Protein AF-0000000076759547 (afdb_homodimer)

Structure (mmCIF, N/CA/C/O backbone):
data_AF-0000000076759547-model_v1
#
loop_
_entity.id
_entity.type
_entity.pdbx_description
1 polymer 'Sialate O-acetylesterase domain-containing protein'
#
loop_
_atom_site.group_PDB
_atom_site.id
_atom_site.type_symbol
_atom_site.label_atom_id
_atom_site.label_alt_id
_atom_site.label_comp_id
_atom_site.label_asym_id
_atom_site.label_entity_id
_atom_site.label_seq_id
_atom_site.pdbx_PDB_ins_code
_atom_site.Cartn_x
_atom_site.Cartn_y
_atom_site.Cartn_z
_atom_site.occupancy
_atom_site.B_iso_or_equiv
_atom_site.auth_seq_id
_atom_site.auth_comp_id
_atom_site.auth_asym_id
_atom_site.auth_atom_id
_atom_site.pdbx_PDB_model_num
ATOM 1 N N . MET A 1 1 ? 24.609 -32.625 -10.891 1 92.12 1 MET A N 1
ATOM 2 C CA . MET A 1 1 ? 23.766 -32.812 -12.062 1 92.12 1 MET A CA 1
ATOM 3 C C . MET A 1 1 ? 22.875 -31.578 -12.289 1 92.12 1 MET A C 1
ATOM 5 O O . MET A 1 1 ? 22.375 -30.984 -11.328 1 92.12 1 MET A O 1
ATOM 9 N N . LEU A 1 2 ? 22.812 -31.172 -13.602 1 97.31 2 LEU A N 1
ATOM 10 C CA . LEU A 1 2 ? 22.016 -30.016 -13.984 1 97.31 2 LEU A CA 1
ATOM 11 C C . LEU A 1 2 ? 20.531 -30.312 -13.852 1 97.31 2 LEU A C 1
ATOM 13 O O . LEU A 1 2 ? 20.047 -31.344 -14.32 1 97.31 2 LEU A O 1
ATOM 17 N N . LYS A 1 3 ? 19.828 -29.469 -13.172 1 97 3 LYS A N 1
ATOM 18 C CA . LYS A 1 3 ? 18.375 -29.594 -13 1 97 3 LYS A CA 1
ATOM 19 C C . LYS A 1 3 ? 17.688 -28.234 -13.141 1 97 3 LYS A C 1
ATOM 21 O O . LYS A 1 3 ? 18.266 -27.203 -12.781 1 97 3 LYS A O 1
ATOM 26 N N . LEU A 1 4 ? 16.5 -28.266 -13.75 1 97.56 4 LEU A N 1
ATOM 27 C CA . LEU A 1 4 ? 15.602 -27.125 -13.742 1 97.56 4 LEU A CA 1
ATOM 28 C C . LEU A 1 4 ? 14.562 -27.266 -12.633 1 97.56 4 LEU A C 1
ATOM 30 O O . LEU A 1 4 ? 14.234 -28.375 -12.211 1 97.56 4 LEU A O 1
ATOM 34 N N . ALA A 1 5 ? 14.109 -26.125 -12.125 1 97.19 5 ALA A N 1
ATOM 35 C CA . ALA A 1 5 ? 13 -26.172 -11.172 1 97.19 5 ALA A CA 1
ATOM 36 C C . ALA A 1 5 ? 11.805 -26.906 -11.773 1 97.19 5 ALA A C 1
ATOM 38 O O . ALA A 1 5 ? 11.641 -26.938 -13 1 97.19 5 ALA A O 1
ATOM 39 N N . GLY A 1 6 ? 10.961 -27.469 -10.914 1 96.25 6 GLY A N 1
ATOM 40 C CA . GLY A 1 6 ? 9.898 -28.375 -11.305 1 96.25 6 GLY A CA 1
ATOM 41 C C . GLY A 1 6 ? 8.898 -27.75 -12.258 1 96.25 6 GLY A C 1
ATOM 42 O O . GLY A 1 6 ? 8.281 -28.453 -13.07 1 96.25 6 GLY A O 1
ATOM 43 N N . ILE A 1 7 ? 8.727 -26.484 -12.273 1 98 7 ILE A N 1
ATOM 44 C CA . ILE A 1 7 ? 7.684 -25.812 -13.039 1 98 7 ILE A CA 1
ATOM 45 C C . ILE A 1 7 ? 8.117 -25.703 -14.5 1 98 7 ILE A C 1
ATOM 47 O O . ILE A 1 7 ? 7.289 -25.438 -15.375 1 98 7 ILE A O 1
ATOM 51 N N . PHE A 1 8 ? 9.414 -25.812 -14.781 1 98.19 8 PHE A N 1
ATOM 52 C CA . PHE A 1 8 ? 9.891 -25.781 -16.156 1 98.19 8 PHE A CA 1
ATOM 53 C C . PHE A 1 8 ? 9.719 -27.141 -16.828 1 98.19 8 PHE A C 1
ATOM 55 O O . PHE A 1 8 ? 10.531 -28.047 -16.625 1 98.19 8 PHE A O 1
ATOM 62 N N . GLN A 1 9 ? 8.68 -27.25 -17.656 1 97.06 9 GLN A N 1
ATOM 63 C CA . GLN A 1 9 ? 8.32 -28.516 -18.297 1 97.06 9 GLN A CA 1
ATOM 64 C C . GLN A 1 9 ? 7.75 -28.281 -19.688 1 97.06 9 GLN A C 1
ATOM 66 O O . GLN A 1 9 ? 7.535 -27.141 -20.094 1 97.06 9 GLN A O 1
ATOM 71 N N . ASP A 1 10 ? 7.57 -29.406 -20.391 1 98.25 10 ASP A N 1
ATOM 72 C CA . ASP A 1 10 ? 6.93 -29.328 -21.688 1 98.25 10 ASP A CA 1
ATOM 73 C C . ASP A 1 10 ? 5.57 -28.641 -21.609 1 98.25 10 ASP A C 1
ATOM 75 O O . ASP A 1 10 ? 4.887 -28.734 -20.578 1 98.25 10 ASP A O 1
ATOM 79 N N . ASN A 1 11 ? 5.199 -27.875 -22.578 1 98.31 11 ASN A N 1
ATOM 80 C CA . ASN A 1 11 ? 3.9 -27.234 -22.75 1 98.31 11 ASN A CA 1
ATOM 81 C C . ASN A 1 11 ? 3.764 -26 -21.875 1 98.31 11 ASN A C 1
ATOM 83 O O . ASN A 1 11 ? 2.701 -25.375 -21.828 1 98.31 11 ASN A O 1
ATOM 87 N N . MET A 1 12 ? 4.883 -25.594 -21.219 1 98.69 12 MET A N 1
ATOM 88 C CA . MET A 1 12 ? 4.793 -24.469 -20.297 1 98.69 12 MET A CA 1
ATOM 89 C C . MET A 1 12 ? 4.539 -23.172 -21.062 1 98.69 12 MET A C 1
ATOM 91 O O . MET A 1 12 ? 4.699 -23.125 -22.281 1 98.69 12 MET A O 1
ATOM 95 N N . VAL A 1 13 ? 4.062 -22.172 -20.391 1 98.88 13 VAL A N 1
ATOM 96 C CA . VAL A 1 13 ? 3.869 -20.828 -20.922 1 98.88 13 VAL A CA 1
ATOM 97 C C . VAL A 1 13 ? 4.785 -19.844 -20.203 1 98.88 13 VAL A C 1
ATOM 99 O O . VAL A 1 13 ? 4.824 -19.828 -18.969 1 98.88 13 VAL A O 1
ATOM 102 N N . ILE A 1 14 ? 5.562 -19.094 -20.922 1 98.44 14 ILE A N 1
ATOM 103 C CA . ILE A 1 14 ? 6.434 -18.047 -20.391 1 98.44 14 ILE A CA 1
ATOM 104 C C . ILE A 1 14 ? 5.762 -16.688 -20.562 1 98.44 14 ILE A C 1
ATOM 106 O O . ILE A 1 14 ? 5.082 -16.438 -21.562 1 98.44 14 ILE A O 1
ATOM 110 N N . GLN A 1 15 ? 5.879 -15.836 -19.594 1 98.69 15 GLN A N 1
ATOM 111 C CA . GLN A 1 15 ? 5.301 -14.492 -19.656 1 98.69 15 GLN A CA 1
ATOM 112 C C . GLN A 1 15 ? 5.941 -13.664 -20.766 1 98.69 15 GLN A C 1
ATOM 114 O O . GLN A 1 15 ? 7.168 -13.547 -20.828 1 98.69 15 GLN A O 1
ATOM 119 N N . ARG A 1 16 ? 5.176 -13.141 -21.609 1 98.38 16 ARG A N 1
ATOM 120 C CA . ARG A 1 16 ? 5.664 -12.32 -22.719 1 98.38 16 ARG A CA 1
ATOM 121 C C . ARG A 1 16 ? 6.074 -10.938 -22.234 1 98.38 16 ARG A C 1
ATOM 123 O O . ARG A 1 16 ? 5.594 -10.461 -21.203 1 98.38 16 ARG A O 1
ATOM 130 N N . ASN A 1 17 ? 6.992 -10.289 -22.938 1 96.62 17 ASN A N 1
ATOM 131 C CA . ASN A 1 17 ? 7.363 -8.883 -22.828 1 96.62 17 ASN A CA 1
ATOM 132 C C . ASN A 1 17 ? 7.934 -8.555 -21.453 1 96.62 17 ASN A C 1
ATOM 134 O O . ASN A 1 17 ? 7.816 -7.426 -20.984 1 96.62 17 ASN A O 1
ATOM 138 N N . LYS A 1 18 ? 8.414 -9.5 -20.734 1 96.75 18 LYS A N 1
ATOM 139 C CA . LYS A 1 18 ? 9.164 -9.383 -19.484 1 96.75 18 LYS A CA 1
ATOM 140 C C . LYS A 1 18 ? 10.383 -10.297 -19.5 1 96.75 18 LYS A C 1
ATOM 142 O O . LYS A 1 18 ? 10.398 -11.32 -20.188 1 96.75 18 LYS A O 1
ATOM 147 N N . PRO A 1 19 ? 11.391 -9.875 -18.703 1 97.38 19 PRO A N 1
ATOM 148 C CA . PRO A 1 19 ? 12.508 -10.812 -18.578 1 97.38 19 PRO A CA 1
ATOM 149 C C . PRO A 1 19 ? 12.062 -12.203 -18.141 1 97.38 19 PRO A C 1
ATOM 151 O O . PRO A 1 19 ? 11.18 -12.328 -17.281 1 97.38 19 PRO A O 1
ATOM 154 N N . ILE A 1 20 ? 12.656 -13.227 -18.734 1 98.12 20 ILE A N 1
ATOM 155 C CA . ILE A 1 20 ? 12.266 -14.617 -18.5 1 98.12 20 ILE A CA 1
ATOM 156 C C . ILE A 1 20 ? 13.148 -15.219 -17.422 1 98.12 20 ILE A C 1
ATOM 158 O O . ILE A 1 20 ? 14.328 -15.508 -17.656 1 98.12 20 ILE A O 1
ATOM 162 N N . GLN A 1 21 ? 12.617 -15.445 -16.25 1 97.94 21 GLN A N 1
ATOM 163 C CA . GLN A 1 21 ? 13.352 -16.016 -15.133 1 97.94 21 GLN A CA 1
ATOM 164 C C . GLN A 1 21 ? 13.477 -17.531 -15.273 1 97.94 21 GLN A C 1
ATOM 166 O O . GLN A 1 21 ? 12.469 -18.234 -15.445 1 97.94 21 GLN A O 1
ATOM 171 N N . VAL A 1 22 ? 14.656 -18.031 -15.242 1 98.12 22 VAL A N 1
ATOM 172 C CA . VAL A 1 22 ? 14.93 -19.469 -15.25 1 98.12 22 VAL A CA 1
ATOM 173 C C . VAL A 1 22 ? 15.914 -19.812 -14.133 1 98.12 22 VAL A C 1
ATOM 175 O O . VAL A 1 22 ? 16.859 -19.062 -13.883 1 98.12 22 VAL A O 1
ATOM 178 N N . TRP A 1 23 ? 15.664 -20.875 -13.406 1 97.81 23 TRP A N 1
ATOM 179 C CA . TRP A 1 23 ? 16.547 -21.234 -12.305 1 97.81 23 TRP A CA 1
ATOM 180 C C . TRP A 1 23 ? 16.562 -22.75 -12.086 1 97.81 23 TRP A C 1
ATOM 182 O O . TRP A 1 23 ? 15.742 -23.469 -12.648 1 97.81 23 TRP A O 1
ATOM 192 N N . GLY A 1 24 ? 17.531 -23.203 -11.312 1 97.5 24 GLY A N 1
ATOM 193 C CA . GLY A 1 24 ? 17.688 -24.625 -11 1 97.5 24 GLY A CA 1
ATOM 194 C C . GLY A 1 24 ? 18.906 -24.891 -10.117 1 97.5 24 GLY A C 1
ATOM 195 O O . GLY A 1 24 ? 19.25 -24.062 -9.273 1 97.5 24 GLY A O 1
ATOM 196 N N . THR A 1 25 ? 19.297 -26.156 -10.188 1 97.38 25 THR A N 1
ATOM 197 C CA . THR A 1 25 ? 20.469 -26.562 -9.43 1 97.38 25 THR A CA 1
ATOM 198 C C . THR A 1 25 ? 21.469 -27.266 -10.328 1 97.38 25 THR A C 1
ATOM 200 O O . THR A 1 25 ? 21.141 -27.688 -11.438 1 97.38 25 THR A O 1
ATOM 203 N N . GLY A 1 26 ? 22.719 -27.297 -9.906 1 97.12 26 GLY A N 1
ATOM 204 C CA . GLY A 1 26 ? 23.797 -27.953 -10.633 1 97.12 26 GLY A CA 1
ATOM 205 C C . GLY A 1 26 ? 25.094 -28.031 -9.836 1 97.12 26 GLY A C 1
ATOM 206 O O . GLY A 1 26 ? 25.094 -27.812 -8.625 1 97.12 26 GLY A O 1
ATOM 207 N N . THR A 1 27 ? 26.156 -28.453 -10.531 1 96.81 27 THR A N 1
ATOM 208 C CA . THR A 1 27 ? 27.469 -28.562 -9.914 1 96.81 27 THR A CA 1
ATOM 209 C C . THR A 1 27 ? 28.109 -27.188 -9.734 1 96.81 27 THR A C 1
ATOM 211 O O . THR A 1 27 ? 28.281 -26.453 -10.711 1 96.81 27 THR A O 1
ATOM 214 N N . PRO A 1 28 ? 28.438 -26.859 -8.484 1 96.25 28 PRO A N 1
ATOM 215 C CA . PRO A 1 28 ? 29.016 -25.547 -8.242 1 96.25 28 PRO A CA 1
ATOM 216 C C . PRO A 1 28 ? 30.188 -25.234 -9.18 1 96.25 28 PRO A C 1
ATOM 218 O O . PRO A 1 28 ? 31.016 -26.109 -9.453 1 96.25 28 PRO A O 1
ATOM 221 N N . GLY A 1 29 ? 30.125 -24.031 -9.695 1 94.5 29 GLY A N 1
ATOM 222 C CA . GLY A 1 29 ? 31.234 -23.562 -10.516 1 94.5 29 GLY A CA 1
ATOM 223 C C . GLY A 1 29 ? 31.078 -23.891 -11.984 1 94.5 29 GLY A C 1
ATOM 224 O O . GLY A 1 29 ? 31.828 -23.406 -12.82 1 94.5 29 GLY A O 1
ATOM 225 N N . THR A 1 30 ? 30.109 -24.625 -12.344 1 96.5 30 THR A N 1
ATOM 226 C CA . THR A 1 30 ? 29.859 -24.969 -13.742 1 96.5 30 THR A CA 1
ATOM 227 C C . THR A 1 30 ? 29.062 -23.875 -14.43 1 96.5 30 THR A C 1
ATOM 229 O O . THR A 1 30 ? 28.219 -23.219 -13.805 1 96.5 30 THR A O 1
ATOM 232 N N . ILE A 1 31 ? 29.375 -23.719 -15.719 1 97.06 31 ILE A N 1
ATOM 233 C CA . ILE A 1 31 ? 28.656 -22.75 -16.531 1 97.06 31 ILE A CA 1
ATOM 234 C C . ILE A 1 31 ? 27.391 -23.391 -17.109 1 97.06 31 ILE A C 1
ATOM 236 O O . ILE A 1 31 ? 27.438 -24.5 -17.641 1 97.06 31 ILE A O 1
ATOM 240 N N . VAL A 1 32 ? 26.297 -22.75 -16.922 1 97.44 32 VAL A N 1
ATOM 241 C CA . VAL A 1 32 ? 25.016 -23.172 -17.5 1 97.44 32 VAL A CA 1
ATOM 242 C C . VAL A 1 32 ? 24.594 -22.203 -18.594 1 97.44 32 VAL A C 1
ATOM 244 O O . VAL A 1 32 ? 24.578 -20.984 -18.391 1 97.44 32 VAL A O 1
ATOM 247 N N . THR A 1 33 ? 24.297 -22.703 -19.734 1 97.38 33 THR A N 1
ATOM 248 C CA . THR A 1 33 ? 23.781 -21.922 -20.859 1 97.38 33 THR A CA 1
ATOM 249 C C . THR A 1 33 ? 22.297 -22.188 -21.062 1 97.38 33 THR A C 1
ATOM 251 O O . THR A 1 33 ? 21.875 -23.344 -21.156 1 97.38 33 THR A O 1
ATOM 254 N N . ILE A 1 34 ? 21.516 -21.141 -21.125 1 97.75 34 ILE A N 1
ATOM 255 C CA . ILE A 1 34 ? 20.078 -21.266 -21.359 1 97.75 34 ILE A CA 1
ATOM 256 C C . ILE A 1 34 ? 19.688 -20.547 -22.641 1 97.75 34 ILE A C 1
ATOM 258 O O . ILE A 1 34 ? 20.156 -19.422 -22.906 1 97.75 34 ILE A O 1
ATOM 262 N N . SER A 1 35 ? 18.891 -21.203 -23.406 1 97.06 35 SER A N 1
ATOM 263 C CA . SER A 1 35 ? 18.422 -20.578 -24.641 1 97.06 35 SER A CA 1
ATOM 264 C C . SER A 1 35 ? 16.938 -20.859 -24.859 1 97.06 35 SER A C 1
ATOM 266 O O . SER A 1 35 ? 16.438 -21.938 -24.531 1 97.06 35 SER A O 1
ATOM 268 N N . LEU A 1 36 ? 16.219 -19.906 -25.359 1 97.44 36 LEU A N 1
ATOM 269 C CA . LEU A 1 36 ? 14.82 -19.938 -25.781 1 97.44 36 LEU A CA 1
ATOM 270 C C . LEU A 1 36 ? 14.594 -19.031 -26.984 1 97.44 36 LEU A C 1
ATOM 272 O O . LEU A 1 36 ? 14.508 -17.812 -26.828 1 97.44 36 LEU A O 1
ATOM 276 N N . PHE A 1 37 ? 14.453 -19.703 -28.156 1 94.06 37 PHE A N 1
ATOM 277 C CA . PHE A 1 37 ? 14.344 -18.938 -29.391 1 94.06 37 PHE A CA 1
ATOM 278 C C . PHE A 1 37 ? 15.531 -18 -29.562 1 94.06 37 PHE A C 1
ATOM 280 O O . PHE A 1 37 ? 16.672 -18.438 -29.609 1 94.06 37 PHE A O 1
ATOM 287 N N . THR A 1 38 ? 15.281 -16.625 -29.516 1 92.12 38 THR A N 1
ATOM 288 C CA . THR A 1 38 ? 16.359 -15.672 -29.734 1 92.12 38 THR A CA 1
ATOM 289 C C . THR A 1 38 ? 16.984 -15.25 -28.406 1 92.12 38 THR A C 1
ATOM 291 O O . THR A 1 38 ? 18.031 -14.594 -28.391 1 92.12 38 THR A O 1
ATOM 294 N N . ALA A 1 39 ? 16.422 -15.648 -27.344 1 94.5 39 ALA A N 1
ATOM 295 C CA . ALA A 1 39 ? 16.938 -15.297 -26.016 1 94.5 39 ALA A CA 1
ATOM 296 C C . ALA A 1 39 ? 17.953 -16.328 -25.531 1 94.5 39 ALA A C 1
ATOM 298 O O . ALA A 1 39 ? 17.641 -17.516 -25.453 1 94.5 39 ALA A O 1
ATOM 299 N N . THR A 1 40 ? 19.156 -15.938 -25.281 1 95.12 40 THR A N 1
ATOM 300 C CA . THR A 1 40 ? 20.203 -16.828 -24.797 1 95.12 40 THR A CA 1
ATOM 301 C C . THR A 1 40 ? 21.078 -16.109 -23.766 1 95.12 40 THR A C 1
ATOM 303 O O . THR A 1 40 ? 21.312 -14.906 -23.875 1 95.12 40 THR A O 1
ATOM 306 N N . ALA A 1 41 ? 21.516 -16.812 -22.734 1 95.38 41 ALA A N 1
ATOM 307 C CA . ALA A 1 41 ? 22.406 -16.25 -21.719 1 95.38 41 ALA A CA 1
ATOM 308 C C . ALA A 1 41 ? 23.125 -17.359 -20.953 1 95.38 41 ALA A C 1
ATOM 310 O O . ALA A 1 41 ? 22.703 -18.516 -20.969 1 95.38 41 ALA A O 1
ATOM 311 N N . ASP A 1 42 ? 24.266 -17 -20.375 1 96.06 42 ASP A N 1
ATOM 312 C CA . ASP A 1 42 ? 25.062 -17.891 -19.562 1 96.06 42 ASP A CA 1
ATOM 313 C C . ASP A 1 42 ? 25.094 -17.438 -18.109 1 96.06 42 ASP A C 1
ATOM 315 O O . ASP A 1 42 ? 25.016 -16.234 -17.828 1 96.06 42 ASP A O 1
ATOM 319 N N . THR A 1 43 ? 25.156 -18.359 -17.266 1 95.88 43 THR A N 1
ATOM 320 C CA . THR A 1 43 ? 25.359 -18.094 -15.844 1 95.88 43 THR A CA 1
ATOM 321 C C . THR A 1 43 ? 26.234 -19.172 -15.211 1 95.88 43 THR A C 1
ATOM 323 O O . THR A 1 43 ? 26.688 -20.078 -15.891 1 95.88 43 THR A O 1
ATOM 326 N N . MET A 1 44 ? 26.625 -18.969 -14 1 95.5 44 MET A N 1
ATOM 327 C CA . MET A 1 44 ? 27.438 -19.922 -13.266 1 95.5 44 MET A CA 1
ATOM 328 C C . MET A 1 44 ? 26.703 -20.438 -12.031 1 95.5 44 MET A C 1
ATOM 330 O O . MET A 1 44 ? 26.062 -19.672 -11.328 1 95.5 44 MET A O 1
ATOM 334 N N . VAL A 1 45 ? 26.797 -21.766 -11.797 1 96.5 45 VAL A N 1
ATOM 335 C CA . VAL A 1 45 ? 26.203 -22.359 -10.609 1 96.5 45 VAL A CA 1
ATOM 336 C C . VAL A 1 45 ? 26.938 -21.875 -9.359 1 96.5 45 VAL A C 1
ATOM 338 O O . VAL A 1 45 ? 28.156 -21.953 -9.289 1 96.5 45 VAL A O 1
ATOM 341 N N . CYS A 1 46 ? 26.219 -21.406 -8.438 1 94.94 46 CYS A N 1
ATOM 342 C CA . CYS A 1 46 ? 26.766 -20.859 -7.207 1 94.94 46 CYS A CA 1
ATOM 343 C C . CYS A 1 46 ? 27.328 -21.969 -6.32 1 94.94 46 CYS A C 1
ATOM 345 O O . CYS A 1 46 ? 27.125 -23.156 -6.598 1 94.94 46 CYS A O 1
ATOM 347 N N . ALA A 1 47 ? 27.953 -21.562 -5.184 1 95.12 47 ALA A N 1
ATOM 348 C CA . ALA A 1 47 ? 28.594 -22.5 -4.262 1 95.12 47 ALA A CA 1
ATOM 349 C C . ALA A 1 47 ? 27.562 -23.406 -3.6 1 95.12 47 ALA A C 1
ATOM 351 O O . ALA A 1 47 ? 27.859 -24.562 -3.283 1 95.12 47 ALA A O 1
ATOM 352 N N . ASP A 1 48 ? 26.375 -22.953 -3.516 1 95.12 48 ASP A N 1
ATOM 353 C CA . ASP A 1 48 ? 25.344 -23.734 -2.84 1 95.12 48 ASP A CA 1
ATOM 354 C C . ASP A 1 48 ? 24.609 -24.641 -3.822 1 95.12 48 ASP A C 1
ATOM 356 O O . ASP A 1 48 ? 23.641 -25.312 -3.453 1 95.12 48 ASP A O 1
ATOM 360 N N . GLY A 1 49 ? 25.031 -24.578 -5.012 1 96.56 49 GLY A N 1
ATOM 361 C CA . GLY A 1 49 ? 24.484 -25.453 -6.02 1 96.56 49 GLY A CA 1
ATOM 362 C C . GLY A 1 49 ? 23.344 -24.844 -6.809 1 96.56 49 GLY A C 1
ATOM 363 O O . GLY A 1 49 ? 22.859 -25.422 -7.781 1 96.56 49 GLY A O 1
ATOM 364 N N . SER A 1 50 ? 22.891 -23.672 -6.434 1 96.44 50 SER A N 1
ATOM 365 C CA . SER A 1 50 ? 21.766 -23.031 -7.117 1 96.44 50 SER A CA 1
ATOM 366 C C . SER A 1 50 ? 22.266 -22.141 -8.266 1 96.44 50 SER A C 1
ATOM 368 O O . SER A 1 50 ? 23.422 -21.719 -8.273 1 96.44 50 SER A O 1
ATOM 370 N N . TRP A 1 51 ? 21.5 -21.953 -9.266 1 96 51 TRP A N 1
ATOM 371 C CA . TRP A 1 51 ? 21.734 -20.969 -10.305 1 96 51 TRP A CA 1
ATOM 372 C C . TRP A 1 51 ? 20.438 -20.328 -10.75 1 96 51 TRP A C 1
ATOM 374 O O . TRP A 1 51 ? 19.359 -20.922 -10.617 1 96 51 TRP A O 1
ATOM 384 N N . LYS A 1 52 ? 20.469 -19.109 -11.156 1 96.12 52 LYS A N 1
ATOM 385 C CA . LYS A 1 52 ? 19.344 -18.344 -11.688 1 96.12 52 LYS A CA 1
ATOM 386 C C . LYS A 1 52 ? 19.812 -17.391 -12.789 1 96.12 52 LYS A C 1
ATOM 388 O O . LYS A 1 52 ? 20.938 -16.906 -12.766 1 96.12 52 LYS A O 1
ATOM 393 N N . ILE A 1 53 ? 18.938 -17.125 -13.734 1 96.06 53 ILE A N 1
ATOM 394 C CA . ILE A 1 53 ? 19.234 -16.188 -14.805 1 96.06 53 ILE A CA 1
ATOM 395 C C . ILE A 1 53 ? 17.938 -15.562 -15.32 1 96.06 53 ILE A C 1
ATOM 397 O O . ILE A 1 53 ? 16.859 -16.125 -15.133 1 96.06 53 ILE A O 1
ATOM 401 N N . ALA A 1 54 ? 18.016 -14.328 -15.781 1 97.19 54 ALA A N 1
ATOM 402 C CA . ALA A 1 54 ? 16.922 -13.672 -16.484 1 97.19 54 ALA A CA 1
ATOM 403 C C . ALA A 1 54 ? 17.266 -13.445 -17.953 1 97.19 54 ALA A C 1
ATOM 405 O O . ALA A 1 54 ? 18.234 -12.758 -18.266 1 97.19 54 ALA A O 1
ATOM 406 N N . LEU A 1 55 ? 16.469 -14.039 -18.859 1 97.62 55 LEU A N 1
ATOM 407 C CA . LEU A 1 55 ? 16.672 -13.883 -20.297 1 97.62 55 LEU A CA 1
ATOM 408 C C . LEU A 1 55 ? 15.953 -12.641 -20.812 1 97.62 55 LEU A C 1
ATOM 410 O O . LEU A 1 55 ? 15.07 -12.102 -20.141 1 97.62 55 LEU A O 1
ATOM 414 N N . GLN A 1 56 ? 16.359 -12.227 -22 1 96.38 56 GLN A N 1
ATOM 415 C CA . GLN A 1 56 ? 15.695 -11.102 -22.656 1 96.38 56 GLN A CA 1
ATOM 416 C C . GLN A 1 56 ? 14.219 -11.414 -22.891 1 96.38 56 GLN A C 1
ATOM 418 O O . GLN A 1 56 ? 13.859 -12.562 -23.156 1 96.38 56 GLN A O 1
ATOM 423 N N . PRO A 1 57 ? 13.344 -10.336 -22.828 1 96.81 57 PRO A N 1
ATOM 424 C CA . PRO A 1 57 ? 11.922 -10.547 -23.094 1 96.81 57 PRO A CA 1
ATOM 425 C C . PRO A 1 57 ? 11.641 -11.023 -24.516 1 96.81 57 PRO A C 1
ATOM 427 O O . PRO A 1 57 ? 12.391 -10.703 -25.438 1 96.81 57 PRO A O 1
ATOM 430 N N . LEU A 1 58 ? 10.641 -11.781 -24.672 1 97.88 58 LEU A N 1
ATOM 431 C CA . LEU A 1 58 ? 10.164 -12.234 -25.969 1 97.88 58 LEU A CA 1
ATOM 432 C C . LEU A 1 58 ? 8.703 -11.828 -26.188 1 97.88 58 LEU A C 1
ATOM 434 O O . LEU A 1 58 ? 7.945 -11.703 -25.219 1 97.88 58 LEU A O 1
ATOM 438 N N . CYS A 1 59 ? 8.305 -11.602 -27.438 1 97.44 59 CYS A N 1
ATOM 439 C CA . CYS A 1 59 ? 6.906 -11.391 -27.812 1 97.44 59 CYS A CA 1
ATOM 440 C C . CYS A 1 59 ? 6.141 -12.703 -27.828 1 97.44 59 CYS A C 1
ATOM 442 O O . CYS A 1 59 ? 6.742 -13.781 -27.828 1 97.44 59 CYS A O 1
ATOM 444 N N . ALA A 1 60 ? 4.867 -12.625 -27.891 1 97.88 60 ALA A N 1
ATOM 445 C CA . ALA A 1 60 ? 3.998 -13.797 -27.875 1 97.88 60 ALA A CA 1
ATOM 446 C C . ALA A 1 60 ? 4.309 -14.734 -29.047 1 97.88 60 ALA A C 1
ATOM 448 O O . ALA A 1 60 ? 4.602 -14.281 -30.141 1 97.88 60 ALA A O 1
ATOM 449 N N . GLY A 1 61 ? 4.305 -15.992 -28.797 1 97.44 61 GLY A N 1
ATOM 450 C CA . GLY A 1 61 ? 4.547 -17.062 -29.766 1 97.44 61 GLY A CA 1
ATOM 451 C C . GLY A 1 61 ? 4.449 -18.438 -29.156 1 97.44 61 GLY A C 1
ATOM 452 O O . GLY A 1 61 ? 4.156 -18.578 -27.969 1 97.44 61 GLY A O 1
ATOM 453 N N . ALA A 1 62 ? 4.543 -19.484 -29.984 1 96.94 62 ALA A N 1
ATOM 454 C CA . ALA A 1 62 ? 4.426 -20.859 -29.5 1 96.94 62 ALA A CA 1
ATOM 455 C C . ALA A 1 62 ? 5.324 -21.797 -30.297 1 96.94 62 ALA A C 1
ATOM 457 O O . ALA A 1 62 ? 5.859 -21.422 -31.344 1 96.94 62 ALA A O 1
ATOM 458 N N . GLY A 1 63 ? 5.473 -22.969 -29.734 1 97.12 63 GLY A N 1
ATOM 459 C CA . GLY A 1 63 ? 6.23 -24 -30.422 1 97.12 63 GLY A CA 1
ATOM 460 C C . GLY A 1 63 ? 7.73 -23.875 -30.234 1 97.12 63 GLY A C 1
ATOM 461 O O . GLY A 1 63 ? 8.516 -24.328 -31.062 1 97.12 63 GLY A O 1
ATOM 462 N N . TYR A 1 64 ? 8.141 -23.203 -29.188 1 98.12 64 TYR A N 1
ATOM 463 C CA . TYR A 1 64 ? 9.562 -23 -28.938 1 98.12 64 TYR A CA 1
ATOM 464 C C . TYR A 1 64 ? 10.141 -24.141 -28.109 1 98.12 64 TYR A C 1
ATOM 466 O O . TYR A 1 64 ? 9.398 -24.953 -27.578 1 98.12 64 TYR A O 1
ATOM 474 N N . THR A 1 65 ? 11.375 -24.188 -28.125 1 98.44 65 THR A N 1
ATOM 475 C CA . THR A 1 65 ? 12.125 -25.125 -27.281 1 98.44 65 THR A CA 1
ATOM 476 C C . THR A 1 65 ? 13.062 -24.391 -26.344 1 98.44 65 THR A C 1
ATOM 478 O O . THR A 1 65 ? 13.82 -23.516 -26.766 1 98.44 65 THR A O 1
ATOM 481 N N . LEU A 1 66 ? 12.945 -24.609 -25.047 1 98.56 66 LEU A N 1
ATOM 482 C CA . LEU A 1 66 ? 13.922 -24.125 -24.062 1 98.56 66 LEU A CA 1
ATOM 483 C C . LEU A 1 66 ? 15.023 -25.156 -23.844 1 98.56 66 LEU A C 1
ATOM 485 O O . LEU A 1 66 ? 14.742 -26.344 -23.625 1 98.56 66 LEU A O 1
ATOM 489 N N . VAL A 1 67 ? 16.266 -24.734 -23.984 1 98.5 67 VAL A N 1
ATOM 490 C CA . VAL A 1 67 ? 17.391 -25.641 -23.781 1 98.5 67 VAL A CA 1
ATOM 491 C C . VAL A 1 67 ? 18.281 -25.094 -22.656 1 98.5 67 VAL A C 1
ATOM 493 O O . VAL A 1 67 ? 18.672 -23.938 -22.672 1 98.5 67 VAL A O 1
ATOM 496 N N . ALA A 1 68 ? 18.516 -25.875 -21.625 1 98.25 68 ALA A N 1
ATOM 497 C CA . ALA A 1 68 ? 19.516 -25.625 -20.594 1 98.25 68 ALA A CA 1
ATOM 498 C C . ALA A 1 68 ? 20.656 -26.641 -20.688 1 98.25 68 ALA A C 1
ATOM 500 O O . ALA A 1 68 ? 20.422 -27.844 -20.703 1 98.25 68 ALA A O 1
ATOM 501 N N . SER A 1 69 ? 21.859 -26.109 -20.781 1 97.88 69 SER A N 1
ATOM 502 C CA . SER A 1 69 ? 22.969 -27.047 -20.969 1 97.88 69 SER A CA 1
ATOM 503 C C . SER A 1 69 ? 24.188 -26.625 -20.172 1 97.88 69 SER A C 1
ATOM 505 O O . SER A 1 69 ? 24.391 -25.422 -19.906 1 97.88 69 SER A O 1
ATOM 507 N N . ASP A 1 70 ? 24.891 -27.562 -19.688 1 96.19 70 ASP A N 1
ATOM 508 C CA . ASP A 1 70 ? 26.266 -27.375 -19.25 1 96.19 70 ASP A CA 1
ATOM 509 C C . ASP A 1 70 ? 27.219 -28.25 -20.062 1 96.19 70 ASP A C 1
ATOM 511 O O . ASP A 1 70 ? 26.891 -28.688 -21.156 1 96.19 70 ASP A O 1
ATOM 515 N N . THR A 1 71 ? 28.531 -28.422 -19.562 1 93.25 71 THR A N 1
ATOM 516 C CA . THR A 1 71 ? 29.531 -29.141 -20.344 1 93.25 71 THR A CA 1
ATOM 517 C C . THR A 1 71 ? 29.203 -30.625 -20.422 1 93.25 71 THR A C 1
ATOM 519 O O . THR A 1 71 ? 29.609 -31.312 -21.359 1 93.25 71 THR A O 1
ATOM 522 N N . ALA A 1 72 ? 28.391 -31.062 -19.531 1 93.88 72 ALA A N 1
ATOM 523 C CA . ALA A 1 72 ? 28.172 -32.5 -19.391 1 93.88 72 ALA A CA 1
ATOM 524 C C . ALA A 1 72 ? 26.812 -32.906 -19.938 1 93.88 72 ALA A C 1
ATOM 526 O O . ALA A 1 72 ? 26.672 -34.031 -20.469 1 93.88 72 ALA A O 1
ATOM 527 N N . GLU A 1 73 ? 25.797 -32.125 -19.734 1 95.38 73 GLU A N 1
ATOM 528 C CA . GLU A 1 73 ? 24.438 -32.562 -20.062 1 95.38 73 GLU A CA 1
ATOM 529 C C . GLU A 1 73 ? 23.594 -31.391 -20.594 1 95.38 73 GLU A C 1
ATOM 531 O O . GLU A 1 73 ? 24.031 -30.234 -20.531 1 95.38 73 GLU A O 1
ATOM 536 N N . SER A 1 74 ? 22.453 -31.812 -21.25 1 97.06 74 SER A N 1
ATOM 537 C CA . SER A 1 74 ? 21.484 -30.859 -21.797 1 97.06 74 SER A CA 1
ATOM 538 C C . SER A 1 74 ? 20.062 -31.25 -21.438 1 97.06 74 SER A C 1
ATOM 540 O O . SER A 1 74 ? 19.703 -32.438 -21.5 1 97.06 74 SER A O 1
ATOM 542 N N . ILE A 1 75 ? 19.328 -30.312 -20.953 1 98 75 ILE A N 1
ATOM 543 C CA . ILE A 1 75 ? 17.906 -30.484 -20.688 1 98 75 ILE A CA 1
ATOM 544 C C . ILE A 1 75 ? 17.094 -29.734 -21.75 1 98 75 ILE A C 1
ATOM 546 O O . ILE A 1 75 ? 17.344 -28.547 -22 1 98 75 ILE A O 1
ATOM 550 N N . VAL A 1 76 ? 16.125 -30.453 -22.359 1 98.19 76 VAL A N 1
ATOM 551 C CA . VAL A 1 76 ? 15.32 -29.859 -23.422 1 98.19 76 VAL A CA 1
ATOM 552 C C . VAL A 1 76 ? 13.844 -29.844 -23.016 1 98.19 76 VAL A C 1
ATOM 554 O O . VAL A 1 76 ? 13.289 -30.891 -22.672 1 98.19 76 VAL A O 1
ATOM 557 N N . ILE A 1 77 ? 13.211 -28.719 -23 1 98.38 77 ILE A N 1
ATOM 558 C CA . ILE A 1 77 ? 11.781 -28.531 -22.75 1 98.38 77 ILE A CA 1
ATOM 559 C C . ILE A 1 77 ? 11.07 -28.172 -24.047 1 98.38 77 ILE A C 1
ATOM 561 O O . ILE A 1 77 ? 11.391 -27.141 -24.672 1 98.38 77 ILE A O 1
ATOM 565 N N . GLN A 1 78 ? 10.055 -28.906 -24.391 1 98.25 78 GLN A N 1
ATOM 566 C CA . GLN A 1 78 ? 9.445 -28.781 -25.703 1 98.25 78 GLN A CA 1
ATOM 567 C C . GLN A 1 78 ? 8.094 -28.078 -25.625 1 98.25 78 GLN A C 1
ATOM 569 O O . GLN A 1 78 ? 7.48 -28.031 -24.562 1 98.25 78 GLN A O 1
ATOM 574 N N . ASN A 1 79 ? 7.664 -27.516 -26.766 1 98.38 79 ASN A N 1
ATOM 575 C CA . ASN A 1 79 ? 6.355 -26.891 -26.969 1 98.38 79 ASN A CA 1
ATOM 576 C C . ASN A 1 79 ? 6.113 -25.766 -25.969 1 98.38 79 ASN A C 1
ATOM 578 O O . ASN A 1 79 ? 5.062 -25.703 -25.328 1 98.38 79 ASN A O 1
ATOM 582 N N . VAL A 1 80 ? 7.137 -24.984 -25.812 1 98.69 80 VAL A N 1
ATOM 583 C CA . VAL A 1 80 ? 7.059 -23.828 -24.938 1 98.69 80 VAL A CA 1
ATOM 584 C C . VAL A 1 80 ? 6.309 -22.688 -25.641 1 98.69 80 VAL A C 1
ATOM 586 O O . VAL A 1 80 ? 6.551 -22.422 -26.812 1 98.69 80 VAL A O 1
ATOM 589 N N . ALA A 1 81 ? 5.34 -22.141 -25.016 1 98.62 81 ALA A N 1
ATOM 590 C CA . ALA A 1 81 ? 4.656 -20.938 -25.5 1 98.62 81 ALA A CA 1
ATOM 591 C C . ALA A 1 81 ? 5.121 -19.703 -24.75 1 98.62 81 ALA A C 1
ATOM 593 O O . ALA A 1 81 ? 5.523 -19.781 -23.594 1 98.62 81 ALA A O 1
ATOM 594 N N . VAL A 1 82 ? 5.234 -18.578 -25.406 1 98.62 82 VAL A N 1
ATOM 595 C CA . VAL A 1 82 ? 5.375 -17.25 -24.812 1 98.62 82 VAL A CA 1
ATOM 596 C C . VAL A 1 82 ? 4.043 -16.516 -24.891 1 98.62 82 VAL A C 1
ATOM 598 O O . VAL A 1 82 ? 3.529 -16.266 -25.984 1 98.62 82 VAL A O 1
ATOM 601 N N . GLY A 1 83 ? 3.387 -16.266 -23.797 1 98.69 83 GLY A N 1
ATOM 602 C CA . GLY A 1 83 ? 2.078 -15.641 -23.719 1 98.69 83 GLY A CA 1
ATOM 603 C C . GLY A 1 83 ? 1.874 -14.836 -22.453 1 98.69 83 GLY A C 1
ATOM 604 O O . GLY A 1 83 ? 2.744 -14.055 -22.062 1 98.69 83 GLY A O 1
ATOM 605 N N . GLU A 1 84 ? 0.658 -14.898 -21.938 1 98.81 84 GLU A N 1
ATOM 606 C CA . GLU A 1 84 ? 0.288 -14.164 -20.734 1 98.81 84 GLU A CA 1
ATOM 607 C C . GLU A 1 84 ? 0.096 -15.102 -19.547 1 98.81 84 GLU A C 1
ATOM 609 O O . GLU A 1 84 ? -0.723 -16.031 -19.609 1 98.81 84 GLU A O 1
ATOM 614 N N . VAL A 1 85 ? 0.855 -14.891 -18.438 1 98.94 85 VAL A N 1
ATOM 615 C CA . VAL A 1 85 ? 0.828 -15.859 -17.344 1 98.94 85 VAL A CA 1
ATOM 616 C C . VAL A 1 85 ? 0.299 -15.188 -16.078 1 98.94 85 VAL A C 1
ATOM 618 O O . VAL A 1 85 ? 0.766 -14.117 -15.703 1 98.94 85 VAL A O 1
ATOM 621 N N . TRP A 1 86 ? -0.689 -15.734 -15.461 1 98.94 86 TRP A N 1
ATOM 622 C CA . TRP A 1 86 ? -1.241 -15.297 -14.18 1 98.94 86 TRP A CA 1
ATOM 623 C C . TRP A 1 86 ? -1.198 -16.422 -13.148 1 98.94 86 TRP A C 1
ATOM 625 O O . TRP A 1 86 ? -1.308 -17.594 -13.5 1 98.94 86 TRP A O 1
ATOM 635 N N . LEU A 1 87 ? -0.936 -16.109 -11.938 1 98.88 87 LEU A N 1
ATOM 636 C CA . LEU A 1 87 ? -1.018 -17.062 -10.836 1 98.88 87 LEU A CA 1
ATOM 637 C C . LEU A 1 87 ? -2.346 -16.922 -10.102 1 98.88 87 LEU A C 1
ATOM 639 O O . LEU A 1 87 ? -2.713 -15.828 -9.672 1 98.88 87 LEU A O 1
ATOM 643 N N . ALA A 1 88 ? -3.123 -17.984 -10.023 1 98.88 88 ALA A N 1
ATOM 644 C CA . ALA A 1 88 ? -4.371 -18.047 -9.273 1 98.88 88 ALA A CA 1
ATOM 645 C C . ALA A 1 88 ? -4.148 -18.641 -7.887 1 98.88 88 ALA A C 1
ATOM 647 O O . ALA A 1 88 ? -3.967 -19.859 -7.75 1 98.88 88 ALA A O 1
ATOM 648 N N . GLY A 1 89 ? -4.18 -17.781 -6.895 1 98.62 89 GLY A N 1
ATOM 649 C CA . GLY A 1 89 ? -3.896 -18.203 -5.527 1 98.62 89 GLY A CA 1
ATOM 650 C C . GLY A 1 89 ? -5.055 -17.953 -4.578 1 98.62 89 GLY A C 1
ATOM 651 O O . GLY A 1 89 ? -5.988 -17.219 -4.906 1 98.62 89 GLY A O 1
ATOM 652 N N . GLY A 1 90 ? -4.961 -18.609 -3.424 1 98.12 90 GLY A N 1
ATOM 653 C CA . GLY A 1 90 ? -5.961 -18.391 -2.391 1 98.12 90 GLY A CA 1
ATOM 654 C C . GLY A 1 90 ? -6.477 -19.672 -1.78 1 98.12 90 GLY A C 1
ATOM 655 O O . GLY A 1 90 ? -5.695 -20.578 -1.476 1 98.12 90 GLY A O 1
ATOM 656 N N . GLN A 1 91 ? -7.805 -19.656 -1.498 1 98 91 GLN A N 1
ATOM 657 C CA . GLN A 1 91 ? -8.375 -20.812 -0.812 1 98 91 GLN A CA 1
ATOM 658 C C . GLN A 1 91 ? -9.5 -21.438 -1.636 1 98 91 GLN A C 1
ATOM 660 O O . GLN A 1 91 ? -9.43 -21.469 -2.865 1 98 91 GLN A O 1
ATOM 665 N N . SER A 1 92 ? -10.438 -22.062 -1.021 1 97.69 92 SER A N 1
ATOM 666 C CA . SER A 1 92 ? -11.344 -23.016 -1.647 1 97.69 92 SER A CA 1
ATOM 667 C C . SER A 1 92 ? -12.141 -22.375 -2.775 1 97.69 92 SER A C 1
ATOM 669 O O . SER A 1 92 ? -12.438 -23.016 -3.781 1 97.69 92 SER A O 1
ATOM 671 N N . ASN A 1 93 ? -12.477 -21.109 -2.658 1 98.38 93 ASN A N 1
ATOM 672 C CA . ASN A 1 93 ? -13.266 -20.484 -3.721 1 98.38 93 ASN A CA 1
ATOM 673 C C . ASN A 1 93 ? -12.422 -20.25 -4.973 1 98.38 93 ASN A C 1
ATOM 675 O O . ASN A 1 93 ? -12.945 -20.281 -6.09 1 98.38 93 ASN A O 1
ATOM 679 N N . MET A 1 94 ? -11.188 -20.031 -4.824 1 98.81 94 MET A N 1
ATOM 680 C CA . MET A 1 94 ? -10.297 -20.031 -5.984 1 98.81 94 MET A CA 1
ATOM 681 C C . MET A 1 94 ? -10.078 -21.453 -6.496 1 98.81 94 MET A C 1
ATOM 683 O O . MET A 1 94 ? -10.016 -21.672 -7.707 1 98.81 94 MET A O 1
ATOM 687 N N . GLU A 1 95 ? -10.031 -22.344 -5.574 1 98.5 95 GLU A N 1
ATOM 688 C CA . GLU A 1 95 ? -9.688 -23.734 -5.848 1 98.5 95 GLU A CA 1
ATOM 689 C C . GLU A 1 95 ? -10.836 -24.453 -6.555 1 98.5 95 GLU A C 1
ATOM 691 O O . GLU A 1 95 ? -10.602 -25.391 -7.332 1 98.5 95 GLU A O 1
ATOM 696 N N . LEU A 1 96 ? -12.094 -24.078 -6.324 1 98.31 96 LEU A N 1
ATOM 697 C CA . LEU A 1 96 ? -13.242 -24.812 -6.855 1 98.31 96 LEU A CA 1
ATOM 698 C C . LEU A 1 96 ? -13.086 -25.031 -8.359 1 98.31 96 LEU A C 1
ATOM 700 O O . LEU A 1 96 ? -12.938 -24.078 -9.125 1 98.31 96 LEU A O 1
ATOM 704 N N . ALA A 1 97 ? -13.141 -26.297 -8.742 1 98.31 97 ALA A N 1
ATOM 705 C CA . ALA A 1 97 ? -12.883 -26.703 -10.117 1 98.31 97 ALA A CA 1
ATOM 706 C C . ALA A 1 97 ? -14.062 -26.359 -11.023 1 98.31 97 ALA A C 1
ATOM 708 O O . ALA A 1 97 ? -15.211 -26.328 -10.57 1 98.31 97 ALA A O 1
ATOM 709 N N . LEU A 1 98 ? -13.75 -26.141 -12.25 1 98.62 98 LEU A N 1
ATOM 710 C CA . LEU A 1 98 ? -14.773 -25.812 -13.25 1 98.62 98 LEU A CA 1
ATOM 711 C C . LEU A 1 98 ? -15.875 -26.859 -13.258 1 98.62 98 LEU A C 1
ATOM 713 O O . LEU A 1 98 ? -17.062 -26.531 -13.25 1 98.62 98 LEU A O 1
ATOM 717 N N . LYS A 1 99 ? -15.57 -28.156 -13.164 1 97.25 99 LYS A N 1
ATOM 718 C CA . LYS A 1 99 ? -16.547 -29.234 -13.25 1 97.25 99 LYS A CA 1
ATOM 719 C C . LYS A 1 99 ? -17.516 -29.188 -12.07 1 97.25 99 LYS A C 1
ATOM 721 O O . LYS A 1 99 ? -18.641 -29.703 -12.164 1 97.25 99 LYS A O 1
ATOM 726 N N . ASP A 1 100 ? -17.078 -28.562 -10.953 1 95 100 ASP A N 1
ATOM 727 C CA . ASP A 1 100 ? -17.875 -28.516 -9.734 1 95 100 ASP A CA 1
ATOM 728 C C . ASP A 1 100 ? -18.688 -27.219 -9.656 1 95 100 ASP A C 1
ATOM 730 O O . ASP A 1 100 ? -19.484 -27.047 -8.734 1 95 100 ASP A O 1
ATOM 734 N N . SER A 1 101 ? -18.469 -26.281 -10.594 1 97.31 101 SER A N 1
ATOM 735 C CA . SER A 1 101 ? -19.156 -25 -10.617 1 97.31 101 SER A CA 1
ATOM 736 C C . SER A 1 101 ? -20.469 -25.094 -11.398 1 97.31 101 SER A C 1
ATOM 738 O O . SER A 1 101 ? -20.797 -26.156 -11.938 1 97.31 101 SER A O 1
ATOM 740 N N . GLU A 1 102 ? -21.203 -23.984 -11.359 1 96.56 102 GLU A N 1
ATOM 741 C CA . GLU A 1 102 ? -22.469 -23.938 -12.078 1 96.56 102 GLU A CA 1
ATOM 742 C C . GLU A 1 102 ? -22.281 -24.234 -13.555 1 96.56 102 GLU A C 1
ATOM 744 O O . GLU A 1 102 ? -21.516 -23.562 -14.242 1 96.56 102 GLU A O 1
ATOM 749 N N . ASN A 1 103 ? -22.953 -25.312 -14.055 1 96.06 103 ASN A N 1
ATOM 750 C CA . ASN A 1 103 ? -22.922 -25.75 -15.438 1 96.06 103 ASN A CA 1
ATOM 751 C C . ASN A 1 103 ? -21.516 -26.172 -15.867 1 96.06 103 ASN A C 1
ATOM 753 O O . ASN A 1 103 ? -21.188 -26.156 -17.047 1 96.06 103 ASN A O 1
ATOM 757 N N . GLY A 1 104 ? -20.672 -26.516 -14.977 1 96.69 104 GLY A N 1
ATOM 758 C CA . GLY A 1 104 ? -19.266 -26.703 -15.227 1 96.69 104 GLY A CA 1
ATOM 759 C C . GLY A 1 104 ? -18.969 -27.938 -16.062 1 96.69 104 GLY A C 1
ATOM 760 O O . GLY A 1 104 ? -18.062 -27.906 -16.906 1 96.69 104 GLY A O 1
ATOM 761 N N . ILE A 1 105 ? -19.734 -28.938 -15.812 1 96.06 105 ILE A N 1
ATOM 762 C CA . ILE A 1 105 ? -19.531 -30.156 -16.562 1 96.06 105 ILE A CA 1
ATOM 763 C C . ILE A 1 105 ? -19.828 -29.906 -18.047 1 96.06 105 ILE A C 1
ATOM 765 O O . ILE A 1 105 ? -19.016 -30.25 -18.906 1 96.06 105 ILE A O 1
ATOM 769 N N . LYS A 1 106 ? -20.938 -29.297 -18.281 1 97.44 106 LYS A N 1
ATOM 770 C CA . LYS A 1 106 ? -21.312 -29 -19.656 1 97.44 106 LYS A CA 1
ATOM 771 C C . LYS A 1 106 ? -20.297 -28.078 -20.328 1 97.44 106 LYS A C 1
ATOM 773 O O . LYS A 1 106 ? -19.891 -28.328 -21.469 1 97.44 106 LYS A O 1
ATOM 778 N N . ILE A 1 107 ? -19.906 -27.094 -19.609 1 97.44 107 ILE A N 1
ATOM 779 C CA . ILE A 1 107 ? -18.938 -26.141 -20.125 1 97.44 107 ILE A CA 1
ATOM 780 C C . ILE A 1 107 ? -17.625 -26.844 -20.438 1 97.44 107 ILE A C 1
ATOM 782 O O . ILE A 1 107 ? -17.016 -26.609 -21.484 1 97.44 107 ILE A O 1
ATOM 786 N N . SER A 1 108 ? -17.188 -27.719 -19.578 1 97.62 108 SER A N 1
ATOM 787 C CA . SER A 1 108 ? -15.953 -28.484 -19.781 1 97.62 108 SER A CA 1
ATOM 788 C C . SER A 1 108 ? -16.031 -29.344 -21.031 1 97.62 108 SER A C 1
ATOM 790 O O . SER A 1 108 ? -15.102 -29.375 -21.828 1 97.62 108 SER A O 1
ATOM 792 N N . GLU A 1 109 ? -17.141 -29.953 -21.188 1 97.25 109 GLU A N 1
ATOM 793 C CA . GLU A 1 109 ? -17.344 -30.891 -22.297 1 97.25 109 GLU A CA 1
ATOM 794 C C . GLU A 1 109 ? -17.375 -30.141 -23.641 1 97.25 109 GLU A C 1
ATOM 796 O O . GLU A 1 109 ? -16.969 -30.688 -24.672 1 97.25 109 GLU A O 1
ATOM 801 N N . GLU A 1 110 ? -17.781 -28.969 -23.594 1 97.38 110 GLU A N 1
ATOM 802 C CA . GLU A 1 110 ? -17.984 -28.219 -24.812 1 97.38 110 GLU A CA 1
ATOM 803 C C . GLU A 1 110 ? -16.781 -27.344 -25.141 1 97.38 110 GLU A C 1
ATOM 805 O O . GLU A 1 110 ? -16.719 -26.719 -26.203 1 97.38 110 GLU A O 1
ATOM 810 N N . TYR A 1 111 ? -15.891 -27.312 -24.188 1 96.81 111 TYR A N 1
ATOM 811 C CA . TYR A 1 111 ? -14.75 -26.438 -24.406 1 96.81 111 TYR A CA 1
ATOM 812 C C . TYR A 1 111 ? -13.914 -26.906 -25.594 1 96.81 111 TYR A C 1
ATOM 814 O O . TYR A 1 111 ? -13.516 -28.062 -25.656 1 96.81 111 TYR A O 1
ATOM 822 N N . SER A 1 112 ? -13.555 -25.984 -26.562 1 93.56 112 SER A N 1
ATOM 823 C CA . SER A 1 112 ? -12.773 -26.297 -27.75 1 93.56 112 SER A CA 1
ATOM 824 C C . SER A 1 112 ? -11.664 -25.281 -27.969 1 93.56 112 SER A C 1
ATOM 826 O O . SER A 1 112 ? -11.094 -25.188 -29.062 1 93.56 112 SER A O 1
ATOM 828 N N . GLY A 1 113 ? -11.477 -24.5 -26.953 1 88.69 113 GLY A N 1
ATOM 829 C CA . GLY A 1 113 ? -10.406 -23.516 -27.047 1 88.69 113 GLY A CA 1
ATOM 830 C C . GLY A 1 113 ? -9.023 -24.141 -27.062 1 88.69 113 GLY A C 1
ATOM 831 O O . GLY A 1 113 ? -8.844 -25.266 -26.594 1 88.69 113 GLY A O 1
ATOM 832 N N . LYS A 1 114 ? -7.988 -23.422 -27.562 1 87.81 114 LYS A N 1
ATOM 833 C CA . LYS A 1 114 ? -6.637 -23.969 -27.688 1 87.81 114 LYS A CA 1
ATOM 834 C C . LYS A 1 114 ? -5.609 -23.031 -27.047 1 87.81 114 LYS A C 1
ATOM 836 O O . LYS A 1 114 ? -4.406 -23.297 -27.094 1 87.81 114 LYS A O 1
ATOM 841 N N . ASN A 1 115 ? -6.082 -22.047 -26.406 1 96.5 115 ASN A N 1
ATOM 842 C CA . ASN A 1 115 ? -5.113 -21.016 -26.031 1 96.5 115 ASN A CA 1
ATOM 843 C C . ASN A 1 115 ? -4.969 -20.922 -24.516 1 96.5 115 ASN A C 1
ATOM 845 O O . ASN A 1 115 ? -4.488 -19.906 -23.984 1 96.5 115 ASN A O 1
ATOM 849 N N . ILE A 1 116 ? -5.434 -21.891 -23.812 1 98.62 116 ILE A N 1
ATOM 850 C CA . ILE A 1 116 ? -5.262 -21.891 -22.359 1 98.62 116 ILE A CA 1
ATOM 851 C C . ILE A 1 116 ? -4.402 -23.094 -21.953 1 98.62 116 ILE A C 1
ATOM 853 O O . ILE A 1 116 ? -4.645 -24.219 -22.375 1 98.62 116 ILE A O 1
ATOM 857 N N . ARG A 1 117 ? -3.363 -22.859 -21.219 1 98.75 117 ARG A N 1
ATOM 858 C CA . ARG A 1 117 ? -2.578 -23.891 -20.547 1 98.75 117 ARG A CA 1
ATOM 859 C C . ARG A 1 117 ? -2.535 -23.641 -19.047 1 98.75 117 ARG A C 1
ATOM 861 O O . ARG A 1 117 ? -2.654 -22.5 -18.594 1 98.75 117 ARG A O 1
ATOM 868 N N . PHE A 1 118 ? -2.504 -24.688 -18.281 1 98.69 118 PHE A N 1
ATOM 869 C CA . PHE A 1 118 ? -2.49 -24.469 -16.844 1 98.69 118 PHE A CA 1
ATOM 870 C C . PHE A 1 118 ? -1.581 -25.484 -16.156 1 98.69 118 PHE A C 1
ATOM 872 O O . PHE A 1 118 ? -1.33 -26.562 -16.688 1 98.69 118 PHE A O 1
ATOM 879 N N . TYR A 1 119 ? -0.967 -25.062 -15.109 1 98.56 119 TYR A N 1
ATOM 880 C CA . TYR A 1 119 ? -0.106 -25.844 -14.227 1 98.56 119 TYR A CA 1
ATOM 881 C C . TYR A 1 119 ? -0.641 -25.828 -12.797 1 98.56 119 TYR A C 1
ATOM 883 O O . TYR A 1 119 ? -0.731 -24.781 -12.164 1 98.56 119 TYR A O 1
ATOM 891 N N . GLN A 1 120 ? -1.048 -26.984 -12.305 1 97.88 120 GLN A N 1
ATOM 892 C CA . GLN A 1 120 ? -1.479 -27.109 -10.914 1 97.88 120 GLN A CA 1
ATOM 893 C C . GLN A 1 120 ? -0.306 -27.453 -10 1 97.88 120 GLN A C 1
ATOM 895 O O . GLN A 1 120 ? 0.24 -28.562 -10.078 1 97.88 120 GLN A O 1
ATOM 900 N N . VAL A 1 121 ? 0.079 -26.531 -9.172 1 98 121 VAL A N 1
ATOM 901 C CA . VAL A 1 121 ? 1.164 -26.781 -8.227 1 98 121 VAL A CA 1
ATOM 902 C C . VAL A 1 121 ? 0.803 -27.953 -7.324 1 98 121 VAL A C 1
ATOM 904 O O . VAL A 1 121 ? -0.258 -27.953 -6.691 1 98 121 VAL A O 1
ATOM 907 N N . PRO A 1 122 ? 1.65 -28.969 -7.32 1 97.19 122 PRO A N 1
ATOM 908 C CA . PRO A 1 122 ? 1.345 -30.078 -6.426 1 97.19 122 PRO A CA 1
ATOM 909 C C . PRO A 1 122 ? 1.101 -29.641 -4.984 1 97.19 122 PRO A C 1
ATOM 911 O O . PRO A 1 122 ? 1.917 -28.922 -4.41 1 97.19 122 PRO A O 1
ATOM 914 N N . LYS A 1 123 ? -0.036 -30.047 -4.504 1 95.62 123 LYS A N 1
ATOM 915 C CA . LYS A 1 123 ? -0.398 -29.703 -3.131 1 95.62 123 LYS A CA 1
ATOM 916 C C . LYS A 1 123 ? 0.364 -30.578 -2.129 1 95.62 123 LYS A C 1
ATOM 918 O O . LYS A 1 123 ? 0.013 -31.734 -1.906 1 95.62 123 LYS A O 1
ATOM 923 N N . CYS A 1 124 ? 1.334 -29.984 -1.585 1 94.25 124 CYS A N 1
ATOM 924 C CA . CYS A 1 124 ? 2.115 -30.656 -0.556 1 94.25 124 CYS A CA 1
ATOM 925 C C . CYS A 1 124 ? 2.299 -29.766 0.666 1 94.25 124 CYS A C 1
ATOM 927 O O . CYS A 1 124 ? 2.59 -28.578 0.533 1 94.25 124 CYS A O 1
ATOM 929 N N . SER A 1 125 ? 2.111 -30.344 1.854 1 92.94 125 SER A N 1
ATOM 930 C CA . SER A 1 125 ? 2.275 -29.594 3.092 1 92.94 125 SER A CA 1
ATOM 931 C C . SER A 1 125 ? 3.676 -29.766 3.666 1 92.94 125 SER A C 1
ATOM 933 O O . SER A 1 125 ? 4.039 -29.109 4.645 1 92.94 125 SER A O 1
ATOM 935 N N . MET A 1 126 ? 4.438 -30.641 3.006 1 92.75 126 MET A N 1
ATOM 936 C CA . MET A 1 126 ? 5.824 -30.891 3.391 1 92.75 126 MET A CA 1
ATOM 937 C C . MET A 1 126 ? 6.711 -31.062 2.16 1 92.75 126 MET A C 1
ATOM 939 O O . MET A 1 126 ? 6.242 -31.5 1.107 1 92.75 126 MET A O 1
ATOM 943 N N . LEU A 1 127 ? 7.992 -30.719 2.389 1 94.31 127 LEU A N 1
ATOM 944 C CA . LEU A 1 127 ? 8.984 -30.984 1.355 1 94.31 127 LEU A CA 1
ATOM 945 C C . LEU A 1 127 ? 9.688 -32.312 1.614 1 94.31 127 LEU A C 1
ATOM 947 O O . LEU A 1 127 ? 10.719 -32.344 2.289 1 94.31 127 LEU A O 1
ATOM 951 N N . ASP A 1 128 ? 9.078 -33.375 1.144 1 93.44 128 ASP A N 1
ATOM 952 C CA . ASP A 1 128 ? 9.602 -34.75 1.339 1 93.44 128 ASP A CA 1
ATOM 953 C C . ASP A 1 128 ? 9.609 -35.5 0.027 1 93.44 128 ASP A C 1
ATOM 955 O O . ASP A 1 128 ? 9.523 -34.938 -1.053 1 93.44 128 ASP A O 1
ATOM 959 N N . GLU A 1 129 ? 9.82 -36.781 0.146 1 93.75 129 GLU A N 1
ATOM 960 C CA . GLU A 1 129 ? 9.938 -37.625 -1.042 1 93.75 129 GLU A CA 1
ATOM 961 C C . GLU A 1 129 ? 8.617 -37.656 -1.815 1 93.75 129 GLU A C 1
ATOM 963 O O . GLU A 1 129 ? 8.617 -37.75 -3.045 1 93.75 129 GLU A O 1
ATOM 968 N N . ASN A 1 130 ? 7.629 -37.625 -1.084 1 92.12 130 ASN A N 1
ATOM 969 C CA . ASN A 1 130 ? 6.328 -37.625 -1.745 1 92.12 130 ASN A CA 1
ATOM 970 C C . ASN A 1 130 ? 6.145 -36.344 -2.582 1 92.12 130 ASN A C 1
ATOM 972 O O . ASN A 1 130 ? 5.656 -36.406 -3.711 1 92.12 130 ASN A O 1
ATOM 976 N N . GLN A 1 131 ? 6.445 -35.281 -1.992 1 92.88 131 GLN A N 1
ATOM 977 C CA . GLN A 1 131 ? 6.371 -34 -2.721 1 92.88 131 GLN A CA 1
ATOM 978 C C . GLN A 1 131 ? 7.227 -34.062 -3.984 1 92.88 131 GLN A C 1
ATOM 980 O O . GLN A 1 131 ? 6.797 -33.594 -5.047 1 92.88 131 GLN A O 1
ATOM 985 N N . LYS A 1 132 ? 8.414 -34.594 -3.893 1 94.19 132 LYS A N 1
ATOM 986 C CA . LYS A 1 132 ? 9.305 -34.719 -5.047 1 94.19 132 LYS A CA 1
ATOM 987 C C . LYS A 1 132 ? 8.672 -35.562 -6.148 1 94.19 132 LYS A C 1
ATOM 989 O O . LYS A 1 132 ? 8.742 -35.188 -7.328 1 94.19 132 LYS A O 1
ATOM 994 N N . GLU A 1 133 ? 8.109 -36.594 -5.73 1 95.25 133 GLU A N 1
ATOM 995 C CA . GLU A 1 133 ? 7.449 -37.5 -6.684 1 95.25 133 GLU A CA 1
ATOM 996 C C . GLU A 1 133 ? 6.277 -36.781 -7.367 1 95.25 133 GLU A C 1
ATOM 998 O O . GLU A 1 133 ? 6.113 -36.875 -8.586 1 95.25 133 GLU A O 1
ATOM 1003 N N . GLN A 1 134 ? 5.504 -36.094 -6.621 1 94.94 134 GLN A N 1
ATOM 1004 C CA . GLN A 1 134 ? 4.367 -35.375 -7.18 1 94.94 134 GLN A CA 1
ATOM 1005 C C . GLN A 1 134 ? 4.836 -34.281 -8.141 1 94.94 134 GLN A C 1
ATOM 1007 O O . GLN A 1 134 ? 4.207 -34.062 -9.18 1 94.94 134 GLN A O 1
ATOM 1012 N N . GLU A 1 135 ? 5.828 -33.656 -7.75 1 94.25 135 GLU A N 1
ATOM 1013 C CA . GLU A 1 135 ? 6.379 -32.594 -8.594 1 94.25 135 GLU A CA 1
ATOM 1014 C C . GLU A 1 135 ? 6.906 -33.156 -9.914 1 94.25 135 GLU A C 1
ATOM 1016 O O . GLU A 1 135 ? 6.688 -32.562 -10.977 1 94.25 135 GLU A O 1
ATOM 1021 N N . GLU A 1 136 ? 7.547 -34.281 -9.789 1 92.62 136 GLU A N 1
ATOM 1022 C CA . GLU A 1 136 ? 8.078 -34.938 -10.984 1 92.62 136 GLU A CA 1
ATOM 1023 C C . GLU A 1 136 ? 6.949 -35.375 -11.914 1 92.62 136 GLU A C 1
ATOM 1025 O O . GLU A 1 136 ? 7.125 -35.406 -13.133 1 92.62 136 GLU A O 1
ATOM 1030 N N . ASN A 1 137 ? 5.859 -35.625 -11.297 1 94.06 137 ASN A N 1
ATOM 1031 C CA . ASN A 1 137 ? 4.734 -36.125 -12.078 1 94.06 137 ASN A CA 1
ATOM 1032 C C . ASN A 1 137 ? 3.809 -35 -12.523 1 94.06 137 ASN A C 1
ATOM 1034 O O . ASN A 1 137 ? 2.863 -35.25 -13.281 1 94.06 137 ASN A O 1
ATOM 1038 N N . SER A 1 138 ? 4.02 -33.844 -12.055 1 95.19 138 SER A N 1
ATOM 1039 C CA . SER A 1 138 ? 3.205 -32.719 -12.461 1 95.19 138 SER A CA 1
ATOM 1040 C C . SER A 1 138 ? 3.557 -32.25 -13.875 1 95.19 138 SER A C 1
ATOM 1042 O O . SER A 1 138 ? 4.645 -32.562 -14.375 1 95.19 138 SER A O 1
ATOM 1044 N N . THR A 1 139 ? 2.58 -31.688 -14.578 1 96 139 THR A N 1
ATOM 1045 C CA . THR A 1 139 ? 2.811 -31.234 -15.945 1 96 139 THR A CA 1
ATOM 1046 C C . THR A 1 139 ? 1.994 -29.984 -16.25 1 96 139 THR A C 1
ATOM 1048 O O . THR A 1 139 ? 0.949 -29.75 -15.633 1 96 139 THR A O 1
ATOM 1051 N N . TRP A 1 140 ? 2.551 -29.141 -17.109 1 98.31 140 TRP A N 1
ATOM 1052 C CA . TRP A 1 140 ? 1.705 -28.156 -17.781 1 98.31 140 TRP A CA 1
ATOM 1053 C C . TRP A 1 140 ? 0.709 -28.844 -18.719 1 98.31 140 TRP A C 1
ATOM 1055 O O . TRP A 1 140 ? 1.087 -29.688 -19.516 1 98.31 140 TRP A O 1
ATOM 1065 N N . GLN A 1 141 ? -0.497 -28.422 -18.531 1 97.69 141 GLN A N 1
ATOM 1066 C CA . GLN A 1 141 ? -1.542 -29.031 -19.344 1 97.69 141 GLN A CA 1
ATOM 1067 C C . GLN A 1 141 ? -2.102 -28.031 -20.359 1 97.69 141 GLN A C 1
ATOM 1069 O O . GLN A 1 141 ? -2.281 -26.859 -20.031 1 97.69 141 GLN A O 1
ATOM 1074 N N . ILE A 1 142 ? -2.273 -28.516 -21.594 1 98.19 142 ILE A N 1
ATOM 1075 C CA . ILE A 1 142 ? -3.068 -27.766 -22.562 1 98.19 142 ILE A CA 1
ATOM 1076 C C . ILE A 1 142 ? -4.551 -28.031 -22.312 1 98.19 142 ILE A C 1
ATOM 1078 O O . ILE A 1 142 ? -5.004 -29.172 -22.406 1 98.19 142 ILE A O 1
ATOM 1082 N N . ALA A 1 143 ? -5.285 -27.031 -22.016 1 98.31 143 ALA A N 1
ATOM 1083 C CA . ALA A 1 143 ? -6.695 -27.203 -21.672 1 98.31 143 ALA A CA 1
ATOM 1084 C C . ALA A 1 143 ? -7.488 -27.75 -22.859 1 98.31 143 ALA A C 1
ATOM 1086 O O . ALA A 1 143 ? -7.336 -27.297 -23.984 1 98.31 143 ALA A O 1
ATOM 1087 N N . ASP A 1 144 ? -8.227 -28.719 -22.625 1 97.75 144 ASP A N 1
ATOM 1088 C CA . ASP A 1 144 ? -9.195 -29.266 -23.562 1 97.75 144 ASP A CA 1
ATOM 1089 C C . ASP A 1 144 ? -10.406 -29.844 -22.812 1 97.75 144 ASP A C 1
ATOM 1091 O O . ASP A 1 144 ? -10.547 -29.641 -21.609 1 97.75 144 ASP A O 1
ATOM 1095 N N . ASN A 1 145 ? -11.336 -30.359 -23.562 1 97.25 145 ASN A N 1
ATOM 1096 C CA . ASN A 1 145 ? -12.586 -30.797 -22.953 1 97.25 145 ASN A CA 1
ATOM 1097 C C . ASN A 1 145 ? -12.359 -31.938 -21.969 1 97.25 145 ASN A C 1
ATOM 1099 O O . ASN A 1 145 ? -13.227 -32.219 -21.141 1 97.25 145 ASN A O 1
ATOM 1103 N N . ARG A 1 146 ? -11.258 -32.562 -21.938 1 95.75 146 ARG A N 1
ATOM 1104 C CA . ARG A 1 146 ? -10.992 -33.719 -21.078 1 95.75 146 ARG A CA 1
ATOM 1105 C C . ARG A 1 146 ? -10.43 -33.25 -19.734 1 95.75 146 ARG A C 1
ATOM 1107 O O . ARG A 1 146 ? -10.625 -33.938 -18.719 1 95.75 146 ARG A O 1
ATOM 1114 N N . ASN A 1 147 ? -9.68 -32.156 -19.734 1 97.19 147 ASN A N 1
ATOM 1115 C CA . ASN A 1 147 ? -8.945 -31.828 -18.516 1 97.19 147 ASN A CA 1
ATOM 1116 C C . ASN A 1 147 ? -9.336 -30.453 -17.969 1 97.19 147 ASN A C 1
ATOM 1118 O O . ASN A 1 147 ? -9.047 -30.141 -16.812 1 97.19 147 ASN A O 1
ATOM 1122 N N . VAL A 1 148 ? -10.047 -29.656 -18.719 1 98.19 148 VAL A N 1
ATOM 1123 C CA . VAL A 1 148 ? -10.297 -28.266 -18.344 1 98.19 148 VAL A CA 1
ATOM 1124 C C . VAL A 1 148 ? -11.18 -28.219 -17.109 1 98.19 148 VAL A C 1
ATOM 1126 O O . VAL A 1 148 ? -11.133 -27.25 -16.344 1 98.19 148 VAL A O 1
ATOM 1129 N N . GLY A 1 149 ? -11.992 -29.219 -16.859 1 98.06 149 GLY A N 1
ATOM 1130 C CA . GLY A 1 149 ? -12.867 -29.297 -15.703 1 98.06 149 GLY A CA 1
ATOM 1131 C C . GLY A 1 149 ? -12.125 -29.281 -14.383 1 98.06 149 GLY A C 1
ATOM 1132 O O . GLY A 1 149 ? -12.703 -28.969 -13.344 1 98.06 149 GLY A O 1
ATOM 1133 N N . GLU A 1 150 ? -10.82 -29.594 -14.406 1 97 150 GLU A N 1
ATOM 1134 C CA . GLU A 1 150 ? -10.016 -29.688 -13.188 1 97 150 GLU A CA 1
ATOM 1135 C C . GLU A 1 150 ? -9.43 -28.328 -12.812 1 97 150 GLU A C 1
ATOM 1137 O O . GLU A 1 150 ? -8.961 -28.141 -11.688 1 97 150 GLU A O 1
ATOM 1142 N N . MET A 1 151 ? -9.531 -27.422 -13.688 1 97.31 151 MET A N 1
ATOM 1143 C CA . MET A 1 151 ? -8.969 -26.094 -13.453 1 97.31 151 MET A CA 1
ATOM 1144 C C . MET A 1 151 ? -9.844 -25.281 -12.492 1 97.31 151 MET A C 1
ATOM 1146 O O . MET A 1 151 ? -11.039 -25.547 -12.367 1 97.31 151 MET A O 1
ATOM 1150 N N . SER A 1 152 ? -9.203 -24.344 -11.789 1 98.69 152 SER A N 1
ATOM 1151 C CA . SER A 1 152 ? -10.008 -23.344 -11.086 1 98.69 152 SER A CA 1
ATOM 1152 C C . SER A 1 152 ? -11.07 -22.75 -12.008 1 98.69 152 SER A C 1
ATOM 1154 O O . SER A 1 152 ? -10.75 -22.25 -13.086 1 98.69 152 SER A O 1
ATOM 1156 N N . ALA A 1 153 ? -12.32 -22.797 -11.578 1 98.88 153 ALA A N 1
ATOM 1157 C CA . ALA A 1 153 ? -13.398 -22.266 -12.398 1 98.88 153 ALA A CA 1
ATOM 1158 C C . ALA A 1 153 ? -13.203 -20.766 -12.664 1 98.88 153 ALA A C 1
ATOM 1160 O O . ALA A 1 153 ? -13.312 -20.312 -13.805 1 98.88 153 ALA A O 1
ATOM 1161 N N . ILE A 1 154 ? -12.828 -20.047 -11.633 1 98.94 154 ILE A N 1
ATOM 1162 C CA . ILE A 1 154 ? -12.633 -18.609 -11.734 1 98.94 154 ILE A CA 1
ATOM 1163 C C . ILE A 1 154 ? -11.492 -18.312 -12.703 1 98.94 154 ILE A C 1
ATOM 1165 O O . ILE A 1 154 ? -11.625 -17.453 -13.586 1 98.94 154 ILE A O 1
ATOM 1169 N N . ALA A 1 155 ? -10.406 -19.031 -12.562 1 98.88 155 ALA A N 1
ATOM 1170 C CA . ALA A 1 155 ? -9.258 -18.812 -13.438 1 98.88 155 ALA A CA 1
ATOM 1171 C C . ALA A 1 155 ? -9.586 -19.172 -14.883 1 98.88 155 ALA A C 1
ATOM 1173 O O . ALA A 1 155 ? -9.086 -18.531 -15.812 1 98.88 155 ALA A O 1
ATOM 1174 N N . PHE A 1 156 ? -10.469 -20.219 -15.094 1 98.69 156 PHE A N 1
ATOM 1175 C CA . PHE A 1 156 ? -10.883 -20.609 -16.438 1 98.69 156 PHE A CA 1
ATOM 1176 C C . PHE A 1 156 ? -11.633 -19.484 -17.125 1 98.69 156 PHE A C 1
ATOM 1178 O O . PHE A 1 156 ? -11.312 -19.109 -18.25 1 98.69 156 PHE A O 1
ATOM 1185 N N . TYR A 1 157 ? -12.602 -18.906 -16.438 1 98.81 157 TYR A N 1
ATOM 1186 C CA . TYR A 1 157 ? -13.406 -17.844 -17.031 1 98.81 157 TYR A CA 1
ATOM 1187 C C . TYR A 1 157 ? -12.562 -16.609 -17.281 1 98.81 157 TYR A C 1
ATOM 1189 O O . TYR A 1 157 ? -12.711 -15.945 -18.312 1 98.81 157 TYR A O 1
ATOM 1197 N N . PHE A 1 158 ? -11.68 -16.328 -16.344 1 98.88 158 PHE A N 1
ATOM 1198 C CA . PHE A 1 158 ? -10.734 -15.227 -16.531 1 98.88 158 PHE A CA 1
ATOM 1199 C C . PHE A 1 158 ? -9.867 -15.461 -17.766 1 98.88 158 PHE A C 1
ATOM 1201 O O . PHE A 1 158 ? -9.773 -14.602 -18.641 1 98.88 158 PHE A O 1
ATOM 1208 N N . ALA A 1 159 ? -9.242 -16.594 -17.859 1 98.88 159 ALA A N 1
ATOM 1209 C CA . ALA A 1 159 ? -8.297 -16.922 -18.922 1 98.88 159 ALA A CA 1
ATOM 1210 C C . ALA A 1 159 ? -8.977 -16.969 -20.281 1 98.88 159 ALA A C 1
ATOM 1212 O O . ALA A 1 159 ? -8.391 -16.562 -21.297 1 98.88 159 ALA A O 1
ATOM 1213 N N . SER A 1 160 ? -10.156 -17.516 -20.266 1 98.31 160 SER A N 1
ATOM 1214 C CA . SER A 1 160 ? -10.906 -17.594 -21.516 1 98.31 160 SER A CA 1
ATOM 1215 C C . SER A 1 160 ? -11.133 -16.219 -22.109 1 98.31 160 SER A C 1
ATOM 1217 O O . SER A 1 160 ? -10.844 -15.992 -23.297 1 98.31 160 SER A O 1
ATOM 1219 N N . ARG A 1 161 ? -11.602 -15.281 -21.297 1 98.25 161 ARG A N 1
ATOM 1220 C CA . ARG A 1 161 ? -11.836 -13.914 -21.766 1 98.25 161 ARG A CA 1
ATOM 1221 C C . ARG A 1 161 ? -10.523 -13.242 -22.156 1 98.25 161 ARG A C 1
ATOM 1223 O O . ARG A 1 161 ? -10.469 -12.5 -23.141 1 98.25 161 ARG A O 1
ATOM 1230 N N . LEU A 1 162 ? -9.492 -13.469 -21.359 1 98.75 162 LEU A N 1
ATOM 1231 C CA . LEU A 1 162 ? -8.195 -12.836 -21.578 1 98.75 162 LEU A CA 1
ATOM 1232 C C . LEU A 1 162 ? -7.586 -13.305 -22.906 1 98.75 162 LEU A C 1
ATOM 1234 O O . LEU A 1 162 ? -7.074 -12.492 -23.672 1 98.75 162 LEU A O 1
ATOM 1238 N N . SER A 1 163 ? -7.59 -14.57 -23.156 1 98.06 163 SER A N 1
ATOM 1239 C CA . SER A 1 163 ? -7.043 -15.133 -24.375 1 98.06 163 SER A CA 1
ATOM 1240 C C . SER A 1 163 ? -7.758 -14.586 -25.609 1 98.06 163 SER A C 1
ATOM 1242 O O . SER A 1 163 ? -7.121 -14.297 -26.625 1 98.06 163 SER A O 1
ATOM 1244 N N . GLU A 1 164 ? -9.055 -14.453 -25.484 1 96.94 164 GLU A N 1
ATOM 1245 C CA . GLU A 1 164 ? -9.844 -13.898 -26.578 1 96.94 164 GLU A CA 1
ATOM 1246 C C . GLU A 1 164 ? -9.469 -12.445 -26.844 1 96.94 164 GLU A C 1
ATOM 1248 O O . GLU A 1 164 ? -9.477 -11.992 -28 1 96.94 164 GLU A O 1
ATOM 1253 N N . THR A 1 165 ? -9.172 -11.766 -25.828 1 97.69 165 THR A N 1
ATOM 1254 C CA . THR A 1 165 ? -8.906 -10.336 -25.906 1 97.69 165 THR A CA 1
ATOM 1255 C C . THR A 1 165 ? -7.484 -10.086 -26.406 1 97.69 165 THR A C 1
ATOM 1257 O O . THR A 1 165 ? -7.262 -9.219 -27.25 1 97.69 165 THR A O 1
ATOM 1260 N N . LEU A 1 166 ? -6.52 -10.883 -25.906 1 97.69 166 LEU A N 1
ATOM 1261 C CA . LEU A 1 166 ? -5.113 -10.617 -26.203 1 97.69 166 LEU A CA 1
ATOM 1262 C C . LEU A 1 166 ? -4.656 -11.414 -27.422 1 97.69 166 LEU A C 1
ATOM 1264 O O . LEU A 1 166 ? -3.59 -11.148 -27.969 1 97.69 166 LEU A O 1
ATOM 1268 N N . HIS A 1 167 ? -5.41 -12.398 -27.844 1 96.69 167 HIS A N 1
ATOM 1269 C CA . HIS A 1 167 ? -5.105 -13.25 -29 1 96.69 167 HIS A CA 1
ATOM 1270 C C . HIS A 1 167 ? -3.746 -13.922 -28.844 1 96.69 167 HIS A C 1
ATOM 1272 O O . HIS A 1 167 ? -2.93 -13.906 -29.766 1 96.69 167 HIS A O 1
ATOM 1278 N N . CYS A 1 168 ? -3.482 -14.43 -27.656 1 97.19 168 CYS A N 1
ATOM 1279 C CA . CYS A 1 168 ? -2.291 -15.219 -27.375 1 97.19 168 CYS A CA 1
ATOM 1280 C C . CYS A 1 168 ? -2.584 -16.297 -26.328 1 97.19 168 CYS A C 1
ATOM 1282 O O . CYS A 1 168 ? -3.672 -16.312 -25.75 1 97.19 168 CYS A O 1
ATOM 1284 N N . ILE A 1 169 ? -1.652 -17.219 -26.141 1 98.62 169 ILE A N 1
ATOM 1285 C CA . ILE A 1 169 ? -1.796 -18.297 -25.172 1 98.62 169 ILE A CA 1
ATOM 1286 C C . ILE A 1 169 ? -1.729 -17.719 -23.75 1 98.62 169 ILE A C 1
ATOM 1288 O O . ILE A 1 169 ? -0.894 -16.875 -23.469 1 98.62 169 ILE A O 1
ATOM 1292 N N . VAL A 1 170 ? -2.688 -18.094 -22.969 1 98.88 170 VAL A N 1
ATOM 1293 C CA . VAL A 1 170 ? -2.725 -17.703 -21.562 1 98.88 170 VAL A CA 1
ATOM 1294 C C . VAL A 1 170 ? -2.344 -18.875 -20.672 1 98.88 170 VAL A C 1
ATOM 1296 O O . VAL A 1 170 ? -2.873 -19.984 -20.844 1 98.88 170 VAL A O 1
ATOM 1299 N N . GLY A 1 171 ? -1.35 -18.688 -19.828 1 98.88 171 GLY A N 1
ATOM 1300 C CA . GLY A 1 171 ? -0.971 -19.672 -18.812 1 98.88 171 GLY A CA 1
ATOM 1301 C C . GLY A 1 171 ? -1.48 -19.328 -17.438 1 98.88 171 GLY A C 1
ATOM 1302 O O . GLY A 1 171 ? -1.358 -18.188 -16.984 1 98.88 171 GLY A O 1
ATOM 1303 N N . ILE A 1 172 ? -2.117 -20.328 -16.797 1 98.94 172 ILE A N 1
ATOM 1304 C CA . ILE A 1 172 ? -2.555 -20.172 -15.414 1 98.94 172 ILE A CA 1
ATOM 1305 C C . ILE A 1 172 ? -1.75 -21.109 -14.508 1 98.94 172 ILE A C 1
ATOM 1307 O O . ILE A 1 172 ? -1.654 -22.312 -14.773 1 98.94 172 ILE A O 1
ATOM 1311 N N . ILE A 1 173 ? -1.101 -20.531 -13.531 1 98.88 173 ILE A N 1
ATOM 1312 C CA . ILE A 1 173 ? -0.498 -21.328 -12.461 1 98.88 173 ILE A CA 1
ATOM 1313 C C . ILE A 1 173 ? -1.445 -21.391 -11.266 1 98.88 173 ILE A C 1
ATOM 1315 O O . ILE A 1 173 ? -1.651 -20.391 -10.578 1 98.88 173 ILE A O 1
ATOM 1319 N N . ASP A 1 174 ? -2.033 -22.594 -11.07 1 98.06 174 ASP A N 1
ATOM 1320 C CA . ASP A 1 174 ? -2.936 -22.828 -9.945 1 98.06 174 ASP A CA 1
ATOM 1321 C C . ASP A 1 174 ? -2.154 -23.094 -8.664 1 98.06 174 ASP A C 1
ATOM 1323 O O . ASP A 1 174 ? -1.417 -24.078 -8.578 1 98.06 174 ASP A O 1
ATOM 1327 N N . CYS A 1 175 ? -2.281 -22.234 -7.703 1 98.31 175 CYS A N 1
ATOM 1328 C CA . CYS A 1 175 ? -1.613 -22.375 -6.414 1 98.31 175 CYS A CA 1
ATOM 1329 C C . CYS A 1 175 ? -2.535 -21.969 -5.27 1 98.31 175 CYS A C 1
ATOM 1331 O O . CYS A 1 175 ? -2.49 -20.828 -4.809 1 98.31 175 CYS A O 1
ATOM 1333 N N . TYR A 1 176 ? -3.365 -22.844 -4.852 1 98.44 176 TYR A N 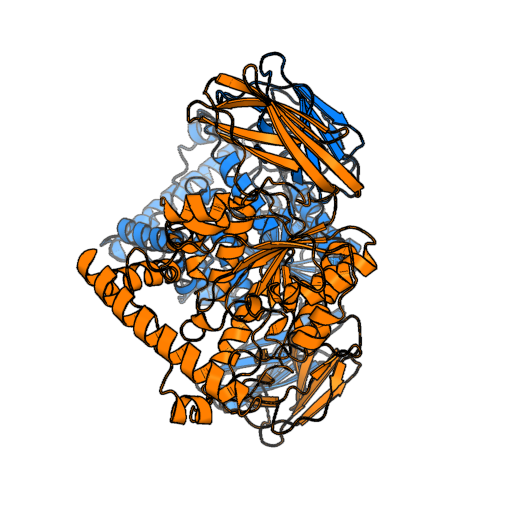1
ATOM 1334 C CA . TYR A 1 176 ? -4.387 -22.625 -3.834 1 98.44 176 TYR A CA 1
ATOM 1335 C C . TYR A 1 176 ? -4.523 -23.844 -2.928 1 98.44 176 TYR A C 1
ATOM 1337 O O . TYR A 1 176 ? -4.027 -24.922 -3.25 1 98.44 176 TYR A O 1
ATOM 1345 N N . TRP A 1 177 ? -5.109 -23.609 -1.795 1 98 177 TRP A N 1
ATOM 1346 C CA . TRP A 1 177 ? -5.426 -24.688 -0.863 1 98 177 TRP A CA 1
ATOM 1347 C C . TRP A 1 177 ? -6.695 -24.375 -0.08 1 98 177 TRP A C 1
ATOM 1349 O O . TRP A 1 177 ? -6.727 -23.438 0.715 1 98 177 TRP A O 1
ATOM 1359 N N . GLY A 1 178 ? -7.711 -25.234 -0.304 1 96.31 178 GLY A N 1
ATOM 1360 C CA . GLY A 1 178 ? -8.977 -25.047 0.395 1 96.31 178 GLY A CA 1
ATOM 1361 C C . GLY A 1 178 ? -8.82 -24.969 1.901 1 96.31 178 GLY A C 1
ATOM 1362 O O . GLY A 1 178 ? -8.07 -25.75 2.49 1 96.31 178 GLY A O 1
ATOM 1363 N N . GLY A 1 179 ? -9.453 -23.984 2.555 1 95.81 179 GLY A N 1
ATOM 1364 C CA . GLY A 1 179 ? -9.477 -23.844 4.004 1 95.81 179 GLY A CA 1
ATOM 1365 C C . GLY A 1 179 ? -8.273 -23.109 4.559 1 95.81 179 GLY A C 1
ATOM 1366 O O . GLY A 1 179 ? -8.141 -22.953 5.773 1 95.81 179 GLY A O 1
ATOM 1367 N N . SER A 1 180 ? -7.406 -22.609 3.688 1 97.12 180 SER A N 1
ATOM 1368 C CA . SER A 1 180 ? -6.168 -22 4.156 1 97.12 180 SER A CA 1
ATOM 1369 C C . SER A 1 180 ? -6.398 -20.562 4.605 1 97.12 180 SER A C 1
ATOM 1371 O O . SER A 1 180 ? -7.18 -19.828 3.994 1 97.12 180 SER A O 1
ATOM 1373 N N . SER A 1 181 ? -5.707 -20.188 5.688 1 97.62 181 SER A N 1
ATOM 1374 C CA . SER A 1 181 ? -5.625 -18.797 6.152 1 97.62 181 SER A CA 1
ATOM 1375 C C . SER A 1 181 ? -4.613 -18 5.336 1 97.62 181 SER A C 1
ATOM 1377 O O . SER A 1 181 ? -3.709 -18.578 4.723 1 97.62 181 SER A O 1
ATOM 1379 N N . ILE A 1 182 ? -4.805 -16.703 5.34 1 98.56 182 ILE A N 1
ATOM 1380 C CA . ILE A 1 182 ? -3.859 -15.82 4.668 1 98.56 182 ILE A CA 1
ATOM 1381 C C . ILE A 1 182 ? -2.449 -16.078 5.195 1 98.56 182 ILE A C 1
ATOM 1383 O O . ILE A 1 182 ? -1.468 -15.914 4.465 1 98.56 182 ILE A O 1
ATOM 1387 N N . THR A 1 183 ? -2.279 -16.562 6.441 1 98.31 183 THR A N 1
ATOM 1388 C CA . THR A 1 183 ? -0.993 -16.734 7.102 1 98.31 183 THR A CA 1
ATOM 1389 C C . THR A 1 183 ? -0.242 -17.922 6.516 1 98.31 183 THR A C 1
ATOM 1391 O O . THR A 1 183 ? 0.973 -18.047 6.684 1 98.31 183 THR A O 1
ATOM 1394 N N . CYS A 1 184 ? -0.955 -18.828 5.848 1 98.38 184 CYS A N 1
ATOM 1395 C CA . CYS A 1 184 ? -0.306 -19.984 5.266 1 98.38 184 CYS A CA 1
ATOM 1396 C C . CYS A 1 184 ? 0.615 -19.594 4.117 1 98.38 184 CYS A C 1
ATOM 1398 O O . CYS A 1 184 ? 1.539 -20.328 3.771 1 98.38 184 CYS A O 1
ATOM 1400 N N . TRP A 1 185 ? 0.365 -18.391 3.605 1 98.69 185 TRP A N 1
ATOM 1401 C CA . TRP A 1 185 ? 0.941 -18.031 2.316 1 98.69 185 TRP A CA 1
ATOM 1402 C C . TRP A 1 185 ? 2.043 -16.984 2.488 1 98.69 185 TRP A C 1
ATOM 1404 O O . TRP A 1 185 ? 2.441 -16.328 1.524 1 98.69 185 TRP A O 1
ATOM 1414 N N . MET A 1 186 ? 2.49 -16.719 3.693 1 98.25 186 MET A N 1
ATOM 1415 C CA . MET A 1 186 ? 3.568 -15.789 4 1 98.25 186 MET A CA 1
ATOM 1416 C C . MET A 1 186 ? 4.695 -16.484 4.758 1 98.25 186 MET A C 1
ATOM 1418 O O . MET A 1 186 ? 4.465 -17.5 5.434 1 98.25 186 MET A O 1
ATOM 1422 N N . SER A 1 187 ? 5.891 -15.93 4.668 1 98.12 187 SER A N 1
ATOM 1423 C CA . SER A 1 187 ? 7.02 -16.484 5.41 1 98.12 187 SER A CA 1
ATOM 1424 C C . SER A 1 187 ? 6.867 -16.234 6.91 1 98.12 187 SER A C 1
ATOM 1426 O O . SER A 1 187 ? 6.113 -15.352 7.324 1 98.12 187 SER A O 1
ATOM 1428 N N . LYS A 1 188 ? 7.562 -17.047 7.66 1 97.31 188 LYS A N 1
ATOM 1429 C CA . LYS A 1 188 ? 7.566 -16.859 9.109 1 97.31 188 LYS A CA 1
ATOM 1430 C C . LYS A 1 188 ? 8.102 -15.477 9.484 1 97.31 188 LYS A C 1
ATOM 1432 O O . LYS A 1 188 ? 7.574 -14.828 10.391 1 97.31 188 LYS A O 1
ATOM 1437 N N . GLU A 1 189 ? 9.125 -15.062 8.789 1 96.75 189 GLU A N 1
ATOM 1438 C CA . GLU A 1 189 ? 9.742 -13.766 9.047 1 96.75 189 GLU A CA 1
ATOM 1439 C C . GLU A 1 189 ? 8.75 -12.625 8.789 1 96.75 189 GLU A C 1
ATOM 1441 O O . GLU A 1 189 ? 8.672 -11.68 9.57 1 96.75 189 GLU A O 1
ATOM 1446 N N . GLN A 1 190 ? 8.055 -12.742 7.691 1 96.75 190 GLN A N 1
ATOM 1447 C CA . GLN A 1 190 ? 7.066 -11.719 7.348 1 96.75 190 GLN A CA 1
ATOM 1448 C C . GLN A 1 190 ? 5.934 -11.688 8.367 1 96.75 190 GLN A C 1
ATOM 1450 O O . GLN A 1 190 ? 5.512 -10.609 8.797 1 96.75 190 GLN A O 1
ATOM 1455 N N . LEU A 1 191 ? 5.469 -12.852 8.789 1 97.62 191 LEU A N 1
ATOM 1456 C CA . LEU A 1 191 ? 4.398 -12.953 9.781 1 97.62 191 LEU A CA 1
ATOM 1457 C C . LEU A 1 191 ? 4.832 -12.344 11.109 1 97.62 191 LEU A C 1
ATOM 1459 O O . LEU A 1 191 ? 4.051 -11.648 11.758 1 97.62 191 LEU A O 1
ATOM 1463 N N . ALA A 1 192 ? 6.031 -12.562 11.453 1 96.81 192 ALA A N 1
ATOM 1464 C CA . ALA A 1 192 ? 6.547 -12.133 12.75 1 96.81 192 ALA A CA 1
ATOM 1465 C C . ALA A 1 192 ? 6.637 -10.617 12.828 1 96.81 192 ALA A C 1
ATOM 1467 O O . ALA A 1 192 ? 6.781 -10.047 13.914 1 96.81 192 ALA A O 1
ATOM 1468 N N . LYS A 1 193 ? 6.551 -9.969 11.719 1 96 193 LYS A N 1
ATOM 1469 C CA . LYS A 1 193 ? 6.633 -8.508 11.695 1 96 193 LYS A CA 1
ATOM 1470 C C . LYS A 1 193 ? 5.355 -7.879 12.242 1 96 193 LYS A C 1
ATOM 1472 O O . LYS A 1 193 ? 5.375 -6.75 12.734 1 96 193 LYS A O 1
ATOM 1477 N N . LEU A 1 194 ? 4.238 -8.555 12.164 1 96.56 194 LEU A N 1
ATOM 1478 C CA . LEU A 1 194 ? 2.951 -8.062 12.633 1 96.56 194 LEU A CA 1
ATOM 1479 C C . LEU A 1 194 ? 2.549 -8.75 13.93 1 96.56 194 LEU A C 1
ATOM 1481 O O . LEU A 1 194 ? 2.703 -9.969 14.07 1 96.56 194 LEU A O 1
ATOM 1485 N N . GLU A 1 195 ? 2.016 -8.016 14.812 1 95.62 195 GLU A N 1
ATOM 1486 C CA . GLU A 1 195 ? 1.526 -8.602 16.062 1 95.62 195 GLU A CA 1
ATOM 1487 C C . GLU A 1 195 ? 0.497 -9.695 15.789 1 95.62 195 GLU A C 1
ATOM 1489 O O . GLU A 1 195 ? 0.545 -10.766 16.406 1 95.62 195 GLU A O 1
ATOM 1494 N N . SER A 1 196 ? -0.396 -9.414 14.914 1 95.38 196 SER A N 1
ATOM 1495 C CA . SER A 1 196 ? -1.406 -10.414 14.57 1 95.38 196 SER A CA 1
ATOM 1496 C C . SER A 1 196 ? -0.769 -11.664 13.977 1 95.38 196 SER A C 1
ATOM 1498 O O . SER A 1 196 ? -1.188 -12.781 14.281 1 95.38 196 SER A O 1
ATOM 1500 N N . GLY A 1 197 ? 0.24 -11.469 13.086 1 96.75 197 GLY A N 1
ATOM 1501 C CA . GLY A 1 197 ? 0.965 -12.609 12.539 1 96.75 197 GLY A CA 1
ATOM 1502 C C . GLY A 1 197 ? 1.65 -13.445 13.602 1 96.75 197 GLY A C 1
ATOM 1503 O O . GLY A 1 197 ? 1.6 -14.672 13.555 1 96.75 197 GLY A O 1
ATOM 1504 N N . LYS A 1 198 ? 2.215 -12.781 14.555 1 95.94 198 LYS A N 1
ATOM 1505 C CA . LYS A 1 198 ? 2.844 -13.477 15.672 1 95.94 198 LYS A CA 1
ATOM 1506 C C . LYS A 1 198 ? 1.816 -14.273 16.469 1 95.94 198 LYS A C 1
ATOM 1508 O O . LYS A 1 198 ? 2.09 -15.398 16.891 1 95.94 198 LYS A O 1
ATOM 1513 N N . ASN A 1 199 ? 0.71 -13.664 16.688 1 95.62 199 ASN A N 1
ATOM 1514 C CA . ASN A 1 199 ? -0.358 -14.336 17.422 1 95.62 199 ASN A CA 1
ATOM 1515 C C . ASN A 1 199 ? -0.8 -15.617 16.703 1 95.62 199 ASN A C 1
ATOM 1517 O O . ASN A 1 199 ? -1.045 -16.641 17.359 1 95.62 199 ASN A O 1
ATOM 1521 N N . TYR A 1 200 ? -0.918 -15.531 15.359 1 95.25 200 TYR A N 1
ATOM 1522 C CA . TYR A 1 200 ? -1.258 -16.734 14.602 1 95.25 200 TYR A CA 1
ATOM 1523 C C . TYR A 1 200 ? -0.218 -17.828 14.82 1 95.25 200 TYR A C 1
ATOM 1525 O O . TYR A 1 200 ? -0.566 -18.984 15.039 1 95.25 200 TYR A O 1
ATOM 1533 N N . LEU A 1 201 ? 1.06 -17.453 14.781 1 96.25 201 LEU A N 1
ATOM 1534 C CA . LEU A 1 201 ? 2.154 -18.391 14.969 1 96.25 201 LEU A CA 1
ATOM 1535 C C . LEU A 1 201 ? 2.105 -19.016 16.359 1 96.25 201 LEU A C 1
ATOM 1537 O O . LEU A 1 201 ? 2.178 -20.234 16.516 1 96.25 201 LEU A O 1
ATOM 1541 N N . GLU A 1 202 ? 1.929 -18.188 17.359 1 95.94 202 GLU A N 1
ATOM 1542 C CA . GLU A 1 202 ? 1.929 -18.625 18.75 1 95.94 202 GLU A CA 1
ATOM 1543 C C . GLU A 1 202 ? 0.701 -19.484 19.047 1 95.94 202 GLU A C 1
ATOM 1545 O O . GLU A 1 202 ? 0.804 -20.516 19.734 1 95.94 202 GLU A O 1
ATOM 1550 N N . ASN A 1 203 ? -0.454 -19 18.594 1 95.06 203 ASN A N 1
ATOM 1551 C CA . ASN A 1 203 ? -1.688 -19.75 18.828 1 95.06 203 ASN A CA 1
ATOM 1552 C C . ASN A 1 203 ? -1.638 -21.125 18.172 1 95.06 203 ASN A C 1
ATOM 1554 O O . ASN A 1 203 ? -2.098 -22.109 18.766 1 95.06 203 ASN A O 1
ATOM 1558 N N . TYR A 1 204 ? -1.104 -21.172 17.016 1 95 204 TYR A N 1
ATOM 1559 C CA . TYR A 1 204 ? -0.981 -22.453 16.344 1 95 204 TYR A CA 1
ATOM 1560 C C . TYR A 1 204 ? -0.022 -23.375 17.094 1 95 204 TYR A C 1
ATOM 1562 O O . TYR A 1 204 ? -0.299 -24.562 17.281 1 95 204 TYR A O 1
ATOM 1570 N N . ALA A 1 205 ? 1.104 -22.844 17.5 1 94.25 205 ALA A N 1
ATOM 1571 C CA . ALA A 1 205 ? 2.07 -23.625 18.281 1 94.25 205 ALA A CA 1
ATOM 1572 C C . ALA A 1 205 ? 1.439 -24.156 19.562 1 94.25 205 ALA A C 1
ATOM 1574 O O . ALA A 1 205 ? 1.682 -25.312 19.938 1 94.25 205 ALA A O 1
ATOM 1575 N N . ALA A 1 206 ? 0.663 -23.328 20.156 1 94.81 206 ALA A N 1
ATOM 1576 C CA . ALA A 1 206 ? -0.024 -23.734 21.391 1 94.81 206 ALA A CA 1
ATOM 1577 C C . ALA A 1 206 ? -1.026 -24.844 21.109 1 94.81 206 ALA A C 1
ATOM 1579 O O . ALA A 1 206 ? -1.188 -25.766 21.922 1 94.81 206 ALA A O 1
ATOM 1580 N N . LEU A 1 207 ? -1.719 -24.719 19.984 1 92.62 207 LEU A N 1
ATOM 1581 C CA . LEU A 1 207 ? -2.688 -25.734 19.594 1 92.62 207 LEU A CA 1
ATOM 1582 C C . LEU A 1 207 ? -1.996 -27.062 19.328 1 92.62 207 LEU A C 1
ATOM 1584 O O . LEU A 1 207 ? -2.543 -28.125 19.625 1 92.62 207 LEU A O 1
ATOM 1588 N N . VAL A 1 208 ? -0.828 -27.016 18.703 1 92.94 208 VAL A N 1
ATOM 1589 C CA . VAL A 1 208 ? -0.057 -28.219 18.422 1 92.94 208 VAL A CA 1
ATOM 1590 C C . VAL A 1 208 ? 0.455 -28.828 19.734 1 92.94 208 VAL A C 1
ATOM 1592 O O . VAL A 1 208 ? 0.37 -30.031 19.938 1 92.94 208 VAL A O 1
ATOM 1595 N N . GLY A 1 209 ? 0.989 -27.953 20.562 1 92 209 GLY A N 1
ATOM 1596 C CA . GLY A 1 209 ? 1.478 -28.375 21.859 1 92 209 GLY A CA 1
ATOM 1597 C C . GLY A 1 209 ? 2.582 -29.406 21.766 1 92 209 GLY A C 1
ATOM 1598 O O . GLY A 1 209 ? 3.541 -29.234 21.016 1 92 209 GLY A O 1
ATOM 1599 N N . GLU A 1 210 ? 2.467 -30.406 22.609 1 90.5 210 GLU A N 1
ATOM 1600 C CA . GLU A 1 210 ? 3.5 -31.438 22.688 1 90.5 210 GLU A CA 1
ATOM 1601 C C . GLU A 1 210 ? 3.154 -32.656 21.828 1 90.5 210 GLU A C 1
ATOM 1603 O O . GLU A 1 210 ? 3.676 -33.75 22.031 1 90.5 210 GLU A O 1
ATOM 1608 N N . LYS A 1 211 ? 2.291 -32.344 20.938 1 90.75 211 LYS A N 1
ATOM 1609 C CA . LYS A 1 211 ? 1.873 -33.406 20.047 1 90.75 211 LYS A CA 1
ATOM 1610 C C . LYS A 1 211 ? 3.064 -34 19.297 1 90.75 211 LYS A C 1
ATOM 1612 O O . LYS A 1 211 ? 3.824 -33.281 18.656 1 90.75 211 LYS A O 1
ATOM 1617 N N . SER A 1 212 ? 3.281 -35.406 19.391 1 89.56 212 SER A N 1
ATOM 1618 C CA . SER A 1 212 ? 4.367 -36.062 18.672 1 89.56 212 SER A CA 1
ATOM 1619 C C . SER A 1 212 ? 4.008 -36.281 17.203 1 89.56 212 SER A C 1
ATOM 1621 O O . SER A 1 212 ? 2.84 -36.188 16.828 1 89.56 212 SER A O 1
ATOM 1623 N N . SER A 1 213 ? 5.016 -36.594 16.453 1 87.56 213 SER A N 1
ATOM 1624 C CA . SER A 1 213 ? 4.793 -36.906 15.047 1 87.56 213 SER A CA 1
ATOM 1625 C C . SER A 1 213 ? 3.887 -38.125 14.898 1 87.56 213 SER A C 1
ATOM 1627 O O . SER A 1 213 ? 3.066 -38.188 13.977 1 87.56 213 SER A O 1
ATOM 1629 N N . GLN A 1 214 ? 4.066 -39.062 15.773 1 90.75 214 GLN A N 1
ATOM 1630 C CA . GLN A 1 214 ? 3.258 -40.25 15.719 1 90.75 214 GLN A CA 1
ATOM 1631 C C . GLN A 1 214 ? 1.796 -39.969 16.047 1 90.75 214 GLN A C 1
ATOM 1633 O O . GLN A 1 214 ? 0.893 -40.5 15.391 1 90.75 214 GLN A O 1
ATOM 1638 N N . GLN A 1 215 ? 1.621 -39.156 17.016 1 92.5 215 GLN A N 1
ATOM 1639 C CA . GLN A 1 215 ? 0.265 -38.781 17.391 1 92.5 215 GLN A CA 1
ATOM 1640 C C . GLN A 1 215 ? -0.422 -38.031 16.25 1 92.5 215 GLN A C 1
ATOM 1642 O O . GLN A 1 215 ? -1.585 -38.312 15.938 1 92.5 215 GLN A O 1
ATOM 1647 N N . TYR A 1 216 ? 0.264 -37.125 15.656 1 91.62 216 TYR A N 1
ATOM 1648 C CA . TYR A 1 216 ? -0.297 -36.344 14.547 1 91.62 216 TYR A CA 1
ATOM 1649 C C . TYR A 1 216 ? -0.652 -37.281 13.383 1 91.62 216 TYR A C 1
ATOM 1651 O O . TYR A 1 216 ? -1.719 -37.125 12.773 1 91.62 216 TYR A O 1
ATOM 1659 N N . THR A 1 217 ? 0.212 -38.156 13.125 1 89.69 217 THR A N 1
ATOM 1660 C CA . THR A 1 217 ? -0.019 -39.094 12.023 1 89.69 217 THR A CA 1
ATOM 1661 C C . THR A 1 217 ? -1.273 -39.938 12.273 1 89.69 217 THR A C 1
ATOM 1663 O O . THR A 1 217 ? -2.078 -40.125 11.367 1 89.69 217 THR A O 1
ATOM 1666 N N . LYS A 1 218 ? -1.399 -40.344 13.445 1 92.31 218 LYS A N 1
ATOM 1667 C CA . LYS A 1 218 ? -2.576 -41.156 13.805 1 92.31 218 LYS A CA 1
ATOM 1668 C C . LYS A 1 218 ? -3.852 -40.312 13.664 1 92.31 218 LYS A C 1
ATOM 1670 O O . LYS A 1 218 ? -4.852 -40.781 13.117 1 92.31 218 LYS A O 1
ATOM 1675 N N . GLU A 1 219 ? -3.811 -39.125 14.164 1 92.69 219 GLU A N 1
ATOM 1676 C CA . GLU A 1 219 ? -4.961 -38.25 14.055 1 92.69 219 GLU A CA 1
ATOM 1677 C C . GLU A 1 219 ? -5.312 -37.969 12.594 1 92.69 219 GLU A C 1
ATOM 1679 O O . GLU A 1 219 ? -6.488 -37.938 12.227 1 92.69 219 GLU A O 1
ATOM 1684 N N . MET A 1 220 ? -4.328 -37.812 11.828 1 90.69 220 MET A N 1
ATOM 1685 C CA . MET A 1 220 ? -4.535 -37.531 10.414 1 90.69 220 MET A CA 1
ATOM 1686 C C . MET A 1 220 ? -5.129 -38.719 9.688 1 90.69 220 MET A C 1
ATOM 1688 O O . MET A 1 220 ? -5.98 -38.562 8.812 1 90.69 220 MET A O 1
ATOM 1692 N N . GLU A 1 221 ? -4.668 -39.844 10.023 1 90 221 GLU A N 1
ATOM 1693 C CA . GLU A 1 221 ? -5.223 -41.062 9.438 1 90 221 GLU A CA 1
ATOM 1694 C C . GLU A 1 221 ? -6.703 -41.219 9.766 1 90 221 GLU A C 1
ATOM 1696 O O . GLU A 1 221 ? -7.512 -41.531 8.898 1 90 221 GLU A O 1
ATOM 1701 N N . GLU A 1 222 ? -6.973 -40.969 10.992 1 91.81 222 GLU A N 1
ATOM 1702 C CA . GLU A 1 222 ? -8.367 -41.031 11.422 1 91.81 222 GLU A CA 1
ATOM 1703 C C . GLU A 1 222 ? -9.211 -39.969 10.703 1 91.81 222 GLU A C 1
ATOM 1705 O O . GLU A 1 222 ? -10.312 -40.281 10.25 1 91.81 222 GLU A O 1
ATOM 1710 N N . TYR A 1 223 ? -8.664 -38.844 10.633 1 91.38 223 TYR A N 1
ATOM 1711 C CA . TYR A 1 223 ? -9.359 -37.781 9.945 1 91.38 223 TYR A CA 1
ATOM 1712 C C . TYR A 1 223 ? -9.594 -38.125 8.477 1 91.38 223 TYR A C 1
ATOM 1714 O O . TYR A 1 223 ? -10.703 -37.969 7.965 1 91.38 223 TYR A O 1
ATOM 1722 N N . ASN A 1 224 ? -8.547 -38.562 7.84 1 87.88 224 ASN A N 1
ATOM 1723 C CA . ASN A 1 224 ? -8.641 -38.906 6.422 1 87.88 224 ASN A CA 1
ATOM 1724 C C . ASN A 1 224 ? -9.695 -39.969 6.164 1 87.88 224 ASN A C 1
ATOM 1726 O O . ASN A 1 224 ? -10.438 -39.906 5.184 1 87.88 224 ASN A O 1
ATOM 1730 N N . CYS A 1 225 ? -9.742 -40.906 7.008 1 89.94 225 CYS A N 1
ATOM 1731 C CA . CYS A 1 225 ? -10.742 -41.938 6.895 1 89.94 225 CYS A CA 1
ATOM 1732 C C . CYS A 1 225 ? -12.148 -41.375 7.008 1 89.94 225 CYS A C 1
ATOM 1734 O O . CYS A 1 225 ? -13.016 -41.656 6.18 1 89.94 225 CYS A O 1
ATOM 1736 N N . ALA A 1 226 ? -12.305 -40.562 7.984 1 90.06 226 ALA A N 1
ATOM 1737 C CA . ALA A 1 226 ? -13.609 -39.938 8.211 1 90.06 226 ALA A CA 1
ATOM 1738 C C . ALA A 1 226 ? -13.984 -39.031 7.039 1 90.06 226 ALA A C 1
ATOM 1740 O O . ALA A 1 226 ? -15.141 -39.031 6.605 1 90.06 226 ALA A O 1
ATOM 1741 N N . TYR A 1 227 ? -13.047 -38.375 6.637 1 88.94 227 TYR A N 1
ATOM 1742 C CA . TYR A 1 227 ? -13.281 -37.406 5.566 1 88.94 227 TYR A CA 1
ATOM 1743 C C . TYR A 1 227 ? -13.633 -38.125 4.266 1 88.94 227 TYR A C 1
ATOM 1745 O O . TYR A 1 227 ? -14.547 -37.719 3.551 1 88.94 227 TYR A O 1
ATOM 1753 N N . GLN A 1 228 ? -12.898 -39.125 3.916 1 86.62 228 GLN A N 1
ATOM 1754 C CA . GLN A 1 228 ? -13.18 -39.906 2.713 1 86.62 228 GLN A CA 1
ATOM 1755 C C . GLN A 1 228 ? -14.578 -40.531 2.775 1 86.62 228 GLN A C 1
ATOM 1757 O O . GLN A 1 228 ? -15.289 -40.562 1.771 1 86.62 228 GLN A O 1
ATOM 1762 N N . HIS A 1 229 ? -14.867 -41 3.9 1 88.12 229 HIS A N 1
ATOM 1763 C CA . HIS A 1 229 ? -16.203 -41.562 4.09 1 88.12 229 HIS A CA 1
ATOM 1764 C C . HIS A 1 229 ? -17.281 -40.5 3.879 1 88.12 229 HIS A C 1
ATOM 1766 O O . HIS A 1 229 ? -18.281 -40.75 3.223 1 88.12 229 HIS A O 1
ATOM 1772 N N . TRP A 1 230 ? -17 -39.438 4.453 1 89.5 230 TRP A N 1
ATOM 1773 C CA . TRP A 1 230 ? -17.938 -38.312 4.32 1 89.5 230 TRP A CA 1
ATOM 1774 C C . TRP A 1 230 ? -18.062 -37.875 2.861 1 89.5 230 TRP A C 1
ATOM 1776 O O . TRP A 1 230 ? -19.172 -37.688 2.371 1 89.5 230 TRP A O 1
ATOM 1786 N N . LEU A 1 231 ? -16.984 -37.781 2.158 1 84.56 231 LEU A N 1
ATOM 1787 C CA . LEU A 1 231 ? -16.969 -37.375 0.754 1 84.56 231 LEU A CA 1
ATOM 1788 C C . LEU A 1 231 ? -17.75 -38.375 -0.098 1 84.56 231 LEU A C 1
ATOM 1790 O O . LEU A 1 231 ? -18.531 -37.969 -0.968 1 84.56 231 LEU A O 1
ATOM 1794 N N . LYS A 1 232 ? -17.531 -39.594 0.141 1 85.56 232 LYS A N 1
ATOM 1795 C CA . LYS A 1 232 ? -18.219 -40.625 -0.602 1 85.56 232 LYS A CA 1
ATOM 1796 C C . LYS A 1 232 ? -19.734 -40.562 -0.359 1 85.56 232 LYS A C 1
ATOM 1798 O O . LYS A 1 232 ? -20.516 -40.688 -1.297 1 85.56 232 LYS A O 1
ATOM 1803 N N . SER A 1 233 ? -19.984 -40.375 0.861 1 87.19 233 SER A N 1
ATOM 1804 C CA . SER A 1 233 ? -21.391 -40.281 1.22 1 87.19 233 SER A CA 1
ATOM 1805 C C . SER A 1 233 ? -22.047 -39.062 0.571 1 87.19 233 SER A C 1
ATOM 1807 O O . SER A 1 233 ? -23.188 -39.156 0.104 1 87.19 233 SER A O 1
ATOM 1809 N N . THR A 1 234 ? -21.359 -38 0.616 1 85.94 234 THR A N 1
ATOM 1810 C CA . THR A 1 234 ? -21.875 -36.75 0.03 1 85.94 234 THR A CA 1
ATOM 1811 C C . THR A 1 234 ? -22.062 -36.906 -1.479 1 85.94 234 THR A C 1
ATOM 1813 O O . THR A 1 234 ? -23.016 -36.406 -2.049 1 85.94 234 THR A O 1
ATOM 1816 N N . GLU A 1 235 ? -21.125 -37.562 -2.113 1 82.62 235 GLU A N 1
ATOM 1817 C CA . GLU A 1 235 ? -21.203 -37.812 -3.549 1 82.62 235 GLU A CA 1
ATOM 1818 C C . GLU A 1 235 ? -22.438 -38.688 -3.891 1 82.62 235 GLU A C 1
ATOM 1820 O O . GLU A 1 235 ? -23.094 -38.438 -4.898 1 82.62 235 GLU A O 1
ATOM 1825 N N . GLU A 1 236 ? -22.688 -39.562 -3.096 1 85.94 236 GLU A N 1
ATOM 1826 C CA . GLU A 1 236 ? -23.844 -40.438 -3.301 1 85.94 236 GLU A CA 1
ATOM 1827 C C . GLU A 1 236 ? -25.156 -39.656 -3.176 1 85.94 236 GLU A C 1
ATOM 1829 O O . GLU A 1 236 ? -26.078 -39.875 -3.951 1 85.94 236 GLU A O 1
ATOM 1834 N N . VAL A 1 237 ? -25.125 -38.844 -2.189 1 85.88 237 VAL A N 1
ATOM 1835 C CA . VAL A 1 237 ? -26.312 -38.031 -1.983 1 85.88 237 VAL A CA 1
ATOM 1836 C C . VAL A 1 237 ? -26.516 -37.094 -3.176 1 85.88 237 VAL A C 1
ATOM 1838 O O . VAL A 1 237 ? -27.641 -36.938 -3.68 1 85.88 237 VAL A O 1
ATOM 1841 N N . LYS A 1 238 ? -25.469 -36.438 -3.715 1 80.25 238 LYS A N 1
ATOM 1842 C CA . LYS A 1 238 ? -25.547 -35.469 -4.812 1 80.25 238 LYS A CA 1
ATOM 1843 C C . LYS A 1 238 ? -25.891 -36.156 -6.125 1 80.25 238 LYS A C 1
ATOM 1845 O O . LYS A 1 238 ? -26.531 -35.594 -6.992 1 80.25 238 LYS A O 1
ATOM 1850 N N . GLN A 1 239 ? -25.406 -37.469 -6.242 1 78.06 239 GLN A N 1
ATOM 1851 C CA . GLN A 1 239 ? -25.781 -38.25 -7.414 1 78.06 239 GLN A CA 1
ATOM 1852 C C . GLN A 1 239 ? -27.281 -38.5 -7.465 1 78.06 239 GLN A C 1
ATOM 1854 O O . GLN A 1 239 ? -27.875 -38.5 -8.539 1 78.06 239 GLN A O 1
ATOM 1859 N N . LYS A 1 240 ? -27.875 -38.688 -6.312 1 83.25 240 LYS A N 1
ATOM 1860 C CA . LYS A 1 240 ? -29.312 -38.938 -6.215 1 83.25 240 LYS A CA 1
ATOM 1861 C C . LYS A 1 240 ? -30.109 -37.656 -6.324 1 83.25 240 LYS A C 1
ATOM 1863 O O . LYS A 1 240 ? -31.156 -37.625 -6.977 1 83.25 240 LYS A O 1
ATOM 1868 N N . ASP A 1 241 ? -29.562 -36.656 -5.633 1 81.69 241 ASP A N 1
ATOM 1869 C CA . ASP A 1 241 ? -30.188 -35.312 -5.668 1 81.69 241 ASP A CA 1
ATOM 1870 C C . ASP A 1 241 ? -29.141 -34.219 -5.816 1 81.69 241 ASP A C 1
ATOM 1872 O O . ASP A 1 241 ? -28.641 -33.688 -4.82 1 81.69 241 ASP A O 1
ATOM 1876 N N . PRO A 1 242 ? -28.969 -33.906 -7.094 1 73.94 242 PRO A N 1
ATOM 1877 C CA . PRO A 1 242 ? -27.938 -32.906 -7.352 1 73.94 242 PRO A CA 1
ATOM 1878 C C . PRO A 1 242 ? -28.234 -31.547 -6.684 1 73.94 242 PRO A C 1
ATOM 1880 O O . PRO A 1 242 ? -27.344 -30.719 -6.531 1 73.94 242 PRO A O 1
ATOM 1883 N N . GLN A 1 243 ? -29.422 -31.312 -6.195 1 69.81 243 GLN A N 1
ATOM 1884 C CA . GLN A 1 243 ? -29.797 -30.031 -5.617 1 69.81 243 GLN A CA 1
ATOM 1885 C C . GLN A 1 243 ? -29.938 -30.125 -4.102 1 69.81 243 GLN A C 1
ATOM 1887 O O . GLN A 1 243 ? -30.469 -29.219 -3.465 1 69.81 243 GLN A O 1
ATOM 1892 N N . ALA A 1 244 ? -29.438 -31.25 -3.609 1 77.62 244 ALA A N 1
ATOM 1893 C CA . ALA A 1 244 ? -29.547 -31.422 -2.164 1 77.62 244 ALA A CA 1
ATOM 1894 C C . ALA A 1 244 ? -28.844 -30.297 -1.419 1 77.62 244 ALA A C 1
ATOM 1896 O O . ALA A 1 244 ? -27.719 -29.922 -1.767 1 77.62 244 ALA A O 1
ATOM 1897 N N . SER A 1 245 ? -29.516 -29.734 -0.435 1 72 245 SER A N 1
ATOM 1898 C CA . SER A 1 245 ? -28.922 -28.688 0.389 1 72 245 SER A CA 1
ATOM 1899 C C . SER A 1 245 ? -27.891 -29.25 1.349 1 72 245 SER A C 1
ATOM 1901 O O . SER A 1 245 ? -27.859 -30.469 1.601 1 72 245 SER A O 1
ATOM 1903 N N . TRP A 1 246 ? -27 -28.453 1.838 1 74.31 246 TRP A N 1
ATOM 1904 C CA . TRP A 1 246 ? -26 -28.875 2.814 1 74.31 246 TRP A CA 1
ATOM 1905 C C . TRP A 1 246 ? -26.672 -29.453 4.059 1 74.31 246 TRP A C 1
ATOM 1907 O O . TRP A 1 246 ? -26.172 -30.422 4.645 1 74.31 246 TRP A O 1
ATOM 1917 N N . LYS A 1 247 ? -27.797 -28.906 4.418 1 74.56 247 LYS A N 1
ATOM 1918 C CA . LYS A 1 247 ? -28.547 -29.422 5.566 1 74.56 247 LYS A CA 1
ATOM 1919 C C . LYS A 1 247 ? -28.938 -30.875 5.355 1 74.56 247 LYS A C 1
ATOM 1921 O O . LYS A 1 247 ? -28.812 -31.703 6.262 1 74.56 247 LYS A O 1
ATOM 1926 N N . GLU A 1 248 ? -29.375 -31.047 4.125 1 79.12 248 GLU A N 1
ATOM 1927 C CA . GLU A 1 248 ? -29.781 -32.406 3.791 1 79.12 248 GLU A CA 1
ATOM 1928 C C . GLU A 1 248 ? -28.594 -33.375 3.768 1 79.12 248 GLU A C 1
ATOM 1930 O O . GLU A 1 248 ? -28.672 -34.469 4.27 1 79.12 248 GLU A O 1
ATOM 1935 N N . ILE A 1 249 ? -27.562 -32.844 3.25 1 83.06 249 ILE A N 1
ATOM 1936 C CA . ILE A 1 249 ? -26.344 -33.656 3.158 1 83.06 249 ILE A CA 1
ATOM 1937 C C . ILE A 1 249 ? -25.828 -33.969 4.559 1 83.06 249 ILE A C 1
ATOM 1939 O O . ILE A 1 249 ? -25.484 -35.094 4.855 1 83.06 249 ILE A O 1
ATOM 1943 N N . HIS A 1 250 ? -25.859 -32.938 5.379 1 82.44 250 HIS A N 1
ATOM 1944 C CA . HIS A 1 250 ? -25.375 -33.156 6.734 1 82.44 250 HIS A CA 1
ATOM 1945 C C . HIS A 1 250 ? -26.266 -34.094 7.512 1 82.44 250 HIS A C 1
ATOM 1947 O O . HIS A 1 250 ? -25.797 -34.844 8.359 1 82.44 250 HIS A O 1
ATOM 1953 N N . LYS A 1 251 ? -27.562 -34 7.242 1 83.5 251 LYS A N 1
ATOM 1954 C CA . LYS A 1 251 ? -28.5 -34.906 7.895 1 83.5 251 LYS A CA 1
ATOM 1955 C C . LYS A 1 251 ? -28.25 -36.344 7.508 1 83.5 251 LYS A C 1
ATOM 1957 O O . LYS A 1 251 ? -28.312 -37.25 8.352 1 83.5 251 LYS A O 1
ATOM 1962 N N . ILE A 1 252 ? -27.844 -36.469 6.281 1 85.38 252 ILE A N 1
ATOM 1963 C CA . ILE A 1 252 ? -27.688 -37.812 5.754 1 85.38 252 ILE A CA 1
ATOM 1964 C C . ILE A 1 252 ? -26.266 -38.312 5.992 1 85.38 252 ILE A C 1
ATOM 1966 O O . ILE A 1 252 ? -26.062 -39.438 6.426 1 85.38 252 ILE A O 1
ATOM 1970 N N . CYS A 1 253 ? -25.281 -37.469 5.699 1 88.56 253 CYS A N 1
ATOM 1971 C CA . CYS A 1 253 ? -23.875 -37.875 5.68 1 88.56 253 CYS A CA 1
ATOM 1972 C C . CYS A 1 253 ? -23.188 -37.531 6.988 1 88.56 253 CYS A C 1
ATOM 1974 O O . CYS A 1 253 ? -22.078 -37.969 7.254 1 88.56 253 CYS A O 1
ATOM 1976 N N . GLY A 1 254 ? -23.828 -36.812 7.895 1 84.31 254 GLY A N 1
ATOM 1977 C CA . GLY A 1 254 ? -23.172 -36.25 9.062 1 84.31 254 GLY A CA 1
ATOM 1978 C C . GLY A 1 254 ? -22.406 -34.969 8.766 1 84.31 254 GLY A C 1
ATOM 1979 O O . GLY A 1 254 ? -22.312 -34.562 7.609 1 84.31 254 GLY A O 1
ATOM 1980 N N . GLU A 1 255 ? -21.875 -34.406 9.875 1 81.94 255 GLU A N 1
ATOM 1981 C CA . GLU A 1 255 ? -21.109 -33.156 9.719 1 81.94 255 GLU A CA 1
ATOM 1982 C C . GLU A 1 255 ? -19.75 -33.438 9.07 1 81.94 255 GLU A C 1
ATOM 1984 O O . GLU A 1 255 ? -19.156 -34.5 9.297 1 81.94 255 GLU A O 1
ATOM 1989 N N . CYS A 1 256 ? -19.422 -32.531 8.195 1 82.94 256 CYS A N 1
ATOM 1990 C CA . CYS A 1 256 ? -18.078 -32.625 7.629 1 82.94 256 CYS A CA 1
ATOM 1991 C C . CYS A 1 256 ? -17.016 -32.656 8.734 1 82.94 256 CYS A C 1
ATOM 1993 O O . CYS A 1 256 ? -17.078 -31.859 9.672 1 82.94 256 CYS A O 1
ATOM 1995 N N . PRO A 1 257 ? -16.125 -33.625 8.625 1 85.12 257 PRO A N 1
ATOM 1996 C 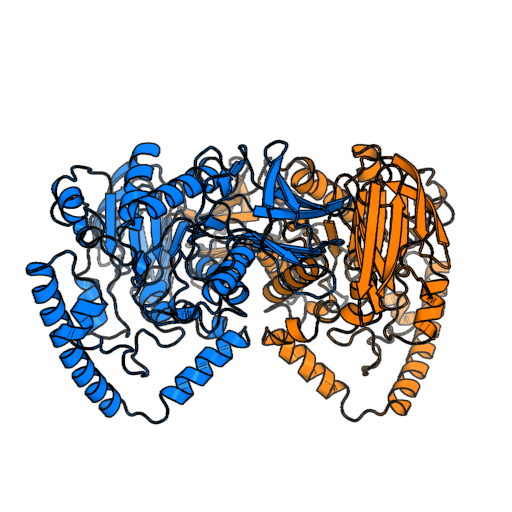CA . PRO A 1 257 ? -15.078 -33.625 9.641 1 85.12 257 PRO A CA 1
ATOM 1997 C C . PRO A 1 257 ? -14.078 -32.5 9.492 1 85.12 257 PRO A C 1
ATOM 1999 O O . PRO A 1 257 ? -12.945 -32.719 9.062 1 85.12 257 PRO A O 1
ATOM 2002 N N . TRP A 1 258 ? -14.469 -31.328 9.633 1 83.75 258 TRP A N 1
ATOM 2003 C CA . TRP A 1 258 ? -13.648 -30.125 9.609 1 83.75 258 TRP A CA 1
ATOM 2004 C C . TRP A 1 258 ? -13.656 -29.438 10.969 1 83.75 258 TRP A C 1
ATOM 2006 O O . TRP A 1 258 ? -14.68 -29.422 11.656 1 83.75 258 TRP A O 1
ATOM 2016 N N . PRO A 1 259 ? -12.391 -29 11.359 1 84.81 259 PRO A N 1
ATOM 2017 C CA . PRO A 1 259 ? -11.133 -28.828 10.625 1 84.81 259 PRO A CA 1
ATOM 2018 C C . PRO A 1 259 ? -10.211 -30.047 10.734 1 84.81 259 PRO A C 1
ATOM 2020 O O . PRO A 1 259 ? -10.422 -30.906 11.586 1 84.81 259 PRO A O 1
ATOM 2023 N N . GLN A 1 260 ? -9.211 -29.984 9.852 1 88.44 260 GLN A N 1
ATOM 2024 C CA . GLN A 1 260 ? -8.156 -30.984 9.898 1 88.44 260 GLN A CA 1
ATOM 2025 C C . GLN A 1 260 ? -7.328 -30.859 11.172 1 88.44 260 GLN A C 1
ATOM 2027 O O . GLN A 1 260 ? -7.215 -29.766 11.742 1 88.44 260 GLN A O 1
ATOM 2032 N N . PRO A 1 261 ? -6.809 -32 11.609 1 90.25 261 PRO A N 1
ATOM 2033 C CA . PRO A 1 261 ? -5.953 -31.953 12.797 1 90.25 261 PRO A CA 1
ATOM 2034 C C . PRO A 1 261 ? -4.777 -30.984 12.633 1 90.25 261 PRO A C 1
ATOM 2036 O O . PRO A 1 261 ? -4.188 -30.906 11.547 1 90.25 261 PRO A O 1
ATOM 2039 N N . VAL A 1 262 ? -4.492 -30.344 13.75 1 91.19 262 VAL A N 1
ATOM 2040 C CA . VAL A 1 262 ? -3.379 -29.391 13.758 1 91.19 262 VAL A CA 1
ATOM 2041 C C . VAL A 1 262 ? -2.068 -30.141 13.977 1 91.19 262 VAL A C 1
ATOM 2043 O O . VAL A 1 262 ? -2.041 -31.172 14.664 1 91.19 262 VAL A O 1
ATOM 2046 N N . GLY A 1 263 ? -1.004 -29.688 13.367 1 91.81 263 GLY A N 1
ATOM 2047 C CA . GLY A 1 263 ? 0.312 -30.297 13.484 1 91.81 263 GLY A CA 1
ATOM 2048 C C . GLY A 1 263 ? 1.364 -29.609 12.633 1 91.81 263 GLY A C 1
ATOM 2049 O O . GLY A 1 263 ? 1.054 -28.703 11.859 1 91.81 263 GLY A O 1
ATOM 2050 N N . TRP A 1 264 ? 2.615 -30.016 12.852 1 86.75 264 TRP A N 1
ATOM 2051 C CA . TRP A 1 264 ? 3.738 -29.375 12.172 1 86.75 264 TRP A CA 1
ATOM 2052 C C . TRP A 1 264 ? 3.713 -29.672 10.68 1 86.75 264 TRP A C 1
ATOM 2054 O O . TRP A 1 264 ? 4.375 -28.984 9.891 1 86.75 264 TRP A O 1
ATOM 2064 N N . GLN A 1 265 ? 2.949 -30.641 10.281 1 88.62 265 GLN A N 1
ATOM 2065 C CA . GLN A 1 265 ? 2.873 -31 8.867 1 88.62 265 GLN A CA 1
ATOM 2066 C C . GLN A 1 265 ? 1.555 -30.531 8.258 1 88.62 265 GLN A C 1
ATOM 2068 O O . GLN A 1 265 ? 1.251 -30.859 7.105 1 88.62 265 GLN A O 1
ATOM 2073 N N . SER A 1 266 ? 0.799 -29.906 9.047 1 93.31 266 SER A N 1
ATOM 2074 C CA . SER A 1 266 ? -0.511 -29.484 8.57 1 93.31 266 SER A CA 1
ATOM 2075 C C . SER A 1 266 ? -0.382 -28.438 7.469 1 93.31 266 SER A C 1
ATOM 2077 O O . SER A 1 266 ? 0.413 -27.5 7.586 1 93.31 266 SER A O 1
ATOM 2079 N N . PRO A 1 267 ? -1.119 -28.562 6.383 1 93.81 267 PRO A N 1
ATOM 2080 C CA . PRO A 1 267 ? -1.134 -27.516 5.371 1 93.81 267 PRO A CA 1
ATOM 2081 C C . PRO A 1 267 ? -1.714 -26.203 5.898 1 93.81 267 PRO A C 1
ATOM 2083 O O . PRO A 1 267 ? -1.597 -25.156 5.242 1 93.81 267 PRO A O 1
ATOM 2086 N N . PHE A 1 268 ? -2.316 -26.219 7.066 1 95.31 268 PHE A N 1
ATOM 2087 C CA . PHE A 1 268 ? -3.012 -25.047 7.586 1 95.31 268 PHE A CA 1
ATOM 2088 C C . PHE A 1 268 ? -2.145 -24.297 8.602 1 95.31 268 PHE A C 1
ATOM 2090 O O . PHE A 1 268 ? -2.566 -23.297 9.164 1 95.31 268 PHE A O 1
ATOM 2097 N N . ARG A 1 269 ? -0.953 -24.859 8.828 1 96.56 269 ARG A N 1
ATOM 2098 C CA . ARG A 1 269 ? -0.052 -24.141 9.719 1 96.56 269 ARG A CA 1
ATOM 2099 C C . ARG A 1 269 ? 0.385 -22.812 9.102 1 96.56 269 ARG A C 1
ATOM 2101 O O . ARG A 1 269 ? 0.604 -22.734 7.891 1 96.56 269 ARG A O 1
ATOM 2108 N N . PRO A 1 270 ? 0.545 -21.781 9.914 1 97.44 270 PRO A N 1
ATOM 2109 C CA . PRO A 1 270 ? 1.101 -20.547 9.367 1 97.44 270 PRO A CA 1
ATOM 2110 C C . PRO A 1 270 ? 2.436 -20.75 8.656 1 97.44 270 PRO A C 1
ATOM 2112 O O . PRO A 1 270 ? 3.262 -21.547 9.109 1 97.44 270 PRO A O 1
ATOM 2115 N N . ASN A 1 271 ? 2.611 -20.062 7.52 1 97 271 ASN A N 1
ATOM 2116 C CA . ASN A 1 271 ? 3.824 -20.016 6.707 1 97 271 ASN A CA 1
ATOM 2117 C C . ASN A 1 271 ? 4.004 -21.312 5.91 1 97 271 ASN A C 1
ATOM 2119 O O . ASN A 1 271 ? 4.848 -21.375 5.012 1 97 271 ASN A O 1
ATOM 2123 N N . GLY A 1 272 ? 3.25 -22.391 6.199 1 97.19 272 GLY A N 1
ATOM 2124 C CA . GLY A 1 272 ? 3.477 -23.703 5.621 1 97.19 272 GLY A CA 1
ATOM 2125 C C . GLY A 1 272 ? 3.416 -23.703 4.105 1 97.19 272 GLY A C 1
ATOM 2126 O O . GLY A 1 272 ? 4.352 -24.156 3.443 1 97.19 272 GLY A O 1
ATOM 2127 N N . LEU A 1 273 ? 2.395 -23.156 3.578 1 98.31 273 LEU A N 1
ATOM 2128 C CA . LEU A 1 273 ? 2.15 -23.234 2.143 1 98.31 273 LEU A CA 1
ATOM 2129 C C . LEU A 1 273 ? 3.049 -22.266 1.381 1 98.31 273 LEU A C 1
ATOM 2131 O O . LEU A 1 273 ? 3.381 -22.5 0.217 1 98.31 273 LEU A O 1
ATOM 2135 N N . HIS A 1 274 ? 3.463 -21.141 2.033 1 98.44 274 HIS A N 1
ATOM 2136 C CA . HIS A 1 274 ? 4.488 -20.297 1.431 1 98.44 274 HIS A CA 1
ATOM 2137 C C . HIS A 1 274 ? 5.77 -21.094 1.169 1 98.44 274 HIS A C 1
ATOM 2139 O O . HIS A 1 274 ? 6.355 -21 0.09 1 98.44 274 HIS A O 1
ATOM 2145 N N . GLU A 1 275 ? 6.133 -21.891 2.123 1 97 275 GLU A N 1
ATOM 2146 C CA . GLU A 1 275 ? 7.355 -22.672 2.049 1 97 275 GLU A CA 1
ATOM 2147 C C . GLU A 1 275 ? 7.211 -23.828 1.05 1 97 275 GLU A C 1
ATOM 2149 O O . GLU A 1 275 ? 8.117 -24.062 0.247 1 97 275 GLU A O 1
ATOM 2154 N N . THR A 1 276 ? 6.09 -24.469 1.053 1 97.69 276 THR A N 1
ATOM 2155 C CA . THR A 1 276 ? 5.996 -25.75 0.377 1 97.69 276 THR A CA 1
ATOM 2156 C C . THR A 1 276 ? 5.363 -25.594 -1.002 1 97.69 276 THR A C 1
ATOM 2158 O O . THR A 1 276 ? 5.426 -26.516 -1.828 1 97.69 276 THR A O 1
ATOM 2161 N N . MET A 1 277 ? 4.77 -24.406 -1.318 1 98.31 277 MET A N 1
ATOM 2162 C CA . MET A 1 277 ? 4.113 -24.25 -2.611 1 98.31 277 MET A CA 1
ATOM 2163 C C . MET A 1 277 ? 4.59 -22.984 -3.312 1 98.31 277 MET A C 1
ATOM 2165 O O . MET A 1 277 ? 5.262 -23.062 -4.34 1 98.31 277 MET A O 1
ATOM 2169 N N . ILE A 1 278 ? 4.469 -21.797 -2.691 1 98.5 278 ILE A N 1
ATOM 2170 C CA . ILE A 1 278 ? 4.785 -20.531 -3.328 1 98.5 278 ILE A CA 1
ATOM 2171 C C . ILE A 1 278 ? 6.266 -20.5 -3.705 1 98.5 278 ILE A C 1
ATOM 2173 O O . ILE A 1 278 ? 6.621 -20.141 -4.832 1 98.5 278 ILE A O 1
ATOM 2177 N N . ARG A 1 279 ? 7.129 -20.891 -2.842 1 97.31 279 ARG A N 1
ATOM 2178 C CA . ARG A 1 279 ? 8.57 -20.781 -3.039 1 97.31 279 ARG A CA 1
ATOM 2179 C C . ARG A 1 279 ? 9.047 -21.734 -4.129 1 97.31 279 ARG A C 1
ATOM 2181 O O . ARG A 1 279 ? 10.156 -21.594 -4.648 1 97.31 279 ARG A O 1
ATOM 2188 N N . ARG A 1 280 ? 8.227 -22.688 -4.484 1 96.94 280 ARG A N 1
ATOM 2189 C CA . ARG A 1 280 ? 8.602 -23.625 -5.531 1 96.94 280 ARG A CA 1
ATOM 2190 C C . ARG A 1 280 ? 8.391 -23.031 -6.918 1 96.94 280 ARG A C 1
ATOM 2192 O O . ARG A 1 280 ? 8.945 -23.516 -7.906 1 96.94 280 ARG A O 1
ATOM 2199 N N . ILE A 1 281 ? 7.57 -21.922 -6.973 1 98.12 281 ILE A N 1
ATOM 2200 C CA . ILE A 1 281 ? 7.238 -21.406 -8.297 1 98.12 281 ILE A CA 1
ATOM 2201 C C . ILE A 1 281 ? 7.742 -19.969 -8.43 1 98.12 281 ILE A C 1
ATOM 2203 O O . ILE A 1 281 ? 7.848 -19.438 -9.539 1 98.12 281 ILE A O 1
ATOM 2207 N N . ALA A 1 282 ? 8.039 -19.297 -7.332 1 97.81 282 ALA A N 1
ATOM 2208 C CA . ALA A 1 282 ? 8.711 -18 -7.402 1 97.81 282 ALA A CA 1
ATOM 2209 C C . ALA A 1 282 ? 10.188 -18.156 -7.762 1 97.81 282 ALA A C 1
ATOM 2211 O O . ALA A 1 282 ? 10.844 -19.078 -7.293 1 97.81 282 ALA A O 1
ATOM 2212 N N . PRO A 1 283 ? 10.695 -17.406 -8.727 1 97.75 283 PRO A N 1
ATOM 2213 C CA . PRO A 1 283 ? 10.172 -16.172 -9.305 1 97.75 283 PRO A CA 1
ATOM 2214 C C . PRO A 1 283 ? 9.711 -16.344 -10.75 1 97.75 283 PRO A C 1
ATOM 2216 O O . PRO A 1 283 ? 9.977 -15.492 -11.602 1 97.75 283 PRO A O 1
ATOM 2219 N N . TYR A 1 284 ? 9.016 -17.406 -11.039 1 98.56 284 TYR A N 1
ATOM 2220 C CA . TYR A 1 284 ? 8.477 -17.609 -12.375 1 98.56 284 TYR A CA 1
ATOM 2221 C C . TYR A 1 284 ? 7.828 -16.344 -12.906 1 98.56 284 TYR A C 1
ATOM 2223 O O . TYR A 1 284 ? 6.945 -15.773 -12.258 1 98.56 284 TYR A O 1
ATOM 2231 N N . SER A 1 285 ? 8.258 -15.844 -14.023 1 98 285 SER A N 1
ATOM 2232 C CA . SER A 1 285 ? 7.785 -14.547 -14.508 1 98 285 SER A CA 1
ATOM 2233 C C . SER A 1 285 ? 6.277 -14.562 -14.727 1 98 285 SER A C 1
ATOM 2235 O O . SER A 1 285 ? 5.738 -15.484 -15.344 1 98 285 SER A O 1
ATOM 2237 N N . LEU A 1 286 ? 5.578 -13.508 -14.211 1 98.25 286 LEU A N 1
ATOM 2238 C CA . LEU A 1 286 ? 4.125 -13.391 -14.266 1 98.25 286 LEU A CA 1
ATOM 2239 C C . LEU A 1 286 ? 3.709 -12.008 -14.758 1 98.25 286 LEU A C 1
ATOM 2241 O O . LEU A 1 286 ? 4.484 -11.055 -14.672 1 98.25 286 LEU A O 1
ATOM 2245 N N . ARG A 1 287 ? 2.492 -12.008 -15.297 1 98.5 287 ARG A N 1
ATOM 2246 C CA . ARG A 1 287 ? 1.853 -10.711 -15.477 1 98.5 287 ARG A CA 1
ATOM 2247 C C . ARG A 1 287 ? 1.273 -10.195 -14.164 1 98.5 287 ARG A C 1
ATOM 2249 O O . ARG A 1 287 ? 1.322 -9 -13.891 1 98.5 287 ARG A O 1
ATOM 2256 N N . GLY A 1 288 ? 0.708 -11.102 -13.414 1 98.69 288 GLY A N 1
ATOM 2257 C CA . GLY A 1 288 ? 0.114 -10.672 -12.164 1 98.69 288 GLY A CA 1
ATOM 2258 C C . GLY A 1 288 ? -0.507 -11.812 -11.375 1 98.69 288 GLY A C 1
ATOM 2259 O O . GLY A 1 288 ? -0.377 -12.977 -11.75 1 98.69 288 GLY A O 1
ATOM 2260 N N . PHE A 1 289 ? -1.143 -11.469 -10.211 1 98.81 289 PHE A N 1
ATOM 2261 C CA . PHE A 1 289 ? -1.777 -12.422 -9.305 1 98.81 289 PHE A CA 1
ATOM 2262 C C . PHE A 1 289 ? -3.291 -12.25 -9.32 1 98.81 289 PHE A C 1
ATOM 2264 O O . PHE A 1 289 ? -3.797 -11.133 -9.352 1 98.81 289 PHE A O 1
ATOM 2271 N N . LEU A 1 290 ? -3.986 -13.367 -9.406 1 98.94 290 LEU A N 1
ATOM 2272 C CA . LEU A 1 290 ? -5.383 -13.484 -9 1 98.94 290 LEU A CA 1
ATOM 2273 C C . LEU A 1 290 ? -5.492 -14.109 -7.613 1 98.94 290 LEU A C 1
ATOM 2275 O O . LEU A 1 290 ? -4.84 -15.117 -7.332 1 98.94 290 LEU A O 1
ATOM 2279 N N . TYR A 1 291 ? -6.281 -13.531 -6.781 1 98.94 291 TYR A N 1
ATOM 2280 C CA . TYR A 1 291 ? -6.293 -14.008 -5.402 1 98.94 291 TYR A CA 1
ATOM 2281 C C . TYR A 1 291 ? -7.707 -14.008 -4.836 1 98.94 291 TYR A C 1
ATOM 2283 O O . TYR A 1 291 ? -8.414 -12.992 -4.914 1 98.94 291 TYR A O 1
ATOM 2291 N N . TYR A 1 292 ? -8.188 -15.125 -4.355 1 98.88 292 TYR A N 1
ATOM 2292 C CA . TYR A 1 292 ? -9.461 -15.273 -3.664 1 98.88 292 TYR A CA 1
ATOM 2293 C C . TYR A 1 292 ? -9.289 -16.016 -2.348 1 98.88 292 TYR A C 1
ATOM 2295 O O . TYR A 1 292 ? -9.109 -17.234 -2.338 1 98.88 292 TYR A O 1
ATOM 2303 N N . GLN A 1 293 ? -9.305 -15.297 -1.306 1 98.69 293 GLN A N 1
ATOM 2304 C CA . GLN A 1 293 ? -9.109 -15.805 0.051 1 98.69 293 GLN A CA 1
ATOM 2305 C C . GLN A 1 293 ? -9.656 -14.82 1.083 1 98.69 293 GLN A C 1
ATOM 2307 O O . GLN A 1 293 ? -9.602 -13.609 0.884 1 98.69 293 GLN A O 1
ATOM 2312 N N . GLY A 1 294 ? -10.219 -15.273 2.135 1 98.31 294 GLY A N 1
ATOM 2313 C CA . GLY A 1 294 ? -10.648 -14.414 3.23 1 98.31 294 GLY A CA 1
ATOM 2314 C C . GLY A 1 294 ? -11.625 -15.094 4.172 1 98.31 294 GLY A C 1
ATOM 2315 O O . GLY A 1 294 ? -11.797 -14.664 5.312 1 98.31 294 GLY A O 1
ATOM 2316 N N . GLU A 1 295 ? -12.32 -16.234 3.715 1 97.88 295 GLU A N 1
ATOM 2317 C CA . GLU A 1 295 ? -13.359 -16.906 4.492 1 97.88 295 GLU A CA 1
ATOM 2318 C C . GLU A 1 295 ? -12.797 -17.453 5.801 1 97.88 295 GLU A C 1
ATOM 2320 O O . GLU A 1 295 ? -13.398 -17.281 6.863 1 97.88 295 GLU A O 1
ATOM 2325 N N . GLU A 1 296 ? -11.602 -17.938 5.684 1 96.38 296 GLU A N 1
ATOM 2326 C CA . GLU A 1 296 ? -10.977 -18.578 6.836 1 96.38 296 GLU A CA 1
ATOM 2327 C C . GLU A 1 296 ? -10.578 -17.562 7.887 1 96.38 296 GLU A C 1
ATOM 2329 O O . GLU A 1 296 ? -10.383 -17.906 9.055 1 96.38 296 GLU A O 1
ATOM 2334 N N . ASP A 1 297 ? -10.5 -16.312 7.531 1 97.44 297 ASP A N 1
ATOM 2335 C CA . ASP A 1 297 ? -9.953 -15.297 8.422 1 97.44 297 ASP A CA 1
ATOM 2336 C C . ASP A 1 297 ? -11.062 -14.391 8.961 1 97.44 297 ASP A C 1
ATOM 2338 O O . ASP A 1 297 ? -10.789 -13.438 9.688 1 97.44 297 ASP A O 1
ATOM 2342 N N . VAL A 1 298 ? -12.305 -14.656 8.711 1 97.81 298 VAL A N 1
ATOM 2343 C CA . VAL A 1 298 ? -13.43 -13.789 9.047 1 97.81 298 VAL A CA 1
ATOM 2344 C C . VAL A 1 298 ? -13.469 -13.562 10.555 1 97.81 298 VAL A C 1
ATOM 2346 O O . VAL A 1 298 ? -13.734 -12.445 11.008 1 97.81 298 VAL A O 1
ATOM 2349 N N . GLN A 1 299 ? -13.148 -14.609 11.336 1 94.75 299 GLN A N 1
ATOM 2350 C CA . GLN A 1 299 ? -13.203 -14.477 12.781 1 94.75 299 GLN A CA 1
ATOM 2351 C C . GLN A 1 299 ? -12.062 -13.602 13.297 1 94.75 299 GLN A C 1
ATOM 2353 O O . GLN A 1 299 ? -12.086 -13.156 14.445 1 94.75 299 GLN A O 1
ATOM 2358 N N . ARG A 1 300 ? -11.102 -13.359 12.461 1 95.25 300 ARG A N 1
ATOM 2359 C CA . ARG A 1 300 ? -9.953 -12.531 12.789 1 95.25 300 ARG A CA 1
ATOM 2360 C C . ARG A 1 300 ? -9.812 -11.367 11.82 1 95.25 300 ARG A C 1
ATOM 2362 O O . ARG A 1 300 ? -8.711 -11.055 11.367 1 95.25 300 ARG A O 1
ATOM 2369 N N . TYR A 1 301 ? -10.906 -10.719 11.516 1 96.94 301 TYR A N 1
ATOM 2370 C CA . TYR A 1 301 ? -10.977 -9.727 10.453 1 96.94 301 TYR A CA 1
ATOM 2371 C C . TYR A 1 301 ? -10.188 -8.477 10.812 1 96.94 301 TYR A C 1
ATOM 2373 O O . TYR A 1 301 ? -9.758 -7.723 9.93 1 96.94 301 TYR A O 1
ATOM 2381 N N . ALA A 1 302 ? -9.961 -8.18 12.094 1 95.06 302 ALA A N 1
ATOM 2382 C CA . ALA A 1 302 ? -9.586 -6.855 12.586 1 95.06 302 ALA A CA 1
ATOM 2383 C C . ALA A 1 302 ? -8.289 -6.379 11.945 1 95.06 302 ALA A C 1
ATOM 2385 O O . ALA A 1 302 ? -8.133 -5.188 11.648 1 95.06 302 ALA A O 1
ATOM 2386 N N . ASP A 1 303 ? -7.355 -7.32 11.633 1 94.12 303 ASP A N 1
ATOM 2387 C CA . ASP A 1 303 ? -6.07 -6.902 11.078 1 94.12 303 ASP A CA 1
ATOM 2388 C C . ASP A 1 303 ? -5.863 -7.48 9.68 1 94.12 303 ASP A C 1
ATOM 2390 O O . ASP A 1 303 ? -4.73 -7.598 9.211 1 94.12 303 ASP A O 1
ATOM 2394 N N . TYR A 1 304 ? -6.977 -7.789 9.016 1 98.25 304 TYR A N 1
ATOM 2395 C CA . TYR A 1 304 ? -6.855 -8.477 7.738 1 98.25 304 TYR A CA 1
ATOM 2396 C C . TYR A 1 304 ? -6.25 -7.559 6.684 1 98.25 304 TYR A C 1
ATOM 2398 O O . TYR A 1 304 ? -5.492 -8.016 5.82 1 98.25 304 TYR A O 1
ATOM 2406 N N . SER A 1 305 ? -6.609 -6.25 6.699 1 98.44 305 SER A N 1
ATOM 2407 C CA . SER A 1 305 ? -6.035 -5.34 5.719 1 98.44 305 SER A CA 1
ATOM 2408 C C . SER A 1 305 ? -4.516 -5.27 5.852 1 98.44 305 SER A C 1
ATOM 2410 O O . SER A 1 305 ? -3.803 -5.195 4.848 1 98.44 305 SER A O 1
ATOM 2412 N N . ASP A 1 306 ? -4.023 -5.273 7.086 1 98.06 306 ASP A N 1
ATOM 2413 C CA . ASP A 1 306 ? -2.582 -5.27 7.324 1 98.06 306 ASP A CA 1
ATOM 2414 C C . ASP A 1 306 ? -1.946 -6.574 6.84 1 98.06 306 ASP A C 1
ATOM 2416 O O . ASP A 1 306 ? -0.879 -6.555 6.223 1 98.06 306 ASP A O 1
ATOM 2420 N N . MET A 1 307 ? -2.627 -7.66 7.086 1 98.19 307 MET A N 1
ATOM 2421 C CA . MET A 1 307 ? -2.131 -8.961 6.637 1 98.19 307 MET A CA 1
ATOM 2422 C C . MET A 1 307 ? -2.055 -9.016 5.113 1 98.19 307 MET A C 1
ATOM 2424 O O . MET A 1 307 ? -1.088 -9.531 4.555 1 98.19 307 MET A O 1
ATOM 2428 N N . MET A 1 308 ? -3.018 -8.508 4.484 1 98.69 308 MET A N 1
ATOM 2429 C CA . MET A 1 308 ? -3.035 -8.484 3.023 1 98.69 308 MET A CA 1
ATOM 2430 C C . MET A 1 308 ? -1.876 -7.66 2.477 1 98.69 308 MET A C 1
ATOM 2432 O O . MET A 1 308 ? -1.24 -8.047 1.495 1 98.69 308 MET A O 1
ATOM 2436 N N . GLN A 1 309 ? -1.66 -6.484 3.057 1 98.44 309 GLN A N 1
ATOM 2437 C CA . GLN A 1 309 ? -0.522 -5.668 2.646 1 98.44 309 GLN A CA 1
ATOM 2438 C C . GLN A 1 309 ? 0.786 -6.441 2.781 1 98.44 309 GLN A C 1
ATOM 2440 O O . GLN A 1 309 ? 1.639 -6.391 1.893 1 98.44 309 GLN A O 1
ATOM 2445 N N . MET A 1 310 ? 0.937 -7.156 3.854 1 98.12 310 MET A N 1
ATOM 2446 C CA . MET A 1 310 ? 2.146 -7.938 4.102 1 98.12 310 MET A CA 1
ATOM 2447 C C . MET A 1 310 ? 2.266 -9.086 3.107 1 98.12 310 MET A C 1
ATOM 2449 O O . MET A 1 310 ? 3.365 -9.414 2.658 1 98.12 310 MET A O 1
ATOM 2453 N N . LEU A 1 311 ? 1.143 -9.688 2.807 1 98.75 311 LEU A N 1
ATOM 2454 C CA . LEU A 1 311 ? 1.149 -10.773 1.831 1 98.75 311 LEU A CA 1
ATOM 2455 C C . LEU A 1 311 ? 1.621 -10.273 0.469 1 98.75 311 LEU A C 1
ATOM 2457 O O . LEU A 1 311 ? 2.508 -10.875 -0.144 1 98.75 311 LEU A O 1
ATOM 2461 N N . VAL A 1 312 ? 1.029 -9.18 -0.003 1 98.81 312 VAL A N 1
ATOM 2462 C CA . VAL A 1 312 ? 1.368 -8.641 -1.316 1 98.81 312 VAL A CA 1
ATOM 2463 C C . VAL A 1 312 ? 2.838 -8.234 -1.345 1 98.81 312 VAL A C 1
ATOM 2465 O O . VAL A 1 312 ? 3.543 -8.492 -2.324 1 98.81 312 VAL A O 1
ATOM 2468 N N . LYS A 1 313 ? 3.277 -7.594 -0.277 1 98.25 313 LYS A N 1
ATOM 2469 C CA . LYS A 1 313 ? 4.688 -7.23 -0.185 1 98.25 313 LYS A CA 1
ATOM 2470 C C . LYS A 1 313 ? 5.582 -8.461 -0.29 1 98.25 313 LYS A C 1
ATOM 2472 O O . LYS A 1 313 ? 6.559 -8.461 -1.043 1 98.25 313 LYS A O 1
ATOM 2477 N N . GLN A 1 314 ? 5.215 -9.516 0.431 1 98 314 GLN A N 1
ATOM 2478 C CA . GLN A 1 314 ? 5.977 -10.758 0.415 1 98 314 GLN A CA 1
ATOM 2479 C C . GLN A 1 314 ? 6.047 -11.344 -0.993 1 98 314 GLN A C 1
ATOM 2481 O O . GLN A 1 314 ? 7.125 -11.719 -1.46 1 98 314 GLN A O 1
ATOM 2486 N N . TRP A 1 315 ? 4.93 -11.414 -1.593 1 98.75 315 TRP A N 1
ATOM 2487 C CA . TRP A 1 315 ? 4.895 -12.031 -2.914 1 98.75 315 TRP A CA 1
ATOM 2488 C C . TRP A 1 315 ? 5.676 -11.203 -3.926 1 98.75 315 TRP A C 1
ATOM 2490 O O . TRP A 1 315 ? 6.414 -11.742 -4.75 1 98.75 315 TRP A O 1
ATOM 2500 N N . ARG A 1 316 ? 5.562 -9.883 -3.875 1 97.94 316 ARG A N 1
ATOM 2501 C CA . ARG A 1 316 ? 6.32 -9.031 -4.785 1 97.94 316 ARG A CA 1
ATOM 2502 C C . ARG A 1 316 ? 7.816 -9.141 -4.52 1 97.94 316 ARG A C 1
ATOM 2504 O O . ARG A 1 316 ? 8.625 -9.07 -5.449 1 97.94 316 ARG A O 1
ATOM 2511 N N . MET A 1 317 ? 8.164 -9.312 -3.25 1 96.56 317 MET A N 1
ATOM 2512 C CA . MET A 1 317 ? 9.562 -9.562 -2.898 1 96.56 317 MET A CA 1
ATOM 2513 C C . MET A 1 317 ? 10.023 -10.906 -3.463 1 96.56 317 MET A C 1
ATO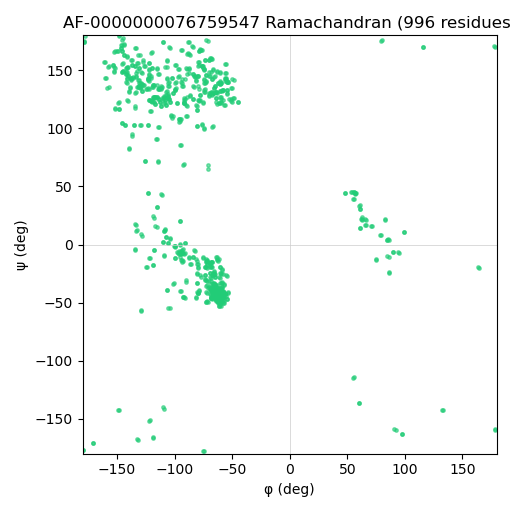M 2515 O O . MET A 1 317 ? 11.117 -11 -4.031 1 96.56 317 MET A O 1
ATOM 2519 N N . ASP A 1 318 ? 9.18 -11.914 -3.293 1 97.56 318 ASP A N 1
ATOM 2520 C CA . ASP A 1 318 ? 9.516 -13.242 -3.803 1 97.56 318 ASP A CA 1
ATOM 2521 C C . ASP A 1 318 ? 9.75 -13.203 -5.312 1 97.56 318 ASP A C 1
ATOM 2523 O O . ASP A 1 318 ? 10.625 -13.898 -5.824 1 97.56 318 ASP A O 1
ATOM 2527 N N . TRP A 1 319 ? 9.023 -12.445 -6.035 1 97.44 319 TRP A N 1
ATOM 2528 C CA . TRP A 1 319 ? 9.102 -12.383 -7.488 1 97.44 319 TRP A CA 1
ATOM 2529 C C . TRP A 1 319 ? 10.055 -11.281 -7.941 1 97.44 319 TRP A C 1
ATOM 2531 O O . TRP A 1 319 ? 10.266 -11.086 -9.141 1 97.44 319 TR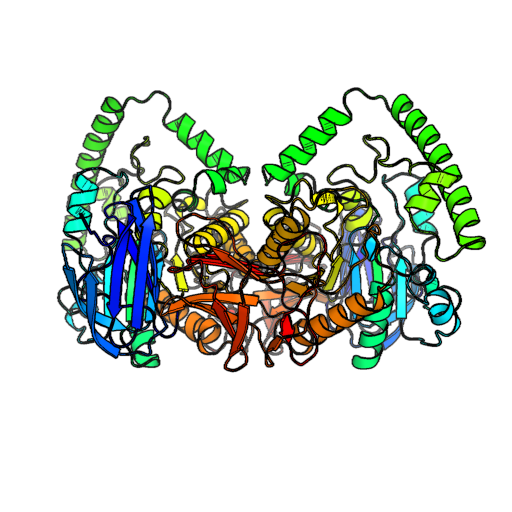P A O 1
ATOM 2541 N N . ASN A 1 320 ? 10.594 -10.5 -6.973 1 93.75 320 ASN A N 1
ATOM 2542 C CA . ASN A 1 320 ? 11.523 -9.406 -7.254 1 93.75 320 ASN A CA 1
ATOM 2543 C C . ASN A 1 320 ? 10.93 -8.406 -8.25 1 93.75 320 ASN A C 1
ATOM 2545 O O . ASN A 1 320 ? 11.594 -8.008 -9.203 1 93.75 320 ASN A O 1
ATOM 2549 N N . ASP A 1 321 ? 9.727 -8.133 -8.141 1 95.38 321 ASP A N 1
ATOM 2550 C CA . ASP A 1 321 ? 8.984 -7.207 -8.984 1 95.38 321 ASP A CA 1
ATOM 2551 C C . ASP A 1 321 ? 7.945 -6.434 -8.172 1 95.38 321 ASP A C 1
ATOM 2553 O O . ASP A 1 321 ? 6.84 -6.926 -7.945 1 95.38 321 ASP A O 1
ATOM 2557 N N . TRP A 1 322 ? 8.195 -5.18 -7.84 1 94.75 322 TRP A N 1
ATOM 2558 C CA . TRP A 1 322 ? 7.355 -4.375 -6.961 1 94.75 322 TRP A CA 1
ATOM 2559 C C . TRP A 1 322 ? 6.09 -3.918 -7.684 1 94.75 322 TRP A C 1
ATOM 2561 O O . TRP A 1 322 ? 5.137 -3.463 -7.051 1 94.75 322 TRP A O 1
ATOM 2571 N N . ASN A 1 323 ? 6.02 -4.082 -8.969 1 93.38 323 ASN A N 1
ATOM 2572 C CA . ASN A 1 323 ? 4.914 -3.557 -9.758 1 93.38 323 ASN A CA 1
ATOM 2573 C C . ASN A 1 323 ? 3.939 -4.656 -10.164 1 93.38 323 ASN A C 1
ATOM 2575 O O . ASN A 1 323 ? 3.012 -4.418 -10.938 1 93.38 323 ASN A O 1
ATOM 2579 N N . LEU A 1 324 ? 4.148 -5.84 -9.688 1 97.06 324 LEU A N 1
ATOM 2580 C CA . LEU A 1 324 ? 3.291 -6.949 -10.086 1 97.06 324 LEU A CA 1
ATOM 2581 C C . LEU A 1 324 ? 1.846 -6.695 -9.672 1 97.06 324 LEU A C 1
ATOM 2583 O O . LEU A 1 324 ? 1.556 -6.535 -8.484 1 97.06 324 LEU A O 1
ATOM 2587 N N . PRO A 1 325 ? 0.924 -6.691 -10.695 1 98.38 325 PRO A N 1
ATOM 2588 C CA . PRO A 1 325 ? -0.487 -6.477 -10.367 1 98.38 325 PRO A CA 1
ATOM 2589 C C . PRO A 1 325 ? -1.043 -7.551 -9.43 1 98.38 325 PRO A C 1
ATOM 2591 O O . PRO A 1 325 ? -0.709 -8.727 -9.57 1 98.38 325 PRO A O 1
ATOM 2594 N N . PHE A 1 326 ? -1.802 -7.129 -8.484 1 98.81 326 PHE A N 1
ATOM 2595 C CA . PHE A 1 326 ? -2.467 -8.016 -7.539 1 98.81 326 PHE A CA 1
ATOM 2596 C C . PHE A 1 326 ? -3.973 -7.793 -7.551 1 98.81 326 PHE A C 1
ATOM 2598 O O . PHE A 1 326 ? -4.469 -6.84 -6.949 1 98.81 326 PHE A O 1
ATOM 2605 N N . LEU A 1 327 ? -4.746 -8.672 -8.195 1 98.88 327 LEU A N 1
ATOM 2606 C CA . LEU A 1 327 ? -6.199 -8.578 -8.305 1 98.88 327 LEU A CA 1
ATOM 2607 C C . LEU A 1 327 ? -6.883 -9.57 -7.367 1 98.88 327 LEU A C 1
ATOM 2609 O O . LEU A 1 327 ? -6.629 -10.773 -7.434 1 98.88 327 LEU A O 1
ATOM 2613 N N . PHE A 1 328 ? -7.727 -9.047 -6.5 1 98.81 328 PHE A N 1
ATOM 2614 C CA . PHE A 1 328 ? -8.289 -9.961 -5.516 1 98.81 328 PHE A CA 1
ATOM 2615 C C . PHE A 1 328 ? -9.797 -9.758 -5.383 1 98.81 328 PHE A C 1
ATOM 2617 O O . PHE A 1 328 ? -10.352 -8.836 -5.98 1 98.81 328 PHE A O 1
ATOM 2624 N N . VAL A 1 329 ? -10.438 -10.68 -4.688 1 98.75 329 VAL A N 1
ATOM 2625 C CA . VAL A 1 329 ? -11.891 -10.789 -4.656 1 98.75 329 VAL A CA 1
ATOM 2626 C C . VAL A 1 329 ? -12.406 -10.477 -3.254 1 98.75 329 VAL A C 1
ATOM 2628 O O . VAL A 1 329 ? -11.914 -11.031 -2.268 1 98.75 329 VAL A O 1
ATOM 2631 N N . GLN A 1 330 ? -13.312 -9.539 -3.148 1 98.5 330 GLN A N 1
ATOM 2632 C CA . GLN A 1 330 ? -14.031 -9.328 -1.896 1 98.5 330 GLN A CA 1
ATOM 2633 C C . GLN A 1 330 ? -15.039 -10.445 -1.646 1 98.5 330 GLN A C 1
ATOM 2635 O O . GLN A 1 330 ? -15.719 -10.898 -2.572 1 98.5 330 GLN A O 1
ATOM 2640 N N . LEU A 1 331 ? -15.25 -10.812 -0.448 1 98.5 331 LEU A N 1
ATOM 2641 C CA . LEU A 1 331 ? -16.094 -11.938 -0.091 1 98.5 331 LEU A CA 1
ATOM 2642 C C . LEU A 1 331 ? -17.531 -11.711 -0.543 1 98.5 331 LEU A C 1
ATOM 2644 O O . LEU A 1 331 ? -18.047 -10.594 -0.441 1 98.5 331 LEU A O 1
ATOM 2648 N N . PRO A 1 332 ? -18.172 -12.734 -1.07 1 98.25 332 PRO A N 1
ATOM 2649 C CA . PRO A 1 332 ? -19.609 -12.656 -1.348 1 98.25 332 PRO A CA 1
ATOM 2650 C C . PRO A 1 332 ? -20.453 -12.75 -0.083 1 98.25 332 PRO A C 1
ATOM 2652 O O . PRO A 1 332 ? -19.922 -12.789 1.026 1 98.25 332 PRO A O 1
ATOM 2655 N N . MET A 1 333 ? -21.781 -12.742 -0.262 1 96.94 333 MET A N 1
ATOM 2656 C CA . MET A 1 333 ? -22.672 -12.93 0.878 1 96.94 333 MET A CA 1
ATOM 2657 C C . MET A 1 333 ? -22.672 -14.391 1.33 1 96.94 333 MET A C 1
ATOM 2659 O O . MET A 1 333 ? -22.609 -15.297 0.503 1 96.94 333 MET A O 1
ATOM 2663 N N . TYR A 1 334 ? -22.734 -14.57 2.621 1 97.38 334 TYR A N 1
ATOM 2664 C CA . TYR A 1 334 ? -22.797 -15.914 3.189 1 97.38 334 TYR A CA 1
ATOM 2665 C C . TYR A 1 334 ? -23.375 -15.875 4.602 1 97.38 334 TYR A C 1
ATOM 2667 O O . TYR A 1 334 ? -23.062 -14.969 5.383 1 97.38 334 TYR A O 1
ATOM 2675 N N . LEU A 1 335 ? -24.188 -16.688 4.844 1 96.88 335 LEU A N 1
ATOM 2676 C CA . LEU A 1 335 ? -24.703 -16.969 6.18 1 96.88 335 LEU A CA 1
ATOM 2677 C C . LEU A 1 335 ? -25.094 -18.438 6.32 1 96.88 335 LEU A C 1
ATOM 2679 O O . LEU A 1 335 ? -25.844 -18.969 5.504 1 96.88 335 LEU A O 1
ATOM 2683 N N . ALA A 1 336 ? -24.453 -19.062 7.289 1 92.88 336 ALA A N 1
ATOM 2684 C CA . ALA A 1 336 ? -24.797 -20.469 7.52 1 92.88 336 ALA A CA 1
ATOM 2685 C C . ALA A 1 336 ? -26.219 -20.594 8.086 1 92.88 336 ALA A C 1
ATOM 2687 O O . ALA A 1 336 ? -26.672 -19.719 8.836 1 92.88 336 ALA A O 1
ATOM 2688 N N . ASP A 1 337 ? -26.797 -21.641 7.75 1 91.31 337 ASP A N 1
ATOM 2689 C CA . ASP A 1 337 ? -28.141 -21.906 8.289 1 91.31 337 ASP A CA 1
ATOM 2690 C C . ASP A 1 337 ? -28.109 -21.938 9.812 1 91.31 337 ASP A C 1
ATOM 2692 O O . ASP A 1 337 ? -27.234 -22.562 10.414 1 91.31 337 ASP A O 1
ATOM 2696 N N . GLY A 1 338 ? -28.984 -21.281 10.375 1 91.06 338 GLY A N 1
ATOM 2697 C CA . GLY A 1 338 ? -29.125 -21.281 11.828 1 91.06 338 GLY A CA 1
ATOM 2698 C C . GLY A 1 338 ? -28.25 -20.266 12.516 1 91.06 338 GLY A C 1
ATOM 2699 O O . GLY A 1 338 ? -28.375 -20.031 13.719 1 91.06 338 GLY A O 1
ATOM 2700 N N . GLU A 1 339 ? -27.359 -19.688 11.805 1 93.44 339 GLU A N 1
ATOM 2701 C CA . GLU A 1 339 ? -26.469 -18.688 12.406 1 93.44 339 GLU A CA 1
ATOM 2702 C C . GLU A 1 339 ? -27.078 -17.297 12.352 1 93.44 339 GLU A C 1
ATOM 2704 O O . GLU A 1 339 ? -27.859 -16.984 11.438 1 93.44 339 GLU A O 1
ATOM 2709 N N . LYS A 1 340 ? -26.734 -16.578 13.352 1 96.25 340 LYS A N 1
ATOM 2710 C CA . LYS A 1 340 ? -27.156 -15.172 13.367 1 96.25 340 LYS A CA 1
ATOM 2711 C C . LYS A 1 340 ? -26.203 -14.305 12.531 1 96.25 340 LYS A C 1
ATOM 2713 O O . LYS A 1 340 ? -25.016 -14.578 12.469 1 96.25 340 LYS A O 1
ATOM 2718 N N . ASP A 1 341 ? -26.781 -13.336 11.914 1 96.69 341 ASP A N 1
ATOM 2719 C CA . ASP A 1 341 ? -25.953 -12.383 11.172 1 96.69 341 ASP A CA 1
ATOM 2720 C C . ASP A 1 341 ? -25.234 -11.438 12.125 1 96.69 341 ASP A C 1
ATOM 2722 O O . ASP A 1 341 ? -25.797 -10.438 12.578 1 96.69 341 ASP A O 1
ATOM 2726 N N . ASP A 1 342 ? -24 -11.664 12.406 1 96.69 342 ASP A N 1
ATOM 2727 C CA . ASP A 1 342 ? -23.188 -10.898 13.359 1 96.69 342 ASP A CA 1
ATOM 2728 C C . ASP A 1 342 ? -22.391 -9.82 12.648 1 96.69 342 ASP A C 1
ATOM 2730 O O . ASP A 1 342 ? -21.562 -9.133 13.273 1 96.69 342 ASP A O 1
ATOM 2734 N N . SER A 1 343 ? -22.484 -9.68 11.352 1 97 343 SER A N 1
ATOM 2735 C CA . SER A 1 343 ? -21.859 -8.68 10.492 1 97 343 SER A CA 1
ATOM 2736 C C . SER A 1 343 ? -20.359 -8.914 10.359 1 97 343 SER A C 1
ATOM 2738 O O . SER A 1 343 ? -19.625 -8.023 9.945 1 97 343 SER A O 1
ATOM 2740 N N . TYR A 1 344 ? -19.844 -10.102 10.727 1 97.5 344 TYR A N 1
ATOM 2741 C CA . TYR A 1 344 ? -18.406 -10.359 10.609 1 97.5 344 TYR A CA 1
ATOM 2742 C C . TYR A 1 344 ? -17.984 -10.391 9.156 1 97.5 344 TYR A C 1
ATOM 2744 O O . TYR A 1 344 ? -16.859 -9.977 8.82 1 97.5 344 TYR A O 1
ATOM 2752 N N . TRP A 1 345 ? -18.891 -10.891 8.281 1 97.88 345 TRP A N 1
ATOM 2753 C CA . TRP A 1 345 ? -18.594 -10.859 6.852 1 97.88 345 TRP A CA 1
ATOM 2754 C C . TRP A 1 345 ? -18.453 -9.422 6.359 1 97.88 345 TRP A C 1
ATOM 2756 O O . TRP A 1 345 ? -17.562 -9.117 5.562 1 97.88 345 TRP A O 1
ATOM 2766 N N . ALA A 1 346 ? -19.328 -8.539 6.891 1 97.62 346 ALA A N 1
ATOM 2767 C CA . ALA A 1 346 ? -19.25 -7.133 6.516 1 97.62 346 ALA A CA 1
ATOM 2768 C C . ALA A 1 346 ? -17.938 -6.512 6.996 1 97.62 346 ALA A C 1
ATOM 2770 O O . ALA A 1 346 ? -17.312 -5.73 6.277 1 97.62 346 ALA A O 1
ATOM 2771 N N . LEU A 1 347 ? -17.531 -6.891 8.188 1 98.31 347 LEU A N 1
ATOM 2772 C CA 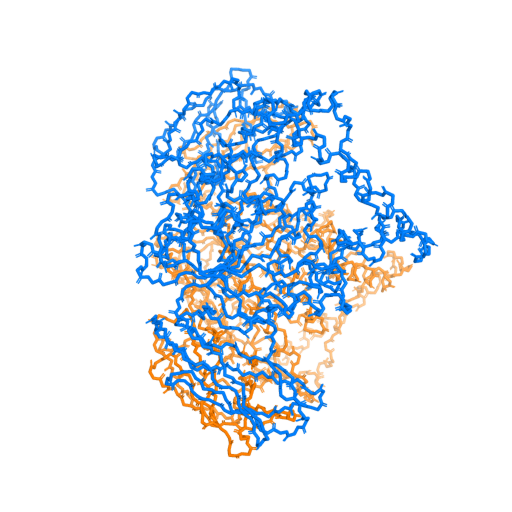. LEU A 1 347 ? -16.297 -6.379 8.758 1 98.31 347 LEU A CA 1
ATOM 2773 C C . LEU A 1 347 ? -15.086 -6.879 7.965 1 98.31 347 LEU A C 1
ATOM 2775 O O . LEU A 1 347 ? -14.148 -6.121 7.711 1 98.31 347 LEU A O 1
ATOM 2779 N N . GLN A 1 348 ? -15.133 -8.141 7.535 1 98.62 348 GLN A N 1
ATOM 2780 C CA . GLN A 1 348 ? -14.078 -8.688 6.688 1 98.62 348 GLN A CA 1
ATOM 2781 C C . GLN A 1 348 ? -14.023 -7.965 5.344 1 98.62 348 GLN A C 1
ATOM 2783 O O . GLN A 1 348 ? -12.945 -7.629 4.859 1 98.62 348 GLN A O 1
ATOM 2788 N N . ARG A 1 349 ? -15.172 -7.707 4.754 1 98.25 349 ARG A N 1
ATOM 2789 C CA . ARG A 1 349 ? -15.25 -6.992 3.48 1 98.25 349 ARG A CA 1
ATOM 2790 C C . ARG A 1 349 ? -14.656 -5.594 3.6 1 98.25 349 ARG A C 1
ATOM 2792 O O . ARG A 1 349 ? -13.992 -5.117 2.68 1 98.25 349 ARG A O 1
ATOM 2799 N N . GLU A 1 350 ? -14.891 -4.961 4.738 1 97.69 350 GLU A N 1
ATOM 2800 C CA . GLU A 1 350 ? -14.32 -3.637 4.969 1 97.69 350 GLU A CA 1
ATOM 2801 C C . GLU A 1 350 ? -12.797 -3.684 4.98 1 97.69 350 GLU A C 1
ATOM 2803 O O . GLU A 1 350 ? -12.141 -2.811 4.41 1 97.69 350 GLU A O 1
ATOM 2808 N N . GLN A 1 351 ? -12.266 -4.684 5.625 1 98.44 351 GLN A N 1
ATOM 2809 C CA . GLN A 1 351 ? -10.812 -4.812 5.668 1 98.44 351 GLN A CA 1
ATOM 2810 C C . GLN A 1 351 ? -10.242 -5.094 4.277 1 98.44 351 GLN A C 1
ATOM 2812 O O . GLN A 1 351 ? -9.164 -4.602 3.932 1 98.44 351 GLN A O 1
ATOM 2817 N N . GLN A 1 352 ? -10.938 -5.852 3.494 1 98.5 352 GLN A N 1
ATOM 2818 C CA . GLN A 1 352 ? -10.523 -6.09 2.117 1 98.5 352 GLN A CA 1
ATOM 2819 C C . GLN A 1 352 ? -10.57 -4.805 1.297 1 98.5 352 GLN A C 1
ATOM 2821 O O . GLN A 1 352 ? -9.688 -4.547 0.481 1 98.5 352 GLN A O 1
ATOM 2826 N N . TYR A 1 353 ? -11.617 -4.051 1.561 1 97.19 353 TYR A N 1
ATOM 2827 C CA . TYR A 1 353 ? -11.727 -2.75 0.909 1 97.19 353 TYR A CA 1
ATOM 2828 C C . TYR A 1 353 ? -10.547 -1.856 1.276 1 97.19 353 TYR A C 1
ATOM 2830 O O . TYR A 1 353 ? -9.914 -1.259 0.401 1 97.19 353 TYR A O 1
ATOM 2838 N N . ILE A 1 354 ? -10.266 -1.809 2.527 1 97.56 354 ILE A N 1
ATOM 2839 C CA . ILE A 1 354 ? -9.164 -0.978 2.998 1 97.56 354 ILE A CA 1
ATOM 2840 C C . ILE A 1 354 ? -7.859 -1.429 2.34 1 97.56 354 ILE A C 1
ATOM 2842 O O . ILE A 1 354 ? -7.062 -0.599 1.895 1 97.56 354 ILE A O 1
ATOM 2846 N N . ALA A 1 355 ? -7.613 -2.699 2.246 1 98.19 355 ALA A N 1
ATOM 2847 C CA . ALA A 1 355 ? -6.426 -3.219 1.574 1 98.19 355 ALA A CA 1
ATOM 2848 C C . ALA A 1 355 ? -6.355 -2.732 0.129 1 98.19 355 ALA A C 1
ATOM 2850 O O . ALA A 1 355 ? -5.289 -2.348 -0.352 1 98.19 355 ALA A O 1
ATOM 2851 N N . SER A 1 356 ? -7.523 -2.727 -0.553 1 97.25 356 SER A N 1
ATOM 2852 C CA . SER A 1 356 ? -7.562 -2.307 -1.95 1 97.25 356 SER A CA 1
ATOM 2853 C C . SER A 1 356 ? -7.227 -0.826 -2.094 1 97.25 356 SER A C 1
ATOM 2855 O O . SER A 1 356 ? -6.723 -0.396 -3.133 1 97.25 356 SER A O 1
ATOM 2857 N N . MET A 1 357 ? -7.453 -0.074 -1.041 1 96.31 357 MET A N 1
ATOM 2858 C CA . MET A 1 357 ? -7.188 1.362 -1.057 1 96.31 357 MET A CA 1
ATOM 2859 C C . MET A 1 357 ? -5.734 1.653 -0.696 1 96.31 357 MET A C 1
ATOM 2861 O O . MET A 1 357 ? -5.219 2.73 -0.999 1 96.31 357 MET A O 1
ATOM 2865 N N . MET A 1 358 ? -5.078 0.687 -0.117 1 97.88 358 MET A N 1
ATOM 2866 C CA . MET A 1 358 ? -3.746 0.939 0.422 1 97.88 358 MET A CA 1
ATOM 2867 C C . MET A 1 358 ? -2.67 0.426 -0.528 1 97.88 358 MET A C 1
ATOM 2869 O O . MET A 1 358 ? -1.574 0.988 -0.594 1 97.88 358 MET A O 1
ATOM 2873 N N . ILE A 1 359 ? -2.914 -0.647 -1.234 1 98.38 359 ILE A N 1
ATOM 2874 C CA . ILE A 1 359 ? -1.871 -1.353 -1.972 1 98.38 359 ILE A CA 1
ATOM 2875 C C . ILE A 1 359 ? -1.797 -0.818 -3.4 1 98.38 359 ILE A C 1
ATOM 2877 O O . ILE A 1 359 ? -2.781 -0.872 -4.141 1 98.38 359 ILE A O 1
ATOM 2881 N N . GLN A 1 360 ? -0.638 -0.324 -3.803 1 96.75 360 GLN A N 1
ATOM 2882 C CA . GLN A 1 360 ? -0.422 0.188 -5.152 1 96.75 360 GLN A CA 1
ATOM 2883 C C . GLN A 1 360 ? -0.48 -0.935 -6.184 1 96.75 360 GLN A C 1
ATOM 2885 O O . GLN A 1 360 ? -0.007 -2.045 -5.926 1 96.75 360 GLN A O 1
ATOM 2890 N N . ASN A 1 361 ? -1.046 -0.69 -7.379 1 95.88 361 ASN A N 1
ATOM 2891 C CA . ASN A 1 361 ? -1.163 -1.63 -8.492 1 95.88 361 ASN A CA 1
ATOM 2892 C C . ASN A 1 361 ? -1.975 -2.861 -8.102 1 95.88 361 ASN A C 1
ATOM 2894 O O . ASN A 1 361 ? -1.648 -3.979 -8.5 1 95.88 361 ASN A O 1
ATOM 2898 N N . ALA A 1 362 ? -2.902 -2.68 -7.219 1 97.62 362 ALA A N 1
ATOM 2899 C CA . ALA A 1 362 ? -3.848 -3.721 -6.828 1 97.62 362 ALA A CA 1
ATOM 2900 C C . ALA A 1 362 ? -5.285 -3.295 -7.113 1 97.62 362 ALA A C 1
ATOM 2902 O O . ALA A 1 362 ? -5.574 -2.102 -7.219 1 97.62 362 ALA A O 1
ATOM 2903 N N . GLY A 1 363 ? -6.117 -4.207 -7.352 1 97.31 363 GLY A N 1
ATOM 2904 C CA . GLY A 1 363 ? -7.543 -3.986 -7.547 1 97.31 363 GLY A CA 1
ATOM 2905 C C . GLY A 1 363 ? -8.406 -5.074 -6.934 1 97.31 363 GLY A C 1
ATOM 2906 O O . GLY A 1 363 ? -7.961 -6.215 -6.789 1 97.31 363 GLY A O 1
ATOM 2907 N N . MET A 1 364 ? -9.602 -4.688 -6.566 1 97.94 364 MET A N 1
ATOM 2908 C CA . MET A 1 364 ? -10.562 -5.59 -5.93 1 97.94 364 MET A CA 1
ATOM 2909 C C . MET A 1 364 ? -11.883 -5.613 -6.695 1 97.94 364 MET A C 1
ATOM 2911 O O . MET A 1 364 ? -12.352 -4.57 -7.16 1 97.94 364 MET A O 1
ATOM 2915 N N . ILE A 1 365 ? -12.383 -6.754 -6.926 1 97.94 365 ILE A N 1
ATOM 2916 C CA . ILE A 1 365 ? -13.758 -6.82 -7.395 1 97.94 365 ILE A CA 1
ATOM 2917 C C . ILE A 1 365 ? -14.695 -7.078 -6.215 1 97.94 365 ILE A C 1
ATOM 2919 O O . ILE A 1 365 ? -14.336 -7.789 -5.273 1 97.94 365 ILE A O 1
ATOM 2923 N N . SER A 1 366 ? -15.867 -6.508 -6.25 1 97.25 366 SER A N 1
ATOM 2924 C CA . SER A 1 366 ? -16.891 -6.75 -5.246 1 97.25 366 SER A CA 1
ATOM 2925 C C . SER A 1 366 ? -17.844 -7.875 -5.672 1 97.25 366 SER A C 1
ATOM 2927 O O . SER A 1 366 ? -18.203 -7.965 -6.844 1 97.25 366 SER A O 1
ATOM 2929 N N . LEU A 1 367 ? -18.125 -8.703 -4.754 1 97.81 367 LEU A N 1
ATOM 2930 C CA . LEU A 1 367 ? -19.125 -9.734 -4.98 1 97.81 367 LEU A CA 1
ATOM 2931 C C . LEU A 1 367 ? -20.328 -9.539 -4.07 1 97.81 367 LEU A C 1
ATOM 2933 O O . LEU A 1 367 ? -20.953 -10.508 -3.635 1 97.81 367 LEU A O 1
ATOM 2937 N N . ALA A 1 368 ? -20.594 -8.297 -3.787 1 95.38 368 ALA A N 1
ATOM 2938 C CA . ALA A 1 368 ? -21.688 -7.973 -2.861 1 95.38 368 ALA A CA 1
ATOM 2939 C C . ALA A 1 368 ? -23.016 -8.523 -3.363 1 95.38 368 ALA A C 1
ATOM 2941 O O . ALA A 1 368 ? -23.938 -8.742 -2.576 1 95.38 368 ALA A O 1
ATOM 2942 N N . ASP A 1 369 ? -23.125 -8.781 -4.625 1 96.56 369 ASP A N 1
ATOM 2943 C CA . ASP A 1 369 ? -24.359 -9.25 -5.238 1 96.56 369 ASP A CA 1
ATOM 2944 C C . ASP A 1 369 ? -24.328 -10.758 -5.453 1 96.56 369 ASP A C 1
ATOM 2946 O O . ASP A 1 369 ? -25.266 -11.32 -6.023 1 96.56 369 ASP A O 1
ATOM 2950 N N . CYS A 1 370 ? -23.25 -11.352 -5.105 1 97.69 370 CYS A N 1
ATOM 2951 C CA . CYS A 1 370 ? -23.094 -12.789 -5.301 1 97.69 370 CYS A CA 1
ATOM 2952 C C . CYS A 1 370 ? -23.094 -13.523 -3.965 1 97.69 370 CYS A C 1
ATOM 2954 O O . CYS A 1 370 ? -23.109 -12.898 -2.906 1 97.69 370 CYS A O 1
ATOM 2956 N N . GLY A 1 371 ? -23.078 -14.789 -3.982 1 97.06 371 GLY A N 1
ATOM 2957 C CA . GLY A 1 371 ? -23.109 -15.641 -2.799 1 97.06 371 GLY A CA 1
ATOM 2958 C C . GLY A 1 371 ? -24.359 -16.484 -2.709 1 97.06 371 GLY A C 1
ATOM 2959 O O . GLY A 1 371 ? -25.25 -16.391 -3.561 1 97.06 371 GLY A O 1
ATOM 2960 N N . GLU A 1 372 ? -24.375 -17.438 -1.777 1 95.62 372 GLU A N 1
ATOM 2961 C CA . GLU A 1 372 ? -25.469 -18.375 -1.538 1 95.62 372 GLU A CA 1
ATOM 2962 C C . GLU A 1 372 ? -25.703 -18.562 -0.044 1 95.62 372 GLU A C 1
ATOM 2964 O O . GLU A 1 372 ? -24.766 -18.641 0.738 1 95.62 372 GLU A O 1
ATOM 2969 N N . TYR A 1 373 ? -26.984 -18.516 0.325 1 94.25 373 TYR A N 1
ATOM 2970 C CA . TYR A 1 373 ? -27.328 -18.859 1.698 1 94.25 373 TYR A CA 1
ATOM 2971 C C . TYR A 1 373 ? -26.906 -20.297 2.021 1 94.25 373 TYR A C 1
ATOM 2973 O O . TYR A 1 373 ? -27.172 -21.219 1.244 1 94.25 373 TYR A O 1
ATOM 2981 N N . ASP A 1 374 ? -26.188 -20.469 3.055 1 92.38 374 ASP A N 1
ATOM 2982 C CA . ASP A 1 374 ? -25.766 -21.734 3.637 1 92.38 374 ASP A CA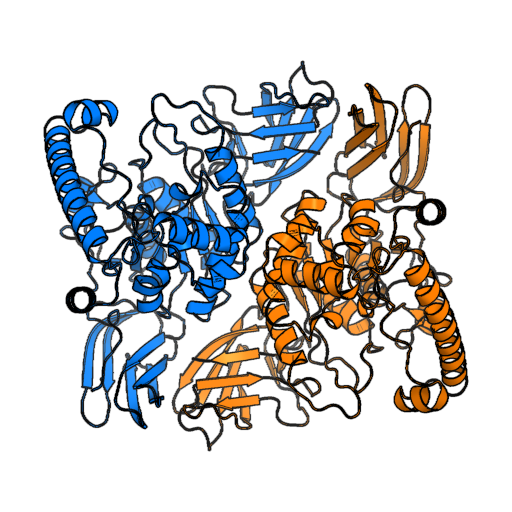 1
ATOM 2983 C C . ASP A 1 374 ? -24.828 -22.484 2.697 1 92.38 374 ASP A C 1
ATOM 2985 O O . ASP A 1 374 ? -24.781 -23.719 2.709 1 92.38 374 ASP A O 1
ATOM 2989 N N . ASN A 1 375 ? -24.172 -21.844 1.783 1 93.69 375 ASN A N 1
ATOM 2990 C CA . ASN A 1 375 ? -23.125 -22.375 0.917 1 93.69 375 ASN A CA 1
ATOM 2991 C C . ASN A 1 375 ? -21.938 -21.422 0.806 1 93.69 375 ASN A C 1
ATOM 2993 O O . ASN A 1 375 ? -22 -20.438 0.072 1 93.69 375 ASN A O 1
ATOM 2997 N N . ILE A 1 376 ? -20.953 -21.766 1.501 1 94.81 376 ILE A N 1
ATOM 2998 C CA . ILE A 1 376 ? -19.781 -20.891 1.594 1 94.81 376 ILE A CA 1
ATOM 2999 C C . ILE A 1 376 ? -19.016 -20.906 0.273 1 94.81 376 ILE A C 1
ATOM 3001 O O . ILE A 1 376 ? -18.141 -20.078 0.042 1 94.81 376 ILE A O 1
ATOM 3005 N N . HIS A 1 377 ? -19.328 -21.906 -0.637 1 95.75 377 HIS A N 1
ATOM 3006 C CA . HIS A 1 377 ? -18.734 -22.031 -1.966 1 95.75 377 HIS A CA 1
ATOM 3007 C C . HIS A 1 377 ? -19.781 -21.812 -3.055 1 95.75 377 HIS A C 1
ATOM 3009 O O . HIS A 1 377 ? -20.141 -22.734 -3.781 1 95.75 377 HIS A O 1
ATOM 3015 N N . PRO A 1 378 ? -20.203 -20.516 -3.178 1 97.06 378 PRO A N 1
ATOM 3016 C CA . PRO A 1 378 ? -21.203 -20.297 -4.23 1 97.06 378 PRO A CA 1
ATOM 3017 C C . PRO A 1 378 ? -20.781 -20.891 -5.574 1 97.06 378 PRO A C 1
ATOM 3019 O O . PRO A 1 378 ? -19.609 -20.844 -5.93 1 97.06 378 PRO A O 1
ATOM 3022 N N . LEU A 1 379 ? -21.719 -21.422 -6.293 1 96.12 379 LEU A N 1
ATOM 3023 C CA . LEU A 1 379 ? -21.438 -22.188 -7.5 1 96.12 379 LEU A CA 1
ATOM 3024 C C . LEU A 1 379 ? -21.188 -21.266 -8.688 1 96.12 379 LEU A C 1
ATOM 3026 O O . LEU A 1 379 ? -20.531 -21.656 -9.656 1 96.12 379 LEU A O 1
ATOM 3030 N N . ASP A 1 380 ? -21.75 -20.047 -8.617 1 98.06 380 ASP A N 1
ATOM 3031 C CA . ASP A 1 380 ? -21.453 -19.078 -9.672 1 98.06 380 ASP A CA 1
ATOM 3032 C C . ASP A 1 380 ? -19.984 -18.641 -9.625 1 98.06 380 ASP A C 1
ATOM 3034 O O . ASP A 1 380 ? -19.609 -17.781 -8.812 1 98.06 380 ASP A O 1
ATOM 3038 N N . LYS A 1 381 ? -19.203 -19.219 -10.516 1 98.69 381 LYS A N 1
ATOM 3039 C CA . LYS A 1 381 ? -17.797 -18.859 -10.609 1 98.69 381 LYS A CA 1
ATOM 3040 C C . LYS A 1 381 ? -17.516 -18.078 -11.891 1 98.69 381 LYS A C 1
ATOM 3042 O O . LYS A 1 381 ? -16.438 -17.5 -12.055 1 98.69 381 LYS A O 1
ATOM 3047 N N . LYS A 1 382 ? -18.5 -18.016 -12.766 1 98.62 382 LYS A N 1
ATOM 3048 C CA . LYS A 1 382 ? -18.359 -17.25 -14 1 98.62 382 LYS A CA 1
ATOM 3049 C C . LYS A 1 382 ? -18.312 -15.75 -13.703 1 98.62 382 LYS A C 1
ATOM 3051 O O . LYS A 1 382 ? -17.453 -15.039 -14.242 1 98.62 382 LYS A O 1
ATOM 3056 N N . THR A 1 383 ? -19.188 -15.297 -12.789 1 98.5 383 THR A N 1
ATOM 3057 C CA . THR A 1 383 ? -19.266 -13.875 -12.477 1 98.5 383 THR A CA 1
ATOM 3058 C C . THR A 1 383 ? -17.953 -13.359 -11.914 1 98.5 383 THR A C 1
ATOM 3060 O O . THR A 1 383 ? -17.375 -12.398 -12.438 1 98.5 383 THR A O 1
ATOM 3063 N N . PRO A 1 384 ? -17.406 -13.984 -10.891 1 98.62 384 PRO A N 1
ATOM 3064 C CA . PRO A 1 384 ? -16.125 -13.461 -10.398 1 98.62 384 PRO A CA 1
ATOM 3065 C C . PRO A 1 384 ? -15.008 -13.586 -11.422 1 98.62 384 PRO A C 1
ATOM 3067 O O . PRO A 1 384 ? -14.133 -12.719 -11.492 1 98.62 384 PRO A O 1
ATOM 3070 N N . GLY A 1 385 ? -14.977 -14.672 -12.211 1 98.81 385 GLY A N 1
ATOM 3071 C CA . GLY A 1 385 ? -13.969 -14.805 -13.25 1 98.81 385 GLY A CA 1
ATOM 3072 C C . GLY A 1 385 ? -14.023 -13.695 -14.281 1 98.81 385 GLY A C 1
ATOM 3073 O O . GLY A 1 385 ? -12.992 -13.109 -14.633 1 98.81 385 GLY A O 1
ATOM 3074 N N . GLU A 1 386 ? -15.203 -13.406 -14.742 1 98.44 386 GLU A N 1
ATOM 3075 C CA . GLU A 1 386 ? -15.398 -12.359 -15.742 1 98.44 386 GLU A CA 1
ATOM 3076 C C . GLU A 1 386 ? -15.094 -10.984 -15.172 1 98.44 386 GLU A C 1
ATOM 3078 O O . GLU A 1 386 ? -14.531 -10.125 -15.852 1 98.44 386 GLU A O 1
ATOM 3083 N N . ARG A 1 387 ? -15.461 -10.75 -13.93 1 98.19 387 ARG A N 1
ATOM 3084 C CA . ARG A 1 387 ? -15.195 -9.461 -13.305 1 98.19 387 ARG A CA 1
ATOM 3085 C C . ARG A 1 387 ? -13.703 -9.258 -13.078 1 98.19 387 ARG A C 1
ATOM 3087 O O . ARG A 1 387 ? -13.195 -8.141 -13.211 1 98.19 387 ARG A O 1
ATOM 3094 N N . LEU A 1 388 ? -12.992 -10.336 -12.688 1 98.75 388 LEU A N 1
ATOM 3095 C CA . LEU A 1 388 ? -11.539 -10.242 -12.586 1 98.75 388 LEU A CA 1
ATOM 3096 C C . LEU A 1 388 ? -10.922 -9.883 -13.93 1 98.75 388 LEU A C 1
ATOM 3098 O O . LEU A 1 388 ? -9.977 -9.094 -14 1 98.75 388 LEU A O 1
ATOM 3102 N N . PHE A 1 389 ? -11.477 -10.5 -15.023 1 98.75 389 PHE A N 1
ATOM 3103 C CA . PHE A 1 389 ? -10.992 -10.148 -16.359 1 98.75 389 PHE A CA 1
ATOM 3104 C C . PHE A 1 389 ? -11.234 -8.672 -16.641 1 98.75 389 PHE A C 1
ATOM 3106 O O . PHE A 1 389 ? -10.344 -7.977 -17.141 1 98.75 389 PHE A O 1
ATOM 3113 N N . GLN A 1 390 ? -12.406 -8.156 -16.312 1 97.44 390 GLN A N 1
ATOM 3114 C CA . GLN A 1 390 ? -12.719 -6.75 -16.547 1 97.44 390 GLN A CA 1
ATOM 3115 C C . GLN A 1 390 ? -11.758 -5.848 -15.773 1 97.44 390 GLN A C 1
ATOM 3117 O O . GLN A 1 390 ? -11.297 -4.832 -16.297 1 97.44 390 GLN A O 1
ATOM 3122 N N . LEU A 1 391 ? -11.531 -6.219 -14.562 1 97.38 391 LEU A N 1
ATOM 3123 C CA . LEU A 1 391 ? -10.602 -5.457 -13.742 1 97.38 391 LEU A CA 1
ATOM 3124 C C . LEU A 1 391 ? -9.203 -5.477 -14.352 1 97.38 391 LEU A C 1
ATOM 3126 O O . LEU A 1 391 ? -8.547 -4.438 -14.445 1 97.38 391 LEU A O 1
ATOM 3130 N N . ALA A 1 392 ? -8.719 -6.637 -14.734 1 98.62 392 ALA A N 1
ATOM 3131 C CA . ALA A 1 392 ? -7.406 -6.754 -15.359 1 98.62 392 ALA A CA 1
ATOM 3132 C C . ALA A 1 392 ? -7.32 -5.898 -16.625 1 98.62 392 ALA A C 1
ATOM 3134 O O . ALA A 1 392 ? -6.332 -5.188 -16.828 1 98.62 392 ALA A O 1
ATOM 3135 N N . LYS A 1 393 ? -8.344 -6.027 -17.453 1 97.81 393 LYS A N 1
ATOM 3136 C CA . LYS A 1 393 ? -8.375 -5.254 -18.688 1 97.81 393 LYS A CA 1
ATOM 3137 C C . LYS A 1 393 ? -8.219 -3.76 -18.406 1 97.81 393 LYS A C 1
ATOM 3139 O O . LYS A 1 393 ? -7.41 -3.082 -19.031 1 97.81 393 LYS A O 1
ATOM 3144 N N . ASN A 1 394 ? -8.953 -3.281 -17.453 1 95.5 394 ASN A N 1
ATOM 3145 C CA . ASN A 1 394 ? -8.977 -1.854 -17.141 1 95.5 394 ASN A CA 1
ATOM 3146 C C . ASN A 1 394 ? -7.691 -1.407 -16.453 1 95.5 394 ASN A C 1
ATOM 3148 O O . ASN A 1 394 ? -7.066 -0.428 -16.875 1 95.5 394 ASN A O 1
ATOM 3152 N N . LEU A 1 395 ? -7.293 -2.104 -15.453 1 95.94 395 LEU A N 1
ATOM 3153 C CA . LEU A 1 395 ? -6.199 -1.684 -14.586 1 95.94 395 LEU A CA 1
ATOM 3154 C C . LEU A 1 395 ? -4.852 -2.016 -15.211 1 95.94 395 LEU A C 1
ATOM 3156 O O . LEU A 1 395 ? -3.941 -1.183 -15.219 1 95.94 395 LEU A O 1
ATOM 3160 N N . VAL A 1 396 ? -4.707 -3.195 -15.734 1 97.5 396 VAL A N 1
ATOM 3161 C CA . VAL A 1 396 ? -3.396 -3.715 -16.125 1 97.5 396 VAL A CA 1
ATOM 3162 C C . VAL A 1 396 ? -3.127 -3.41 -17.594 1 97.5 396 VAL A C 1
ATOM 3164 O O . VAL A 1 396 ? -2.055 -2.908 -17.938 1 97.5 396 VAL A O 1
ATOM 3167 N N . TYR A 1 397 ? -4.07 -3.627 -18.438 1 97.38 397 TYR A N 1
ATOM 3168 C CA . TYR A 1 397 ? -3.795 -3.564 -19.859 1 97.38 397 TYR A CA 1
ATOM 3169 C C . TYR A 1 397 ? -4.125 -2.184 -20.422 1 97.38 397 TYR A C 1
ATOM 3171 O O . TYR A 1 397 ? -3.357 -1.629 -21.219 1 97.38 397 TYR A O 1
ATOM 3179 N N . ASP A 1 398 ? -5.25 -1.576 -19.953 1 94.88 398 ASP A N 1
ATOM 3180 C CA . ASP A 1 398 ? -5.641 -0.26 -20.453 1 94.88 398 ASP A CA 1
ATOM 3181 C C . ASP A 1 398 ? -5.105 0.848 -19.547 1 94.88 398 ASP A C 1
ATOM 3183 O O . ASP A 1 398 ? -5.16 2.027 -19.906 1 94.88 398 ASP A O 1
ATOM 3187 N N . LYS A 1 399 ? -4.648 0.51 -18.406 1 90.5 399 LYS A N 1
ATOM 3188 C CA . LYS A 1 399 ? -4.047 1.438 -17.453 1 90.5 399 LYS A CA 1
ATOM 3189 C C . LYS A 1 399 ? -5 2.584 -17.125 1 90.5 399 LYS A C 1
ATOM 3191 O O . LYS A 1 399 ? -4.598 3.75 -17.109 1 90.5 399 LYS A O 1
ATOM 3196 N N . GLN A 1 400 ? -6.293 2.178 -16.875 1 88.88 400 GLN A N 1
ATOM 3197 C CA . GLN A 1 400 ? -7.324 3.174 -16.594 1 88.88 400 GLN A CA 1
ATOM 3198 C C . GLN A 1 400 ? -7.762 3.123 -15.133 1 88.88 400 GLN A C 1
ATOM 3200 O O . GLN A 1 400 ? -8.68 3.84 -14.727 1 88.88 400 GLN A O 1
ATOM 3205 N N . GLY A 1 401 ? -7.168 2.285 -14.391 1 87.44 401 GLY A N 1
ATOM 3206 C CA . GLY A 1 401 ? -7.48 2.229 -12.969 1 87.44 401 GLY A CA 1
ATOM 3207 C C . GLY A 1 401 ? -8.477 1.144 -12.625 1 87.44 401 GLY A C 1
ATOM 3208 O O . GLY A 1 401 ? -8.656 0.189 -13.383 1 87.44 401 GLY A O 1
ATOM 3209 N N . THR A 1 402 ? -9.078 1.213 -11.453 1 87.25 402 THR A N 1
ATOM 3210 C CA . THR A 1 402 ? -9.969 0.174 -10.953 1 87.25 402 THR A CA 1
ATOM 3211 C C . THR A 1 402 ? -11.383 0.361 -11.5 1 87.25 402 THR A C 1
ATOM 3213 O O . THR A 1 402 ? -11.688 1.395 -12.094 1 87.25 402 THR A O 1
ATOM 3216 N N . ILE A 1 403 ? -12.242 -0.654 -11.273 1 84 403 ILE A N 1
ATOM 3217 C CA . ILE A 1 403 ? -13.586 -0.611 -11.828 1 84 403 ILE A CA 1
ATOM 3218 C C . ILE A 1 403 ? -14.617 -0.618 -10.703 1 84 403 ILE A C 1
ATOM 3220 O O . ILE A 1 403 ? -15.82 -0.556 -10.953 1 84 403 ILE A O 1
ATOM 3224 N N . THR A 1 404 ? -14.109 -0.748 -9.547 1 86.44 404 THR A N 1
ATOM 3225 C CA . THR A 1 404 ? -15.039 -0.792 -8.422 1 86.44 404 THR A CA 1
ATOM 3226 C C . THR A 1 404 ? -15.258 0.605 -7.848 1 86.44 404 THR A C 1
ATOM 3228 O O . THR A 1 404 ? -14.305 1.262 -7.418 1 86.44 404 THR A O 1
ATOM 3231 N N . ALA A 1 405 ? -16.516 1.01 -7.855 1 90.25 405 ALA A N 1
ATOM 3232 C CA . ALA A 1 405 ? -16.859 2.281 -7.23 1 90.25 405 ALA A CA 1
ATOM 3233 C C . ALA A 1 405 ? -16.812 2.174 -5.707 1 90.25 405 ALA A C 1
ATOM 3235 O O . ALA A 1 405 ? -17.266 1.179 -5.133 1 90.25 405 ALA A O 1
ATOM 3236 N N . THR A 1 406 ? -16.281 3.211 -5.102 1 88.75 406 THR A N 1
ATOM 3237 C CA . THR A 1 406 ? -16.172 3.188 -3.646 1 88.75 406 THR A CA 1
ATOM 3238 C C . THR A 1 406 ? -16.656 4.508 -3.045 1 88.75 406 THR A C 1
ATOM 3240 O O . THR A 1 406 ? -16.469 5.57 -3.643 1 88.75 406 THR A O 1
ATOM 3243 N N . ALA A 1 407 ? -17.266 4.355 -1.867 1 92.88 407 ALA A N 1
ATOM 3244 C CA . ALA A 1 407 ? -17.688 5.543 -1.132 1 92.88 407 ALA A CA 1
ATOM 3245 C C . ALA A 1 407 ? -16.484 6.391 -0.716 1 92.88 407 ALA A C 1
ATOM 3247 O O . ALA A 1 407 ? -15.586 5.906 -0.031 1 92.88 407 ALA A O 1
ATOM 3248 N N . ALA A 1 408 ? -16.516 7.645 -1.164 1 89.56 408 ALA A N 1
ATOM 3249 C CA . ALA A 1 408 ? -15.328 8.484 -0.993 1 89.56 408 ALA A CA 1
ATOM 3250 C C . ALA A 1 408 ? -15.539 9.508 0.118 1 89.56 408 ALA A C 1
ATOM 3252 O O . ALA A 1 408 ? -14.742 9.586 1.057 1 89.56 408 ALA A O 1
ATOM 3253 N N . GLN A 1 409 ? -16.656 10.297 -0.019 1 92.19 409 GLN A N 1
ATOM 3254 C CA . GLN A 1 409 ? -16.859 11.414 0.902 1 92.19 409 GLN A CA 1
ATOM 3255 C C . GLN A 1 409 ? -18.312 11.484 1.358 1 92.19 409 GLN A C 1
ATOM 3257 O O . GLN A 1 409 ? -19.219 10.977 0.68 1 92.19 409 GLN A O 1
ATOM 3262 N N . LEU A 1 410 ? -18.422 12.086 2.562 1 95.38 410 LEU A N 1
ATOM 3263 C CA . LEU A 1 410 ? -19.719 12.234 3.207 1 95.38 410 LEU A CA 1
ATOM 3264 C C . LEU A 1 410 ? -19.938 13.672 3.664 1 95.38 410 LEU A C 1
ATOM 3266 O O . LEU A 1 410 ? -19.016 14.32 4.168 1 95.38 410 LEU A O 1
ATOM 3270 N N . PHE A 1 411 ? -21.125 14.211 3.42 1 96.19 411 PHE A N 1
ATOM 3271 C CA . PHE A 1 411 ? -21.484 15.492 4.027 1 96.19 411 PHE A CA 1
ATOM 3272 C C . PHE A 1 411 ? -22.969 15.531 4.359 1 96.19 411 PHE A C 1
ATOM 3274 O O . PHE A 1 411 ? -23.75 14.719 3.857 1 96.19 411 PHE A O 1
ATOM 3281 N N . SER A 1 412 ? -23.312 16.328 5.293 1 93.81 412 SER A N 1
ATOM 3282 C CA . SER A 1 412 ? -24.703 16.5 5.719 1 93.81 412 SER A CA 1
ATOM 3283 C C . SER A 1 412 ? -25.25 17.844 5.242 1 93.81 412 SER A C 1
ATOM 3285 O O . SER A 1 412 ? -24.531 18.844 5.191 1 93.81 412 SER A O 1
ATOM 3287 N N . ASP A 1 413 ? -26.547 17.797 4.875 1 92.38 413 ASP A N 1
ATOM 3288 C CA . ASP A 1 413 ? -27.281 19 4.473 1 92.38 413 ASP A CA 1
ATOM 3289 C C . ASP A 1 413 ? -28.766 18.859 4.766 1 92.38 413 ASP A C 1
ATOM 3291 O O . ASP A 1 413 ? -29.438 18 4.191 1 92.38 413 ASP A O 1
ATOM 3295 N N . ASN A 1 414 ? -29.25 19.734 5.648 1 88.56 414 ASN A N 1
ATOM 3296 C CA . ASN A 1 414 ? -30.672 19.828 5.934 1 88.56 414 ASN A CA 1
ATOM 3297 C C . ASN A 1 414 ? -31.266 18.469 6.309 1 88.56 414 ASN A C 1
ATOM 3299 O O . ASN A 1 414 ? -32.25 18.031 5.711 1 88.56 414 ASN A O 1
ATOM 3303 N N . GLY A 1 415 ? -30.594 17.75 7.148 1 90.5 415 GLY A N 1
ATOM 3304 C CA . GLY A 1 415 ? -31.125 16.5 7.695 1 90.5 415 GLY A CA 1
ATOM 3305 C C . GLY A 1 415 ? -30.891 15.312 6.789 1 90.5 415 GLY A C 1
ATOM 3306 O O . GLY A 1 415 ? -31.391 14.219 7.059 1 90.5 415 GLY A O 1
ATOM 3307 N N . LYS A 1 416 ? -30.203 15.562 5.746 1 95.69 416 LYS A N 1
ATOM 3308 C CA . LYS A 1 416 ? -29.875 14.492 4.809 1 95.69 416 LYS A CA 1
ATOM 3309 C C . LYS A 1 416 ? -28.375 14.234 4.762 1 95.69 416 LYS A C 1
ATOM 3311 O O . LYS A 1 416 ? -27.578 15.125 5.066 1 95.69 416 LYS A O 1
ATOM 3316 N N . LEU A 1 417 ? -28.094 12.992 4.453 1 96.81 417 LEU A N 1
ATOM 3317 C CA . LEU A 1 417 ? -26.703 12.586 4.266 1 96.81 417 LEU A CA 1
ATOM 3318 C C . LEU A 1 417 ? -26.406 12.359 2.789 1 96.81 417 LEU A C 1
ATOM 3320 O O . LEU A 1 417 ? -27.203 11.75 2.07 1 96.81 417 LEU A O 1
ATOM 3324 N N . TYR A 1 418 ? -25.359 12.906 2.371 1 97.38 418 TYR A N 1
ATOM 3325 C CA . TYR A 1 418 ? -24.891 12.719 1.001 1 97.38 418 TYR A CA 1
ATOM 3326 C C . TYR A 1 418 ? -23.578 11.953 0.972 1 97.38 418 TYR A C 1
ATOM 3328 O O . TYR A 1 418 ? -22.688 12.203 1.794 1 97.38 418 TYR A O 1
ATOM 3336 N N . VAL A 1 419 ? -23.469 10.93 0.086 1 97.19 419 VAL A N 1
ATOM 3337 C CA . VAL A 1 419 ? -22.25 10.164 -0.113 1 97.19 419 VAL A CA 1
ATOM 3338 C C . VAL A 1 419 ? -21.812 10.258 -1.573 1 97.19 419 VAL A C 1
ATOM 3340 O O . VAL A 1 419 ? -22.594 9.969 -2.482 1 97.19 419 VAL A O 1
ATOM 3343 N N . THR A 1 420 ? -20.609 10.695 -1.814 1 95.38 420 THR A N 1
ATOM 3344 C CA . THR A 1 420 ? -20.062 10.727 -3.166 1 95.38 420 THR A CA 1
ATOM 3345 C C . THR A 1 420 ? -19.172 9.516 -3.418 1 95.38 420 THR A C 1
ATOM 3347 O O . THR A 1 420 ? -18.625 8.938 -2.479 1 95.38 420 THR A O 1
ATOM 3350 N N . PHE A 1 421 ? -19.047 9.148 -4.688 1 94.69 421 PHE A N 1
ATOM 3351 C CA . PHE A 1 421 ? -18.297 7.945 -5.043 1 94.69 421 PHE A CA 1
ATOM 3352 C C . PHE A 1 421 ? -17.156 8.273 -6.008 1 94.69 421 PHE A C 1
ATOM 3354 O O . PHE A 1 421 ? -17.328 9.117 -6.898 1 94.69 421 PHE A O 1
ATOM 3361 N N . ASP A 1 422 ? -16 7.605 -5.785 1 87 422 ASP A N 1
ATOM 3362 C CA . ASP A 1 422 ? -14.828 7.684 -6.648 1 87 422 ASP A CA 1
ATOM 3363 C C . ASP A 1 422 ? -14.688 6.43 -7.508 1 87 422 ASP A C 1
ATOM 3365 O O . ASP A 1 422 ? -15.383 5.438 -7.277 1 87 422 ASP A O 1
ATOM 3369 N N . HIS A 1 423 ? -13.773 6.516 -8.484 1 77.62 423 HIS A N 1
ATOM 3370 C CA . HIS A 1 423 ? -13.477 5.418 -9.398 1 77.62 423 HIS A CA 1
ATOM 3371 C C . HIS A 1 423 ? -14.719 5.023 -10.195 1 77.62 423 HIS A C 1
ATOM 3373 O O . HIS A 1 423 ? -15.008 3.836 -10.352 1 77.62 423 HIS A O 1
ATOM 3379 N N . LEU A 1 424 ? -15.477 5.996 -10.453 1 80 424 LEU A N 1
ATOM 3380 C CA . LEU A 1 424 ? -16.703 5.805 -11.211 1 80 424 LEU A CA 1
ATOM 3381 C C . LEU A 1 424 ? -16.531 6.258 -12.656 1 80 424 LEU A C 1
ATOM 3383 O O . LEU A 1 424 ? -16.172 7.41 -12.914 1 80 424 LEU A O 1
ATOM 3387 N N . HIS A 1 425 ? -16.484 5.344 -13.555 1 79.5 425 HIS A N 1
ATOM 3388 C CA . HIS A 1 425 ? -16.391 5.672 -14.969 1 79.5 425 HIS A CA 1
ATOM 3389 C C . HIS A 1 425 ? -17.781 5.797 -15.602 1 79.5 425 HIS A C 1
ATOM 3391 O O . HIS A 1 425 ? -17.906 6.207 -16.75 1 79.5 425 HIS A O 1
ATOM 3397 N N . GLU A 1 426 ? -18.781 5.438 -14.781 1 88.88 426 GLU A N 1
ATOM 3398 C CA . GLU A 1 426 ? -20.172 5.453 -15.211 1 88.88 426 GLU A CA 1
ATOM 3399 C C . GLU A 1 426 ? -21.109 5.852 -14.07 1 88.88 426 GLU A C 1
ATOM 3401 O O . GLU A 1 426 ? -20.641 6.094 -12.953 1 88.88 426 GLU A O 1
ATOM 3406 N N . LYS A 1 427 ? -22.375 5.941 -14.367 1 94.38 427 LYS A N 1
ATOM 3407 C CA . LYS A 1 427 ? -23.344 6.359 -13.352 1 94.38 427 LYS A CA 1
ATOM 3408 C C . LYS A 1 427 ? -23.703 5.199 -12.422 1 94.38 427 LYS A C 1
ATOM 3410 O O . LYS A 1 427 ? -23.594 4.031 -12.812 1 94.38 427 LYS A O 1
ATOM 3415 N N . LEU A 1 428 ? -24.078 5.574 -11.258 1 96.69 428 LEU A N 1
ATOM 3416 C CA . LEU A 1 428 ? -24.625 4.602 -10.32 1 96.69 428 LEU A CA 1
ATOM 3417 C C . LEU A 1 428 ? -26.094 4.309 -10.625 1 96.69 428 LEU A C 1
ATOM 3419 O O . LEU A 1 428 ? -26.812 5.188 -11.094 1 96.69 428 LEU A O 1
ATOM 3423 N N . VAL A 1 429 ? -26.438 3.133 -10.406 1 95.88 429 VAL A N 1
ATOM 3424 C CA . VAL A 1 429 ? -27.812 2.682 -10.586 1 95.88 429 VAL A CA 1
ATOM 3425 C C . VAL A 1 429 ? -28.297 1.965 -9.32 1 95.88 429 VAL A C 1
ATOM 3427 O O . VAL A 1 429 ? -27.578 1.136 -8.758 1 95.88 429 VAL A O 1
ATOM 3430 N N . MET A 1 430 ? -29.516 2.406 -8.922 1 96.19 430 MET A N 1
ATOM 3431 C CA . MET A 1 430 ? -30.156 1.751 -7.785 1 96.19 430 MET A CA 1
ATOM 3432 C C . MET A 1 430 ? -31.062 0.611 -8.242 1 96.19 430 MET A C 1
ATOM 3434 O O . MET A 1 430 ? -31.953 0.814 -9.07 1 96.19 430 MET A O 1
ATOM 3438 N N . GLN A 1 431 ? -30.797 -0.55 -7.703 1 95.19 431 GLN A N 1
ATOM 3439 C CA . GLN A 1 431 ? -31.656 -1.69 -7.988 1 95.19 431 GLN A CA 1
ATOM 3440 C C . GLN A 1 431 ? -32.531 -2.041 -6.777 1 95.19 431 GLN A C 1
ATOM 3442 O O . GLN A 1 431 ? -32.156 -1.758 -5.637 1 95.19 431 GLN A O 1
ATOM 3447 N N . THR A 1 432 ? -33.625 -2.609 -7.105 1 90.5 432 THR A N 1
ATOM 3448 C CA . THR A 1 432 ? -34.5 -3.047 -6.027 1 90.5 432 THR A CA 1
ATOM 3449 C C . THR A 1 432 ? -33.875 -4.203 -5.25 1 90.5 432 THR A C 1
ATOM 3451 O O . THR A 1 432 ? -33.281 -5.109 -5.844 1 90.5 432 THR A O 1
ATOM 3454 N N . ALA A 1 433 ? -33.906 -4.035 -3.98 1 89.69 433 ALA A N 1
ATOM 3455 C CA . ALA A 1 433 ? -33.375 -5.055 -3.076 1 89.69 433 ALA A CA 1
ATOM 3456 C C . ALA A 1 433 ? -34.406 -5.406 -1.995 1 89.69 433 ALA A C 1
ATOM 3458 O O . ALA A 1 433 ? -35.188 -4.559 -1.586 1 89.69 433 ALA A O 1
ATOM 3459 N N . ASN A 1 434 ? -34.312 -6.582 -1.649 1 87.88 434 ASN A N 1
ATOM 3460 C CA . ASN A 1 434 ? -35.125 -6.977 -0.5 1 87.88 434 ASN A CA 1
ATOM 3461 C C . ASN A 1 434 ? -34.469 -6.562 0.814 1 87.88 434 ASN A C 1
ATOM 3463 O O . ASN A 1 434 ? -33.25 -6.574 0.933 1 87.88 434 ASN A O 1
ATOM 3467 N N . GLY A 1 435 ? -35.219 -6.055 1.695 1 89 435 GLY A N 1
ATOM 3468 C CA . GLY A 1 435 ? -34.688 -5.621 2.977 1 89 435 GLY A CA 1
ATOM 3469 C C . GLY A 1 435 ? -34.25 -4.168 2.977 1 89 435 GLY A C 1
ATOM 3470 O O . GLY A 1 435 ? -34.812 -3.348 2.238 1 89 435 GLY A O 1
ATOM 3471 N N . CYS A 1 436 ? -33.406 -3.812 3.896 1 90.25 436 CYS A N 1
ATOM 3472 C CA . CYS A 1 436 ? -32.938 -2.443 4.066 1 90.25 436 CYS A CA 1
ATOM 3473 C C . CYS A 1 436 ? -31.438 -2.348 3.801 1 90.25 436 CYS A C 1
ATOM 3475 O O . CYS A 1 436 ? -30.625 -2.424 4.73 1 90.25 436 CYS A O 1
ATOM 3477 N N . PRO A 1 437 ? -31.125 -2.086 2.604 1 96.62 437 PRO A N 1
ATOM 3478 C CA . PRO A 1 437 ? -29.688 -2.072 2.279 1 96.62 437 PRO A CA 1
ATOM 3479 C C . PRO A 1 437 ? -28.969 -0.855 2.85 1 96.62 437 PRO A C 1
ATOM 3481 O O . PRO A 1 437 ? -27.734 -0.818 2.869 1 96.62 437 PRO A O 1
ATOM 3484 N N . PHE A 1 438 ? -29.703 0.21 3.307 1 97.88 438 PHE A N 1
ATOM 3485 C CA . PHE A 1 438 ? -29.094 1.416 3.865 1 97.88 438 PHE A CA 1
ATOM 3486 C C . PHE A 1 438 ? -29.609 1.667 5.281 1 97.88 438 PHE A C 1
ATOM 3488 O O . PHE A 1 438 ? -30.797 1.534 5.551 1 97.88 438 PHE A O 1
ATOM 3495 N N . GLU A 1 439 ? -28.656 1.975 6.129 1 97.88 439 GLU A N 1
ATOM 3496 C CA . GLU A 1 439 ? -28.969 2.441 7.477 1 97.88 439 GLU A CA 1
ATOM 3497 C C . GLU A 1 439 ? -28.188 3.703 7.816 1 97.88 439 GLU A C 1
ATOM 3499 O O . GLU A 1 439 ? -27.031 3.85 7.418 1 97.88 439 GLU A O 1
ATOM 3504 N N . ILE A 1 440 ? -28.812 4.648 8.531 1 97.69 440 ILE A N 1
ATOM 3505 C CA . ILE A 1 440 ? -28.109 5.863 8.945 1 97.69 440 ILE A CA 1
ATOM 3506 C C . ILE A 1 440 ? -28.25 6.035 10.461 1 97.69 440 ILE A C 1
ATOM 3508 O O . ILE A 1 440 ? -29.141 5.473 11.078 1 97.69 440 ILE A O 1
ATOM 3512 N N . SER A 1 441 ? -27.281 6.711 11.016 1 96.38 441 SER A N 1
ATOM 3513 C CA . SER A 1 441 ? -27.266 6.996 12.445 1 96.38 441 SER A CA 1
ATOM 3514 C C . SER A 1 441 ? -26.984 8.477 12.711 1 96.38 441 SER A C 1
ATOM 3516 O O . SER A 1 441 ? -26.422 9.164 11.867 1 96.38 441 SER A O 1
ATOM 3518 N N . GLY A 1 442 ? -27.516 8.938 13.852 1 92.5 442 GLY A N 1
ATOM 3519 C CA . GLY A 1 442 ? -27.203 10.266 14.359 1 92.5 442 GLY A CA 1
ATOM 3520 C C . GLY A 1 442 ? -26.359 10.242 15.617 1 92.5 442 GLY A C 1
ATOM 3521 O O . GLY A 1 442 ? -25.422 9.445 15.727 1 92.5 442 GLY A O 1
ATOM 3522 N N . GLU A 1 443 ? -26.641 11.086 16.516 1 84.88 443 GLU A N 1
ATOM 3523 C CA . GLU A 1 443 ? -25.859 11.297 17.734 1 84.88 443 GLU A CA 1
ATOM 3524 C C . GLU A 1 443 ? -26.031 10.133 18.703 1 84.88 443 GLU A C 1
ATOM 3526 O O . GLU A 1 443 ? -25.203 9.922 19.578 1 84.88 443 GLU A O 1
ATOM 3531 N N . ASP A 1 444 ? -27.078 9.383 18.547 1 85.62 444 ASP A N 1
ATOM 3532 C CA . ASP A 1 444 ? -27.359 8.289 19.469 1 85.62 444 ASP A CA 1
ATOM 3533 C C . ASP A 1 444 ? -26.594 7.027 19.078 1 85.62 444 ASP A C 1
ATOM 3535 O O . ASP A 1 444 ? -26.625 6.031 19.812 1 85.62 444 ASP A O 1
ATOM 3539 N N . ASN A 1 445 ? -26.016 7.09 17.875 1 88.5 445 ASN A N 1
ATOM 3540 C CA . ASN A 1 445 ? -25.219 5.996 17.344 1 88.5 445 ASN A CA 1
ATOM 3541 C C . ASN A 1 445 ? -26.062 4.754 17.078 1 88.5 445 ASN A C 1
ATOM 3543 O O . ASN A 1 445 ? -25.547 3.637 17.047 1 88.5 445 ASN A O 1
ATOM 3547 N N . LEU A 1 446 ? -27.391 4.941 17.016 1 94.19 446 LEU A N 1
ATOM 3548 C CA . LEU A 1 446 ? -28.297 3.871 16.609 1 94.19 446 LEU A CA 1
ATOM 3549 C C . LEU A 1 446 ? -28.594 3.945 15.117 1 94.19 446 LEU A C 1
ATOM 3551 O O . LEU A 1 446 ? -28.797 5.031 14.578 1 94.19 446 LEU A O 1
ATOM 3555 N N . PHE A 1 447 ? -28.641 2.805 14.484 1 96.88 447 PHE A N 1
ATOM 3556 C CA . PHE A 1 447 ? -28.828 2.789 13.039 1 96.88 447 PHE A CA 1
ATOM 3557 C C . PHE A 1 447 ? -30.281 2.504 12.695 1 96.88 447 PHE A C 1
ATOM 3559 O O . PHE A 1 447 ? -30.891 1.574 13.242 1 96.88 447 PHE A O 1
ATOM 3566 N N . TYR A 1 448 ? -30.828 3.287 11.758 1 97.12 448 TYR A N 1
ATOM 3567 C CA . TYR A 1 448 ? -32.188 3.178 11.266 1 97.12 448 TYR A CA 1
ATOM 3568 C C . TYR A 1 448 ? -32.219 2.912 9.766 1 97.12 448 TYR A C 1
ATOM 3570 O O . TYR A 1 448 ? -31.375 3.434 9.023 1 97.12 448 TYR A O 1
ATOM 3578 N N . PRO A 1 449 ? -33.219 2.072 9.336 1 97.12 449 PRO A N 1
ATOM 3579 C CA . PRO A 1 449 ? -33.375 1.924 7.891 1 97.12 449 PRO A CA 1
ATOM 3580 C C . PRO A 1 449 ? -33.562 3.262 7.176 1 97.12 449 PRO A C 1
ATOM 3582 O O . PRO A 1 449 ? -34.25 4.145 7.691 1 97.12 449 PRO A O 1
ATOM 3585 N N . ALA A 1 450 ? -32.969 3.398 6.043 1 97.56 450 ALA A N 1
ATOM 3586 C CA . ALA A 1 450 ? -33 4.703 5.387 1 97.56 450 ALA A CA 1
ATOM 3587 C C . ALA A 1 450 ? -33.375 4.57 3.912 1 97.56 450 ALA A C 1
ATOM 3589 O O . ALA A 1 450 ? -33.094 3.535 3.293 1 97.56 450 ALA A O 1
ATOM 3590 N N . LYS A 1 451 ? -34 5.59 3.455 1 96.44 451 LYS A N 1
ATOM 3591 C CA . LYS A 1 451 ? -34.219 5.727 2.018 1 96.44 451 LYS A CA 1
ATOM 3592 C C . LYS A 1 451 ? -33 6.355 1.335 1 96.44 451 LYS A C 1
ATOM 3594 O O . LYS A 1 451 ? -32.406 7.293 1.865 1 96.44 451 LYS A O 1
ATOM 3599 N N . ALA A 1 452 ? -32.625 5.777 0.173 1 97.5 452 ALA A N 1
ATOM 3600 C CA . ALA A 1 452 ? -31.469 6.293 -0.572 1 97.5 452 ALA A CA 1
ATOM 3601 C C . ALA A 1 452 ? -31.812 6.473 -2.049 1 97.5 452 ALA A C 1
ATOM 3603 O O . ALA A 1 452 ? -32.5 5.633 -2.643 1 97.5 452 ALA A O 1
ATOM 3604 N N . ASP A 1 453 ? -31.391 7.609 -2.6 1 97.06 453 ASP A N 1
ATOM 3605 C CA . ASP A 1 453 ? -31.562 7.898 -4.02 1 97.06 453 ASP A CA 1
ATOM 3606 C C . ASP A 1 453 ? -30.25 8.32 -4.656 1 97.06 453 ASP A C 1
ATOM 3608 O O . ASP A 1 453 ? -29.469 9.055 -4.047 1 97.06 453 ASP A O 1
ATOM 3612 N N . VAL A 1 454 ? -30.016 7.773 -5.918 1 97.25 454 VAL A N 1
ATOM 3613 C CA . VAL A 1 454 ? -28.859 8.234 -6.684 1 97.25 454 VAL A CA 1
ATOM 3614 C C . VAL A 1 454 ? -29.156 9.594 -7.312 1 97.25 454 VAL A C 1
ATOM 3616 O O . VAL A 1 454 ? -30.156 9.75 -8.016 1 97.25 454 VAL A O 1
ATOM 3619 N N . ILE A 1 455 ? -28.266 10.508 -6.984 1 96.25 455 ILE A N 1
ATOM 3620 C CA . ILE A 1 455 ? -28.422 11.828 -7.602 1 96.25 455 ILE A CA 1
ATOM 3621 C C . ILE A 1 455 ? -27.141 12.203 -8.344 1 96.25 455 ILE A C 1
ATOM 3623 O O . ILE A 1 455 ? -26.047 11.812 -7.938 1 96.25 455 ILE A O 1
ATOM 3627 N N . HIS A 1 456 ? -27.25 12.875 -9.516 1 94.06 456 HIS A N 1
ATOM 3628 C CA . HIS A 1 456 ? -26.156 13.367 -10.344 1 94.06 456 HIS A CA 1
ATOM 3629 C C . HIS A 1 456 ? -25.281 12.227 -10.828 1 94.06 456 HIS A C 1
ATOM 3631 O O . HIS A 1 456 ? -24.094 12.43 -11.125 1 94.06 456 HIS A O 1
ATOM 3637 N N . GLY A 1 457 ? -25.656 11.031 -10.742 1 94.62 457 GLY A N 1
ATOM 3638 C CA . GLY A 1 457 ? -24.984 9.859 -11.289 1 94.62 457 GLY A CA 1
ATOM 3639 C C . GLY A 1 457 ? -23.922 9.297 -10.367 1 94.62 457 GLY A C 1
ATOM 3640 O O . GLY A 1 457 ? -23.578 8.117 -10.461 1 94.62 457 GLY A O 1
ATOM 3641 N N . ASN A 1 458 ? -23.344 10.062 -9.453 1 95.69 458 ASN A N 1
ATOM 3642 C CA . ASN A 1 458 ? -22.234 9.586 -8.633 1 95.69 458 ASN A CA 1
ATOM 3643 C C . ASN A 1 458 ? -22.422 9.938 -7.16 1 95.69 458 ASN A C 1
ATOM 3645 O O . ASN A 1 458 ? -21.469 9.977 -6.395 1 95.69 458 ASN A O 1
ATOM 3649 N N . MET A 1 459 ? -23.672 10.266 -6.785 1 96.44 459 MET A N 1
ATOM 3650 C CA . MET A 1 459 ? -23.938 10.68 -5.41 1 96.44 459 MET A CA 1
ATOM 3651 C C . MET A 1 459 ? -25.203 10.023 -4.879 1 96.44 459 MET A C 1
ATOM 3653 O O . MET A 1 459 ? -26.188 9.867 -5.613 1 96.44 459 MET A O 1
ATOM 3657 N N . LEU A 1 460 ? -25.125 9.688 -3.584 1 97.44 460 LEU A N 1
ATOM 3658 C CA . LEU A 1 460 ? -26.312 9.203 -2.875 1 97.44 460 LEU A CA 1
ATOM 3659 C C . LEU A 1 460 ? -26.859 10.281 -1.947 1 97.44 460 LEU A C 1
ATOM 3661 O O . LEU A 1 460 ? -26.109 10.992 -1.289 1 97.44 460 LEU A O 1
ATOM 3665 N N . CYS A 1 461 ? -28.156 10.414 -1.97 1 98 461 CYS A N 1
ATOM 3666 C CA . CYS A 1 461 ? -28.891 11.156 -0.958 1 98 461 CYS A CA 1
ATOM 3667 C C . CYS A 1 461 ? -29.672 10.211 -0.045 1 98 461 CYS A C 1
ATOM 3669 O O . CYS A 1 461 ? -30.5 9.438 -0.511 1 98 461 CYS A O 1
ATOM 3671 N N . ILE A 1 462 ? -29.391 10.219 1.256 1 98.12 462 ILE A N 1
ATOM 3672 C CA . ILE A 1 462 ? -29.922 9.242 2.199 1 98.12 462 ILE A CA 1
ATOM 3673 C C . ILE A 1 462 ? -30.594 9.961 3.363 1 98.12 462 ILE A C 1
ATOM 3675 O O . ILE A 1 462 ? -30.078 10.945 3.887 1 98.12 462 ILE A O 1
ATOM 3679 N N . SER A 1 463 ? -31.75 9.438 3.74 1 97.38 463 SER A N 1
ATOM 3680 C CA . SER A 1 463 ? -32.438 10.094 4.84 1 97.38 463 SER A CA 1
ATOM 3681 C C . SER A 1 463 ? -33.406 9.133 5.543 1 97.38 463 SER A C 1
ATOM 3683 O O . SER A 1 463 ? -33.75 8.078 5 1 97.38 463 SER A O 1
ATOM 3685 N N . ASN A 1 464 ? -33.656 9.367 6.723 1 97.12 464 ASN A N 1
ATOM 3686 C CA . ASN A 1 464 ? -34.688 8.789 7.562 1 97.12 464 ASN A CA 1
ATOM 3687 C C . ASN A 1 464 ? -35.344 9.836 8.461 1 97.12 464 ASN A C 1
ATOM 3689 O O . ASN A 1 464 ? -34.625 10.578 9.164 1 97.12 464 ASN A O 1
ATOM 3693 N N . PRO A 1 465 ? -36.688 9.898 8.547 1 95.25 465 PRO A N 1
ATOM 3694 C CA . PRO A 1 465 ? -37.375 10.93 9.344 1 95.25 465 PRO A CA 1
ATOM 3695 C C . PRO A 1 465 ? -37 10.867 10.82 1 95.25 465 PRO A C 1
ATOM 3697 O O . PRO A 1 465 ? -37.062 11.883 11.516 1 95.25 465 PRO A O 1
ATOM 3700 N N . ALA A 1 466 ? -36.594 9.766 11.242 1 94.75 466 ALA A N 1
ATOM 3701 C CA . ALA A 1 466 ? -36.25 9.578 12.656 1 94.75 466 ALA A CA 1
ATOM 3702 C C . ALA A 1 466 ? -34.875 10.102 12.977 1 94.75 466 ALA A C 1
ATOM 3704 O O . ALA A 1 466 ? -34.5 10.273 14.148 1 94.75 466 ALA A O 1
ATOM 3705 N N . VAL A 1 467 ? -34.094 10.367 12.031 1 96 467 VAL A N 1
ATOM 3706 C CA . VAL A 1 467 ? -32.719 10.82 12.234 1 96 467 VAL A CA 1
ATOM 3707 C C . VAL A 1 467 ? -32.562 12.258 11.742 1 96 467 VAL A C 1
ATOM 3709 O O . VAL A 1 467 ? -32.281 12.5 10.57 1 96 467 VAL A O 1
ATOM 3712 N N . LYS A 1 468 ? -32.562 13.164 12.641 1 94.38 468 LYS A N 1
ATOM 3713 C CA . LYS A 1 468 ? -32.594 14.586 12.297 1 94.38 468 LYS A CA 1
ATOM 3714 C C . LYS A 1 468 ? -31.203 15.086 11.914 1 94.38 468 LYS A C 1
ATOM 3716 O O . LYS A 1 468 ? -31.062 16 11.102 1 94.38 468 LYS A O 1
ATOM 3721 N N . PHE A 1 469 ? -30.203 14.531 12.531 1 95 469 PHE A N 1
ATOM 3722 C CA . PHE A 1 469 ? -28.812 14.922 12.297 1 95 469 PHE A CA 1
ATOM 3723 C C . PHE A 1 469 ? -27.969 13.711 11.93 1 95 469 PHE A C 1
ATOM 3725 O O . PHE A 1 469 ? -27.109 13.297 12.711 1 95 469 PHE A O 1
ATOM 3732 N N . PRO A 1 470 ? -28.188 13.195 10.672 1 95.56 470 PRO A N 1
ATOM 3733 C CA . PRO A 1 470 ? -27.438 11.992 10.305 1 95.56 470 PRO A CA 1
ATOM 3734 C C . PRO A 1 470 ? -25.938 12.227 10.234 1 95.56 470 PRO A C 1
ATOM 3736 O O . PRO A 1 470 ? -25.484 13.258 9.734 1 95.56 470 PRO A O 1
ATOM 3739 N N . SER A 1 471 ? -25.156 11.266 10.797 1 94.19 471 SER A N 1
ATOM 3740 C CA . SER A 1 471 ? -23.719 11.438 10.891 1 94.19 471 SER A CA 1
ATOM 3741 C C . SER A 1 471 ? -22.984 10.172 10.461 1 94.19 471 SER A C 1
ATOM 3743 O O . SER A 1 471 ? -21.75 10.148 10.414 1 94.19 471 SER A O 1
ATOM 3745 N N . ALA A 1 472 ? -23.672 9.102 10.148 1 96.19 472 ALA A N 1
ATOM 3746 C CA . ALA A 1 472 ? -23.047 7.863 9.695 1 96.19 472 ALA A CA 1
ATOM 3747 C C . ALA A 1 472 ? -24 7.062 8.812 1 96.19 472 ALA A C 1
ATOM 3749 O O . ALA A 1 472 ? -25.219 7.223 8.906 1 96.19 472 ALA A O 1
ATOM 3750 N N . VAL A 1 473 ? -23.438 6.266 7.961 1 97.69 473 VAL A N 1
ATOM 3751 C CA . VAL A 1 473 ? -24.25 5.445 7.059 1 97.69 473 VAL A CA 1
ATOM 3752 C C . VAL A 1 473 ? -23.594 4.074 6.891 1 97.69 473 VAL A C 1
ATOM 3754 O O . VAL A 1 473 ? -22.359 3.967 6.848 1 97.69 473 VAL A O 1
ATOM 3757 N N . LYS A 1 474 ? -24.406 3.055 6.863 1 97.75 474 LYS A N 1
ATOM 3758 C CA . LYS A 1 474 ? -24.047 1.696 6.465 1 97.75 474 LYS A CA 1
ATOM 3759 C C . LYS A 1 474 ? -24.766 1.286 5.188 1 97.75 474 LYS A C 1
ATOM 3761 O O . LYS A 1 474 ? -25.953 1.579 5.02 1 97.75 474 LYS A O 1
ATOM 3766 N N . TYR A 1 475 ? -24.062 0.728 4.289 1 97.81 475 TYR A N 1
ATOM 3767 C CA . TYR A 1 475 ? -24.625 0.116 3.092 1 97.81 475 TYR A CA 1
ATOM 3768 C C . TYR A 1 475 ? -24.297 -1.371 3.033 1 97.81 475 TYR A C 1
ATOM 3770 O O . TYR A 1 475 ? -23.125 -1.756 3.055 1 97.81 475 TYR A O 1
ATOM 3778 N N . ALA A 1 476 ? -25.297 -2.256 2.869 1 97.44 476 ALA A N 1
ATOM 3779 C CA . ALA A 1 476 ? -25.156 -3.703 2.74 1 97.44 476 ALA A CA 1
ATOM 3780 C C . ALA A 1 476 ? -24.234 -4.262 3.816 1 97.44 476 ALA A C 1
ATOM 3782 O O . ALA A 1 476 ? -23.344 -5.062 3.521 1 97.44 476 ALA A O 1
ATOM 3783 N N . TRP A 1 477 ? -24.469 -3.773 5.039 1 97.31 477 TRP A N 1
ATOM 3784 C CA . TRP A 1 477 ? -23.609 -4.137 6.164 1 97.31 477 TRP A CA 1
ATOM 3785 C C . TRP A 1 477 ? -24.156 -5.344 6.906 1 97.31 477 TRP A C 1
ATOM 3787 O O . TRP A 1 477 ? -24.562 -5.238 8.07 1 97.31 477 TRP A O 1
ATOM 3797 N N . TYR A 1 478 ? -24.141 -6.461 6.301 1 97.44 478 TYR A N 1
ATOM 3798 C CA . TYR A 1 478 ? -24.625 -7.742 6.793 1 97.44 478 TYR A CA 1
ATOM 3799 C C . TYR A 1 478 ? -23.875 -8.898 6.16 1 97.44 478 TYR A C 1
ATOM 3801 O O . TYR A 1 478 ? -23.109 -8.711 5.215 1 97.44 478 TYR A O 1
ATOM 3809 N N . ASN A 1 479 ? -24.031 -10.078 6.734 1 97.81 479 ASN A N 1
ATOM 3810 C CA . ASN A 1 479 ? -23.422 -11.281 6.168 1 97.81 479 ASN A CA 1
ATOM 3811 C C . ASN A 1 479 ? -24.125 -11.695 4.875 1 97.81 479 ASN A C 1
ATOM 3813 O O . ASN A 1 479 ? -23.469 -11.93 3.859 1 97.81 479 ASN A O 1
ATOM 3817 N N . PHE A 1 480 ? -25.406 -11.75 4.941 1 97.12 480 PHE A N 1
ATOM 3818 C CA . PHE A 1 480 ? -26.219 -12.211 3.82 1 97.12 480 PHE A CA 1
ATOM 3819 C C . PHE A 1 480 ? -27.406 -11.289 3.59 1 97.12 480 PHE A C 1
ATOM 3821 O O . PHE A 1 480 ? -28.203 -11.062 4.496 1 97.12 480 PHE A O 1
ATOM 3828 N N . GLY A 1 481 ? -27.5 -10.703 2.504 1 96.06 481 GLY A N 1
ATOM 3829 C CA . GLY A 1 481 ? -28.547 -9.789 2.08 1 96.06 481 GLY A CA 1
ATOM 3830 C C . GLY A 1 481 ? -28.375 -9.289 0.661 1 96.06 481 GLY A C 1
ATOM 3831 O O . GLY A 1 481 ? -27.391 -9.633 -0.006 1 96.06 481 GLY A O 1
ATOM 3832 N N . GLU A 1 482 ? -29.266 -8.492 0.208 1 95.38 482 GLU A N 1
ATOM 3833 C CA . GLU A 1 482 ? -29.219 -8.047 -1.182 1 95.38 482 GLU A CA 1
ATOM 3834 C C . GLU A 1 482 ? -28.469 -6.715 -1.31 1 95.38 482 GLU A C 1
ATOM 3836 O O . GLU A 1 482 ? -28.578 -5.852 -0.436 1 95.38 482 GLU A O 1
ATOM 3841 N N . ALA A 1 483 ? -27.719 -6.59 -2.361 1 95.38 483 ALA A N 1
ATOM 3842 C CA . ALA A 1 483 ? -27.109 -5.316 -2.729 1 95.38 483 ALA A CA 1
ATOM 3843 C C . ALA A 1 483 ? -28.047 -4.48 -3.592 1 95.38 483 ALA A C 1
ATOM 3845 O O . ALA A 1 483 ? -28.859 -5.023 -4.344 1 95.38 483 ALA A O 1
ATOM 3846 N N . ALA A 1 484 ? -27.891 -3.178 -3.494 1 97 484 ALA A N 1
ATOM 3847 C CA . ALA A 1 484 ? -28.844 -2.314 -4.195 1 97 484 ALA A CA 1
ATOM 3848 C C . ALA A 1 484 ? -28.125 -1.348 -5.129 1 97 484 ALA A C 1
ATOM 3850 O O . ALA A 1 484 ? -28.719 -0.798 -6.051 1 97 484 ALA A O 1
ATOM 3851 N N . LEU A 1 485 ? -26.844 -1.147 -4.891 1 96.62 485 LEU A N 1
ATOM 3852 C CA . LEU A 1 485 ? -26.125 -0.098 -5.609 1 96.62 485 LEU A CA 1
ATOM 3853 C C . LEU A 1 485 ? -25.156 -0.697 -6.625 1 96.62 485 LEU A C 1
ATOM 3855 O O . LEU A 1 485 ? -24.312 -1.527 -6.273 1 96.62 485 LEU A O 1
ATOM 3859 N N . PHE A 1 486 ? -25.25 -0.321 -7.906 1 95.94 486 PHE A N 1
ATOM 3860 C CA . PHE A 1 486 ? -24.438 -0.833 -9 1 95.94 486 PHE A CA 1
ATOM 3861 C C . PHE A 1 486 ? -23.984 0.299 -9.914 1 95.94 486 PHE A C 1
ATOM 3863 O O . PHE A 1 486 ? -24.547 1.394 -9.883 1 95.94 486 PHE A O 1
ATOM 3870 N N . THR A 1 487 ? -22.922 0.033 -10.641 1 94.12 487 THR A N 1
ATOM 3871 C CA . THR A 1 487 ? -22.625 0.891 -11.781 1 94.12 487 THR A CA 1
ATOM 3872 C C . THR A 1 487 ? -23.531 0.551 -12.969 1 94.12 487 THR A C 1
ATOM 3874 O O . THR A 1 487 ? -24.172 -0.501 -12.984 1 94.12 487 THR A O 1
ATOM 3877 N N . GLU A 1 488 ? -23.547 1.412 -13.969 1 92.88 488 GLU A N 1
ATOM 3878 C CA . GLU A 1 488 ? -24.359 1.178 -15.156 1 92.88 488 GLU A CA 1
ATOM 3879 C C . GLU A 1 488 ? -23.938 -0.11 -15.867 1 92.88 488 GLU A C 1
ATOM 3881 O O . GLU A 1 488 ? -24.781 -0.784 -16.469 1 92.88 488 GLU A O 1
ATOM 3886 N N . SER A 1 489 ? -22.703 -0.451 -15.727 1 90.5 489 SER A N 1
ATOM 3887 C CA . SER A 1 489 ? -22.188 -1.655 -16.375 1 90.5 489 SER A CA 1
ATOM 3888 C C . SER A 1 489 ? -22.5 -2.9 -15.547 1 90.5 489 SER A C 1
ATOM 3890 O O . SER A 1 489 ? -22.156 -4.016 -15.945 1 90.5 489 SER A O 1
ATOM 3892 N N . GLY A 1 490 ? -23.047 -2.67 -14.375 1 92.31 490 GLY A N 1
ATOM 3893 C CA . GLY A 1 490 ? -23.531 -3.811 -13.609 1 92.31 490 GLY A CA 1
ATOM 3894 C C . GLY A 1 490 ? -22.562 -4.258 -12.531 1 92.31 490 GLY A C 1
ATOM 3895 O O . GLY A 1 490 ? -22.75 -5.316 -11.93 1 92.31 490 GLY A O 1
ATOM 3896 N N . ASN A 1 491 ? -21.531 -3.492 -12.242 1 94.06 491 ASN A N 1
ATOM 3897 C CA . ASN A 1 491 ? -20.609 -3.812 -11.141 1 94.06 491 ASN A CA 1
ATOM 3898 C C . ASN A 1 491 ? -21.156 -3.312 -9.805 1 94.06 491 ASN A C 1
ATOM 3900 O O . ASN A 1 491 ? -21.5 -2.137 -9.672 1 94.06 491 ASN A O 1
ATOM 3904 N N . PRO A 1 492 ? -21.266 -4.176 -8.852 1 96.06 492 PRO A N 1
ATOM 3905 C CA . PRO A 1 492 ? -21.781 -3.734 -7.559 1 96.06 492 PRO A CA 1
ATOM 3906 C C . PRO A 1 492 ? -20.812 -2.822 -6.809 1 96.06 492 PRO A C 1
ATOM 3908 O O . PRO A 1 492 ? -19.594 -3.023 -6.871 1 96.06 492 PRO A O 1
ATOM 3911 N N . VAL A 1 493 ? -21.391 -1.851 -6.078 1 96.06 493 VAL A N 1
ATOM 3912 C CA . VAL A 1 493 ? -20.609 -1.058 -5.137 1 96.06 493 VAL A CA 1
ATOM 3913 C C . VAL A 1 493 ? -20.297 -1.889 -3.895 1 96.06 493 VAL A C 1
ATOM 3915 O O . VAL A 1 493 ? -21.156 -2.607 -3.387 1 96.06 493 VAL A O 1
ATOM 3918 N N . SER A 1 494 ? -19.031 -1.847 -3.477 1 95.56 494 SER A N 1
ATOM 3919 C CA . SER A 1 494 ? -18.641 -2.547 -2.258 1 95.56 494 SER A CA 1
ATOM 3920 C C . SER A 1 494 ? -19.406 -2.027 -1.049 1 95.56 494 SER A C 1
ATOM 3922 O O . SER A 1 494 ? -19.625 -0.821 -0.919 1 95.56 494 SER A O 1
ATOM 3924 N N . PRO A 1 495 ? -19.812 -2.908 -0.134 1 96.62 495 PRO A N 1
ATOM 3925 C CA . PRO A 1 495 ? -20.406 -2.445 1.123 1 96.62 495 PRO A CA 1
ATOM 3926 C C . PRO A 1 495 ? -19.5 -1.492 1.891 1 96.62 495 PRO A C 1
ATOM 3928 O O . PRO A 1 495 ? -18.281 -1.606 1.812 1 96.62 495 PRO A O 1
ATOM 3931 N N . PHE A 1 496 ? -20.156 -0.54 2.619 1 96.69 496 PHE A N 1
ATOM 3932 C CA . PHE A 1 496 ? -19.297 0.414 3.307 1 96.69 496 PHE A CA 1
ATOM 3933 C C . PHE A 1 496 ? -19.984 0.964 4.551 1 96.69 496 PHE A C 1
ATOM 3935 O O . PHE A 1 496 ? -21.219 0.907 4.668 1 96.69 496 PHE A O 1
ATOM 3942 N N . PHE A 1 497 ? -19.219 1.346 5.5 1 96.44 497 PHE A N 1
ATOM 3943 C CA . PHE A 1 497 ? -19.562 2.16 6.66 1 96.44 497 PHE A CA 1
ATOM 3944 C C . PHE A 1 497 ? -18.797 3.475 6.645 1 96.44 497 PHE A C 1
ATOM 3946 O O . PHE A 1 497 ? -17.562 3.479 6.555 1 96.44 497 PHE A O 1
ATOM 3953 N N . LYS A 1 498 ? -19.484 4.574 6.625 1 95.19 498 LYS A N 1
ATOM 3954 C CA . LYS A 1 498 ? -18.859 5.891 6.609 1 95.19 498 LYS A CA 1
ATOM 3955 C C . LYS A 1 498 ? -19.453 6.797 7.684 1 95.19 498 LYS A C 1
ATOM 3957 O O . LYS A 1 498 ? -20.656 6.773 7.922 1 95.19 498 LYS A O 1
ATOM 3962 N N . CYS A 1 499 ? -18.641 7.527 8.328 1 92.75 499 CYS A N 1
ATOM 3963 C CA . CYS A 1 499 ? -19.078 8.492 9.328 1 92.75 499 CYS A CA 1
ATOM 3964 C C . CYS A 1 499 ? -18.422 9.852 9.109 1 92.75 499 CYS A C 1
ATOM 3966 O O . CYS A 1 499 ? -17.438 9.953 8.367 1 92.75 499 CYS A O 1
ATOM 3968 N N . VAL A 1 500 ? -19.047 10.805 9.758 1 89.5 500 VAL A N 1
ATOM 3969 C CA . VAL A 1 500 ? -18.516 12.164 9.703 1 89.5 500 VAL A CA 1
ATOM 3970 C C . VAL A 1 500 ? -17.25 12.266 10.547 1 89.5 500 VAL A C 1
ATOM 3972 O O . VAL A 1 500 ? -17.188 11.711 11.648 1 89.5 500 VAL A O 1
ATOM 3975 N N . MET B 1 1 ? -20.094 25.359 27.031 1 92.12 1 MET B N 1
ATOM 3976 C CA . MET B 1 1 ? -19.781 26.469 26.141 1 92.12 1 MET B CA 1
ATOM 3977 C C . MET B 1 1 ? -19.328 25.953 24.781 1 92.12 1 MET B C 1
ATOM 3979 O O . MET B 1 1 ? -18.594 24.969 24.688 1 92.12 1 MET B O 1
ATOM 3983 N N . LEU B 1 2 ? -19.875 26.625 23.719 1 97.31 2 LEU B N 1
ATOM 3984 C CA . LEU B 1 2 ? -19.547 26.266 22.344 1 97.31 2 LEU B CA 1
ATOM 3985 C C . LEU B 1 2 ? -18.109 26.641 22 1 97.31 2 LEU B C 1
ATOM 3987 O O . LEU B 1 2 ? -17.672 27.766 22.266 1 97.31 2 LEU B O 1
ATOM 3991 N N . LYS B 1 3 ? -17.359 25.719 21.5 1 97 3 LYS B N 1
ATOM 3992 C CA . LYS B 1 3 ? -15.977 25.953 21.078 1 97 3 LYS B CA 1
ATOM 3993 C C . LYS B 1 3 ? -15.68 25.25 19.75 1 97 3 LYS B C 1
ATOM 3995 O O . LYS B 1 3 ? -16.234 24.188 19.469 1 97 3 LYS B O 1
ATOM 4000 N N . LEU B 1 4 ? -14.867 25.922 18.938 1 97.56 4 LEU B N 1
ATOM 4001 C CA . LEU B 1 4 ? -14.273 25.297 17.75 1 97.56 4 LEU B CA 1
ATOM 4002 C C . LEU B 1 4 ? -12.859 24.797 18.047 1 97.56 4 LEU B C 1
ATOM 4004 O O . LEU B 1 4 ? -12.195 25.312 18.953 1 97.56 4 LEU B O 1
ATOM 4008 N N . ALA B 1 5 ? -12.469 23.75 17.344 1 97.19 5 ALA B N 1
ATOM 4009 C CA . ALA B 1 5 ? -11.078 23.312 17.469 1 97.19 5 ALA B CA 1
ATOM 4010 C C . ALA B 1 5 ? -10.125 24.469 17.141 1 97.19 5 ALA B C 1
ATOM 4012 O O . ALA B 1 5 ? -10.477 25.375 16.391 1 97.19 5 ALA B O 1
ATOM 4013 N N . GLY B 1 6 ? -8.906 24.406 17.688 1 96.19 6 GLY B N 1
ATOM 4014 C CA . GLY B 1 6 ? -7.953 25.5 17.656 1 96.19 6 GLY B CA 1
ATOM 4015 C C . GLY B 1 6 ? -7.57 25.938 16.266 1 96.19 6 GLY B C 1
ATOM 4016 O O . GLY B 1 6 ? -7.23 27.094 16.031 1 96.19 6 GLY B O 1
ATOM 4017 N N . ILE B 1 7 ? -7.668 25.109 15.289 1 97.94 7 ILE B N 1
ATOM 4018 C CA . ILE B 1 7 ? -7.18 25.391 13.945 1 97.94 7 ILE B CA 1
ATOM 4019 C C . ILE B 1 7 ? -8.188 26.266 13.203 1 97.94 7 ILE B C 1
ATOM 4021 O O . ILE B 1 7 ? -7.867 26.859 12.172 1 97.94 7 ILE B O 1
ATOM 4025 N N . PHE B 1 8 ? -9.438 26.297 13.664 1 98.19 8 PHE B N 1
ATOM 4026 C CA . PHE B 1 8 ? -10.445 27.156 13.055 1 98.19 8 PHE B CA 1
ATOM 4027 C C . PHE B 1 8 ? -10.312 28.594 13.562 1 98.19 8 PHE B C 1
ATOM 4029 O O . PHE B 1 8 ? -10.773 28.906 14.656 1 98.19 8 PHE B O 1
ATOM 4036 N N . GLN B 1 9 ? -9.711 29.453 12.742 1 97.12 9 GLN B N 1
ATOM 4037 C CA . GLN B 1 9 ? -9.414 30.828 13.117 1 97.12 9 GLN B CA 1
ATOM 4038 C C . GLN B 1 9 ? -9.531 31.766 11.922 1 97.12 9 GLN B C 1
ATOM 4040 O O . GLN B 1 9 ? -9.719 31.312 10.789 1 97.12 9 GLN B O 1
ATOM 4045 N N . ASP B 1 10 ? -9.445 33.062 12.242 1 98.25 10 ASP B N 1
ATOM 4046 C CA . ASP B 1 10 ? -9.43 34.062 11.172 1 98.25 10 ASP B CA 1
ATOM 4047 C C . ASP B 1 10 ? -8.32 33.781 10.172 1 98.25 10 ASP B C 1
ATOM 4049 O O . ASP B 1 10 ? -7.266 33.25 10.539 1 98.25 10 ASP B O 1
ATOM 4053 N N . ASN B 1 11 ? -8.547 34 8.914 1 98.31 11 ASN B N 1
ATOM 4054 C CA . ASN B 1 11 ? -7.578 33.938 7.824 1 98.31 11 ASN B CA 1
ATOM 4055 C C . ASN B 1 11 ? -7.316 32.5 7.402 1 98.31 11 ASN B C 1
ATOM 4057 O O . ASN B 1 11 ? -6.473 32.25 6.539 1 98.31 11 ASN B O 1
ATOM 4061 N N . MET B 1 12 ? -8.117 31.547 7.961 1 98.69 12 MET B N 1
ATOM 4062 C CA . MET B 1 12 ? -7.871 30.141 7.641 1 98.69 12 MET B CA 1
ATOM 4063 C C . MET B 1 12 ? -8.203 29.859 6.184 1 98.69 12 MET B C 1
ATOM 4065 O O . MET B 1 12 ? -8.859 30.656 5.516 1 98.69 12 MET B O 1
ATOM 4069 N N . VAL B 1 13 ? -7.688 28.797 5.66 1 98.88 13 VAL B N 1
ATOM 4070 C CA . VAL B 1 13 ? -7.992 28.297 4.324 1 98.88 13 VAL B CA 1
ATOM 4071 C C . VAL B 1 13 ? -8.688 26.938 4.426 1 98.88 13 VAL B C 1
ATOM 4073 O O . VAL B 1 13 ? -8.219 26.047 5.125 1 98.88 13 VAL B O 1
ATOM 4076 N N . ILE B 1 14 ? -9.828 26.797 3.797 1 98.44 14 ILE B N 1
ATOM 4077 C CA . ILE B 1 14 ? -10.586 25.547 3.717 1 98.44 14 ILE B CA 1
ATOM 4078 C C . ILE B 1 14 ? -10.312 24.875 2.377 1 98.44 14 ILE B C 1
ATOM 4080 O O . ILE B 1 14 ? -10.172 25.531 1.35 1 98.44 14 ILE B O 1
ATOM 4084 N N . GLN B 1 15 ? -10.164 23.578 2.391 1 98.69 15 GLN B N 1
ATOM 4085 C CA . GLN B 1 15 ? -9.922 22.812 1.17 1 98.69 15 GLN B CA 1
ATOM 4086 C C . GLN B 1 15 ? -11.109 22.906 0.216 1 98.69 15 GLN B C 1
ATOM 4088 O O . GLN B 1 15 ? -12.25 22.656 0.604 1 98.69 15 GLN B O 1
ATOM 4093 N N . ARG B 1 16 ? -10.883 23.281 -0.965 1 98.38 16 ARG B N 1
ATOM 4094 C CA . ARG B 1 16 ? -11.922 23.422 -1.975 1 98.38 16 ARG B CA 1
ATOM 4095 C C . ARG B 1 16 ? -12.352 22.062 -2.514 1 98.38 16 ARG B C 1
ATOM 4097 O O . ARG B 1 16 ? -11.578 21.109 -2.467 1 98.38 16 ARG B O 1
ATOM 4104 N N . ASN B 1 17 ? -13.586 21.953 -2.996 1 96.62 17 ASN B N 1
ATOM 4105 C CA . ASN B 1 17 ? -14.133 20.844 -3.775 1 96.62 17 ASN B CA 1
ATOM 4106 C C . ASN B 1 17 ? -14.125 19.547 -2.98 1 96.62 17 ASN B C 1
ATOM 4108 O O . ASN B 1 17 ? -14.031 18.453 -3.559 1 96.62 17 ASN B O 1
ATOM 4112 N N . LYS B 1 18 ? -14.078 19.578 -1.699 1 96.75 18 LYS B N 1
ATOM 4113 C CA .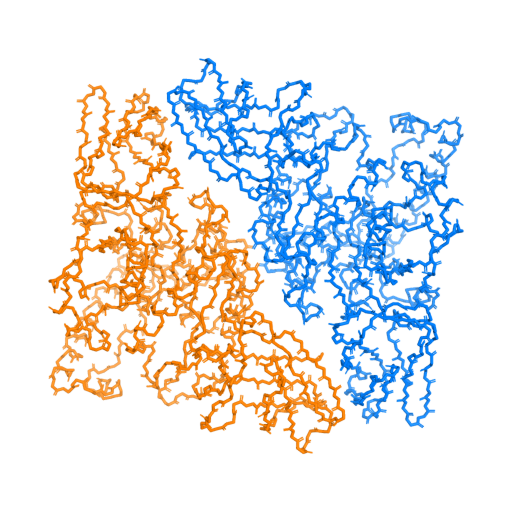 LYS B 1 18 ? -14.258 18.484 -0.755 1 96.75 18 LYS B CA 1
ATOM 4114 C C . LYS B 1 18 ? -15.18 18.891 0.394 1 96.75 18 LYS B C 1
ATOM 4116 O O . LYS B 1 18 ? -15.281 20.062 0.726 1 96.75 18 LYS B O 1
ATOM 4121 N N . PRO B 1 19 ? -15.828 17.859 0.963 1 97.31 19 PRO B N 1
ATOM 4122 C CA . PRO B 1 19 ? -16.594 18.203 2.16 1 97.31 19 PRO B CA 1
ATOM 4123 C C . PRO B 1 19 ? -15.758 18.922 3.217 1 97.31 19 PRO B C 1
ATOM 4125 O O . PRO B 1 19 ? -14.594 18.562 3.426 1 97.31 19 PRO B O 1
ATOM 4128 N N . ILE B 1 20 ? -16.344 19.922 3.85 1 98.12 20 ILE B N 1
ATOM 4129 C CA . ILE B 1 20 ? -15.641 20.766 4.805 1 98.12 20 ILE B CA 1
ATOM 4130 C C . ILE B 1 20 ? -15.867 20.25 6.223 1 98.12 20 ILE B C 1
ATOM 4132 O O . ILE B 1 20 ? -16.953 20.391 6.777 1 98.12 20 ILE B O 1
ATOM 4136 N N . GLN B 1 21 ? -14.867 19.672 6.832 1 97.94 21 GLN B N 1
ATOM 4137 C CA . GLN B 1 21 ? -14.945 19.141 8.188 1 97.94 21 GLN B CA 1
ATOM 4138 C C . GLN B 1 21 ? -14.828 20.25 9.227 1 97.94 21 GLN B C 1
ATOM 4140 O O . GLN B 1 21 ? -13.875 21.031 9.203 1 97.94 21 GLN B O 1
ATOM 4145 N N . VAL B 1 22 ? -15.781 20.359 10.078 1 98.12 22 VAL B N 1
ATOM 4146 C CA . VAL B 1 22 ? -15.766 21.281 11.203 1 98.12 22 VAL B CA 1
ATOM 4147 C C . VAL B 1 22 ? -16.109 20.547 12.492 1 98.12 22 VAL B C 1
ATOM 4149 O O . VAL B 1 22 ? -16.984 19.672 12.508 1 98.12 22 VAL B O 1
ATOM 4152 N N . TRP B 1 23 ? -15.375 20.797 13.562 1 97.75 23 TRP B N 1
ATOM 4153 C CA . TRP B 1 23 ? -15.641 20.109 14.812 1 97.75 23 TRP B CA 1
ATOM 4154 C C . TRP B 1 23 ? -15.281 20.969 16.016 1 97.75 23 TRP B C 1
ATOM 4156 O O . TRP B 1 23 ? -14.633 22.016 15.859 1 97.75 23 TRP B O 1
ATOM 4166 N N . GLY B 1 24 ? -15.719 20.562 17.172 1 97.5 24 GLY B N 1
ATOM 4167 C CA . GLY B 1 24 ? -15.477 21.266 18.422 1 97.5 24 GLY B CA 1
ATOM 4168 C C . GLY B 1 24 ? -16.125 20.609 19.625 1 97.5 24 GLY B C 1
ATOM 4169 O O . GLY B 1 24 ? -16.25 19.375 19.672 1 97.5 24 GLY B O 1
ATOM 4170 N N . THR B 1 25 ? -16.281 21.438 20.625 1 97.38 25 THR B N 1
ATOM 4171 C CA . THR B 1 25 ? -16.922 20.969 21.844 1 97.38 25 THR B CA 1
ATOM 4172 C C . THR B 1 25 ? -18.078 21.891 22.25 1 97.38 25 THR B C 1
ATOM 4174 O O . THR B 1 25 ? -18.156 23.016 21.766 1 97.38 25 THR B O 1
ATOM 4177 N N . GLY B 1 26 ? -19.016 21.375 23.031 1 97.12 26 GLY B N 1
ATOM 4178 C CA . GLY B 1 26 ? -20.156 22.141 23.531 1 97.12 26 GLY B CA 1
ATOM 4179 C C . GLY B 1 26 ? -20.953 21.391 24.578 1 97.12 26 GLY B C 1
ATOM 4180 O O . GLY B 1 26 ? -20.5 20.375 25.109 1 97.12 26 GLY B O 1
ATOM 4181 N N . THR B 1 27 ? -22.094 21.969 24.922 1 96.88 27 THR B N 1
ATOM 4182 C CA . THR B 1 27 ? -23 21.359 25.906 1 96.88 27 THR B CA 1
ATOM 4183 C C . THR B 1 27 ? -23.75 20.172 25.281 1 96.88 27 THR B C 1
ATOM 4185 O O . THR B 1 27 ? -24.453 20.344 24.281 1 96.88 27 THR B O 1
ATOM 4188 N N . PRO B 1 28 ? -23.594 19 25.906 1 96.31 28 PRO B N 1
ATOM 4189 C CA . PRO B 1 28 ? -24.25 17.828 25.344 1 96.31 28 PRO B CA 1
ATOM 4190 C C . PRO B 1 28 ? -25.734 18.062 25.078 1 96.31 28 PRO B C 1
ATOM 4192 O O . PRO B 1 28 ? -26.422 18.703 25.875 1 96.31 28 PRO B O 1
ATOM 4195 N N . GLY B 1 29 ? -26.125 17.625 23.906 1 94.56 29 GLY B N 1
ATOM 4196 C CA . GLY B 1 29 ? -27.531 17.672 23.562 1 94.56 29 GLY B CA 1
ATOM 4197 C C . GLY B 1 29 ? -27.938 18.969 22.891 1 94.56 29 GLY B C 1
ATOM 4198 O O . GLY B 1 29 ? -29.047 19.094 22.375 1 94.56 29 GLY B O 1
ATOM 4199 N N . THR B 1 30 ? -27.078 19.906 22.812 1 96.5 30 THR B N 1
ATOM 4200 C CA . THR B 1 30 ? -27.375 21.172 22.156 1 96.5 30 THR B CA 1
ATOM 4201 C C . THR B 1 30 ? -27.156 21.078 20.641 1 96.5 30 THR B C 1
ATOM 4203 O O . THR B 1 30 ? -26.266 20.344 20.188 1 96.5 30 THR B O 1
ATOM 4206 N N . ILE B 1 31 ? -28 21.828 19.922 1 97 31 ILE B N 1
ATOM 4207 C CA . ILE B 1 31 ? -27.875 21.875 18.484 1 97 31 ILE B CA 1
ATOM 4208 C C . ILE B 1 31 ? -26.875 22.953 18.078 1 97 31 ILE B C 1
ATOM 4210 O O . ILE B 1 31 ? -26.938 24.078 18.578 1 97 31 ILE B O 1
ATOM 4214 N N . VAL B 1 32 ? -25.938 22.594 17.281 1 97.44 32 VAL B N 1
ATOM 4215 C CA . VAL B 1 32 ? -24.969 23.516 16.734 1 97.44 32 VAL B CA 1
ATOM 4216 C C . VAL B 1 32 ? -25.219 23.719 15.242 1 97.44 32 VAL B C 1
ATOM 4218 O O . VAL B 1 32 ? -25.344 22.75 14.484 1 97.44 32 VAL B O 1
ATOM 4221 N N . THR B 1 33 ? -25.344 24.922 14.812 1 97.31 33 THR B N 1
ATOM 4222 C CA . THR B 1 33 ? -25.5 25.281 13.406 1 97.31 33 THR B CA 1
ATOM 4223 C C . THR B 1 33 ? -24.203 25.891 12.859 1 97.31 33 THR B C 1
ATOM 4225 O O . THR B 1 33 ? -23.656 26.828 13.453 1 97.31 33 THR B O 1
ATOM 4228 N N . ILE B 1 34 ? -23.734 25.359 11.766 1 97.75 34 ILE B N 1
ATOM 4229 C CA . ILE B 1 34 ? -22.531 25.875 11.125 1 97.75 34 ILE B CA 1
ATOM 4230 C C . ILE B 1 34 ? -22.859 26.375 9.719 1 97.75 34 ILE B C 1
ATOM 4232 O O . ILE B 1 34 ? -23.594 25.719 8.977 1 97.75 34 ILE B O 1
ATOM 4236 N N . SER B 1 35 ? -22.328 27.516 9.422 1 97 35 SER B N 1
ATOM 4237 C CA . SER B 1 35 ? -22.531 28.062 8.086 1 97 35 SER B CA 1
ATOM 4238 C C . SER B 1 35 ? -21.25 28.672 7.535 1 97 35 SER B C 1
ATOM 4240 O O . SER B 1 35 ? -20.469 29.266 8.281 1 97 35 SER B O 1
ATOM 4242 N N . LEU B 1 36 ? -21 28.5 6.273 1 97.38 36 LEU B N 1
ATOM 4243 C CA . LEU B 1 36 ? -19.922 29.078 5.477 1 97.38 36 LEU B CA 1
ATOM 4244 C C . LEU B 1 36 ? -20.391 29.359 4.051 1 97.38 36 LEU B C 1
ATOM 4246 O O . LEU B 1 36 ? -20.469 28.438 3.234 1 97.38 36 LEU B O 1
ATOM 4250 N N . PHE B 1 37 ? -20.625 30.672 3.797 1 94 37 PHE B N 1
ATOM 4251 C CA . PHE B 1 37 ? -21.188 31.047 2.502 1 94 37 PHE B CA 1
ATOM 4252 C C . PHE B 1 37 ? -22.484 30.297 2.238 1 94 37 PHE B C 1
ATOM 4254 O O . PHE B 1 37 ? -23.438 30.422 3.008 1 94 37 PHE B O 1
ATOM 4261 N N . THR B 1 38 ? -22.5 29.406 1.186 1 92 38 THR B N 1
ATOM 4262 C CA . THR B 1 38 ? -23.734 28.703 0.832 1 92 38 THR B CA 1
ATOM 4263 C C . THR B 1 38 ? -23.812 27.359 1.547 1 92 38 THR B C 1
ATOM 4265 O O . THR B 1 38 ? -24.859 26.703 1.529 1 92 38 THR B O 1
ATOM 4268 N N . ALA B 1 39 ? -22.797 26.969 2.207 1 94.38 39 ALA B N 1
ATOM 4269 C CA . ALA B 1 39 ? -22.781 25.703 2.928 1 94.38 39 ALA B CA 1
ATOM 4270 C C . ALA B 1 39 ? -23.281 25.875 4.359 1 94.38 39 ALA B C 1
ATOM 4272 O O . ALA B 1 39 ? -22.75 26.672 5.117 1 94.38 39 ALA B O 1
ATOM 4273 N N . THR B 1 40 ? -24.328 25.203 4.723 1 95 40 THR B N 1
ATOM 4274 C CA . THR B 1 40 ? -24.891 25.266 6.062 1 95 40 THR B CA 1
ATOM 4275 C C . THR B 1 40 ? -25.375 23.891 6.508 1 95 40 THR B C 1
ATOM 4277 O O . THR B 1 40 ? -25.844 23.094 5.688 1 95 40 THR B O 1
ATOM 4280 N N . ALA B 1 41 ? -25.219 23.562 7.781 1 95.31 41 ALA B N 1
ATOM 4281 C CA . ALA B 1 41 ? -25.703 22.297 8.336 1 95.31 41 ALA B CA 1
ATOM 4282 C C . ALA B 1 41 ? -25.812 22.375 9.852 1 95.31 41 ALA B C 1
ATOM 4284 O O . ALA B 1 41 ? -25.219 23.25 10.484 1 95.31 41 ALA B O 1
ATOM 4285 N N . ASP B 1 42 ? -26.641 21.516 10.398 1 95.88 42 ASP B N 1
ATOM 4286 C CA . ASP B 1 42 ? -26.844 21.391 11.836 1 95.88 42 ASP B CA 1
ATOM 4287 C C . ASP B 1 42 ? -26.359 20.031 12.352 1 95.88 42 ASP B C 1
ATOM 4289 O O . ASP B 1 42 ? -26.391 19.047 11.633 1 95.88 42 ASP B O 1
ATOM 4293 N N . THR B 1 43 ? -25.891 20.062 13.523 1 95.81 43 THR B N 1
ATOM 4294 C CA . THR B 1 43 ? -25.531 18.828 14.219 1 95.81 43 THR B CA 1
ATOM 4295 C C . THR B 1 43 ? -25.859 18.953 15.711 1 95.81 43 THR B C 1
ATOM 4297 O O . THR B 1 43 ? -26.375 19.969 16.156 1 95.81 43 THR B O 1
ATOM 4300 N N . MET B 1 44 ? -25.719 17.875 16.406 1 95.44 44 MET B N 1
ATOM 4301 C CA . MET B 1 44 ? -25.969 17.859 17.859 1 95.44 44 MET B CA 1
ATOM 4302 C C . MET B 1 44 ? -24.703 17.469 18.609 1 95.44 44 MET B C 1
ATOM 4304 O O . MET B 1 44 ? -23.969 16.562 18.203 1 95.44 44 MET B O 1
ATOM 4308 N N . VAL B 1 45 ? -24.438 18.188 19.719 1 96.5 45 VAL B N 1
ATOM 4309 C CA . VAL B 1 45 ? -23.297 17.859 20.578 1 96.5 45 VAL B CA 1
ATOM 4310 C C . VAL B 1 45 ? -23.531 16.516 21.25 1 96.5 45 VAL B C 1
ATOM 4312 O O . VAL B 1 45 ? -24.578 16.281 21.859 1 96.5 45 VAL B O 1
ATOM 4315 N N . CYS B 1 46 ? -22.594 15.68 21.156 1 94.94 46 CYS B N 1
ATOM 4316 C CA . CYS B 1 46 ? -22.688 14.328 21.703 1 94.94 46 CYS B CA 1
ATOM 4317 C C . CYS B 1 46 ? -22.609 14.352 23.219 1 94.94 46 CYS B C 1
ATOM 4319 O O . CYS B 1 46 ? -22.312 15.391 23.812 1 94.94 46 CYS B O 1
ATOM 4321 N N . ALA B 1 47 ? -22.781 13.148 23.828 1 95.12 47 ALA B N 1
ATOM 4322 C CA . ALA B 1 47 ? -22.781 13.008 25.281 1 95.12 47 ALA B CA 1
ATOM 4323 C C . ALA B 1 47 ? -21.422 13.344 25.875 1 95.12 47 ALA B C 1
ATOM 4325 O O . ALA B 1 47 ? -21.328 13.852 27 1 95.12 47 ALA B O 1
ATOM 4326 N N . ASP B 1 48 ? -20.406 13.195 25.109 1 95.12 48 ASP B N 1
ATOM 4327 C CA . ASP B 1 48 ? -19.062 13.438 25.625 1 95.12 48 ASP B CA 1
ATOM 4328 C C . ASP B 1 48 ? -18.656 14.891 25.406 1 95.12 48 ASP B C 1
ATOM 4330 O O . ASP B 1 48 ? -17.516 15.266 25.688 1 95.12 48 ASP B O 1
ATOM 4334 N N . GLY B 1 49 ? -19.547 15.617 24.844 1 96.5 49 GLY B N 1
ATOM 4335 C CA . GLY B 1 49 ? -19.297 17.047 24.672 1 96.5 49 GLY B CA 1
ATOM 4336 C C . GLY B 1 49 ? -18.734 17.391 23.312 1 96.5 49 GLY B C 1
ATOM 4337 O O . GLY B 1 49 ? -18.594 18.578 22.969 1 96.5 49 GLY B O 1
ATOM 4338 N N . SER B 1 50 ? -18.391 16.422 22.516 1 96.38 50 SER B N 1
ATOM 4339 C CA . SER B 1 50 ? -17.797 16.672 21.203 1 96.38 50 SER B CA 1
ATOM 4340 C C . SER B 1 50 ? -18.875 16.797 20.125 1 96.38 50 SER B C 1
ATOM 4342 O O . SER B 1 50 ? -20 16.297 20.297 1 96.38 50 SER B O 1
ATOM 4344 N N . TRP B 1 51 ? -18.656 17.516 19.109 1 95.94 51 TRP B N 1
ATOM 4345 C CA . TRP B 1 51 ? -19.484 17.547 17.906 1 95.94 51 TRP B CA 1
ATOM 4346 C C . TRP B 1 51 ? -18.625 17.672 16.656 1 95.94 51 TRP B C 1
ATOM 4348 O O . TRP B 1 51 ? -17.5 18.172 16.719 1 95.94 51 TRP B O 1
ATOM 4358 N N . LYS B 1 52 ? -19.047 17.125 15.578 1 96.06 52 LYS B N 1
ATOM 4359 C CA . LYS B 1 52 ? -18.422 17.188 14.266 1 96.06 52 LYS B CA 1
ATOM 4360 C C . LYS B 1 52 ? -19.469 17.234 13.156 1 96.06 52 LYS B C 1
ATOM 4362 O O . LYS B 1 52 ? -20.562 16.672 13.297 1 96.06 52 LYS B O 1
ATOM 4367 N N . ILE B 1 53 ? -19.141 17.875 12.07 1 96 53 ILE B N 1
ATOM 4368 C CA . ILE B 1 53 ? -20.016 17.938 10.914 1 96 53 ILE B CA 1
ATOM 4369 C C . ILE B 1 53 ? -19.203 18.109 9.641 1 96 53 ILE B C 1
ATOM 4371 O O . ILE B 1 53 ? -18.047 18.562 9.695 1 96 53 ILE B O 1
ATOM 4375 N N . ALA B 1 54 ? -19.688 17.578 8.531 1 97.12 54 ALA B N 1
ATOM 4376 C CA . ALA B 1 54 ? -19.125 17.828 7.207 1 97.12 54 ALA B CA 1
ATOM 4377 C C . ALA B 1 54 ? -20.078 18.641 6.352 1 97.12 54 ALA B C 1
ATOM 4379 O O . ALA B 1 54 ? -21.219 18.219 6.086 1 97.12 54 ALA B O 1
ATOM 4380 N N . LEU B 1 55 ? -19.625 19.844 5.93 1 97.56 55 LEU B N 1
ATOM 4381 C CA . LEU B 1 55 ? -20.438 20.703 5.082 1 97.56 55 LEU B CA 1
ATOM 4382 C C . LEU B 1 55 ? -20.234 20.359 3.609 1 97.56 55 LEU B C 1
ATOM 4384 O O . LEU B 1 55 ? -19.281 19.688 3.25 1 97.56 55 LEU B O 1
ATOM 4388 N N . GLN B 1 56 ? -21.172 20.844 2.809 1 96.31 56 GLN B N 1
ATOM 4389 C CA . GLN B 1 56 ? -21.062 20.656 1.366 1 96.31 56 GLN B CA 1
ATOM 4390 C C . GLN B 1 56 ? -19.781 21.312 0.833 1 96.31 56 GLN B C 1
ATOM 4392 O O . GLN B 1 56 ? -19.359 22.359 1.351 1 96.31 56 GLN B O 1
ATOM 4397 N N . PRO B 1 57 ? -19.188 20.719 -0.259 1 96.75 57 PRO B N 1
ATOM 4398 C CA . PRO B 1 57 ? -17.984 21.312 -0.854 1 96.75 57 PRO B CA 1
ATOM 4399 C C . PRO B 1 57 ? -18.234 22.703 -1.433 1 96.75 57 PRO B C 1
ATOM 4401 O O . PRO B 1 57 ? -19.359 23 -1.868 1 96.75 57 PRO B O 1
ATOM 4404 N N . LEU B 1 58 ? -17.266 23.516 -1.409 1 97.88 58 LEU B N 1
ATOM 4405 C CA . LEU B 1 58 ? -17.297 24.828 -2.029 1 97.88 58 LEU B CA 1
ATOM 4406 C C . LEU B 1 58 ? -16.172 24.984 -3.045 1 97.88 58 LEU B C 1
ATOM 4408 O O . LEU B 1 58 ? -15.109 24.344 -2.904 1 97.88 58 LEU B O 1
ATOM 4412 N N . CYS B 1 59 ? -16.359 25.797 -4.086 1 97.44 59 CYS B N 1
ATOM 4413 C CA . CYS B 1 59 ? -15.312 26.172 -5.023 1 97.44 59 CYS B CA 1
ATOM 4414 C C . CYS B 1 59 ? -14.391 27.219 -4.426 1 97.44 59 CYS B C 1
ATOM 4416 O O . CYS B 1 59 ? -14.719 27.828 -3.406 1 97.44 59 CYS B O 1
ATOM 4418 N N . ALA B 1 60 ? -13.297 27.453 -5.051 1 97.88 60 ALA B N 1
ATOM 4419 C CA . ALA B 1 60 ? -12.297 28.406 -4.57 1 97.88 60 ALA B CA 1
ATOM 4420 C C . ALA B 1 60 ? -12.883 29.812 -4.441 1 97.88 60 ALA B C 1
ATOM 4422 O O . ALA B 1 60 ? -13.688 30.219 -5.273 1 97.88 60 ALA B O 1
ATOM 4423 N N . GLY B 1 61 ? -12.547 30.484 -3.416 1 97.44 61 GLY B N 1
ATOM 4424 C CA . GLY B 1 61 ? -12.961 31.844 -3.109 1 97.44 61 GLY B CA 1
ATOM 4425 C C . GLY B 1 61 ? -12.367 32.375 -1.82 1 97.44 61 GLY B C 1
ATOM 4426 O O . GLY B 1 61 ? -11.586 31.688 -1.162 1 97.44 61 GLY B O 1
ATOM 4427 N N . ALA B 1 62 ? -12.602 33.656 -1.525 1 96.88 62 ALA B N 1
ATOM 4428 C CA . ALA B 1 62 ? -12.039 34.281 -0.325 1 96.88 62 ALA B CA 1
ATOM 4429 C C . ALA B 1 62 ? -12.992 35.312 0.259 1 96.88 62 ALA B C 1
ATOM 4431 O O . ALA B 1 62 ? -13.977 35.688 -0.383 1 96.88 62 ALA B O 1
ATOM 4432 N N . GLY B 1 63 ? -12.664 35.688 1.463 1 97.12 63 GLY B N 1
ATOM 4433 C CA . GLY B 1 63 ? -13.438 36.75 2.111 1 97.12 63 GLY B CA 1
ATOM 4434 C C . GLY B 1 63 ? -14.711 36.25 2.758 1 97.12 63 GLY B C 1
ATOM 4435 O O . GLY B 1 63 ? -15.664 37 2.934 1 97.12 63 GLY B O 1
ATOM 4436 N N . TYR B 1 64 ? -14.773 34.969 3.053 1 98.12 64 TYR B N 1
ATOM 4437 C CA . TYR B 1 64 ? -15.969 34.375 3.645 1 98.12 64 TYR B CA 1
ATOM 4438 C C . TYR B 1 64 ? -15.922 34.469 5.164 1 98.12 64 TYR B C 1
ATOM 4440 O O . TYR B 1 64 ? -14.883 34.781 5.746 1 98.12 64 TYR B O 1
ATOM 4448 N N . THR B 1 65 ? -17.031 34.25 5.711 1 98.44 65 THR B N 1
ATOM 4449 C CA . THR B 1 65 ? -17.172 34.188 7.16 1 98.44 65 THR B CA 1
ATOM 4450 C C . THR B 1 65 ? -17.75 32.812 7.562 1 98.44 65 THR B C 1
ATOM 4452 O O . THR B 1 65 ? -18.766 32.375 7.02 1 98.44 65 THR B O 1
ATOM 4455 N N . LEU B 1 66 ? -17.078 32.094 8.422 1 98.56 66 LEU B N 1
ATOM 4456 C CA . LEU B 1 66 ? -17.625 30.875 9.039 1 98.56 66 LEU B CA 1
ATOM 4457 C C . LEU B 1 66 ? -18.312 31.219 10.359 1 98.56 66 LEU B C 1
ATOM 4459 O O . LEU B 1 66 ? -17.75 31.922 11.203 1 98.56 66 LEU B O 1
ATOM 4463 N N . VAL B 1 67 ? -19.547 30.812 10.492 1 98.5 67 VAL B N 1
ATOM 4464 C CA . VAL B 1 67 ? -20.312 31.062 11.711 1 98.5 67 VAL B CA 1
ATOM 4465 C C . VAL B 1 67 ? -20.734 29.734 12.344 1 98.5 67 VAL B C 1
ATOM 4467 O O . VAL B 1 67 ? -21.312 28.875 11.68 1 98.5 67 VAL B O 1
ATOM 4470 N N . ALA B 1 68 ? -20.375 29.484 13.578 1 98.25 68 ALA B N 1
ATOM 4471 C CA . ALA B 1 68 ? -20.875 28.406 14.414 1 98.25 68 ALA B CA 1
ATOM 4472 C C . ALA B 1 68 ? -21.75 28.953 15.547 1 98.25 68 ALA B C 1
ATOM 4474 O O . ALA B 1 68 ? -21.312 29.828 16.297 1 98.25 68 ALA B O 1
ATOM 4475 N N . SER B 1 69 ? -22.969 28.438 15.625 1 97.88 69 SER B N 1
ATOM 4476 C CA . SER B 1 69 ? -23.844 29 16.641 1 97.88 69 SER B CA 1
ATOM 4477 C C . SER B 1 69 ? -24.688 27.906 17.312 1 97.88 69 SER B C 1
ATOM 4479 O O . SER B 1 69 ? -24.984 26.891 16.688 1 97.88 69 SER B O 1
ATOM 4481 N N . ASP B 1 70 ? -24.922 28.094 18.531 1 96.12 70 ASP B N 1
ATOM 4482 C CA . ASP B 1 70 ? -26 27.406 19.234 1 96.12 70 ASP B CA 1
ATOM 4483 C C . ASP B 1 70 ? -27.031 28.391 19.781 1 96.12 70 ASP B C 1
ATOM 4485 O O . ASP B 1 70 ? -27.109 29.531 19.312 1 96.12 70 ASP B O 1
ATOM 4489 N N . THR B 1 71 ? -27.969 27.906 20.719 1 93.06 71 THR B N 1
ATOM 4490 C CA . THR B 1 71 ? -29.047 28.766 21.203 1 93.06 71 THR B CA 1
ATOM 4491 C C . THR B 1 71 ? -28.484 29.891 22.078 1 93.06 71 THR B C 1
ATOM 4493 O O . THR B 1 71 ? -29.109 30.953 22.188 1 93.06 71 THR B O 1
ATOM 4496 N N . ALA B 1 72 ? -27.328 29.719 22.547 1 93.75 72 ALA B N 1
ATOM 4497 C CA . ALA B 1 72 ? -26.812 30.625 23.562 1 93.75 72 ALA B CA 1
ATOM 4498 C C . ALA B 1 72 ? -25.75 31.562 22.984 1 93.75 72 ALA B C 1
ATOM 4500 O O . ALA B 1 72 ? -25.625 32.719 23.391 1 93.75 72 ALA B O 1
ATOM 4501 N N . GLU B 1 73 ? -24.891 31.062 22.094 1 95.31 73 GLU B N 1
ATOM 4502 C CA . GLU B 1 73 ? -23.734 31.828 21.656 1 95.31 73 GLU B CA 1
ATOM 4503 C C . GLU B 1 73 ? -23.438 31.578 20.188 1 95.31 73 GLU B C 1
ATOM 4505 O O . GLU B 1 73 ? -24.016 30.672 19.578 1 95.31 73 GLU B O 1
ATOM 4510 N N . SER B 1 74 ? -22.609 32.531 19.625 1 97.06 74 SER B N 1
ATOM 4511 C CA . SER B 1 74 ? -22.156 32.469 18.25 1 97.06 74 SER B CA 1
ATOM 4512 C C . SER B 1 74 ? -20.656 32.75 18.141 1 97.06 74 SER B C 1
ATOM 4514 O O . SER B 1 74 ? -20.156 33.656 18.781 1 97.06 74 SER B O 1
ATOM 4516 N N . ILE B 1 75 ? -19.984 31.891 17.438 1 98 75 ILE B N 1
ATOM 4517 C CA . ILE B 1 75 ? -18.562 32.094 17.125 1 98 75 ILE B CA 1
ATOM 4518 C C . ILE B 1 75 ? -18.422 32.469 15.648 1 98 75 ILE B C 1
ATOM 4520 O O . ILE B 1 75 ? -18.969 31.812 14.766 1 98 75 ILE B O 1
ATOM 4524 N N . VAL B 1 76 ? -17.688 33.594 15.398 1 98.19 76 VAL B N 1
ATOM 4525 C CA . VAL B 1 76 ? -17.531 34.094 14.039 1 98.19 76 VAL B CA 1
ATOM 4526 C C . VAL B 1 76 ? -16.047 34.062 13.656 1 98.19 76 VAL B C 1
ATOM 4528 O O . VAL B 1 76 ? -15.211 34.625 14.352 1 98.19 76 VAL B O 1
ATOM 4531 N N . ILE B 1 77 ? -15.688 33.375 12.602 1 98.38 77 ILE B N 1
ATOM 4532 C CA . ILE B 1 77 ? -14.344 33.344 12.023 1 98.38 77 ILE B CA 1
ATOM 4533 C C . ILE B 1 77 ? -14.32 34.156 10.727 1 98.38 77 ILE B C 1
ATOM 4535 O O . ILE B 1 77 ? -15.055 33.844 9.781 1 98.38 77 ILE B O 1
ATOM 4539 N N . GLN B 1 78 ? -13.422 35.094 10.641 1 98.19 78 GLN B N 1
ATOM 4540 C CA . GLN B 1 78 ? -13.453 36.062 9.539 1 98.19 78 GLN B CA 1
ATOM 4541 C C . GLN B 1 78 ? -12.352 35.781 8.531 1 98.19 78 GLN B C 1
ATOM 4543 O O . GLN B 1 78 ? -11.367 35.094 8.844 1 98.19 78 GLN B O 1
ATOM 4548 N N . ASN B 1 79 ? -12.539 36.281 7.289 1 98.38 79 ASN B N 1
ATOM 4549 C CA . ASN B 1 79 ? -11.578 36.219 6.195 1 98.38 79 ASN B CA 1
ATOM 4550 C C . ASN B 1 79 ? -11.156 34.812 5.859 1 98.38 79 ASN B C 1
ATOM 4552 O O . ASN B 1 79 ? -9.969 34.5 5.754 1 98.38 79 ASN B O 1
ATOM 4556 N N . VAL B 1 80 ? -12.156 33.969 5.828 1 98.69 80 VAL B N 1
ATOM 4557 C CA . VAL B 1 80 ? -11.938 32.562 5.48 1 98.69 80 VAL B CA 1
ATOM 4558 C C . VAL B 1 80 ? -11.773 32.438 3.971 1 98.69 80 VAL B C 1
ATOM 4560 O O . VAL B 1 80 ? -12.531 33.031 3.201 1 98.69 80 VAL B O 1
ATOM 4563 N N . ALA B 1 81 ? -10.75 31.797 3.531 1 98.62 81 ALA B N 1
ATOM 4564 C CA . ALA B 1 81 ? -10.562 31.453 2.123 1 98.62 81 ALA B CA 1
ATOM 4565 C C . ALA B 1 81 ? -10.898 30 1.862 1 98.62 81 ALA B C 1
ATOM 4567 O O . ALA B 1 81 ? -10.773 29.156 2.756 1 98.62 81 ALA B O 1
ATOM 4568 N N . VAL B 1 82 ? -11.477 29.672 0.737 1 98.56 82 VAL B N 1
ATOM 4569 C CA . VAL B 1 82 ? -11.602 28.328 0.201 1 98.56 82 VAL B CA 1
ATOM 4570 C C . VAL B 1 82 ? -10.594 28.109 -0.926 1 98.56 82 VAL B C 1
ATOM 4572 O O . VAL B 1 82 ? -10.633 28.812 -1.941 1 98.56 82 VAL B O 1
ATOM 4575 N N . GLY B 1 83 ? -9.602 27.312 -0.738 1 98.69 83 GLY B N 1
ATOM 4576 C CA . GLY B 1 83 ? -8.523 27.078 -1.687 1 98.69 83 GLY B CA 1
ATOM 4577 C C . GLY B 1 83 ? -7.965 25.672 -1.617 1 98.69 83 GLY B C 1
ATOM 4578 O O . GLY B 1 83 ? -8.727 24.688 -1.581 1 98.69 83 GLY B O 1
ATOM 4579 N N . GLU B 1 84 ? -6.652 25.562 -1.782 1 98.81 84 GLU B N 1
ATOM 4580 C CA . GLU B 1 84 ? -5.961 24.266 -1.766 1 98.81 84 GLU B CA 1
ATOM 4581 C C . GLU B 1 84 ? -5.117 24.109 -0.502 1 98.81 84 GLU B C 1
ATOM 4583 O O . GLU B 1 84 ? -4.238 24.938 -0.23 1 98.81 84 GLU B O 1
ATOM 4588 N N . VAL B 1 85 ? -5.379 23.062 0.295 1 98.94 85 VAL B N 1
ATOM 4589 C CA . VAL B 1 85 ? -4.719 22.953 1.592 1 98.94 85 VAL B CA 1
ATOM 4590 C C . VAL B 1 85 ? -3.85 21.688 1.624 1 98.94 85 VAL B C 1
ATOM 4592 O O . VAL B 1 85 ? -4.309 20.594 1.276 1 98.94 85 VAL B O 1
ATOM 4595 N N . TRP B 1 86 ? -2.605 21.797 1.961 1 98.94 86 TRP B N 1
ATOM 4596 C CA . TRP B 1 86 ? -1.667 20.703 2.15 1 98.94 86 TRP B CA 1
ATOM 4597 C C . TRP B 1 86 ? -1.067 20.734 3.551 1 98.94 86 TRP B C 1
ATOM 4599 O O . TRP B 1 86 ? -0.896 21.797 4.137 1 98.94 86 TRP B O 1
ATOM 4609 N N . LEU B 1 87 ? -0.865 19.609 4.129 1 98.88 87 LEU B N 1
ATOM 4610 C CA . LEU B 1 87 ? -0.159 19.5 5.402 1 98.88 87 LEU B CA 1
ATOM 4611 C C . LEU B 1 87 ? 1.304 19.125 5.18 1 98.88 87 LEU B C 1
ATOM 4613 O O . LEU B 1 87 ? 1.603 18.141 4.504 1 98.88 87 LEU B O 1
ATOM 4617 N N . ALA B 1 88 ? 2.225 19.953 5.645 1 98.88 88 ALA B N 1
ATOM 4618 C CA . ALA B 1 88 ? 3.66 19.688 5.602 1 98.88 88 ALA B CA 1
ATOM 4619 C C . ALA B 1 88 ? 4.148 19.078 6.91 1 98.88 88 ALA B C 1
ATOM 4621 O O . ALA B 1 88 ? 4.266 19.766 7.922 1 98.88 88 ALA B O 1
ATOM 4622 N N . GLY B 1 89 ? 4.426 17.781 6.852 1 98.62 89 GLY B N 1
ATOM 4623 C CA . GLY B 1 89 ? 4.824 17.047 8.047 1 98.62 89 GLY B CA 1
ATOM 4624 C C . GLY B 1 89 ? 6.203 16.422 7.934 1 98.62 89 GLY B C 1
ATOM 4625 O O . GLY B 1 89 ? 6.766 16.344 6.84 1 98.62 89 GLY B O 1
ATOM 4626 N N . GLY B 1 90 ? 6.715 16.016 9.094 1 98.12 90 GLY B N 1
ATOM 4627 C CA . GLY B 1 90 ? 7.996 15.336 9.117 1 98.12 90 GLY B CA 1
ATOM 4628 C C . GLY B 1 90 ? 8.945 15.875 10.164 1 98.12 90 GLY B C 1
ATOM 4629 O O . GLY B 1 90 ? 8.547 16.125 11.305 1 98.12 90 GLY B O 1
ATOM 4630 N N . GLN B 1 91 ? 10.25 15.914 9.766 1 98 91 GLN B N 1
ATOM 4631 C CA . GLN B 1 91 ? 11.258 16.312 10.742 1 98 91 GLN B CA 1
ATOM 4632 C C . GLN B 1 91 ? 12.031 17.547 10.258 1 98 91 GLN B C 1
ATOM 4634 O O . GLN B 1 91 ? 11.469 18.422 9.609 1 98 91 GLN B O 1
ATOM 4639 N N . SER B 1 92 ? 13.242 17.703 10.648 1 97.69 92 SER B N 1
ATOM 4640 C CA . SER B 1 92 ? 13.969 18.969 10.594 1 97.69 92 SER B CA 1
ATOM 4641 C C . SER B 1 92 ? 14.094 19.484 9.164 1 97.69 92 SER B C 1
ATOM 4643 O O . SER B 1 92 ? 14.07 20.688 8.93 1 97.69 92 SER B O 1
ATOM 4645 N N . ASN B 1 93 ? 14.203 18.609 8.188 1 98.38 93 ASN B N 1
ATOM 4646 C CA . ASN B 1 93 ? 14.344 19.078 6.812 1 98.38 93 ASN B CA 1
ATOM 4647 C C . ASN B 1 93 ? 13.039 19.656 6.281 1 98.38 93 ASN B C 1
ATOM 4649 O O . ASN B 1 93 ? 13.047 20.562 5.453 1 98.38 93 ASN B O 1
ATOM 4653 N N . MET B 1 94 ? 11.945 19.156 6.719 1 98.81 94 MET B N 1
ATOM 4654 C CA . MET B 1 94 ? 10.68 19.812 6.426 1 98.81 94 MET B CA 1
ATOM 4655 C C . MET B 1 94 ? 10.531 21.109 7.23 1 98.81 94 MET B C 1
ATOM 4657 O O . MET B 1 94 ? 10.008 22.094 6.727 1 98.81 94 MET B O 1
ATOM 4661 N N . GLU B 1 95 ? 11.047 21.062 8.414 1 98.5 95 GLU B N 1
ATOM 4662 C CA . GLU B 1 95 ? 10.891 22.125 9.383 1 98.5 95 GLU B CA 1
ATOM 4663 C C . GLU B 1 95 ? 11.75 23.344 9.023 1 98.5 95 GLU B C 1
ATOM 4665 O O . GLU B 1 95 ? 11.391 24.484 9.336 1 98.5 95 GLU B O 1
ATOM 4670 N N . LEU B 1 96 ? 12.898 23.156 8.367 1 98.31 96 LEU B N 1
ATOM 4671 C CA . LEU B 1 96 ? 13.836 24.234 8.094 1 98.31 96 LEU B CA 1
ATOM 4672 C C . LEU B 1 96 ? 13.117 25.438 7.465 1 98.31 96 LEU B C 1
ATOM 4674 O O . LEU B 1 96 ? 12.492 25.297 6.41 1 98.31 96 LEU B O 1
ATOM 4678 N N . ALA B 1 97 ? 13.242 26.562 8.117 1 98.31 97 ALA B N 1
ATOM 4679 C CA . ALA B 1 97 ? 12.516 27.781 7.73 1 98.31 97 ALA B CA 1
ATOM 4680 C C . ALA B 1 97 ? 13.133 28.406 6.48 1 98.31 97 ALA B C 1
ATOM 4682 O O . ALA B 1 97 ? 14.328 28.266 6.234 1 98.31 97 ALA B O 1
ATOM 4683 N N . LEU B 1 98 ? 12.297 29.062 5.75 1 98.62 98 LEU B N 1
ATOM 4684 C CA . LEU B 1 98 ? 12.734 29.734 4.527 1 98.62 98 LEU B CA 1
ATOM 4685 C C . LEU B 1 98 ? 13.906 30.672 4.801 1 98.62 98 LEU B C 1
ATOM 4687 O O . LEU B 1 98 ? 14.898 30.656 4.074 1 98.62 98 LEU B O 1
ATOM 4691 N N . LYS B 1 99 ? 13.922 31.422 5.895 1 97.25 99 LYS B N 1
ATOM 4692 C CA . LYS B 1 99 ? 14.961 32.406 6.199 1 97.25 99 LYS B CA 1
ATOM 4693 C C . LYS B 1 99 ? 16.297 31.719 6.438 1 97.25 99 LYS B C 1
ATOM 4695 O O . LYS B 1 99 ? 17.359 32.344 6.293 1 97.25 99 LYS B O 1
ATOM 4700 N N . ASP B 1 100 ? 16.25 30.406 6.82 1 95 100 ASP B N 1
ATOM 4701 C CA . ASP B 1 100 ? 17.469 29.656 7.152 1 95 100 ASP B CA 1
ATOM 4702 C C . ASP B 1 100 ? 17.984 28.875 5.941 1 95 100 ASP B C 1
ATOM 4704 O O . ASP B 1 100 ? 19.031 28.25 6.004 1 95 100 ASP B O 1
ATOM 4708 N N . SER B 1 101 ? 17.203 28.859 4.828 1 97.31 101 SER B N 1
ATOM 4709 C CA . SER B 1 101 ? 17.578 28.141 3.619 1 97.31 101 SER B CA 1
ATOM 4710 C C . SER B 1 101 ? 18.438 29 2.701 1 97.31 101 SER B C 1
ATOM 4712 O O . SER B 1 101 ? 18.703 30.172 3.01 1 97.31 101 SER B O 1
ATOM 4714 N N . GLU B 1 102 ? 18.906 28.359 1.639 1 96.56 102 GLU B N 1
ATOM 4715 C CA . GLU B 1 102 ? 19.734 29.078 0.667 1 96.56 102 GLU B CA 1
ATOM 4716 C C . GLU B 1 102 ? 19.016 30.297 0.115 1 96.56 102 GLU B C 1
ATOM 4718 O O . GLU B 1 102 ? 17.922 30.188 -0.442 1 96.56 102 GLU B O 1
ATOM 4723 N N . ASN B 1 103 ? 19.578 31.5 0.312 1 96.06 103 ASN B N 1
ATOM 4724 C CA . ASN B 1 103 ? 19.062 32.781 -0.147 1 96.06 103 ASN B CA 1
ATOM 4725 C C . ASN B 1 103 ? 17.719 33.094 0.489 1 96.06 103 ASN B C 1
ATOM 4727 O O . ASN B 1 103 ? 16.922 33.875 -0.063 1 96.06 103 ASN B O 1
ATOM 4731 N N . GLY B 1 104 ? 17.406 32.562 1.585 1 96.69 104 GLY B N 1
ATOM 4732 C CA . GLY B 1 104 ? 16.078 32.594 2.168 1 96.69 104 GLY B CA 1
ATOM 4733 C C . GLY B 1 104 ? 15.695 33.969 2.684 1 96.69 104 GLY B C 1
ATOM 4734 O O . GLY B 1 104 ? 14.539 34.375 2.57 1 96.69 104 GLY B O 1
ATOM 4735 N N . ILE B 1 105 ? 16.688 34.594 3.221 1 96.06 105 ILE B N 1
ATOM 4736 C CA . ILE B 1 105 ? 16.422 35.938 3.742 1 96.06 105 ILE B CA 1
ATOM 4737 C C . ILE B 1 105 ? 16.016 36.875 2.6 1 96.06 105 ILE B C 1
ATOM 4739 O O . ILE B 1 105 ? 15.008 37.562 2.686 1 96.06 105 ILE B O 1
ATOM 4743 N N . LYS B 1 106 ? 16.781 36.844 1.563 1 97.44 106 LYS B N 1
ATOM 4744 C CA . LYS B 1 106 ? 16.5 37.656 0.404 1 97.44 106 LYS B CA 1
ATOM 4745 C C . LYS B 1 106 ? 15.148 37.344 -0.202 1 97.44 106 LYS B C 1
ATOM 4747 O O . LYS B 1 106 ? 14.359 38.219 -0.52 1 97.44 106 LYS B O 1
ATOM 4752 N N . ILE B 1 107 ? 14.914 36.062 -0.328 1 97.44 107 ILE B N 1
ATOM 4753 C CA . ILE B 1 107 ? 13.656 35.625 -0.902 1 97.44 107 ILE B CA 1
ATOM 4754 C C . ILE B 1 107 ? 12.492 36.062 -0.032 1 97.44 107 ILE B C 1
ATOM 4756 O O . ILE B 1 107 ? 11.469 36.531 -0.547 1 97.44 107 ILE B O 1
ATOM 4760 N N . SER B 1 108 ? 12.617 35.969 1.265 1 97.69 108 SER B N 1
ATOM 4761 C CA . SER B 1 108 ? 11.578 36.406 2.197 1 97.69 108 SER B CA 1
ATOM 4762 C C . SER B 1 108 ? 11.289 37.875 2.066 1 97.69 108 SER B C 1
ATOM 4764 O O . SER B 1 108 ? 10.133 38.312 2.002 1 97.69 108 SER B O 1
ATOM 4766 N N . GLU B 1 109 ? 12.328 38.625 1.949 1 97.31 109 GLU B N 1
ATOM 4767 C CA . GLU B 1 109 ? 12.211 40.094 1.89 1 97.31 109 GLU B CA 1
ATOM 4768 C C . GLU B 1 109 ? 11.562 40.531 0.583 1 97.31 109 GLU B C 1
ATOM 4770 O O . GLU B 1 109 ? 10.867 41.562 0.546 1 97.31 109 GLU B O 1
ATOM 4775 N N . GLU B 1 110 ? 11.719 39.781 -0.39 1 97.44 110 GLU B N 1
ATOM 4776 C CA . GLU B 1 110 ? 11.25 40.156 -1.718 1 97.44 110 GLU B CA 1
ATOM 4777 C C . GLU B 1 110 ? 9.875 39.594 -2.014 1 97.44 110 GLU B C 1
ATOM 4779 O O . GLU B 1 110 ? 9.266 39.906 -3.037 1 97.44 110 GLU B O 1
ATOM 4784 N N . TYR B 1 111 ? 9.477 38.719 -1.129 1 96.88 111 TYR B N 1
ATOM 4785 C CA . TYR B 1 111 ? 8.203 38.062 -1.4 1 96.88 111 TYR B CA 1
ATOM 4786 C C . TYR B 1 111 ? 7.055 39.062 -1.407 1 96.88 111 TYR B C 1
ATOM 4788 O O . TYR B 1 111 ? 6.887 39.844 -0.454 1 96.88 111 TYR B O 1
ATOM 4796 N N . SER B 1 112 ? 6.168 39.062 -2.465 1 93.69 112 SER B N 1
ATOM 4797 C CA . SER B 1 112 ? 5.035 39.969 -2.604 1 93.69 112 SER B CA 1
ATOM 4798 C C . SER B 1 112 ? 3.766 39.219 -2.99 1 93.69 112 SER B C 1
ATOM 4800 O O . SER B 1 112 ? 2.795 39.812 -3.447 1 93.69 112 SER B O 1
ATOM 4802 N N . GLY B 1 113 ? 3.875 37.938 -2.875 1 88.88 113 GLY B N 1
ATOM 4803 C CA . GLY B 1 113 ? 2.699 37.125 -3.186 1 88.88 113 GLY B CA 1
ATOM 4804 C C . GLY B 1 113 ? 1.575 37.312 -2.182 1 88.88 113 GLY B C 1
ATOM 4805 O O . GLY B 1 113 ? 1.811 37.719 -1.048 1 88.88 113 GLY B O 1
ATOM 4806 N N . LYS B 1 114 ? 0.317 36.969 -2.57 1 88 114 LYS B N 1
ATOM 4807 C CA . LYS B 1 114 ? -0.832 37.188 -1.691 1 88 114 LYS B CA 1
ATOM 4808 C C . LYS B 1 114 ? -1.664 35.906 -1.566 1 88 114 LYS B C 1
ATOM 4810 O O . LYS B 1 114 ? -2.707 35.906 -0.907 1 88 114 LYS B O 1
ATOM 4815 N N . ASN B 1 115 ? -1.161 34.844 -2.072 1 96.56 115 ASN B N 1
ATOM 4816 C CA . ASN B 1 115 ? -2.057 33.719 -2.178 1 96.56 115 ASN B CA 1
ATOM 4817 C C . ASN B 1 115 ? -1.577 32.531 -1.317 1 96.56 115 ASN B C 1
ATOM 4819 O O . ASN B 1 115 ? -1.977 31.406 -1.538 1 96.56 115 ASN B O 1
ATOM 4823 N N . ILE B 1 116 ? -0.698 32.781 -0.424 1 98.62 116 ILE B N 1
ATOM 4824 C CA . ILE B 1 116 ? -0.249 31.734 0.477 1 98.62 116 ILE B CA 1
ATOM 4825 C C . ILE B 1 116 ? -0.623 32.094 1.914 1 98.62 116 ILE B C 1
ATOM 4827 O O . ILE B 1 116 ? -0.379 33.219 2.367 1 98.62 116 ILE B O 1
ATOM 4831 N N . ARG B 1 117 ? -1.281 31.234 2.598 1 98.81 117 ARG B N 1
ATOM 4832 C CA . ARG B 1 117 ? -1.511 31.312 4.035 1 98.81 117 ARG B CA 1
ATOM 4833 C C . ARG B 1 117 ? -0.971 30.078 4.746 1 98.81 117 ARG B C 1
ATOM 4835 O O . ARG B 1 117 ? -0.885 29 4.148 1 98.81 117 ARG B O 1
ATOM 4842 N N . PHE B 1 118 ? -0.49 30.234 5.926 1 98.69 118 PHE B N 1
ATOM 4843 C CA . PHE B 1 118 ? 0.055 29.062 6.609 1 98.69 118 PHE B CA 1
ATOM 4844 C C . PHE B 1 118 ? -0.281 29.094 8.094 1 98.69 118 PHE B C 1
ATOM 4846 O O . PHE B 1 118 ? -0.521 30.172 8.656 1 98.69 118 PHE B O 1
ATOM 4853 N N . TYR B 1 119 ? -0.476 27.953 8.648 1 98.56 119 TYR B N 1
ATOM 4854 C CA . TYR B 1 119 ? -0.729 27.703 10.062 1 98.56 119 TYR B CA 1
ATOM 4855 C C . TYR B 1 119 ? 0.339 26.781 10.648 1 98.56 119 TYR B C 1
ATOM 4857 O O . TYR B 1 119 ? 0.484 25.641 10.227 1 98.56 119 TYR B O 1
ATOM 4865 N N . GLN B 1 120 ? 1.122 27.297 11.578 1 97.94 120 GLN B N 1
ATOM 4866 C CA . GLN B 1 120 ? 2.105 26.469 12.281 1 97.94 120 GLN B CA 1
ATOM 4867 C C . GLN B 1 120 ? 1.502 25.844 13.539 1 97.94 120 GLN B C 1
ATOM 4869 O O . GLN B 1 120 ? 1.198 26.547 14.508 1 97.94 120 GLN B O 1
ATOM 4874 N N . VAL B 1 121 ? 1.329 24.562 13.508 1 98 121 VAL B N 1
ATOM 4875 C CA . VAL B 1 121 ? 0.799 23.859 14.672 1 98 121 VAL B CA 1
ATOM 4876 C C . VAL B 1 121 ? 1.716 24.078 15.875 1 98 121 VAL B C 1
ATOM 4878 O O . VAL B 1 121 ? 2.922 23.828 15.797 1 98 121 VAL B O 1
ATOM 4881 N N . PRO B 1 122 ? 1.156 24.625 16.938 1 97.25 122 PRO B N 1
ATOM 4882 C CA . PRO B 1 122 ? 2.008 24.797 18.125 1 97.25 122 PRO B CA 1
ATOM 4883 C C . PRO B 1 122 ? 2.734 23.516 18.531 1 97.25 122 PRO B C 1
ATOM 4885 O O . PRO B 1 122 ? 2.102 22.469 18.688 1 97.25 122 PRO B O 1
ATOM 4888 N N . LYS B 1 123 ? 4.02 23.672 18.625 1 95.62 123 LYS B N 1
ATOM 4889 C CA . LYS B 1 123 ? 4.844 22.516 19.016 1 95.62 123 LYS B CA 1
ATOM 4890 C C . LYS B 1 123 ? 4.73 22.25 20.516 1 95.62 123 LYS B C 1
ATOM 4892 O O . LYS B 1 123 ? 5.336 22.953 21.328 1 95.62 123 LYS B O 1
ATOM 4897 N N . CYS B 1 124 ? 3.99 21.266 20.797 1 94.31 124 CYS B N 1
ATOM 4898 C CA . CYS B 1 124 ? 3.834 20.859 22.188 1 94.31 124 CYS B CA 1
ATOM 4899 C C . CYS B 1 124 ? 4.016 19.344 22.328 1 94.31 124 CYS B C 1
ATOM 4901 O O . CYS B 1 124 ? 3.482 18.578 21.531 1 94.31 124 CYS B O 1
ATOM 4903 N N . SER B 1 125 ? 4.777 18.938 23.359 1 93.06 125 SER B N 1
ATOM 4904 C CA . SER B 1 125 ? 5.008 17.516 23.594 1 93.06 125 SER B CA 1
ATOM 4905 C C . SER B 1 125 ? 4.027 16.969 24.625 1 93.06 125 SER B C 1
ATOM 4907 O O . SER B 1 125 ? 3.986 15.766 24.875 1 93.06 125 SER B O 1
ATOM 4909 N N . MET B 1 126 ? 3.238 17.906 25.188 1 93 126 MET B N 1
ATOM 4910 C CA . MET B 1 126 ? 2.209 17.531 26.156 1 93 126 MET B CA 1
ATOM 4911 C C . MET B 1 126 ? 0.944 18.359 25.953 1 93 126 MET B C 1
ATOM 4913 O O . MET B 1 126 ? 1.009 19.484 25.453 1 93 126 MET B O 1
ATOM 4917 N N . LEU B 1 127 ? -0.171 17.719 26.359 1 94.38 127 LEU B N 1
ATOM 4918 C CA . LEU B 1 127 ? -1.431 18.453 26.375 1 94.38 127 LEU B CA 1
ATOM 4919 C C . LEU B 1 127 ? -1.696 19.047 27.766 1 94.38 127 LEU B C 1
ATOM 4921 O O . LEU B 1 127 ? -2.312 18.391 28.609 1 94.38 127 LEU B O 1
ATOM 4925 N N . ASP B 1 128 ? -1.15 20.219 28 1 93.44 128 ASP B N 1
ATOM 4926 C CA . ASP B 1 128 ? -1.276 20.906 29.297 1 93.44 128 ASP B CA 1
ATOM 4927 C C . ASP B 1 128 ? -1.674 22.359 29.109 1 93.44 128 ASP B C 1
ATOM 4929 O O . ASP B 1 128 ? -2.15 22.75 28.031 1 93.44 128 ASP B O 1
ATOM 4933 N N . GLU B 1 129 ? -1.56 23.094 30.141 1 93.62 129 GLU B N 1
ATOM 4934 C CA . GLU B 1 129 ? -1.989 24.484 30.109 1 93.62 129 GLU B CA 1
ATOM 4935 C C . GLU B 1 129 ? -1.129 25.312 29.156 1 93.62 129 GLU B C 1
ATOM 4937 O O . GLU B 1 129 ? -1.62 26.25 28.516 1 93.62 129 GLU B O 1
ATOM 4942 N N . ASN B 1 130 ? 0.046 24.953 29.141 1 91.94 130 ASN B N 1
ATOM 4943 C CA . ASN B 1 130 ? 0.928 25.656 28.203 1 91.94 130 ASN B CA 1
ATOM 4944 C C . ASN B 1 130 ? 0.502 25.422 26.75 1 91.94 130 ASN B C 1
ATOM 4946 O O . ASN B 1 130 ? 0.486 26.359 25.953 1 91.94 130 ASN B O 1
ATOM 4950 N N . GLN B 1 131 ? 0.267 24.219 26.453 1 92.81 131 GLN B N 1
ATOM 4951 C CA . GLN B 1 131 ? -0.211 23.891 25.109 1 92.81 131 GLN B CA 1
ATOM 4952 C C . GLN B 1 131 ? -1.485 24.656 24.781 1 92.81 131 GLN B C 1
ATOM 4954 O O . GLN B 1 131 ? -1.631 25.188 23.672 1 92.81 131 GLN B O 1
ATOM 4959 N N . LYS B 1 132 ? -2.398 24.75 25.719 1 94.06 132 LYS B N 1
ATOM 4960 C CA . LYS B 1 132 ? -3.645 25.484 25.5 1 94.06 132 LYS B CA 1
ATOM 4961 C C . LYS B 1 132 ? -3.379 26.953 25.219 1 94.06 132 LYS B C 1
ATOM 4963 O O . LYS B 1 132 ? -3.998 27.531 24.312 1 94.06 132 LYS B O 1
ATOM 4968 N N . GLU B 1 133 ? -2.488 27.469 25.953 1 95.19 133 GLU B N 1
ATOM 4969 C CA . GLU B 1 133 ? -2.123 28.875 25.75 1 95.19 133 GLU B CA 1
ATOM 4970 C C . GLU B 1 133 ? -1.497 29.094 24.391 1 95.19 133 GLU B C 1
ATOM 4972 O O . GLU B 1 133 ? -1.834 30.062 23.688 1 95.19 133 GLU B O 1
ATOM 4977 N N . GLN B 1 134 ? -0.632 28.234 24.016 1 94.88 134 GLN B N 1
ATOM 4978 C CA . GLN B 1 134 ? 0.008 28.344 22.703 1 94.88 134 GLN B CA 1
ATOM 4979 C C . GLN B 1 134 ? -1.012 28.203 21.578 1 94.88 134 GLN B C 1
ATOM 4981 O O . GLN B 1 134 ? -0.924 28.906 20.562 1 94.88 134 GLN B O 1
ATOM 4986 N N . GLU B 1 135 ? -1.861 27.312 21.766 1 94.19 135 GLU B N 1
ATOM 4987 C CA . GLU B 1 135 ? -2.904 27.094 20.766 1 94.19 135 GLU B CA 1
ATOM 4988 C C . GLU B 1 135 ? -3.805 28.328 20.625 1 94.19 135 GLU B C 1
ATOM 4990 O O . GLU B 1 135 ? -4.16 28.719 19.516 1 94.19 135 GLU B O 1
ATOM 4995 N N . GLU B 1 136 ? -4.121 28.875 21.75 1 92.69 136 GLU B N 1
ATOM 4996 C CA . GLU B 1 136 ? -4.957 30.062 21.75 1 92.69 136 GLU B CA 1
ATOM 4997 C C . GLU B 1 136 ? -4.254 31.234 21.078 1 92.69 136 GLU B C 1
ATOM 4999 O O . GLU B 1 136 ? -4.906 32.094 20.484 1 92.69 136 GLU B O 1
ATOM 5004 N N . ASN B 1 137 ? -2.967 31.172 21.156 1 94.06 137 ASN B N 1
ATOM 5005 C CA . ASN B 1 137 ? -2.191 32.281 20.594 1 94.06 137 ASN B CA 1
ATOM 5006 C C . ASN B 1 137 ? -1.765 32 19.156 1 94.06 137 ASN B C 1
ATOM 5008 O O . ASN B 1 137 ? -1.182 32.875 18.5 1 94.06 137 ASN B O 1
ATOM 5012 N N . SER B 1 138 ? -1.993 30.844 18.688 1 95.25 138 SER B N 1
ATOM 5013 C CA . SER B 1 138 ? -1.651 30.5 17.312 1 95.25 138 SER B CA 1
ATOM 5014 C C . SER B 1 138 ? -2.633 31.141 16.328 1 95.25 138 SER B C 1
ATOM 5016 O O . SER B 1 138 ? -3.748 31.5 16.703 1 95.25 138 SER B O 1
ATOM 5018 N N . THR B 1 139 ? -2.156 31.438 15.117 1 95.88 139 THR B N 1
ATOM 5019 C CA . THR B 1 139 ? -3.012 32.062 14.109 1 95.88 139 THR B CA 1
ATOM 5020 C C . THR B 1 139 ? -2.648 31.562 12.711 1 95.88 139 THR B C 1
ATOM 5022 O O . THR B 1 139 ? -1.507 31.172 12.461 1 95.88 139 THR B O 1
ATOM 5025 N N . TRP B 1 140 ? -3.676 31.5 11.867 1 98.31 140 TRP B N 1
ATOM 5026 C CA . TRP B 1 140 ? -3.393 31.453 10.438 1 98.31 140 TRP B CA 1
ATOM 5027 C C . TRP B 1 140 ? -2.77 32.781 9.969 1 98.31 140 TRP B C 1
ATOM 5029 O O . TRP B 1 140 ? -3.281 33.844 10.273 1 98.31 140 TRP B O 1
ATOM 5039 N N . GLN B 1 141 ? -1.687 32.594 9.266 1 97.69 141 GLN B N 1
ATOM 5040 C CA . GLN B 1 141 ? -0.985 33.781 8.797 1 97.69 141 GLN B CA 1
ATOM 5041 C C . GLN B 1 141 ? -1.093 33.906 7.277 1 97.69 141 GLN B C 1
ATOM 5043 O O . GLN B 1 141 ? -1.023 32.906 6.555 1 97.69 141 GLN B O 1
ATOM 5048 N N . ILE B 1 142 ? -1.36 35.156 6.848 1 98.19 142 ILE B N 1
ATOM 5049 C CA . ILE B 1 142 ? -1.192 35.469 5.434 1 98.19 142 ILE B CA 1
ATOM 5050 C C . ILE B 1 142 ? 0.278 35.75 5.141 1 98.19 142 ILE B C 1
ATOM 5052 O O . ILE B 1 142 ? 0.862 36.656 5.723 1 98.19 142 ILE B O 1
ATOM 5056 N N . ALA B 1 143 ? 0.87 35 4.297 1 98.31 143 ALA B N 1
ATOM 5057 C CA . ALA B 1 143 ? 2.301 35.125 4.031 1 98.31 143 ALA B CA 1
ATOM 5058 C C . ALA B 1 143 ? 2.623 36.5 3.422 1 98.31 143 ALA B C 1
ATOM 5060 O O . ALA B 1 143 ? 1.933 36.938 2.508 1 98.31 143 ALA B O 1
ATOM 5061 N N . ASP B 1 144 ? 3.559 37.125 3.93 1 97.75 144 ASP B N 1
ATOM 5062 C CA . ASP B 1 144 ? 4.145 38.344 3.387 1 97.75 144 ASP B CA 1
ATOM 5063 C C . ASP B 1 144 ? 5.633 38.438 3.715 1 97.75 144 ASP B C 1
ATOM 5065 O O . ASP B 1 144 ? 6.223 37.5 4.219 1 97.75 144 ASP B O 1
ATOM 5069 N N . ASN B 1 145 ? 6.258 39.5 3.266 1 97.31 145 ASN B N 1
ATOM 5070 C CA . ASN B 1 145 ? 7.703 39.594 3.408 1 97.31 145 ASN B CA 1
ATOM 5071 C C . ASN B 1 145 ? 8.125 39.625 4.875 1 97.31 145 ASN B C 1
ATOM 5073 O O . ASN B 1 145 ? 9.289 39.406 5.195 1 97.31 145 ASN B O 1
ATOM 5077 N N . ARG B 1 146 ? 7.266 39.812 5.785 1 95.56 146 ARG B N 1
ATOM 5078 C CA . ARG B 1 146 ? 7.598 39.938 7.199 1 95.56 146 ARG B CA 1
ATOM 5079 C C . ARG B 1 146 ? 7.574 38.594 7.895 1 95.56 146 ARG B C 1
ATOM 5081 O O . ARG B 1 146 ? 8.289 38.375 8.875 1 95.56 146 ARG B O 1
ATOM 5088 N N . ASN B 1 147 ? 6.699 37.688 7.402 1 97.19 147 ASN B N 1
ATOM 5089 C CA . ASN B 1 147 ? 6.492 36.469 8.18 1 97.19 147 ASN B CA 1
ATOM 5090 C C . ASN B 1 147 ? 6.809 35.219 7.367 1 97.19 147 ASN B C 1
ATOM 5092 O O . ASN B 1 147 ? 6.977 34.125 7.926 1 97.19 147 ASN B O 1
ATOM 5096 N N . VAL B 1 148 ? 6.977 35.344 6.07 1 98.19 148 VAL B N 1
ATOM 5097 C CA . VAL B 1 148 ? 7.094 34.188 5.195 1 98.19 148 VAL B CA 1
ATOM 5098 C C . VAL B 1 148 ? 8.383 33.438 5.504 1 98.19 148 VAL B C 1
ATOM 5100 O O . VAL B 1 148 ? 8.477 32.219 5.273 1 98.19 148 VAL B O 1
ATOM 5103 N N . GLY B 1 149 ? 9.406 34.094 6.031 1 98.06 149 GLY B N 1
ATOM 5104 C CA . GLY B 1 149 ? 10.68 33.5 6.383 1 98.06 149 GLY B CA 1
ATOM 5105 C C . GLY B 1 149 ? 10.562 32.406 7.43 1 98.06 149 GLY B C 1
ATOM 5106 O O . GLY B 1 149 ? 11.453 31.562 7.562 1 98.06 149 GLY B O 1
ATOM 5107 N N . GLU B 1 150 ? 9.43 32.406 8.18 1 97 150 GLU B N 1
ATOM 5108 C CA . GLU B 1 150 ? 9.242 31.453 9.273 1 97 150 GLU B CA 1
ATOM 5109 C C . GLU B 1 150 ? 8.625 30.141 8.773 1 97 150 GLU B C 1
ATOM 5111 O O . GLU B 1 150 ? 8.641 29.125 9.477 1 97 150 GLU B O 1
ATOM 5116 N N . MET B 1 151 ? 8.18 30.156 7.582 1 97.31 151 MET B N 1
ATOM 5117 C CA . MET B 1 151 ? 7.531 28.969 7.012 1 97.31 151 MET B CA 1
ATOM 5118 C C . MET B 1 151 ? 8.555 27.922 6.629 1 97.31 151 MET B C 1
ATOM 5120 O O . MET B 1 151 ? 9.727 28.234 6.387 1 97.31 151 MET B O 1
ATOM 5124 N N . SER B 1 152 ? 8.094 26.656 6.625 1 98.69 152 SER B N 1
ATOM 5125 C CA . SER B 1 152 ? 8.922 25.641 5.984 1 98.69 152 SER B CA 1
ATOM 5126 C C . SER B 1 152 ? 9.375 26.078 4.598 1 98.69 152 SER B C 1
ATOM 5128 O O . SER B 1 152 ? 8.547 26.453 3.758 1 98.69 152 SER B O 1
ATOM 5130 N N . ALA B 1 153 ? 10.672 26.047 4.359 1 98.88 153 ALA B N 1
ATOM 5131 C CA . ALA B 1 153 ? 11.203 26.453 3.062 1 98.88 153 ALA B CA 1
ATOM 5132 C C . ALA B 1 153 ? 10.633 25.594 1.939 1 98.88 153 ALA B C 1
ATOM 5134 O O . ALA B 1 153 ? 10.18 26.109 0.919 1 98.88 153 ALA B O 1
ATOM 5135 N N . ILE B 1 154 ? 10.594 24.312 2.162 1 98.94 154 ILE B N 1
ATOM 5136 C CA . ILE B 1 154 ? 10.109 23.359 1.169 1 98.94 154 ILE B CA 1
ATOM 5137 C C . ILE B 1 154 ? 8.633 23.625 0.876 1 98.94 154 ILE B C 1
ATOM 5139 O O . ILE B 1 154 ? 8.227 23.688 -0.286 1 98.94 154 ILE B O 1
ATOM 5143 N N . ALA B 1 155 ? 7.863 23.828 1.916 1 98.88 155 ALA B N 1
ATOM 5144 C CA . ALA B 1 155 ? 6.438 24.078 1.742 1 98.88 155 ALA B CA 1
ATOM 5145 C C . ALA B 1 155 ? 6.195 25.406 1.03 1 98.88 155 ALA B C 1
ATOM 5147 O O . ALA B 1 155 ? 5.242 25.531 0.257 1 98.88 155 ALA B O 1
ATOM 5148 N N . PHE B 1 156 ? 7.09 26.438 1.294 1 98.69 156 PHE B N 1
ATOM 5149 C CA . PHE B 1 156 ? 6.977 27.734 0.632 1 98.69 156 PHE B CA 1
ATOM 5150 C C . PHE B 1 156 ? 7.148 27.578 -0.875 1 98.69 156 PHE B C 1
ATOM 5152 O O . PHE B 1 156 ? 6.324 28.078 -1.649 1 98.69 156 PHE B O 1
ATOM 5159 N N . TYR B 1 157 ? 8.188 26.891 -1.295 1 98.81 157 TYR B N 1
ATOM 5160 C CA . TYR B 1 157 ? 8.453 26.734 -2.721 1 98.81 157 TYR B CA 1
ATOM 5161 C C . TYR B 1 157 ? 7.367 25.906 -3.395 1 98.81 157 TYR B C 1
ATOM 5163 O O . TYR B 1 157 ? 6.945 26.219 -4.512 1 98.81 157 TYR B O 1
ATOM 5171 N N . PHE B 1 158 ? 6.91 24.891 -2.701 1 98.88 158 PHE B N 1
ATOM 5172 C CA . PHE B 1 158 ? 5.789 24.094 -3.184 1 98.88 158 PHE B CA 1
ATOM 5173 C C . PHE B 1 158 ? 4.547 24.953 -3.355 1 98.88 158 PHE B C 1
ATOM 5175 O O . PHE B 1 158 ? 3.938 24.969 -4.426 1 98.88 158 PHE B O 1
ATOM 5182 N N . ALA B 1 159 ? 4.172 25.688 -2.354 1 98.88 159 ALA B N 1
ATOM 5183 C CA . ALA B 1 159 ? 2.947 26.484 -2.324 1 98.88 159 ALA B CA 1
ATOM 5184 C C . ALA B 1 159 ? 2.996 27.609 -3.359 1 98.88 159 ALA B C 1
ATOM 5186 O O . ALA B 1 159 ? 1.98 27.938 -3.977 1 98.88 159 ALA B O 1
ATOM 5187 N N . SER B 1 160 ? 4.156 28.188 -3.461 1 98.31 160 SER B N 1
ATOM 5188 C CA . SER B 1 160 ? 4.316 29.281 -4.426 1 98.31 160 SER B CA 1
ATOM 5189 C C . SER B 1 160 ? 4.016 28.797 -5.844 1 98.31 160 SER B C 1
ATOM 5191 O O . SER B 1 160 ? 3.227 29.422 -6.559 1 98.31 160 SER B O 1
ATOM 5193 N N . ARG B 1 161 ? 4.598 27.656 -6.23 1 98.25 161 ARG B N 1
ATOM 5194 C CA . ARG B 1 161 ? 4.355 27.109 -7.559 1 98.25 161 ARG B CA 1
ATOM 5195 C C . ARG B 1 161 ? 2.9 26.672 -7.715 1 98.25 161 ARG B C 1
ATOM 5197 O O . ARG B 1 161 ? 2.305 26.859 -8.781 1 98.25 161 ARG B O 1
ATOM 5204 N N . LEU B 1 162 ? 2.352 26.078 -6.664 1 98.75 162 LEU B N 1
ATOM 5205 C CA . LEU B 1 162 ? 0.988 25.562 -6.707 1 98.75 162 LEU B CA 1
ATOM 5206 C C . LEU B 1 162 ? -0.016 26.703 -6.879 1 98.75 162 LEU B C 1
ATOM 5208 O O . LEU B 1 162 ? -0.945 26.594 -7.684 1 98.75 162 LEU B O 1
ATOM 5212 N N . SER B 1 163 ? 0.122 27.75 -6.129 1 98.06 163 SER B N 1
ATOM 5213 C CA . SER B 1 163 ? -0.772 28.891 -6.207 1 98.06 163 SER B CA 1
ATOM 5214 C C . SER B 1 163 ? -0.749 29.516 -7.598 1 98.06 163 SER B C 1
ATOM 5216 O O . SER B 1 163 ? -1.79 29.922 -8.117 1 98.06 163 SER B O 1
ATOM 5218 N N . GLU B 1 164 ? 0.434 29.578 -8.164 1 96.94 164 GLU B N 1
ATOM 5219 C CA . GLU B 1 164 ? 0.581 30.125 -9.508 1 96.94 164 GLU B CA 1
ATOM 5220 C C . GLU B 1 164 ? -0.137 29.25 -10.531 1 96.94 164 GLU B C 1
ATOM 5222 O O . GLU B 1 164 ? -0.689 29.766 -11.516 1 96.94 164 GLU B O 1
ATOM 5227 N N . THR B 1 165 ? -0.103 28.016 -10.289 1 97.69 165 THR B N 1
ATOM 5228 C CA . THR B 1 165 ? -0.646 27.062 -11.25 1 97.69 165 THR B CA 1
ATOM 5229 C C . THR B 1 165 ? -2.164 26.969 -11.125 1 97.69 165 THR B C 1
ATOM 5231 O O . THR B 1 165 ? -2.873 26.938 -12.125 1 97.69 165 THR B O 1
ATOM 5234 N N . LEU B 1 166 ? -2.668 26.969 -9.875 1 97.75 166 LEU B N 1
ATOM 5235 C CA . LEU B 1 166 ? -4.09 26.734 -9.648 1 97.75 166 LEU B CA 1
ATOM 5236 C C . LEU B 1 166 ? -4.855 28.062 -9.586 1 97.75 166 LEU B C 1
ATOM 5238 O O . LEU B 1 166 ? -6.086 28.062 -9.648 1 97.75 166 LEU B O 1
ATOM 5242 N N . HIS B 1 167 ? -4.184 29.172 -9.445 1 96.75 167 HIS B N 1
ATOM 5243 C CA . HIS B 1 167 ? -4.773 30.5 -9.375 1 96.75 167 HIS B CA 1
ATOM 5244 C C . HIS B 1 167 ? -5.793 30.594 -8.242 1 96.75 167 HIS B C 1
ATOM 5246 O O . HIS B 1 167 ? -6.906 31.094 -8.445 1 96.75 167 HIS B O 1
ATOM 5252 N N . CYS B 1 168 ? -5.438 30.062 -7.102 1 97.25 168 CYS B N 1
ATOM 5253 C CA . CYS B 1 168 ? -6.23 30.172 -5.887 1 97.25 168 CYS B CA 1
ATOM 5254 C C . CYS B 1 168 ? -5.336 30.234 -4.652 1 97.25 168 CYS B C 1
ATOM 5256 O O . CYS B 1 168 ? -4.121 30.031 -4.754 1 97.25 168 CYS B O 1
ATOM 5258 N N . ILE B 1 169 ? -5.91 30.547 -3.504 1 98.62 169 ILE B N 1
ATOM 5259 C CA . ILE B 1 169 ? -5.176 30.625 -2.246 1 98.62 169 ILE B CA 1
ATOM 5260 C C . ILE B 1 169 ? -4.754 29.234 -1.808 1 98.62 169 ILE B C 1
ATOM 5262 O O . ILE B 1 169 ? -5.535 28.281 -1.9 1 98.62 169 ILE B O 1
ATOM 5266 N N . VAL B 1 170 ? -3.502 29.094 -1.486 1 98.88 170 VAL B N 1
ATOM 5267 C CA . VAL B 1 170 ? -2.963 27.844 -0.984 1 98.88 170 VAL B CA 1
ATOM 5268 C C . VAL B 1 170 ? -2.711 27.938 0.518 1 98.88 170 VAL B C 1
ATOM 5270 O O . VAL B 1 170 ? -2.105 28.906 0.984 1 98.88 170 VAL B O 1
ATOM 5273 N N . GLY B 1 171 ? -3.277 27.031 1.276 1 98.88 171 GLY B N 1
ATOM 5274 C CA . GLY B 1 171 ? -3.014 26.922 2.701 1 98.88 171 GLY B CA 1
ATOM 5275 C C . GLY B 1 171 ? -2.049 25.797 3.043 1 98.88 171 GLY B C 1
ATOM 5276 O O . GLY B 1 171 ? -2.188 24.672 2.543 1 98.88 171 GLY B O 1
ATOM 5277 N N . ILE B 1 172 ? -1.033 26.141 3.857 1 98.94 172 ILE B N 1
ATOM 5278 C CA . ILE B 1 172 ? -0.097 25.141 4.355 1 98.94 172 ILE B CA 1
ATOM 5279 C C . ILE B 1 172 ? -0.266 24.984 5.867 1 98.94 172 ILE B C 1
ATOM 5281 O O . ILE B 1 172 ? -0.236 25.969 6.605 1 98.94 172 ILE B O 1
ATOM 5285 N N . ILE B 1 173 ? -0.545 23.781 6.289 1 98.88 173 ILE B N 1
ATOM 5286 C CA . ILE B 1 173 ? -0.492 23.453 7.707 1 98.88 173 ILE B CA 1
ATOM 5287 C C . ILE B 1 173 ? 0.859 22.828 8.047 1 98.88 173 ILE B C 1
ATOM 5289 O O . ILE B 1 173 ? 1.142 21.688 7.645 1 98.88 173 ILE B O 1
ATOM 5293 N N . ASP B 1 174 ? 1.688 23.609 8.758 1 98.06 174 ASP B N 1
ATOM 5294 C CA . ASP B 1 174 ? 3 23.141 9.195 1 98.06 174 ASP B CA 1
ATOM 5295 C C . ASP B 1 174 ? 2.885 22.281 10.445 1 98.06 174 ASP B C 1
ATOM 5297 O O . ASP B 1 174 ? 2.445 22.75 11.492 1 98.06 174 ASP B O 1
ATOM 5301 N N . CYS B 1 175 ? 3.229 21.031 10.336 1 98.38 175 CYS B N 1
ATOM 5302 C CA . CYS B 1 175 ? 3.193 20.094 11.461 1 98.38 175 CYS B CA 1
ATOM 5303 C C . CYS B 1 175 ? 4.41 19.172 11.445 1 98.38 175 CYS B C 1
ATOM 5305 O O . CYS B 1 175 ? 4.348 18.062 10.922 1 98.38 175 CYS B O 1
ATOM 5307 N N . TYR B 1 176 ? 5.492 19.625 11.953 1 98.44 176 TYR B N 1
ATOM 5308 C CA . TYR B 1 176 ? 6.781 18.938 11.961 1 98.44 176 TYR B CA 1
ATOM 5309 C C . TYR B 1 176 ? 7.508 19.156 13.281 1 98.44 176 TYR B C 1
ATOM 5311 O O . TYR B 1 176 ? 7.137 20.031 14.07 1 98.44 176 TYR B O 1
ATOM 5319 N N . TRP B 1 177 ? 8.469 18.297 13.516 1 98 177 TRP B N 1
ATOM 5320 C CA . TRP B 1 177 ? 9.336 18.438 14.68 1 98 177 TRP B CA 1
ATOM 5321 C C . TRP B 1 177 ? 10.734 17.906 14.383 1 98 177 TRP B C 1
ATOM 5323 O O . TRP B 1 177 ? 10.914 16.703 14.156 1 98 177 TRP B O 1
ATOM 5333 N N . GLY B 1 178 ? 11.703 18.828 14.43 1 96.31 178 GLY B N 1
ATOM 5334 C CA . GLY B 1 178 ? 13.086 18.438 14.172 1 96.31 178 GLY B CA 1
ATOM 5335 C C . GLY B 1 178 ? 13.555 17.297 15.055 1 96.31 178 GLY B C 1
ATOM 5336 O O . GLY B 1 178 ? 13.273 17.266 16.25 1 96.31 178 GLY B O 1
ATOM 5337 N N . GLY B 1 179 ? 14.211 16.266 14.461 1 95.88 179 GLY B N 1
ATOM 5338 C CA . GLY B 1 179 ? 14.812 15.164 15.188 1 95.88 179 GLY B CA 1
ATOM 5339 C C . GLY B 1 179 ? 13.828 14.047 15.484 1 95.88 179 GLY B C 1
ATOM 5340 O O . GLY B 1 179 ? 14.188 13.047 16.109 1 95.88 179 GLY B O 1
ATOM 5341 N N . SER B 1 180 ? 12.594 14.164 14.992 1 97.19 180 SER B N 1
ATOM 5342 C CA . SER B 1 180 ? 11.562 13.18 15.336 1 97.19 180 SER B CA 1
ATOM 5343 C C . SER B 1 180 ? 11.688 11.93 14.477 1 97.19 180 SER B C 1
ATOM 5345 O O . SER B 1 180 ? 11.992 12.016 13.281 1 97.19 180 SER B O 1
ATOM 5347 N N . SER B 1 181 ? 11.461 10.773 15.117 1 97.62 181 SER B N 1
ATOM 5348 C CA . SER B 1 181 ? 11.32 9.492 14.438 1 97.62 181 SER B CA 1
ATOM 5349 C C . SER B 1 181 ? 9.93 9.336 13.828 1 97.62 181 SER B C 1
ATOM 5351 O O . SER B 1 181 ? 8.977 9.992 14.266 1 97.62 181 SER B O 1
ATOM 5353 N N . ILE B 1 182 ? 9.859 8.484 12.828 1 98.56 182 ILE B N 1
ATOM 5354 C CA . ILE B 1 182 ? 8.57 8.188 12.211 1 98.56 182 ILE B CA 1
ATOM 5355 C C . ILE B 1 182 ? 7.582 7.715 13.273 1 98.56 182 ILE B C 1
ATOM 5357 O O . ILE B 1 182 ? 6.375 7.945 13.156 1 98.56 182 ILE B O 1
ATOM 5361 N N . THR B 1 183 ? 8.031 7.129 14.398 1 98.38 183 THR B N 1
ATOM 5362 C CA . THR B 1 183 ? 7.199 6.539 15.438 1 98.38 183 THR B CA 1
ATOM 5363 C C . THR B 1 183 ? 6.508 7.621 16.266 1 98.38 183 THR B C 1
ATOM 5365 O O . THR B 1 183 ? 5.516 7.355 16.938 1 98.38 183 THR B O 1
ATOM 5368 N N . CYS B 1 184 ? 7.035 8.836 16.219 1 98.38 184 CYS B N 1
ATOM 5369 C CA . CYS B 1 184 ? 6.434 9.922 16.984 1 98.38 184 CYS B CA 1
ATOM 5370 C C . CYS B 1 184 ? 5.062 10.289 16.422 1 98.38 184 CYS B C 1
ATOM 5372 O O . CYS B 1 184 ? 4.234 10.867 17.125 1 98.38 184 CYS B O 1
ATOM 5374 N N . TRP B 1 185 ? 4.844 9.891 15.18 1 98.69 185 TRP B N 1
ATOM 5375 C CA . TRP B 1 185 ? 3.73 10.453 14.422 1 98.69 185 TRP B CA 1
ATOM 5376 C C . TRP B 1 185 ? 2.625 9.422 14.234 1 98.69 185 TRP B C 1
ATOM 5378 O O . TRP B 1 185 ? 1.752 9.578 13.383 1 98.69 185 TRP B O 1
ATOM 5388 N N . MET B 1 186 ? 2.67 8.305 14.922 1 98.25 186 MET B N 1
ATOM 5389 C CA . MET B 1 186 ? 1.658 7.254 14.883 1 98.25 186 MET B CA 1
ATOM 5390 C C . MET B 1 186 ? 1.098 6.984 16.281 1 98.25 186 MET B C 1
ATOM 5392 O O . MET B 1 186 ? 1.771 7.227 17.281 1 98.25 186 MET B O 1
ATOM 5396 N N . SER B 1 187 ? -0.115 6.445 16.328 1 98.12 187 SER B N 1
ATOM 5397 C CA . SER B 1 187 ? -0.713 6.082 17.609 1 98.12 187 SER B CA 1
ATOM 5398 C C . SER B 1 187 ? -0.006 4.879 18.234 1 98.12 187 SER B C 1
ATOM 5400 O O . SER B 1 187 ? 0.677 4.129 17.531 1 98.12 187 SER B O 1
ATOM 5402 N N . LYS B 1 188 ? -0.168 4.766 19.516 1 97.38 188 LYS B N 1
ATOM 5403 C CA . LYS B 1 188 ? 0.389 3.611 20.219 1 97.38 188 LYS B CA 1
ATOM 5404 C C . LYS B 1 188 ? -0.19 2.309 19.672 1 97.38 188 LYS B C 1
ATOM 5406 O O . LYS B 1 188 ? 0.532 1.323 19.5 1 97.38 188 LYS B O 1
ATOM 5411 N N . GLU B 1 189 ? -1.464 2.326 19.391 1 96.88 189 GLU B N 1
ATOM 5412 C CA . GLU B 1 189 ? -2.146 1.148 18.875 1 96.88 189 GLU B CA 1
ATOM 5413 C C . GLU B 1 189 ? -1.58 0.743 17.516 1 96.88 189 GLU B C 1
ATOM 5415 O O . GLU B 1 189 ? -1.362 -0.443 17.25 1 96.88 189 GLU B O 1
ATOM 5420 N N . GLN B 1 190 ? -1.397 1.729 16.672 1 96.88 190 GLN B N 1
ATOM 5421 C CA . GLN B 1 190 ? -0.851 1.465 15.352 1 96.88 190 GLN B CA 1
ATOM 5422 C C . GLN B 1 190 ? 0.575 0.928 15.438 1 96.88 190 GLN B C 1
ATOM 5424 O O . GLN B 1 190 ? 0.93 -0.026 14.742 1 96.88 190 GLN B O 1
ATOM 5429 N N . LEU B 1 191 ? 1.387 1.512 16.328 1 97.62 191 LEU B N 1
ATOM 5430 C CA . LEU B 1 191 ? 2.764 1.071 16.516 1 97.62 191 LEU B CA 1
ATOM 5431 C C . LEU B 1 191 ? 2.809 -0.368 17.016 1 97.62 191 LEU B C 1
ATOM 5433 O O . LEU B 1 191 ? 3.643 -1.159 16.578 1 97.62 191 LEU B O 1
ATOM 5437 N N . ALA B 1 192 ? 1.921 -0.683 17.875 1 96.75 192 ALA B N 1
ATOM 5438 C CA . ALA B 1 192 ? 1.913 -1.992 18.516 1 96.75 192 ALA B CA 1
ATOM 5439 C C . ALA B 1 192 ? 1.579 -3.096 17.516 1 96.75 192 ALA B C 1
ATOM 5441 O O . ALA B 1 192 ? 1.794 -4.277 17.797 1 96.75 192 ALA B O 1
ATOM 5442 N N . LYS B 1 193 ? 1.083 -2.734 16.391 1 96.06 193 LYS B N 1
ATOM 5443 C CA . LYS B 1 193 ? 0.732 -3.727 15.375 1 96.06 193 LYS B CA 1
ATOM 5444 C C . LYS B 1 193 ? 1.981 -4.309 14.719 1 96.06 193 LYS B C 1
ATOM 5446 O O . LYS B 1 193 ? 1.955 -5.43 14.211 1 96.06 193 LYS B O 1
ATOM 5451 N N . LEU B 1 194 ? 3.066 -3.58 14.695 1 96.56 194 LEU B N 1
ATOM 5452 C CA . LEU B 1 194 ? 4.32 -4.016 14.094 1 96.56 194 LEU B CA 1
ATOM 5453 C C . LEU B 1 194 ? 5.336 -4.391 15.172 1 96.56 194 LEU B C 1
ATOM 5455 O O . LEU B 1 194 ? 5.477 -3.684 16.172 1 96.56 194 LEU B O 1
ATOM 5459 N N . GLU B 1 195 ? 6.039 -5.41 14.938 1 95.62 195 GLU B N 1
ATOM 5460 C CA . GLU B 1 195 ? 7.09 -5.809 15.867 1 95.62 195 GLU B CA 1
ATOM 5461 C C . GLU B 1 195 ? 8.102 -4.684 16.062 1 95.62 195 GLU B C 1
ATOM 5463 O O . GLU B 1 195 ? 8.508 -4.402 17.188 1 95.62 195 GLU B O 1
ATOM 5468 N N . SER B 1 196 ? 8.492 -4.094 14.992 1 95.38 196 SER B N 1
ATOM 5469 C CA . SER B 1 196 ? 9.438 -2.988 15.094 1 95.38 196 SER B CA 1
ATOM 5470 C C . SER B 1 196 ? 8.852 -1.832 15.898 1 95.38 196 SER B C 1
ATOM 5472 O O . SER B 1 196 ? 9.562 -1.205 16.688 1 95.38 196 SER B O 1
ATOM 5474 N N . GLY B 1 197 ? 7.559 -1.522 15.664 1 96.81 197 GLY B N 1
ATOM 5475 C CA . GLY B 1 197 ? 6.895 -0.495 16.453 1 96.81 197 GLY B CA 1
ATOM 5476 C C . GLY B 1 197 ? 6.871 -0.806 17.938 1 96.81 197 GLY B C 1
ATOM 5477 O O . GLY B 1 197 ? 7.121 0.072 18.766 1 96.81 197 GLY B O 1
ATOM 5478 N N . LYS B 1 198 ? 6.637 -2.031 18.25 1 96 198 LYS B N 1
ATOM 5479 C CA . LYS B 1 198 ? 6.66 -2.471 19.641 1 96 198 LYS B CA 1
ATOM 5480 C C . LYS B 1 198 ? 8.055 -2.305 20.25 1 96 198 LYS B C 1
ATOM 5482 O O . LYS B 1 198 ? 8.188 -1.89 21.406 1 96 198 LYS B O 1
ATOM 5487 N N . ASN B 1 199 ? 9.016 -2.678 19.484 1 95.69 199 ASN B N 1
ATOM 5488 C CA . ASN B 1 199 ? 10.391 -2.541 19.953 1 95.69 199 ASN B CA 1
ATOM 5489 C C . ASN B 1 199 ? 10.734 -1.087 20.266 1 95.69 199 ASN B C 1
ATOM 5491 O O . ASN B 1 199 ? 11.406 -0.805 21.266 1 95.69 199 ASN B O 1
ATOM 5495 N N . TYR B 1 200 ? 10.266 -0.168 19.375 1 95.38 200 TYR B N 1
ATOM 5496 C CA . TYR B 1 200 ? 10.484 1.248 19.656 1 95.38 200 TYR B CA 1
ATOM 5497 C C . TYR B 1 200 ? 9.852 1.65 20.984 1 95.38 200 TYR B C 1
ATOM 5499 O O . TYR B 1 200 ? 10.469 2.352 21.781 1 95.38 200 TYR B O 1
ATOM 5507 N N . LEU B 1 201 ? 8.625 1.192 21.219 1 96.31 201 LEU B N 1
ATOM 5508 C CA . LEU B 1 201 ? 7.898 1.503 22.438 1 96.31 201 LEU B CA 1
ATOM 5509 C C . LEU B 1 201 ? 8.625 0.942 23.656 1 96.31 201 LEU B C 1
ATOM 5511 O O . LEU B 1 201 ? 8.852 1.658 24.641 1 96.31 201 LEU B O 1
ATOM 5515 N N . GLU B 1 202 ? 9.039 -0.289 23.578 1 96 202 GLU B N 1
ATOM 5516 C CA . GLU B 1 202 ? 9.688 -0.969 24.688 1 96 202 GLU B CA 1
ATOM 5517 C C . GLU B 1 202 ? 11.07 -0.381 24.969 1 96 202 GLU B C 1
ATOM 5519 O O . GLU B 1 202 ? 11.445 -0.175 26.125 1 96 202 GLU B O 1
ATOM 5524 N N . ASN B 1 203 ? 11.828 -0.173 23.891 1 95.19 203 ASN B N 1
ATOM 5525 C CA . ASN B 1 203 ? 13.164 0.394 24.031 1 95.19 203 ASN B CA 1
ATOM 5526 C C . ASN B 1 203 ? 13.117 1.784 24.672 1 95.19 203 ASN B C 1
ATOM 5528 O O . ASN B 1 203 ? 13.953 2.121 25.5 1 95.19 203 ASN B O 1
ATOM 5532 N N . TYR B 1 204 ? 12.172 2.537 24.234 1 95.12 204 TYR B N 1
ATOM 5533 C CA . TYR B 1 204 ? 12.031 3.867 24.812 1 95.12 204 TYR B CA 1
ATOM 5534 C C . TYR B 1 204 ? 11.656 3.781 26.297 1 95.12 204 TYR B C 1
ATOM 5536 O O . TYR B 1 204 ? 12.195 4.512 27.125 1 95.12 204 TYR B O 1
ATOM 5544 N N . ALA B 1 205 ? 10.711 2.934 26.609 1 94.38 205 ALA B N 1
ATOM 5545 C CA . ALA B 1 205 ? 10.312 2.738 28 1 94.38 205 ALA B CA 1
ATOM 5546 C C . ALA B 1 205 ? 11.5 2.311 28.859 1 94.38 205 ALA B C 1
ATOM 5548 O O . ALA B 1 205 ? 11.648 2.777 29.984 1 94.38 205 ALA B O 1
ATOM 5549 N N . ALA B 1 206 ? 12.281 1.463 28.312 1 94.88 206 ALA B N 1
ATOM 5550 C CA . ALA B 1 206 ? 13.469 0.99 29.016 1 94.88 206 ALA B CA 1
ATOM 5551 C C . ALA B 1 206 ? 14.461 2.125 29.234 1 94.88 206 ALA B C 1
ATOM 5553 O O . ALA B 1 206 ? 15.109 2.197 30.281 1 94.88 206 ALA B O 1
ATOM 5554 N N . LEU B 1 207 ? 14.602 2.953 28.219 1 92.75 207 LEU B N 1
ATOM 5555 C CA . LEU B 1 207 ? 15.5 4.102 28.312 1 92.75 207 LEU B CA 1
ATOM 5556 C C . LEU B 1 207 ? 15.016 5.074 29.375 1 92.75 207 LEU B C 1
ATOM 5558 O O . LEU B 1 207 ? 15.828 5.68 30.078 1 92.75 207 LEU B O 1
ATOM 5562 N N . VAL B 1 208 ? 13.711 5.273 29.469 1 93.06 208 VAL B N 1
ATOM 5563 C CA . VAL B 1 208 ? 13.133 6.152 30.469 1 93.06 208 VAL B CA 1
ATOM 5564 C C . VAL B 1 208 ? 13.328 5.539 31.859 1 93.06 208 VAL B C 1
ATOM 5566 O O . VAL B 1 208 ? 13.711 6.234 32.812 1 93.06 208 VAL B O 1
ATOM 5569 N N . GLY B 1 209 ? 13.031 4.262 31.953 1 92.12 209 GLY B N 1
ATOM 5570 C CA . GLY B 1 209 ? 13.203 3.541 33.188 1 92.12 209 GLY B CA 1
ATOM 5571 C C . GLY B 1 209 ? 12.383 4.109 34.344 1 92.12 209 GLY B C 1
ATOM 5572 O O . GLY B 1 209 ? 11.188 4.363 34.188 1 92.12 209 GLY B O 1
ATOM 5573 N N . GLU B 1 210 ? 13.016 4.203 35.469 1 90.62 210 GLU B N 1
ATOM 5574 C CA . GLU B 1 210 ? 12.328 4.664 36.688 1 90.62 210 GLU B CA 1
ATOM 5575 C C . GLU B 1 210 ? 12.531 6.164 36.906 1 90.62 210 GLU B C 1
ATOM 5577 O O . GLU B 1 210 ? 12.375 6.66 38 1 90.62 210 GLU B O 1
ATOM 5582 N N . LYS B 1 211 ? 12.875 6.73 35.812 1 90.81 211 LYS B N 1
ATOM 5583 C CA . LYS B 1 211 ? 13.109 8.172 35.906 1 90.81 211 LYS B CA 1
ATOM 5584 C C . LYS B 1 211 ? 11.859 8.898 36.375 1 90.81 211 LYS B C 1
ATOM 5586 O O . LYS B 1 211 ? 10.773 8.734 35.844 1 90.81 211 LYS B O 1
ATOM 5591 N N . SER B 1 212 ? 12 9.734 37.531 1 90 212 SER B N 1
ATOM 5592 C CA . SER B 1 212 ? 10.875 10.5 38.031 1 90 212 SER B CA 1
ATOM 5593 C C . SER B 1 212 ? 10.633 11.766 37.219 1 90 212 SER B C 1
ATOM 5595 O O . SER B 1 212 ? 11.492 12.172 36.438 1 90 212 SER B O 1
ATOM 5597 N N . SER B 1 213 ? 9.492 12.336 37.438 1 88.12 213 SER B N 1
ATOM 5598 C CA . SER B 1 213 ? 9.172 13.594 36.781 1 88.12 213 SER B CA 1
ATOM 5599 C C . SER B 1 213 ? 10.164 14.688 37.156 1 88.12 213 SER B C 1
ATOM 5601 O O . SER B 1 213 ? 10.523 15.531 36.344 1 88.12 213 SER B O 1
ATOM 5603 N N . GLN B 1 214 ? 10.555 14.664 38.375 1 91.12 214 GLN B N 1
ATOM 5604 C CA . GLN B 1 214 ? 11.5 15.664 38.875 1 91.12 214 GLN B CA 1
ATOM 5605 C C . GLN B 1 214 ? 12.867 15.492 38.219 1 91.12 214 GLN B C 1
ATOM 5607 O O . GLN B 1 214 ? 13.508 16.484 37.844 1 91.12 214 GLN B O 1
ATOM 5612 N N . GLN B 1 215 ? 13.273 14.281 38.125 1 92.62 215 GLN B N 1
ATOM 5613 C CA . GLN B 1 215 ? 14.547 13.992 37.469 1 92.62 215 GLN B CA 1
ATOM 5614 C C . GLN B 1 215 ? 14.531 14.422 36.031 1 92.62 215 GLN B C 1
ATOM 5616 O O . GLN B 1 215 ? 15.484 15.031 35.531 1 92.62 215 GLN B O 1
ATOM 5621 N N . TYR B 1 216 ? 13.484 14.109 35.344 1 91.88 216 TYR B N 1
ATOM 5622 C CA . TYR B 1 216 ? 13.359 14.477 33.938 1 91.88 216 TYR B CA 1
ATOM 5623 C C . TYR B 1 216 ? 13.375 15.992 33.781 1 91.88 216 TYR B C 1
ATOM 5625 O O . TYR B 1 216 ? 14.039 16.516 32.875 1 91.88 216 TYR B O 1
ATOM 5633 N N . THR B 1 217 ? 12.688 16.641 34.625 1 90 217 THR B N 1
ATOM 5634 C CA . THR B 1 217 ? 12.625 18.094 34.562 1 90 217 THR B CA 1
ATOM 5635 C C . THR B 1 217 ? 14.008 18.703 34.75 1 90 217 THR B C 1
ATOM 5637 O O . THR B 1 217 ? 14.383 19.641 34.031 1 90 217 THR B O 1
ATOM 5640 N N . LYS B 1 218 ? 14.695 18.172 35.656 1 92.5 218 LYS B N 1
ATOM 5641 C CA . LYS B 1 218 ? 16.047 18.672 35.906 1 92.5 218 LYS B CA 1
ATOM 5642 C C . LYS B 1 218 ? 16.953 18.438 34.719 1 92.5 218 LYS B C 1
ATOM 5644 O O . LYS B 1 218 ? 17.703 19.344 34.312 1 92.5 218 LYS B O 1
ATOM 5649 N N . GLU B 1 219 ? 16.875 17.281 34.156 1 92.69 219 GLU B N 1
ATOM 5650 C CA . GLU B 1 219 ? 17.672 16.969 33 1 92.69 219 GLU B CA 1
ATOM 5651 C C . GLU B 1 219 ? 17.312 17.891 31.812 1 92.69 219 GLU B C 1
ATOM 5653 O O . GLU B 1 219 ? 18.203 18.328 31.078 1 92.69 219 GLU B O 1
ATOM 5658 N N . MET B 1 220 ? 16.094 18.141 31.688 1 90.81 220 MET B N 1
ATOM 5659 C CA . MET B 1 220 ? 15.633 18.969 30.594 1 90.81 220 MET B CA 1
ATOM 5660 C C . MET B 1 220 ? 16.094 20.422 30.781 1 90.81 220 MET B C 1
ATOM 5662 O O . MET B 1 220 ? 16.453 21.094 29.812 1 90.81 220 MET B O 1
ATOM 5666 N N . GLU B 1 221 ? 16.047 20.859 31.969 1 90.12 221 GLU B N 1
ATOM 5667 C CA . GLU B 1 221 ? 16.531 22.203 32.25 1 90.12 221 GLU B CA 1
ATOM 5668 C C . GLU B 1 221 ? 18.016 22.344 31.922 1 90.12 221 GLU B C 1
ATOM 5670 O O . GLU B 1 221 ? 18.422 23.328 31.312 1 90.12 221 GLU B O 1
ATOM 5675 N N . GLU B 1 222 ? 18.719 21.359 32.312 1 91.94 222 GLU B N 1
ATOM 5676 C CA . GLU B 1 222 ? 20.141 21.344 32.031 1 91.94 222 GLU B CA 1
ATOM 5677 C C . GLU B 1 222 ? 20.375 21.297 30.516 1 91.94 222 GLU B C 1
ATOM 5679 O O . GLU B 1 222 ? 21.234 22.016 30 1 91.94 222 GLU B O 1
ATOM 5684 N N . TYR B 1 223 ? 19.656 20.484 29.922 1 91.38 223 TYR B N 1
ATOM 5685 C CA . TYR B 1 223 ? 19.766 20.375 28.469 1 91.38 223 TYR B CA 1
ATOM 5686 C C . TYR B 1 223 ? 19.438 21.703 27.781 1 91.38 223 TYR B C 1
ATOM 5688 O O . TYR B 1 223 ? 20.172 22.156 26.906 1 91.38 223 TYR B O 1
ATOM 5696 N N . ASN B 1 224 ? 18.312 22.266 28.172 1 87.94 224 ASN B N 1
ATOM 5697 C CA . ASN B 1 224 ? 17.875 23.516 27.562 1 87.94 224 ASN B CA 1
ATOM 5698 C C . ASN B 1 224 ? 18.906 24.609 27.734 1 87.94 224 ASN B C 1
ATOM 5700 O O . ASN B 1 224 ? 19.141 25.391 26.812 1 87.94 224 ASN B O 1
ATOM 5704 N N . CYS B 1 225 ? 19.484 24.656 28.844 1 89.94 225 CYS B N 1
ATOM 5705 C CA . CYS B 1 225 ? 20.531 25.641 29.094 1 89.94 225 CYS B CA 1
ATOM 5706 C C . CYS B 1 225 ? 21.719 25.438 28.172 1 89.94 225 CYS B C 1
ATOM 5708 O O . CYS B 1 225 ? 22.203 26.375 27.547 1 89.94 225 CYS B O 1
ATOM 5710 N N . ALA B 1 226 ? 22.109 24.219 28.078 1 90.12 226 ALA B N 1
ATOM 5711 C CA . ALA B 1 226 ? 23.234 23.875 27.219 1 90.12 226 ALA B CA 1
ATOM 5712 C C . ALA B 1 226 ? 22.906 24.156 25.75 1 90.12 226 ALA B C 1
ATOM 5714 O O . ALA B 1 226 ? 23.75 24.672 25.016 1 90.12 226 ALA B O 1
ATOM 5715 N N . TYR B 1 227 ? 21.766 23.828 25.453 1 88.88 227 TYR B N 1
ATOM 5716 C CA . TYR B 1 227 ? 21.344 23.969 24.062 1 88.88 227 TYR B CA 1
ATOM 5717 C C . TYR B 1 227 ? 21.25 25.438 23.672 1 88.88 227 TYR B C 1
ATOM 5719 O O . TYR B 1 227 ? 21.688 25.828 22.594 1 88.88 227 TYR B O 1
ATOM 5727 N N . GLN B 1 228 ? 20.656 26.234 24.5 1 86.62 228 GLN B N 1
ATOM 5728 C CA . GLN B 1 228 ? 20.547 27.656 24.234 1 86.62 228 GLN B CA 1
ATOM 5729 C C . GLN B 1 228 ? 21.938 28.297 24.125 1 86.62 228 GLN B C 1
ATOM 5731 O O . GLN B 1 228 ? 22.156 29.156 23.281 1 86.62 228 GLN B O 1
ATOM 5736 N N . HIS B 1 229 ? 22.766 27.891 25 1 88.12 229 HIS B N 1
ATOM 5737 C CA . HIS B 1 229 ? 24.125 28.391 24.938 1 88.12 229 HIS B CA 1
ATOM 5738 C C . HIS B 1 229 ? 24.797 28 23.609 1 88.12 229 HIS B C 1
ATOM 5740 O O . HIS B 1 229 ? 25.469 28.828 23 1 88.12 229 HIS B O 1
ATOM 5746 N N . TRP B 1 230 ? 24.562 26.812 23.297 1 89.38 230 TRP B N 1
ATOM 5747 C CA . TRP B 1 230 ? 25.125 26.328 22.047 1 89.38 230 TRP B CA 1
ATOM 5748 C C . TRP B 1 230 ? 24.562 27.094 20.844 1 89.38 230 TRP B C 1
ATOM 5750 O O . TRP B 1 230 ? 25.312 27.5 19.969 1 89.38 230 TRP B O 1
ATOM 5760 N N . LEU B 1 231 ? 23.297 27.297 20.812 1 84.56 231 LEU B N 1
ATOM 5761 C CA . LEU B 1 231 ? 22.625 28.031 19.734 1 84.56 231 LEU B CA 1
ATOM 5762 C C . LEU B 1 231 ? 23.156 29.453 19.625 1 84.56 231 LEU B C 1
ATOM 5764 O O . LEU B 1 231 ? 23.406 29.938 18.516 1 84.56 231 LEU B O 1
ATOM 5768 N N . LYS B 1 232 ? 23.297 30.094 20.719 1 85.44 232 LYS B N 1
ATOM 5769 C CA . LYS B 1 232 ? 23.797 31.453 20.75 1 85.44 232 LYS B CA 1
ATOM 5770 C C . LYS B 1 232 ? 25.234 31.516 20.219 1 85.44 232 LYS B C 1
ATOM 5772 O O . LYS B 1 232 ? 25.578 32.406 19.438 1 85.44 232 LYS B O 1
ATOM 5777 N N . SER B 1 233 ? 25.922 30.562 20.672 1 87.19 233 SER B N 1
ATOM 5778 C CA . SER B 1 233 ? 27.312 30.5 20.234 1 87.19 233 SER B CA 1
ATOM 5779 C C . SER B 1 233 ? 27.406 30.25 18.734 1 87.19 233 SER B C 1
ATOM 5781 O O . SER B 1 233 ? 28.234 30.859 18.047 1 87.19 233 SER B O 1
ATOM 5783 N N . THR B 1 234 ? 26.594 29.359 18.266 1 85.88 234 THR B N 1
ATOM 5784 C CA . THR B 1 234 ? 26.594 29.031 16.844 1 85.88 234 THR B CA 1
ATOM 5785 C C . THR B 1 234 ? 26.156 30.234 16.016 1 85.88 234 THR B C 1
ATOM 5787 O O . THR B 1 234 ? 26.688 30.469 14.93 1 85.88 234 THR B O 1
ATOM 5790 N N . GLU B 1 235 ? 25.188 30.969 16.516 1 82.44 235 GLU B N 1
ATOM 5791 C CA . GLU B 1 235 ? 24.719 32.156 15.836 1 82.44 235 GLU B CA 1
ATOM 5792 C C . GLU B 1 235 ? 25.828 33.219 15.734 1 82.44 235 GLU B C 1
ATOM 5794 O O . GLU B 1 235 ? 25.953 33.875 14.711 1 82.44 235 GLU B O 1
ATOM 5799 N N . GLU B 1 236 ? 26.547 33.312 16.719 1 85.75 236 GLU B N 1
ATOM 5800 C CA . GLU B 1 236 ? 27.656 34.25 16.75 1 85.75 236 GLU B CA 1
ATOM 5801 C C . GLU B 1 236 ? 28.734 33.875 15.734 1 85.75 236 GLU B C 1
ATOM 5803 O O . GLU B 1 236 ? 29.281 34.75 15.055 1 85.75 236 GLU B O 1
ATOM 5808 N N . VAL B 1 237 ? 28.969 32.625 15.727 1 85.88 237 VAL B N 1
ATOM 5809 C CA . VAL B 1 237 ? 29.969 32.156 14.773 1 85.88 237 VAL B CA 1
ATOM 5810 C C . VAL B 1 237 ? 29.484 32.406 13.352 1 85.88 237 VAL B C 1
ATOM 5812 O O . VAL B 1 237 ? 30.25 32.844 12.5 1 85.88 237 VAL B O 1
ATOM 5815 N N . LYS B 1 238 ? 28.203 32.125 12.984 1 79.5 238 LYS B N 1
ATOM 5816 C CA . LYS B 1 238 ? 27.641 32.281 11.641 1 79.5 238 LYS B CA 1
ATOM 5817 C C . LYS B 1 238 ? 27.531 33.75 11.234 1 79.5 238 LYS B C 1
ATOM 5819 O O . LYS B 1 238 ? 27.625 34.062 10.055 1 79.5 238 LYS B O 1
ATOM 5824 N N . GLN B 1 239 ? 27.297 34.625 12.305 1 77.62 239 GLN B N 1
ATOM 5825 C CA . GLN B 1 239 ? 27.281 36.031 12.039 1 77.62 239 GLN B CA 1
ATOM 5826 C C . GLN B 1 239 ? 28.656 36.531 11.57 1 77.62 239 GLN B C 1
ATOM 5828 O O . GLN B 1 239 ? 28.75 37.406 10.711 1 77.62 239 GLN B O 1
ATOM 5833 N N . LYS B 1 240 ? 29.703 35.938 12.133 1 83.06 240 LYS B N 1
ATOM 5834 C CA . LYS B 1 240 ? 31.078 36.312 11.781 1 83.06 240 LYS B CA 1
ATOM 5835 C C . LYS B 1 240 ? 31.5 35.656 10.477 1 83.06 240 LYS B C 1
ATOM 5837 O O . LYS B 1 240 ? 32.156 36.281 9.648 1 83.06 240 LYS B O 1
ATOM 5842 N N . ASP B 1 241 ? 31.109 34.375 10.383 1 81.62 241 ASP B N 1
ATOM 5843 C CA . ASP B 1 241 ? 31.422 33.625 9.172 1 81.62 241 ASP B CA 1
ATOM 5844 C C . ASP B 1 241 ? 30.219 32.781 8.734 1 81.62 241 ASP B C 1
ATOM 5846 O O . ASP B 1 241 ? 30.094 31.609 9.133 1 81.62 241 ASP B O 1
ATOM 5850 N N . PRO B 1 242 ? 29.484 33.406 7.832 1 73.88 242 PRO B N 1
ATOM 5851 C CA . PRO B 1 242 ? 28.266 32.719 7.398 1 73.88 242 PRO B CA 1
ATOM 5852 C C . PRO B 1 242 ? 28.578 31.391 6.711 1 73.88 242 PRO B C 1
ATOM 5854 O O . PRO B 1 242 ? 27.688 30.547 6.578 1 73.88 242 PRO B O 1
ATOM 5857 N N . GLN B 1 243 ? 29.781 31.109 6.328 1 69.62 243 GLN B N 1
ATOM 5858 C CA . GLN B 1 243 ? 30.109 29.891 5.598 1 69.62 243 GLN B CA 1
ATOM 5859 C C . GLN B 1 243 ? 30.891 28.922 6.48 1 69.62 243 GLN B C 1
ATOM 5861 O O . GLN B 1 243 ? 31.469 27.953 5.988 1 69.62 243 GLN B O 1
ATOM 5866 N N . ALA B 1 244 ? 30.859 29.25 7.77 1 77.5 244 ALA B N 1
ATOM 5867 C CA . ALA B 1 244 ? 31.578 28.375 8.68 1 77.5 244 ALA B CA 1
ATOM 5868 C C . ALA B 1 244 ? 31.062 26.938 8.594 1 77.5 244 ALA B C 1
ATOM 5870 O O . ALA B 1 244 ? 29.844 26.719 8.586 1 77.5 244 ALA B O 1
ATOM 5871 N N . SER B 1 245 ? 31.969 26 8.492 1 72 245 SER B N 1
ATOM 5872 C CA . SER B 1 245 ? 31.594 24.594 8.461 1 72 245 SER B CA 1
ATOM 5873 C C . SER B 1 245 ? 31.156 24.109 9.844 1 72 245 SER B C 1
ATOM 5875 O O . SER B 1 245 ? 31.453 24.734 10.852 1 72 245 SER B O 1
ATOM 5877 N N . TRP B 1 246 ? 30.406 23.031 9.922 1 74.25 246 TRP B N 1
ATOM 5878 C CA . TRP B 1 246 ? 30 22.438 11.188 1 74.25 246 TRP B CA 1
ATOM 5879 C C . TRP B 1 246 ? 31.219 22.078 12.039 1 74.25 246 TRP B C 1
ATOM 5881 O O . TRP B 1 246 ? 31.188 22.234 13.266 1 74.25 246 TRP B O 1
ATOM 5891 N N . LYS B 1 247 ? 32.281 21.688 11.406 1 74.5 247 LYS B N 1
ATOM 5892 C CA . LYS B 1 247 ? 33.5 21.359 12.133 1 74.5 247 LYS B CA 1
ATOM 5893 C C . LYS B 1 247 ? 34.031 22.578 12.875 1 74.5 247 LYS B C 1
ATOM 5895 O O . LYS B 1 247 ? 34.438 22.484 14.039 1 74.5 247 LYS B O 1
ATOM 5900 N N . GLU B 1 248 ? 33.969 23.641 12.117 1 79.12 248 GLU B N 1
ATOM 5901 C CA . GLU B 1 248 ? 34.438 24.891 12.719 1 79.12 248 GLU B CA 1
ATOM 5902 C C . GLU B 1 248 ? 33.531 25.328 13.859 1 79.12 248 GLU B C 1
ATOM 5904 O O . GLU B 1 248 ? 34 25.75 14.914 1 79.12 248 GLU B O 1
ATOM 5909 N N . ILE B 1 249 ? 32.281 25.141 13.617 1 83.06 249 ILE B N 1
ATOM 5910 C CA . ILE B 1 249 ? 31.312 25.531 14.625 1 83.06 249 ILE B CA 1
ATOM 5911 C C . ILE B 1 249 ? 31.484 24.656 15.867 1 83.06 249 ILE B C 1
ATOM 5913 O O . ILE B 1 249 ? 31.5 25.156 17 1 83.06 249 ILE B O 1
ATOM 5917 N N . HIS B 1 250 ? 31.672 23.375 15.602 1 82.38 250 HIS B N 1
ATOM 5918 C CA . HIS B 1 250 ? 31.812 22.469 16.734 1 82.38 250 HIS B CA 1
ATOM 5919 C C . HIS B 1 250 ? 33.125 22.734 17.484 1 82.38 250 HIS B C 1
ATOM 5921 O O . HIS B 1 250 ? 33.188 22.594 18.703 1 82.38 250 HIS B O 1
ATOM 5927 N N . LYS B 1 251 ? 34.156 23.125 16.734 1 83.5 251 LYS B N 1
ATOM 5928 C CA . LYS B 1 251 ? 35.406 23.453 17.359 1 83.5 251 LYS B CA 1
ATOM 5929 C C . LYS B 1 251 ? 35.281 24.672 18.266 1 83.5 251 LYS B C 1
ATOM 5931 O O . LYS B 1 251 ? 35.875 24.703 19.359 1 83.5 251 LYS B O 1
ATOM 5936 N N . ILE B 1 252 ? 34.438 25.516 17.797 1 85.38 252 ILE B N 1
ATOM 5937 C CA . ILE B 1 252 ? 34.344 26.781 18.516 1 85.38 252 ILE B CA 1
ATOM 5938 C C . ILE B 1 252 ? 33.25 26.688 19.578 1 85.38 252 ILE B C 1
ATOM 5940 O O . ILE B 1 252 ? 33.469 27.125 20.719 1 85.38 252 ILE B O 1
ATOM 5944 N N . CYS B 1 253 ? 32.094 26.141 19.234 1 88.44 253 CYS B N 1
ATOM 5945 C CA . CYS B 1 253 ? 30.922 26.172 20.078 1 88.44 253 CYS B CA 1
ATOM 5946 C C . CYS B 1 253 ? 30.781 24.875 20.859 1 88.44 253 CYS B C 1
ATOM 5948 O O . CYS B 1 253 ? 30 24.797 21.797 1 88.44 253 CYS B O 1
ATOM 5950 N N . GLY B 1 254 ? 31.609 23.875 20.609 1 84.38 254 GLY B N 1
ATOM 5951 C CA . GLY B 1 254 ? 31.406 22.531 21.156 1 84.38 254 GLY B CA 1
ATOM 5952 C C . GLY B 1 254 ? 30.359 21.734 20.391 1 84.38 254 GLY B C 1
ATOM 5953 O O . GLY B 1 254 ? 29.719 22.25 19.484 1 84.38 254 GLY B O 1
ATOM 5954 N N . GLU B 1 255 ? 30.234 20.438 20.828 1 81.88 255 GLU B N 1
ATOM 5955 C CA . GLU B 1 255 ? 29.25 19.578 20.172 1 81.88 255 GLU B CA 1
ATOM 5956 C C . GLU B 1 255 ? 27.828 19.953 20.562 1 81.88 255 GLU B C 1
ATOM 5958 O O . GLU B 1 255 ? 27.578 20.406 21.688 1 81.88 255 GLU B O 1
ATOM 5963 N N . CYS B 1 256 ? 27 19.891 19.578 1 82.56 256 CYS B N 1
ATOM 5964 C CA . CYS B 1 256 ? 25.578 20.109 19.859 1 82.56 256 CYS B CA 1
ATOM 5965 C C . CYS B 1 256 ? 25.109 19.156 20.953 1 82.56 256 CYS B C 1
ATOM 5967 O O . CYS B 1 256 ? 25.391 17.953 20.906 1 82.56 256 CYS B O 1
ATOM 5969 N N . PRO B 1 257 ? 24.453 19.75 21.953 1 85.06 257 PRO B N 1
ATOM 5970 C CA . PRO B 1 257 ? 23.938 18.859 22.984 1 85.06 257 PRO B CA 1
ATOM 5971 C C . PRO B 1 257 ? 22.75 18.016 22.5 1 85.06 257 PRO B C 1
ATOM 5973 O O . PRO B 1 257 ? 21.609 18.297 22.828 1 85.06 257 PRO B O 1
ATOM 5976 N N . TRP B 1 258 ? 22.953 17.125 21.641 1 84.06 258 TRP B N 1
ATOM 5977 C CA . TRP B 1 258 ? 21.984 16.172 21.109 1 84.06 258 TRP B CA 1
ATOM 5978 C C . TRP B 1 258 ? 22.406 14.742 21.406 1 84.06 258 TRP B C 1
ATOM 5980 O O . TRP B 1 258 ? 23.594 14.414 21.359 1 84.06 258 TRP B O 1
ATOM 5990 N N . PRO B 1 259 ? 21.359 13.945 21.828 1 84.88 259 PRO B N 1
ATOM 5991 C CA . PRO B 1 259 ? 19.906 14.125 21.812 1 84.88 259 PRO B CA 1
ATOM 5992 C C . PRO B 1 259 ? 19.359 14.711 23.109 1 84.88 259 PRO B C 1
ATOM 5994 O O . PRO B 1 259 ? 20.062 14.734 24.125 1 84.88 259 PRO B O 1
ATOM 5997 N N . GLN B 1 260 ? 18.094 15.109 22.984 1 88.5 260 GLN B N 1
ATOM 5998 C CA . GLN B 1 260 ? 17.375 15.562 24.172 1 88.5 260 GLN B CA 1
ATOM 5999 C C . GLN B 1 260 ? 17.141 14.422 25.156 1 88.5 260 GLN B C 1
ATOM 6001 O O . GLN B 1 260 ? 17.078 13.258 24.75 1 88.5 260 GLN B O 1
ATOM 6006 N N . PRO B 1 261 ? 17.078 14.805 26.422 1 90.44 261 PRO B N 1
ATOM 6007 C CA . PRO B 1 261 ? 16.797 13.758 27.422 1 90.44 261 PRO B CA 1
ATOM 6008 C C . PRO B 1 261 ? 15.508 13 27.141 1 90.44 261 PRO B C 1
ATOM 6010 O O . PRO B 1 261 ? 14.516 13.602 26.734 1 90.44 261 PRO B O 1
ATOM 6013 N N . VAL B 1 262 ? 15.609 11.703 27.438 1 91.62 262 VAL B N 1
ATOM 6014 C CA . VAL B 1 262 ? 14.445 10.852 27.234 1 91.62 262 VAL B CA 1
ATOM 6015 C C . VAL B 1 262 ? 13.5 10.969 28.438 1 91.62 262 VAL B C 1
ATOM 6017 O O . VAL B 1 262 ? 13.953 11.172 29.562 1 91.62 262 VAL B O 1
ATOM 6020 N N . GLY B 1 263 ? 12.211 10.914 28.188 1 92.06 263 GLY B N 1
ATOM 6021 C CA . GLY B 1 263 ? 11.203 11.008 29.234 1 92.06 263 GLY B CA 1
ATOM 6022 C C . GLY B 1 263 ? 9.789 10.953 28.703 1 92.06 263 GLY B C 1
ATOM 6023 O O . GLY B 1 263 ? 9.578 10.938 27.484 1 92.06 263 GLY B O 1
ATOM 6024 N N . TRP B 1 264 ? 8.836 10.828 29.625 1 87 264 TRP B N 1
ATOM 6025 C CA . TRP B 1 264 ? 7.434 10.656 29.25 1 87 264 TRP B CA 1
ATOM 6026 C C . TRP B 1 264 ? 6.887 11.922 28.594 1 87 264 TRP B C 1
ATOM 6028 O O . TRP B 1 264 ? 5.844 11.891 27.938 1 87 264 TRP B O 1
ATOM 6038 N N . GLN B 1 265 ? 7.574 13.008 28.734 1 88.94 265 GLN B N 1
ATOM 6039 C CA . GLN B 1 265 ? 7.125 14.266 28.156 1 88.94 265 GLN B CA 1
ATOM 6040 C C . GLN B 1 265 ? 7.961 14.641 26.922 1 88.94 265 GLN B C 1
ATOM 6042 O O . GLN B 1 265 ? 7.824 15.742 26.391 1 88.94 265 GLN B O 1
ATOM 6047 N N . SER B 1 266 ? 8.852 13.789 26.625 1 93.5 266 SER B N 1
ATOM 6048 C CA . SER B 1 266 ? 9.734 14.094 25.5 1 93.5 266 SER B CA 1
ATOM 6049 C C . SER B 1 266 ? 8.969 14.133 24.188 1 93.5 266 SER B C 1
ATOM 6051 O O . SER B 1 266 ? 8.141 13.258 23.922 1 93.5 266 SER B O 1
ATOM 6053 N N . PRO B 1 267 ? 9.203 15.133 23.359 1 93.88 267 PRO B N 1
ATOM 6054 C CA . PRO B 1 267 ? 8.602 15.125 22.016 1 93.88 267 PRO B CA 1
ATOM 6055 C C . PRO B 1 267 ? 9.094 13.969 21.156 1 93.88 267 PRO B C 1
ATOM 6057 O O . PRO B 1 267 ? 8.523 13.703 20.094 1 93.88 267 PRO B O 1
ATOM 6060 N N . PHE B 1 268 ? 10.109 13.273 21.594 1 95.38 268 PHE B N 1
ATOM 6061 C CA . PHE B 1 268 ? 10.727 12.234 20.766 1 95.38 268 PHE B CA 1
ATOM 6062 C C . PHE B 1 268 ? 10.242 10.852 21.172 1 95.38 268 PHE B C 1
ATOM 6064 O O . PHE B 1 268 ? 10.664 9.844 20.609 1 95.38 268 PHE B O 1
ATOM 6071 N N . ARG B 1 269 ? 9.383 10.852 22.203 1 96.62 269 ARG B N 1
ATOM 6072 C CA . ARG B 1 269 ? 8.812 9.555 22.562 1 96.62 269 ARG B CA 1
ATOM 6073 C C . ARG B 1 269 ? 7.926 9.008 21.453 1 96.62 269 ARG B C 1
ATOM 6075 O O . ARG B 1 269 ? 7.211 9.766 20.797 1 96.62 269 ARG B O 1
ATOM 6082 N N . PRO B 1 270 ? 7.926 7.699 21.266 1 97.5 270 PRO B N 1
ATOM 6083 C CA . PRO B 1 270 ? 6.973 7.133 20.297 1 97.5 270 PRO B CA 1
ATOM 6084 C C . PRO B 1 270 ? 5.531 7.535 20.594 1 97.5 270 PRO B C 1
ATOM 6086 O O . PRO B 1 270 ? 5.129 7.605 21.75 1 97.5 270 PRO B O 1
ATOM 6089 N N . ASN B 1 271 ? 4.773 7.84 19.516 1 97 271 ASN B N 1
ATOM 6090 C CA . ASN B 1 271 ? 3.35 8.164 19.531 1 97 271 ASN B CA 1
ATOM 6091 C C . ASN B 1 271 ? 3.102 9.578 20.062 1 97 271 ASN B C 1
ATOM 6093 O O . ASN B 1 271 ? 1.995 10.102 19.938 1 97 271 ASN B O 1
ATOM 6097 N N . GLY B 1 272 ? 4.094 10.242 20.688 1 97.19 272 GLY B N 1
ATOM 6098 C CA . GLY B 1 272 ? 3.896 11.5 21.375 1 97.19 272 GLY B CA 1
ATOM 6099 C C . GLY B 1 272 ? 3.326 12.586 20.484 1 97.19 272 GLY B C 1
ATOM 6100 O O . GLY B 1 272 ? 2.307 13.195 20.812 1 97.19 272 GLY B O 1
ATOM 6101 N N . LEU B 1 273 ? 3.912 12.773 19.375 1 98.31 273 LEU B N 1
ATOM 6102 C CA . LEU B 1 273 ? 3.553 13.898 18.516 1 98.31 273 LEU B CA 1
ATOM 6103 C C . LEU B 1 273 ? 2.256 13.609 17.75 1 98.31 273 LEU B C 1
ATOM 6105 O O . LEU B 1 273 ? 1.526 14.539 17.406 1 98.31 273 LEU B O 1
ATOM 6109 N N . HIS B 1 274 ? 1.94 12.312 17.516 1 98.44 274 HIS B N 1
ATOM 6110 C CA . HIS B 1 274 ? 0.618 11.977 17 1 98.44 274 HIS B CA 1
ATOM 6111 C C . HIS B 1 274 ? -0.48 12.461 17.938 1 98.44 274 HIS B C 1
ATOM 6113 O O . HIS B 1 274 ? -1.467 13.055 17.5 1 98.44 274 HIS B O 1
ATOM 6119 N N . GLU B 1 275 ? -0.263 12.25 19.188 1 97.06 275 GLU B N 1
ATOM 6120 C CA . GLU B 1 275 ? -1.233 12.609 20.219 1 97.06 275 GLU B CA 1
ATOM 6121 C C . GLU B 1 275 ? -1.306 14.125 20.406 1 97.06 275 GLU B C 1
ATOM 6123 O O . GLU B 1 275 ? -2.395 14.695 20.5 1 97.06 275 GLU B O 1
ATOM 6128 N N . THR B 1 276 ? -0.183 14.773 20.391 1 97.69 276 THR B N 1
ATOM 6129 C CA . THR B 1 276 ? -0.135 16.156 20.875 1 97.69 276 THR B CA 1
ATOM 6130 C C . THR B 1 276 ? -0.17 17.141 19.719 1 97.69 276 THR B C 1
ATOM 6132 O O . THR B 1 276 ? -0.394 18.328 19.922 1 97.69 276 THR B O 1
ATOM 6135 N N . MET B 1 277 ? 0 16.672 18.453 1 98.31 277 MET B N 1
ATOM 6136 C CA . MET B 1 277 ? 0.022 17.594 17.328 1 98.31 277 MET B CA 1
ATOM 6137 C C . MET B 1 277 ? -0.929 17.141 16.234 1 98.31 277 MET B C 1
ATOM 6139 O O . MET B 1 277 ? -1.944 17.797 15.969 1 98.31 277 MET B O 1
ATOM 6143 N N . ILE B 1 278 ? -0.784 15.922 15.695 1 98.5 278 ILE B N 1
ATOM 6144 C CA . ILE B 1 278 ? -1.569 15.453 14.562 1 98.5 278 ILE B CA 1
ATOM 6145 C C . ILE B 1 278 ? -3.049 15.422 14.938 1 98.5 278 ILE B C 1
ATOM 6147 O O . ILE B 1 278 ? -3.896 15.906 14.188 1 98.5 278 ILE B O 1
ATOM 6151 N N . ARG B 1 279 ? -3.391 14.914 16.062 1 97.31 279 ARG B N 1
ATOM 6152 C CA . ARG B 1 279 ? -4.777 14.711 16.469 1 97.31 279 ARG B CA 1
ATOM 6153 C C . ARG B 1 279 ? -5.473 16.047 16.719 1 97.31 279 ARG B C 1
ATOM 6155 O O . ARG B 1 279 ? -6.703 16.109 16.781 1 97.31 279 ARG B O 1
ATOM 6162 N N . ARG B 1 280 ? -4.699 17.094 16.859 1 96.94 280 ARG B N 1
ATOM 6163 C CA . ARG B 1 280 ? -5.297 18.406 17.078 1 96.94 280 ARG B CA 1
ATOM 6164 C C . ARG B 1 280 ? -5.789 19.016 15.773 1 96.94 280 ARG B C 1
ATOM 6166 O O . ARG B 1 280 ? -6.605 19.938 15.781 1 96.94 280 ARG B O 1
ATOM 6173 N N . ILE B 1 281 ? -5.297 18.469 14.617 1 98.12 281 ILE B N 1
ATOM 6174 C CA . ILE B 1 281 ? -5.652 19.109 13.359 1 98.12 281 ILE B CA 1
ATOM 6175 C C . ILE B 1 281 ? -6.422 18.125 12.477 1 98.12 281 ILE B C 1
ATOM 6177 O O . ILE B 1 281 ? -7.082 18.531 11.516 1 98.12 281 ILE B O 1
ATOM 6181 N N . ALA B 1 282 ? -6.355 16.844 12.742 1 97.81 282 ALA B N 1
ATOM 6182 C CA . ALA B 1 282 ? -7.219 15.883 12.055 1 97.81 282 ALA B CA 1
ATOM 6183 C C . ALA B 1 282 ? -8.648 15.969 12.57 1 97.81 282 ALA B C 1
ATOM 6185 O O . ALA B 1 282 ? -8.875 16.156 13.773 1 97.81 282 ALA B O 1
ATOM 6186 N N . PRO B 1 283 ? -9.648 16.047 11.703 1 97.69 283 PRO B N 1
ATOM 6187 C CA . PRO B 1 283 ? -9.664 15.719 10.273 1 97.69 283 PRO B CA 1
ATOM 6188 C C . PRO B 1 283 ? -9.812 16.938 9.383 1 97.69 283 PRO B C 1
ATOM 6190 O O . PRO B 1 283 ? -10.57 16.906 8.406 1 97.69 283 PRO B O 1
ATOM 6193 N N . TYR B 1 284 ? -9.109 18 9.688 1 98.56 284 TYR B N 1
ATOM 6194 C CA . TYR B 1 284 ? -9.148 19.188 8.844 1 98.56 284 TYR B CA 1
ATOM 6195 C C . TYR B 1 284 ? -9.031 18.828 7.375 1 98.56 284 TYR B C 1
ATOM 6197 O O . TYR B 1 284 ? -8.086 18.141 6.973 1 98.56 284 TYR B O 1
ATOM 6205 N N . SER B 1 285 ? -9.969 19.203 6.562 1 97.94 285 SER B N 1
ATOM 6206 C CA . SER B 1 285 ? -10 18.75 5.176 1 97.94 285 SER B CA 1
ATOM 6207 C C . SER B 1 285 ? -8.742 19.188 4.426 1 97.94 285 SER B C 1
ATOM 6209 O O . SER B 1 285 ? -8.344 20.359 4.508 1 97.94 285 SER B O 1
ATOM 6211 N N . LEU B 1 286 ? -8.109 18.234 3.689 1 98.19 286 LEU B N 1
ATOM 6212 C CA . LEU B 1 286 ? -6.855 18.469 2.975 1 98.19 286 LEU B CA 1
ATOM 6213 C C . LEU B 1 286 ? -6.945 17.938 1.543 1 98.19 286 LEU B C 1
ATOM 6215 O O . LEU B 1 286 ? -7.773 17.078 1.242 1 98.19 286 LEU B O 1
ATOM 6219 N N . ARG B 1 287 ? -6.078 18.547 0.734 1 98.5 287 ARG B N 1
ATOM 6220 C CA . ARG B 1 287 ? -5.824 17.922 -0.555 1 98.5 287 ARG B CA 1
ATOM 6221 C C . ARG B 1 287 ? -4.859 16.75 -0.408 1 98.5 287 ARG B C 1
ATOM 6223 O O . ARG B 1 287 ? -5.012 15.719 -1.077 1 98.5 287 ARG B O 1
ATOM 6230 N N . GLY B 1 288 ? -3.875 16.938 0.429 1 98.69 288 GLY B N 1
ATOM 6231 C CA . GLY B 1 288 ? -2.904 15.867 0.596 1 98.69 288 GLY B CA 1
ATOM 6232 C C . GLY B 1 288 ? -1.814 16.203 1.596 1 98.69 288 GLY B C 1
ATOM 6233 O O . GLY B 1 288 ? -1.872 17.234 2.262 1 98.69 288 GLY B O 1
ATOM 6234 N N . PHE B 1 289 ? -0.825 15.266 1.754 1 98.81 289 PHE B N 1
ATOM 6235 C CA . PHE B 1 289 ? 0.293 15.398 2.682 1 98.81 289 PHE B CA 1
ATOM 6236 C C . PHE B 1 289 ? 1.604 15.57 1.926 1 98.81 289 PHE B C 1
ATOM 6238 O O . PHE B 1 289 ? 1.83 14.93 0.901 1 98.81 289 PHE B O 1
ATOM 6245 N N . LEU B 1 290 ? 2.396 16.531 2.375 1 98.94 290 LEU B N 1
ATOM 6246 C CA . LEU B 1 290 ? 3.83 16.578 2.111 1 98.94 290 LEU B CA 1
ATOM 6247 C C . LEU B 1 290 ? 4.621 16.047 3.303 1 98.94 290 LEU B C 1
ATOM 6249 O O . LEU B 1 290 ? 4.348 16.406 4.445 1 98.94 290 LEU B O 1
ATOM 6253 N N . TYR B 1 291 ? 5.562 15.203 3.037 1 98.94 291 TYR B N 1
ATOM 6254 C CA . TYR B 1 291 ? 6.23 14.547 4.156 1 98.94 291 TYR B CA 1
ATOM 6255 C C . TYR B 1 291 ? 7.727 14.414 3.893 1 98.94 291 TYR B C 1
ATOM 6257 O O . TYR B 1 291 ? 8.133 13.914 2.842 1 98.94 291 TYR B O 1
ATOM 6265 N N . TYR B 1 292 ? 8.562 14.93 4.766 1 98.88 292 TYR B N 1
ATOM 6266 C CA . TYR B 1 292 ? 10.016 14.781 4.734 1 98.88 292 TYR B CA 1
ATOM 6267 C C . TYR B 1 292 ? 10.547 14.328 6.086 1 98.88 292 TYR B C 1
ATOM 6269 O O . TYR B 1 292 ? 10.617 15.117 7.031 1 98.88 292 TYR B O 1
ATOM 6277 N N . GLN B 1 293 ? 10.852 13.102 6.164 1 98.69 293 GLN B N 1
ATOM 6278 C CA . GLN B 1 293 ? 11.344 12.445 7.375 1 98.69 293 GLN B CA 1
ATOM 6279 C C . GLN B 1 293 ? 12.07 11.148 7.039 1 98.69 293 GLN B C 1
ATOM 6281 O O . GLN B 1 293 ? 11.711 10.453 6.094 1 98.69 293 GLN B O 1
ATOM 6286 N N . GLY B 1 294 ? 13.094 10.812 7.719 1 98.38 294 GLY B N 1
ATOM 6287 C CA . GLY B 1 294 ? 13.773 9.531 7.559 1 98.38 294 GLY B CA 1
ATOM 6288 C C . GLY B 1 294 ? 15.156 9.508 8.18 1 98.38 294 GLY B C 1
ATOM 6289 O O . GLY B 1 294 ? 15.695 8.43 8.453 1 98.38 294 GLY B O 1
ATOM 6290 N N . GLU B 1 295 ? 15.805 10.734 8.438 1 97.88 295 GLU B N 1
ATOM 6291 C CA . GLU B 1 295 ? 17.172 10.836 8.93 1 97.88 295 GLU B CA 1
ATOM 6292 C C . GLU B 1 295 ? 17.312 10.172 10.297 1 97.88 295 GLU B C 1
ATOM 6294 O O . GLU B 1 295 ? 18.25 9.414 10.539 1 97.88 295 GLU B O 1
ATOM 6299 N N . GLU B 1 296 ? 16.297 10.375 11.07 1 96.44 296 GLU B N 1
ATOM 6300 C CA . GLU B 1 296 ? 16.344 9.875 12.438 1 96.44 296 GLU B CA 1
ATOM 6301 C C . GLU B 1 296 ? 16.219 8.359 12.477 1 96.44 296 GLU B C 1
ATOM 6303 O O . GLU B 1 296 ? 16.594 7.727 13.469 1 96.44 296 GLU B O 1
ATOM 6308 N N . ASP B 1 297 ? 15.773 7.746 11.43 1 97.5 297 ASP B N 1
ATOM 6309 C CA . ASP B 1 297 ? 15.469 6.32 11.438 1 97.5 297 ASP B CA 1
ATOM 6310 C C . ASP B 1 297 ? 16.516 5.531 10.648 1 97.5 297 ASP B C 1
ATOM 6312 O O . ASP B 1 297 ? 16.391 4.312 10.5 1 97.5 297 ASP B O 1
ATOM 6316 N N . VAL B 1 298 ? 17.562 6.129 10.195 1 97.88 298 VAL B N 1
ATOM 6317 C CA . VAL B 1 298 ? 18.547 5.508 9.305 1 97.88 298 VAL B CA 1
ATOM 6318 C C . VAL B 1 298 ? 19.156 4.293 9.984 1 97.88 298 VAL B C 1
ATOM 6320 O O . VAL B 1 298 ? 19.375 3.26 9.344 1 97.88 298 VAL B O 1
ATOM 6323 N N . GLN B 1 299 ? 19.391 4.395 11.312 1 94.81 299 GLN B N 1
ATOM 6324 C CA . GLN B 1 299 ? 20.016 3.283 12.016 1 94.81 299 GLN B CA 1
ATOM 6325 C C . GLN B 1 299 ? 19.047 2.111 12.172 1 94.81 299 GLN B C 1
ATOM 6327 O O . GLN B 1 299 ? 19.469 0.999 12.5 1 94.81 299 GLN B O 1
ATOM 6332 N N . ARG B 1 300 ? 17.797 2.367 11.906 1 95.25 300 ARG B N 1
ATOM 6333 C CA . ARG B 1 300 ? 16.75 1.354 11.992 1 95.25 300 ARG B CA 1
ATOM 6334 C C . ARG B 1 300 ? 16.016 1.223 10.664 1 95.25 300 ARG B C 1
ATOM 6336 O O . ARG B 1 300 ? 14.781 1.132 10.648 1 95.25 300 ARG B O 1
ATOM 6343 N N . TYR B 1 301 ? 16.734 1.196 9.586 1 96.88 301 TYR B N 1
ATOM 6344 C CA . TYR B 1 301 ? 16.172 1.284 8.242 1 96.88 301 TYR B CA 1
ATOM 6345 C C . TYR B 1 301 ? 15.383 0.027 7.898 1 96.88 301 TYR B C 1
ATOM 6347 O O . TYR B 1 301 ? 14.5 0.058 7.039 1 96.88 301 TYR B O 1
ATOM 6355 N N . ALA B 1 302 ? 15.656 -1.123 8.523 1 95.06 302 ALA B N 1
ATOM 6356 C CA . ALA B 1 302 ? 15.266 -2.443 8.031 1 95.06 302 ALA B CA 1
ATOM 6357 C C . ALA B 1 302 ? 13.758 -2.549 7.875 1 95.06 302 ALA B C 1
ATOM 6359 O O . ALA B 1 302 ? 13.266 -3.184 6.938 1 95.06 302 ALA B O 1
ATOM 6360 N N . ASP B 1 303 ? 12.984 -1.854 8.742 1 94 303 ASP B N 1
ATOM 6361 C CA . ASP B 1 303 ? 11.531 -1.982 8.68 1 94 303 ASP B CA 1
ATOM 6362 C C . ASP B 1 303 ? 10.875 -0.643 8.352 1 94 303 ASP B C 1
ATOM 6364 O O . ASP B 1 303 ? 9.695 -0.444 8.625 1 94 303 ASP B O 1
ATOM 6368 N N . TYR B 1 304 ? 11.656 0.247 7.738 1 98.31 304 TYR B N 1
ATOM 6369 C CA . TYR B 1 304 ? 11.141 1.599 7.535 1 98.31 304 TYR B CA 1
ATOM 6370 C C . TYR B 1 304 ? 10 1.604 6.531 1 98.31 304 TYR B C 1
ATOM 6372 O O . TYR B 1 304 ? 9.047 2.381 6.668 1 98.31 304 TYR B O 1
ATOM 6380 N N . SER B 1 305 ? 10.086 0.764 5.473 1 98.44 305 SER B N 1
ATOM 6381 C CA . SER B 1 305 ? 8.992 0.729 4.5 1 98.44 305 SER B CA 1
ATOM 6382 C C . SER B 1 305 ? 7.684 0.303 5.152 1 98.44 305 SER B C 1
ATOM 6384 O O . SER B 1 305 ? 6.621 0.829 4.82 1 98.44 305 SER B O 1
ATOM 6386 N N . ASP B 1 306 ? 7.754 -0.66 6.059 1 98.06 306 ASP B N 1
ATOM 6387 C CA . ASP B 1 306 ? 6.57 -1.098 6.785 1 98.06 306 ASP B CA 1
ATOM 6388 C C . ASP B 1 306 ? 6.043 0.01 7.695 1 98.06 306 ASP B C 1
ATOM 6390 O O . ASP B 1 306 ? 4.832 0.238 7.77 1 98.06 306 ASP B O 1
ATOM 6394 N N . MET B 1 307 ? 6.941 0.699 8.336 1 98.19 307 MET B N 1
ATOM 6395 C CA . MET B 1 307 ? 6.555 1.807 9.203 1 98.19 307 MET B CA 1
ATOM 6396 C C . MET B 1 307 ? 5.867 2.908 8.398 1 98.19 307 MET B C 1
ATOM 6398 O O . MET B 1 307 ? 4.867 3.477 8.852 1 98.19 307 MET B O 1
ATOM 6402 N N . MET B 1 308 ? 6.375 3.197 7.289 1 98.69 308 MET B N 1
ATOM 6403 C CA . MET B 1 308 ? 5.785 4.227 6.438 1 98.69 308 MET B CA 1
ATOM 6404 C C . MET B 1 308 ? 4.371 3.834 6.012 1 98.69 308 MET B C 1
ATOM 6406 O O . MET B 1 308 ? 3.473 4.676 5.984 1 98.69 308 MET B O 1
ATOM 6410 N N . GLN B 1 309 ? 4.207 2.582 5.594 1 98.44 309 GLN B N 1
ATOM 6411 C CA . GLN B 1 309 ? 2.871 2.107 5.25 1 98.44 309 GLN B CA 1
ATOM 6412 C C . GLN B 1 309 ? 1.902 2.289 6.414 1 98.44 309 GLN B C 1
ATOM 6414 O O . GLN B 1 309 ? 0.767 2.729 6.219 1 98.44 309 GLN B O 1
ATOM 6419 N N . MET B 1 310 ? 2.338 1.986 7.594 1 98.12 310 MET B N 1
ATOM 6420 C CA . MET B 1 310 ? 1.506 2.111 8.789 1 98.12 310 MET B CA 1
ATOM 6421 C C . MET B 1 310 ? 1.205 3.576 9.086 1 98.12 310 MET B C 1
ATOM 6423 O O . MET B 1 310 ? 0.101 3.91 9.523 1 98.12 310 MET B O 1
ATOM 6427 N N . LEU B 1 311 ? 2.189 4.406 8.875 1 98.75 311 LEU B N 1
ATOM 6428 C CA . LEU B 1 311 ? 1.981 5.836 9.094 1 98.75 311 LEU B CA 1
ATOM 6429 C C . LEU B 1 311 ? 0.904 6.375 8.156 1 98.75 311 LEU B C 1
ATOM 6431 O O . LEU B 1 311 ? -0.027 7.051 8.602 1 98.75 311 LEU B O 1
ATOM 6435 N N . VAL B 1 312 ? 1.038 6.074 6.867 1 98.81 312 VAL B N 1
ATOM 6436 C CA . VAL B 1 312 ? 0.092 6.574 5.875 1 98.81 312 VAL B CA 1
ATOM 6437 C C . VAL B 1 312 ? -1.306 6.039 6.176 1 98.81 312 VAL B C 1
ATOM 6439 O O . VAL B 1 312 ? -2.291 6.777 6.09 1 98.81 312 VAL B O 1
ATOM 6442 N N . LYS B 1 313 ? -1.377 4.773 6.516 1 98.25 313 LYS B N 1
ATOM 6443 C CA . LYS B 1 313 ? -2.664 4.195 6.891 1 98.25 313 LYS B CA 1
ATOM 6444 C C . LYS B 1 313 ? -3.273 4.941 8.078 1 98.25 313 LYS B C 1
ATOM 6446 O O . LYS B 1 313 ? -4.457 5.293 8.055 1 98.25 313 LYS B O 1
ATOM 6451 N N . GLN B 1 314 ? -2.451 5.215 9.086 1 98.06 314 GLN B N 1
ATOM 6452 C CA . GLN B 1 314 ? -2.904 5.934 10.273 1 98.06 314 GLN B CA 1
ATOM 6453 C C . GLN B 1 314 ? -3.445 7.312 9.906 1 98.06 314 GLN B C 1
ATOM 6455 O O . GLN B 1 314 ? -4.527 7.695 10.352 1 98.06 314 GLN B O 1
ATOM 6460 N N . TRP B 1 315 ? -2.682 7.992 9.156 1 98.75 315 TRP B N 1
ATOM 6461 C CA . TRP B 1 315 ? -3.082 9.359 8.82 1 98.75 315 TRP B CA 1
ATOM 6462 C C . TRP B 1 315 ? -4.352 9.359 7.973 1 98.75 315 TRP B C 1
ATOM 6464 O O . TRP B 1 315 ? -5.25 10.18 8.188 1 98.75 315 TRP B O 1
ATOM 6474 N N . ARG B 1 316 ? -4.473 8.445 7.023 1 98 316 ARG B N 1
ATOM 6475 C CA . ARG B 1 316 ? -5.684 8.367 6.215 1 98 316 ARG B CA 1
ATOM 6476 C C . ARG B 1 316 ? -6.887 7.977 7.062 1 98 316 ARG B C 1
ATOM 6478 O O . ARG B 1 316 ? -8 8.438 6.816 1 98 316 ARG B O 1
ATOM 6485 N N . MET B 1 317 ? -6.645 7.133 8.055 1 96.56 317 MET B N 1
ATOM 6486 C CA . MET B 1 317 ? -7.691 6.801 9.016 1 96.56 317 MET B CA 1
ATOM 6487 C C . MET B 1 317 ? -8.094 8.023 9.828 1 96.56 317 MET B C 1
ATOM 6489 O O . MET B 1 317 ? -9.281 8.289 10.023 1 96.56 317 MET B O 1
ATOM 6493 N N . ASP B 1 318 ? -7.078 8.75 10.289 1 97.56 318 ASP B N 1
ATOM 6494 C CA . ASP B 1 318 ? -7.344 9.953 11.078 1 97.56 318 ASP B CA 1
ATOM 6495 C C . ASP B 1 318 ? -8.18 10.953 10.289 1 97.56 318 ASP B C 1
ATOM 6497 O O . ASP B 1 318 ? -9.047 11.625 10.852 1 97.56 318 ASP B O 1
ATOM 6501 N N . TRP B 1 319 ? -7.977 11.078 9.031 1 97.44 319 TRP B N 1
ATOM 6502 C CA . TRP B 1 319 ? -8.656 12.055 8.195 1 97.44 319 TRP B CA 1
ATOM 6503 C C . TRP B 1 319 ? -9.906 11.445 7.555 1 97.44 319 TRP B C 1
ATOM 6505 O O . TRP B 1 319 ? -10.617 12.117 6.805 1 97.44 319 TRP B O 1
ATOM 6515 N N . ASN B 1 320 ? -10.133 10.125 7.773 1 93.75 320 ASN B N 1
ATOM 6516 C CA . ASN B 1 320 ? -11.281 9.406 7.227 1 93.75 320 ASN B CA 1
ATOM 6517 C C . ASN B 1 320 ? -11.344 9.539 5.707 1 93.75 320 ASN B C 1
ATOM 6519 O O . ASN B 1 320 ? -12.414 9.812 5.148 1 93.75 320 ASN B O 1
ATOM 6523 N N . ASP B 1 321 ? -10.281 9.5 5.078 1 95.38 321 ASP B N 1
ATOM 6524 C CA . ASP B 1 321 ? -10.141 9.609 3.629 1 95.38 321 ASP B CA 1
ATOM 6525 C C . ASP B 1 321 ? -9.031 8.695 3.117 1 95.38 321 ASP B C 1
ATOM 6527 O O . ASP B 1 321 ? -7.855 9.07 3.139 1 95.38 321 ASP B O 1
ATOM 6531 N N . TRP B 1 322 ? -9.352 7.559 2.52 1 94.81 322 TRP B N 1
ATOM 6532 C CA . TRP B 1 322 ? -8.391 6.543 2.102 1 94.81 322 TRP B CA 1
ATOM 6533 C C . TRP B 1 322 ? -7.648 6.98 0.844 1 94.81 322 TRP B C 1
ATOM 6535 O O . TRP B 1 322 ? -6.625 6.395 0.486 1 94.81 322 TRP B O 1
ATOM 6545 N N . ASN B 1 323 ? -8.086 8.023 0.203 1 93.44 323 ASN B N 1
ATOM 6546 C CA . ASN B 1 323 ? -7.527 8.43 -1.081 1 93.44 323 ASN B CA 1
ATOM 6547 C C . ASN B 1 323 ? -6.613 9.648 -0.936 1 93.44 323 ASN B C 1
ATOM 6549 O O . ASN B 1 323 ? -6.152 10.203 -1.933 1 93.44 323 ASN B O 1
ATOM 6553 N N . LEU B 1 324 ? -6.383 10.078 0.259 1 97.12 324 LEU B N 1
ATOM 6554 C CA . LEU B 1 324 ? -5.578 11.273 0.463 1 97.12 324 LEU B CA 1
ATOM 6555 C C . LEU B 1 324 ? -4.168 11.078 -0.074 1 97.12 324 LEU B C 1
ATOM 6557 O O . LEU B 1 324 ? -3.447 10.188 0.371 1 97.12 324 LEU B O 1
ATOM 6561 N N . PRO B 1 325 ? -3.766 11.977 -1.044 1 98.44 325 PRO B N 1
ATOM 6562 C CA . PRO B 1 325 ? -2.41 11.852 -1.589 1 98.44 325 PRO B CA 1
ATOM 6563 C C . PRO B 1 325 ? -1.329 12.023 -0.525 1 98.44 325 PRO B C 1
ATOM 6565 O O . PRO B 1 325 ? -1.466 12.867 0.369 1 98.44 325 PRO B O 1
ATOM 6568 N N . PHE B 1 326 ? -0.336 11.203 -0.597 1 98.81 326 PHE B N 1
ATOM 6569 C CA . PHE B 1 326 ? 0.815 11.266 0.296 1 98.81 326 PHE B CA 1
ATOM 6570 C C . PHE B 1 326 ? 2.109 11.406 -0.497 1 98.81 326 PHE B C 1
ATOM 6572 O O . PHE B 1 326 ? 2.625 10.422 -1.031 1 98.81 326 PHE B O 1
ATOM 6579 N N . LEU B 1 327 ? 2.693 12.609 -0.566 1 98.88 327 LEU B N 1
ATOM 6580 C CA . LEU B 1 327 ? 3.922 12.898 -1.302 1 98.88 327 LEU B CA 1
ATOM 6581 C C . LEU B 1 327 ? 5.105 13.031 -0.351 1 98.88 327 LEU B C 1
ATOM 6583 O O . LEU B 1 327 ? 5.078 13.852 0.568 1 98.88 327 LEU B O 1
ATOM 6587 N N . PHE B 1 328 ? 6.121 12.211 -0.57 1 98.81 328 PHE B N 1
ATOM 6588 C CA . PHE B 1 328 ? 7.199 12.25 0.407 1 98.81 328 PHE B CA 1
ATOM 6589 C C . PHE B 1 328 ? 8.555 12.297 -0.287 1 98.81 328 PHE B C 1
ATOM 6591 O O . PHE B 1 328 ? 8.633 12.195 -1.514 1 98.81 328 PHE B O 1
ATOM 6598 N N . VAL B 1 329 ? 9.594 12.555 0.491 1 98.75 329 VAL B N 1
ATOM 6599 C CA . VAL B 1 329 ? 10.922 12.891 -0.017 1 98.75 329 VAL B CA 1
ATOM 6600 C C . VAL B 1 329 ? 11.906 11.781 0.349 1 98.75 329 VAL B C 1
ATOM 6602 O O . VAL B 1 329 ? 11.984 11.367 1.508 1 98.75 329 VAL B O 1
ATOM 6605 N N . GLN B 1 330 ? 12.594 11.227 -0.641 1 98.5 330 GLN B N 1
ATOM 6606 C CA . GLN B 1 330 ? 13.711 10.328 -0.373 1 98.5 330 GLN B CA 1
ATOM 6607 C C . GLN B 1 330 ? 14.922 11.102 0.139 1 98.5 330 GLN B C 1
ATOM 6609 O O . GLN B 1 330 ? 15.227 12.188 -0.351 1 98.5 330 GLN B O 1
ATOM 6614 N N . LEU B 1 331 ? 15.68 10.539 0.999 1 98.56 331 LEU B N 1
ATOM 6615 C CA . LEU B 1 331 ? 16.797 11.219 1.653 1 98.56 331 LEU B CA 1
ATOM 6616 C C . LEU B 1 331 ? 17.844 11.648 0.634 1 98.56 331 LEU B C 1
ATOM 6618 O O . LEU B 1 331 ? 18.125 10.914 -0.312 1 98.56 331 LEU B O 1
ATOM 6622 N N . PRO B 1 332 ? 18.391 12.828 0.797 1 98.31 332 PRO B N 1
ATOM 6623 C CA . PRO B 1 332 ? 19.531 13.242 -0.009 1 98.31 332 PRO B CA 1
ATOM 6624 C C . PRO B 1 332 ? 20.828 12.57 0.43 1 98.31 332 PRO B C 1
ATOM 6626 O O . PRO B 1 332 ? 20.828 11.719 1.321 1 98.31 332 PRO B O 1
ATOM 6629 N N . MET B 1 333 ? 21.938 12.938 -0.237 1 97.12 333 MET B N 1
ATOM 6630 C CA . MET B 1 333 ? 23.234 12.422 0.193 1 97.12 333 MET B CA 1
ATOM 6631 C C . MET B 1 333 ? 23.703 13.102 1.482 1 97.12 333 MET B C 1
ATOM 6633 O O . MET B 1 333 ? 23.453 14.297 1.679 1 97.12 333 MET B O 1
ATOM 6637 N N . TYR B 1 334 ? 24.297 12.32 2.32 1 97.5 334 TYR B N 1
ATOM 6638 C CA . TYR B 1 334 ? 24.844 12.844 3.562 1 97.5 334 TYR B CA 1
ATOM 6639 C C . TYR B 1 334 ? 25.938 11.93 4.105 1 97.5 334 TYR B C 1
ATOM 6641 O O . TYR B 1 334 ? 25.828 10.703 4.035 1 97.5 334 TYR B O 1
ATOM 6649 N N . LEU B 1 335 ? 26.938 12.469 4.496 1 96.94 335 LEU B N 1
ATOM 6650 C CA . LEU B 1 335 ? 28 11.812 5.238 1 96.94 335 LEU B CA 1
ATOM 6651 C C . LEU B 1 335 ? 28.672 12.789 6.203 1 96.94 335 LEU B C 1
ATOM 6653 O O . LEU B 1 335 ? 29.094 13.875 5.801 1 96.94 335 LEU B O 1
ATOM 6657 N N . ALA B 1 336 ? 28.641 12.398 7.457 1 92.94 336 ALA B N 1
ATOM 6658 C CA . ALA B 1 336 ? 29.297 13.25 8.438 1 92.94 336 ALA B CA 1
ATOM 6659 C C . ALA B 1 336 ? 30.812 13.211 8.273 1 92.94 336 ALA B C 1
ATOM 6661 O O . ALA B 1 336 ? 31.375 12.18 7.879 1 92.94 336 ALA B O 1
ATOM 6662 N N . ASP B 1 337 ? 31.406 14.273 8.578 1 91.31 337 ASP B N 1
ATOM 6663 C CA . ASP B 1 337 ? 32.844 14.32 8.508 1 91.31 337 ASP B CA 1
ATOM 6664 C C . ASP B 1 337 ? 33.469 13.25 9.406 1 91.31 337 ASP B C 1
ATOM 6666 O O . ASP B 1 337 ? 33.062 13.086 10.555 1 91.31 337 ASP B O 1
ATOM 6670 N N . GLY B 1 338 ? 34.375 12.578 8.891 1 91.19 338 GLY B N 1
ATOM 6671 C CA . GLY B 1 338 ? 35.094 11.578 9.648 1 91.19 338 GLY B CA 1
ATOM 6672 C C . GLY B 1 338 ? 34.406 10.227 9.688 1 91.19 338 GLY B C 1
ATOM 6673 O O . GLY B 1 338 ? 34.969 9.242 10.148 1 91.19 338 GLY B O 1
ATOM 6674 N N . GLU B 1 339 ? 33.219 10.172 9.234 1 93.5 339 GLU B N 1
ATOM 6675 C CA . GLU B 1 339 ? 32.5 8.906 9.25 1 93.5 339 GLU B CA 1
ATOM 6676 C C . GLU B 1 339 ? 32.75 8.117 7.969 1 93.5 339 GLU B C 1
ATOM 6678 O O . GLU B 1 339 ? 33 8.695 6.91 1 93.5 339 GLU B O 1
ATOM 6683 N N . LYS B 1 340 ? 32.75 6.844 8.18 1 96.38 340 LYS B N 1
ATOM 6684 C CA . LYS B 1 340 ? 32.844 5.953 7.023 1 96.38 340 LYS B CA 1
ATOM 6685 C C . LYS B 1 340 ? 31.5 5.785 6.324 1 96.38 340 LYS B C 1
ATOM 6687 O O . LYS B 1 340 ? 30.453 5.805 6.973 1 96.38 340 LYS B O 1
ATOM 6692 N N . ASP B 1 341 ? 31.562 5.664 5.047 1 96.75 341 ASP B N 1
ATOM 6693 C CA . ASP B 1 341 ? 30.344 5.391 4.289 1 96.75 341 ASP B CA 1
ATOM 6694 C C . ASP B 1 341 ? 29.906 3.939 4.457 1 96.75 341 ASP B C 1
ATOM 6696 O O . ASP B 1 341 ? 30.406 3.051 3.76 1 96.75 341 ASP B O 1
ATOM 6700 N N . ASP B 1 342 ? 28.969 3.664 5.301 1 96.75 342 ASP B N 1
ATOM 6701 C CA . ASP B 1 342 ? 28.5 2.32 5.637 1 96.75 342 ASP B CA 1
ATOM 6702 C C . ASP B 1 342 ? 27.281 1.941 4.805 1 96.75 342 ASP B C 1
ATOM 6704 O O . ASP B 1 342 ? 26.688 0.883 5.016 1 96.75 342 ASP B O 1
ATOM 6708 N N . SER B 1 343 ? 26.812 2.775 3.938 1 97.06 343 SER B N 1
ATOM 6709 C CA . SER B 1 343 ? 25.703 2.592 2.994 1 97.06 343 SER B CA 1
ATOM 6710 C C . SER B 1 343 ? 24.359 2.564 3.713 1 97.06 343 SER B C 1
ATOM 6712 O O . SER B 1 343 ? 23.359 2.102 3.156 1 97.06 343 SER B O 1
ATOM 6714 N N . TYR B 1 344 ? 24.281 3.02 4.977 1 97.56 344 TYR B N 1
ATOM 6715 C CA . TYR B 1 344 ? 23 3.006 5.691 1 97.56 344 TYR B CA 1
ATOM 6716 C C . TYR B 1 344 ? 22.016 3.98 5.062 1 97.56 344 TYR B C 1
ATOM 6718 O O . TYR B 1 344 ? 20.812 3.723 5.035 1 97.56 344 TYR B O 1
ATOM 6726 N N . TRP B 1 345 ? 22.562 5.105 4.527 1 97.88 345 TRP B N 1
ATOM 6727 C CA . TRP B 1 345 ? 21.688 6.035 3.812 1 97.88 345 TRP B CA 1
ATOM 6728 C C . TRP B 1 345 ? 21.078 5.379 2.576 1 97.88 345 TRP B C 1
ATOM 6730 O O . TRP B 1 345 ? 19.906 5.566 2.277 1 97.88 345 TRP B O 1
ATOM 6740 N N . ALA B 1 346 ? 21.922 4.566 1.896 1 97.62 346 ALA B N 1
ATOM 6741 C CA . ALA B 1 346 ? 21.438 3.854 0.72 1 97.62 346 ALA B CA 1
ATOM 6742 C C . ALA B 1 346 ? 20.344 2.844 1.103 1 97.62 346 ALA B C 1
ATOM 6744 O O . ALA B 1 346 ? 19.344 2.701 0.4 1 97.62 346 ALA B O 1
ATOM 6745 N N . LEU B 1 347 ? 20.562 2.188 2.221 1 98.31 347 LEU B N 1
ATOM 6746 C CA . LEU B 1 347 ? 19.594 1.203 2.699 1 98.31 347 LEU B CA 1
ATOM 6747 C C . LEU B 1 347 ? 18.297 1.877 3.104 1 98.31 347 LEU B C 1
ATOM 6749 O O . LEU B 1 347 ? 17.203 1.362 2.814 1 98.31 347 LEU B O 1
ATOM 6753 N N . GLN B 1 348 ? 18.375 3.043 3.729 1 98.62 348 GLN B N 1
ATOM 6754 C CA . GLN B 1 348 ? 17.188 3.814 4.07 1 98.62 348 GLN B CA 1
ATOM 6755 C C . GLN B 1 348 ? 16.453 4.266 2.818 1 98.62 348 GLN B C 1
ATOM 6757 O O . GLN B 1 348 ? 15.219 4.176 2.754 1 98.62 348 GLN B O 1
ATOM 6762 N N . ARG B 1 349 ? 17.172 4.719 1.817 1 98.25 349 ARG B N 1
ATOM 6763 C CA . ARG B 1 349 ? 16.578 5.145 0.555 1 98.25 349 ARG B CA 1
ATOM 6764 C C . ARG B 1 349 ? 15.844 3.996 -0.118 1 98.25 349 ARG B C 1
ATOM 6766 O O . ARG B 1 349 ? 14.773 4.195 -0.702 1 98.25 349 ARG B O 1
ATOM 6773 N N . GLU B 1 350 ? 16.406 2.809 -0.008 1 97.62 350 GLU B N 1
ATOM 6774 C CA . GLU B 1 350 ? 15.742 1.636 -0.576 1 97.62 350 GLU B CA 1
ATOM 6775 C C . GLU B 1 350 ? 14.391 1.379 0.097 1 97.62 350 GLU B C 1
ATOM 6777 O O . GLU B 1 350 ? 13.406 1.064 -0.573 1 97.62 350 GLU B O 1
ATOM 6782 N N . GLN B 1 351 ? 14.375 1.505 1.384 1 98.44 351 GLN B N 1
ATOM 6783 C CA . GLN B 1 351 ? 13.117 1.299 2.105 1 98.44 351 GLN B CA 1
ATOM 6784 C C . GLN B 1 351 ? 12.094 2.367 1.739 1 98.44 351 GLN B C 1
ATOM 6786 O O . GLN B 1 351 ? 10.898 2.078 1.639 1 98.44 351 GLN B O 1
ATOM 6791 N N . GLN B 1 352 ? 12.523 3.566 1.545 1 98.5 352 GLN B N 1
ATOM 6792 C CA . GLN B 1 352 ? 11.625 4.625 1.099 1 98.5 352 GLN B CA 1
ATOM 6793 C C . GLN B 1 352 ? 11.094 4.336 -0.302 1 98.5 352 GLN B C 1
ATOM 6795 O O . GLN B 1 352 ? 9.914 4.574 -0.583 1 98.5 352 GLN B O 1
ATOM 6800 N N . TYR B 1 353 ? 11.992 3.834 -1.12 1 97.12 353 TYR B N 1
ATOM 6801 C CA . TYR B 1 353 ? 11.578 3.428 -2.459 1 97.12 353 TYR B CA 1
ATOM 6802 C C . TYR B 1 353 ? 10.516 2.34 -2.391 1 97.12 353 TYR B C 1
ATOM 6804 O O . TYR B 1 353 ? 9.477 2.436 -3.055 1 97.12 353 TYR B O 1
ATOM 6812 N N . ILE B 1 354 ? 10.766 1.366 -1.589 1 97.5 354 ILE B N 1
ATOM 6813 C CA . ILE B 1 354 ? 9.82 0.264 -1.449 1 97.5 354 ILE B CA 1
ATOM 6814 C C . ILE B 1 354 ? 8.477 0.796 -0.967 1 97.5 354 ILE B C 1
ATOM 6816 O O . ILE B 1 354 ? 7.422 0.403 -1.481 1 97.5 354 ILE B O 1
ATOM 6820 N N . ALA B 1 355 ? 8.453 1.675 -0.017 1 98.19 355 ALA B N 1
ATOM 6821 C CA . ALA B 1 355 ? 7.211 2.283 0.458 1 98.19 355 ALA B CA 1
ATOM 6822 C C . ALA B 1 355 ? 6.465 2.965 -0.685 1 98.19 355 ALA B C 1
ATOM 6824 O O . ALA B 1 355 ? 5.242 2.846 -0.792 1 98.19 355 ALA B O 1
ATOM 6825 N N . SER B 1 356 ? 7.223 3.666 -1.559 1 97.19 356 SER B N 1
ATOM 6826 C CA . SER B 1 356 ? 6.605 4.375 -2.674 1 97.19 356 SER B CA 1
ATOM 6827 C C . SER B 1 356 ? 5.969 3.406 -3.662 1 97.19 356 SER B C 1
ATOM 6829 O O . SER B 1 356 ? 5.008 3.756 -4.352 1 97.19 356 SER B O 1
ATOM 6831 N N . MET B 1 357 ? 6.465 2.195 -3.689 1 96.25 357 MET B N 1
ATOM 6832 C CA . MET B 1 357 ? 5.953 1.18 -4.605 1 96.25 357 MET B CA 1
ATOM 6833 C C . MET B 1 357 ? 4.754 0.456 -4.004 1 96.25 357 MET B C 1
ATOM 6835 O O . MET B 1 357 ? 3.973 -0.168 -4.723 1 96.25 357 MET B O 1
ATOM 6839 N N . MET B 1 358 ? 4.582 0.584 -2.715 1 97.94 358 MET B N 1
ATOM 6840 C CA . MET B 1 358 ? 3.57 -0.216 -2.031 1 97.94 358 MET B CA 1
ATOM 6841 C C . MET B 1 358 ? 2.314 0.606 -1.766 1 97.94 358 MET B C 1
ATOM 6843 O O . MET B 1 358 ? 1.207 0.067 -1.748 1 97.94 358 MET B O 1
ATOM 6847 N N . ILE B 1 359 ? 2.441 1.882 -1.51 1 98.38 359 ILE B N 1
ATOM 6848 C CA . ILE B 1 359 ? 1.34 2.691 -1 1 98.38 359 ILE B CA 1
ATOM 6849 C C . ILE B 1 359 ? 0.581 3.324 -2.164 1 98.38 359 ILE B C 1
ATOM 6851 O O . ILE B 1 359 ? 1.158 4.074 -2.955 1 98.38 359 ILE B O 1
ATOM 6855 N N . GLN B 1 360 ? -0.708 3.053 -2.266 1 96.81 360 GLN B N 1
ATOM 6856 C CA . GLN B 1 360 ? -1.556 3.619 -3.309 1 96.81 360 GLN B CA 1
ATOM 6857 C C . GLN B 1 360 ? -1.725 5.125 -3.125 1 96.81 360 GLN B C 1
ATOM 6859 O O . GLN B 1 360 ? -1.832 5.609 -1.997 1 96.81 360 GLN B O 1
ATOM 6864 N N . ASN B 1 361 ? -1.76 5.918 -4.223 1 95.94 361 ASN B N 1
ATOM 6865 C CA . ASN B 1 361 ? -1.94 7.363 -4.234 1 95.94 361 ASN B CA 1
ATOM 6866 C C . ASN B 1 361 ? -0.823 8.078 -3.479 1 95.94 361 ASN B C 1
ATOM 6868 O O . ASN B 1 361 ? -1.071 9.055 -2.775 1 95.94 361 ASN B O 1
ATOM 6872 N N . ALA B 1 362 ? 0.331 7.5 -3.49 1 97.69 362 ALA B N 1
ATOM 6873 C CA . ALA B 1 362 ? 1.53 8.109 -2.922 1 97.69 362 ALA B CA 1
ATOM 6874 C C . ALA B 1 362 ? 2.611 8.289 -3.982 1 97.69 362 ALA B C 1
ATOM 6876 O O . ALA B 1 362 ? 2.6 7.605 -5.012 1 97.69 362 ALA B O 1
ATOM 6877 N N . GLY B 1 363 ? 3.424 9.234 -3.824 1 97.31 363 GLY B N 1
ATOM 6878 C CA . GLY B 1 363 ? 4.57 9.484 -4.684 1 97.31 363 GLY B CA 1
ATOM 6879 C C . GLY B 1 363 ? 5.797 9.953 -3.92 1 97.31 363 GLY B C 1
ATOM 6880 O O . GLY B 1 363 ? 5.68 10.539 -2.846 1 97.31 363 GLY B O 1
ATOM 6881 N N . MET B 1 364 ? 6.945 9.641 -4.477 1 97.94 364 MET B N 1
ATOM 6882 C CA . MET B 1 364 ? 8.227 9.984 -3.873 1 97.94 364 MET B CA 1
ATOM 6883 C C . MET B 1 364 ? 9.086 10.789 -4.844 1 97.94 364 MET B C 1
ATOM 6885 O O . MET B 1 364 ? 9.117 10.5 -6.039 1 97.94 364 MET B O 1
ATOM 6889 N N . ILE B 1 365 ? 9.656 11.828 -4.367 1 97.94 365 ILE B N 1
ATOM 6890 C CA . ILE B 1 365 ? 10.703 12.461 -5.164 1 97.94 365 ILE B CA 1
ATOM 6891 C C . ILE B 1 365 ? 12.078 11.977 -4.695 1 97.94 365 ILE B C 1
ATOM 6893 O O . ILE B 1 365 ? 12.273 11.727 -3.504 1 97.94 365 ILE B O 1
ATOM 6897 N N . SER B 1 366 ? 13 11.82 -5.609 1 97.25 366 SER B N 1
ATOM 6898 C CA . SER B 1 366 ? 14.375 11.469 -5.289 1 97.25 366 SER B CA 1
ATOM 6899 C C . SER B 1 366 ? 15.242 12.719 -5.129 1 97.25 366 SER B C 1
ATOM 6901 O O . SER B 1 366 ? 15.102 13.68 -5.887 1 97.25 366 SER B O 1
ATOM 6903 N N . LEU B 1 367 ? 16.031 12.68 -4.137 1 97.88 367 LEU B N 1
ATOM 6904 C CA . LEU B 1 367 ? 17.016 13.742 -3.949 1 97.88 367 LEU B CA 1
ATOM 6905 C C . LEU B 1 367 ? 18.438 13.188 -4.074 1 97.88 367 LEU B C 1
ATOM 6907 O O . LEU B 1 367 ? 19.359 13.656 -3.396 1 97.88 367 LEU B O 1
ATOM 6911 N N . ALA B 1 368 ? 18.562 12.188 -4.91 1 95.62 368 ALA B N 1
ATOM 6912 C CA . ALA B 1 368 ? 19.859 11.516 -5.055 1 95.62 368 ALA B CA 1
ATOM 6913 C C . ALA B 1 368 ? 20.938 12.5 -5.504 1 95.62 368 ALA B C 1
ATOM 6915 O O . ALA B 1 368 ? 22.125 12.273 -5.273 1 95.62 368 ALA B O 1
ATOM 6916 N N . ASP B 1 369 ? 20.562 13.594 -6.086 1 96.69 369 ASP B N 1
ATOM 6917 C CA . ASP B 1 369 ? 21.484 14.578 -6.625 1 96.69 369 ASP B CA 1
ATOM 6918 C C . ASP B 1 369 ? 21.672 15.75 -5.668 1 96.69 369 ASP B C 1
ATOM 6920 O O . ASP B 1 369 ? 22.359 16.719 -5.98 1 96.69 369 ASP B O 1
ATOM 6924 N N . CYS B 1 370 ? 20.969 15.703 -4.59 1 97.75 370 CYS B N 1
ATOM 6925 C CA . CYS B 1 370 ? 21.016 16.781 -3.617 1 97.75 370 CYS B CA 1
ATOM 6926 C C . CYS B 1 370 ? 21.719 16.344 -2.338 1 97.75 370 CYS B C 1
ATOM 6928 O O . CYS B 1 370 ? 22.047 15.164 -2.184 1 97.75 370 CYS B O 1
ATOM 6930 N N . GLY B 1 371 ? 21.938 17.219 -1.438 1 97.19 371 GLY B N 1
ATOM 6931 C CA . GLY B 1 371 ? 22.609 16.969 -0.175 1 97.19 371 GLY B CA 1
ATOM 6932 C C . GLY B 1 371 ? 23.922 17.719 -0.035 1 97.19 371 GLY B C 1
ATOM 6933 O O . GLY B 1 371 ? 24.344 18.422 -0.959 1 97.19 371 GLY B O 1
ATOM 6934 N N . GLU B 1 372 ? 24.484 17.703 1.169 1 95.62 372 GLU B N 1
ATOM 6935 C CA . GLU B 1 372 ? 25.75 18.375 1.507 1 95.62 372 GLU B CA 1
ATOM 6936 C C . GLU B 1 372 ? 26.609 17.5 2.406 1 95.62 372 GLU B C 1
ATOM 6938 O O . GLU B 1 372 ? 26.109 16.828 3.297 1 95.62 372 GLU B O 1
ATOM 6943 N N . TYR B 1 373 ? 27.891 17.453 2.053 1 94.31 373 TYR B N 1
ATOM 6944 C CA . TYR B 1 373 ? 28.828 16.781 2.939 1 94.31 373 TYR B CA 1
ATOM 6945 C C . TYR B 1 373 ? 28.859 17.453 4.312 1 94.31 373 TYR B C 1
ATOM 6947 O O . TYR B 1 373 ? 28.938 18.672 4.414 1 94.31 373 TYR B O 1
ATOM 6955 N N . ASP B 1 374 ? 28.672 16.688 5.32 1 92.44 374 ASP B N 1
ATOM 6956 C CA . ASP B 1 374 ? 28.781 17.062 6.727 1 92.44 374 ASP B CA 1
ATOM 6957 C C . ASP B 1 374 ? 27.688 18.062 7.113 1 92.44 374 ASP B C 1
ATOM 6959 O O . ASP B 1 374 ? 27.875 18.875 8.016 1 92.44 374 ASP B O 1
ATOM 6963 N N . ASN B 1 375 ? 26.609 18.156 6.41 1 93.69 375 ASN B N 1
ATOM 6964 C CA . ASN B 1 375 ? 25.406 18.938 6.73 1 93.69 375 ASN B CA 1
ATOM 6965 C C . ASN B 1 375 ? 24.141 18.141 6.48 1 93.69 375 ASN B C 1
ATOM 6967 O O . ASN B 1 375 ? 23.703 18 5.336 1 93.69 375 ASN B O 1
ATOM 6971 N N . ILE B 1 376 ? 23.609 17.688 7.531 1 94.88 376 ILE B N 1
ATOM 6972 C CA . ILE B 1 376 ? 22.438 16.812 7.449 1 94.88 376 ILE B CA 1
ATOM 6973 C C . ILE B 1 376 ? 21.219 17.609 7.027 1 94.88 376 ILE B C 1
ATOM 6975 O O . ILE B 1 376 ? 20.188 17.047 6.664 1 94.88 376 ILE B O 1
ATOM 6979 N N . HIS B 1 377 ? 21.297 19 7.07 1 95.81 377 HIS B N 1
ATOM 6980 C CA . HIS B 1 377 ? 20.234 19.906 6.637 1 95.81 377 HIS B CA 1
ATOM 6981 C C . HIS B 1 377 ? 20.672 20.719 5.426 1 95.81 377 HIS B C 1
ATOM 6983 O O . HIS B 1 377 ? 20.859 21.938 5.527 1 95.81 377 HIS B O 1
ATOM 6989 N N . PRO B 1 378 ? 20.766 20.016 4.27 1 97.12 378 PRO B N 1
ATOM 6990 C CA . PRO B 1 378 ? 21.156 20.797 3.094 1 97.12 378 PRO B CA 1
ATOM 6991 C C . PRO B 1 378 ? 20.344 22.078 2.928 1 97.12 378 PRO B C 1
ATOM 6993 O O . PRO B 1 378 ? 19.141 22.078 3.182 1 97.12 378 PRO B O 1
ATOM 6996 N N . LEU B 1 379 ? 21 23.125 2.512 1 96.12 379 LEU B N 1
ATOM 6997 C CA . LEU B 1 379 ? 20.375 24.438 2.486 1 96.12 379 LEU B CA 1
ATOM 6998 C C . LEU B 1 379 ? 19.484 24.609 1.254 1 96.12 379 LEU B C 1
ATOM 7000 O O . LEU B 1 379 ? 18.578 25.438 1.243 1 96.12 379 LEU B O 1
ATOM 7004 N N . ASP B 1 380 ? 19.797 23.828 0.194 1 98.12 380 ASP B N 1
ATOM 7005 C CA . ASP B 1 380 ? 18.906 23.859 -0.969 1 98.12 380 ASP B CA 1
ATOM 7006 C C . ASP B 1 380 ? 17.547 23.266 -0.64 1 98.12 380 ASP B C 1
ATOM 7008 O O . ASP B 1 380 ? 17.391 22.047 -0.607 1 98.12 380 ASP B O 1
ATOM 7012 N N . LYS B 1 381 ? 16.594 24.141 -0.426 1 98.75 381 LYS B N 1
ATOM 7013 C CA . LYS B 1 381 ? 15.227 23.703 -0.16 1 98.75 381 LYS B CA 1
ATOM 7014 C C . LYS B 1 381 ? 14.305 24.016 -1.329 1 98.75 381 LYS B C 1
ATOM 7016 O O . LYS B 1 381 ? 13.164 23.547 -1.384 1 98.75 381 LYS B O 1
ATOM 7021 N N . LYS B 1 382 ? 14.797 24.781 -2.277 1 98.62 382 LYS B N 1
ATOM 7022 C CA . LYS B 1 382 ? 14.023 25.109 -3.473 1 98.62 382 LYS B CA 1
ATOM 7023 C C . LYS B 1 382 ? 13.82 23.859 -4.34 1 98.62 382 LYS B C 1
ATOM 7025 O O . LYS B 1 382 ? 12.703 23.594 -4.797 1 98.62 382 LYS B O 1
ATOM 7030 N N . THR B 1 383 ? 14.891 23.062 -4.508 1 98.5 383 THR B N 1
ATOM 7031 C CA . THR B 1 383 ? 14.836 21.891 -5.371 1 98.5 383 THR B CA 1
ATOM 7032 C C . THR B 1 383 ? 13.797 20.891 -4.867 1 98.5 383 THR B C 1
ATOM 7034 O O . THR B 1 383 ? 12.891 20.5 -5.605 1 98.5 383 THR B O 1
ATOM 7037 N N . PRO B 1 384 ? 13.859 20.5 -3.607 1 98.62 384 PRO B N 1
ATOM 7038 C CA . PRO B 1 384 ? 12.828 19.562 -3.168 1 98.62 384 PRO B CA 1
ATOM 7039 C C . PRO B 1 384 ? 11.422 20.156 -3.191 1 98.62 384 PRO B C 1
ATOM 7041 O O . PRO B 1 384 ? 10.453 19.453 -3.48 1 98.62 384 PRO B O 1
ATOM 7044 N N . GLY B 1 385 ? 11.273 21.453 -2.861 1 98.81 385 GLY B N 1
ATOM 7045 C CA . GLY B 1 385 ? 9.969 22.094 -2.941 1 98.81 385 GLY B CA 1
ATOM 7046 C C . GLY B 1 385 ? 9.383 22.078 -4.34 1 98.81 385 GLY B C 1
ATOM 7047 O O . GLY B 1 385 ? 8.211 21.734 -4.523 1 98.81 385 GLY B O 1
ATOM 7048 N N . GLU B 1 386 ? 10.188 22.422 -5.301 1 98.44 386 GLU B N 1
ATOM 7049 C CA . GLU B 1 386 ? 9.742 22.453 -6.691 1 98.44 386 GLU B CA 1
ATOM 7050 C C . GLU B 1 386 ? 9.453 21.047 -7.215 1 98.44 386 GLU B C 1
ATOM 7052 O O . GLU B 1 386 ? 8.508 20.844 -7.977 1 98.44 386 GLU B O 1
ATOM 7057 N N . ARG B 1 387 ? 10.25 20.078 -6.824 1 98.19 387 ARG B N 1
ATOM 7058 C CA . ARG B 1 387 ? 10.031 18.719 -7.27 1 98.19 387 ARG B CA 1
ATOM 7059 C C . ARG B 1 387 ? 8.758 18.141 -6.664 1 98.19 387 ARG B C 1
ATOM 7061 O O . ARG B 1 387 ? 8.039 17.375 -7.32 1 98.19 387 ARG B O 1
ATOM 7068 N N . LEU B 1 388 ? 8.484 18.469 -5.383 1 98.75 388 LEU B N 1
ATOM 7069 C CA . LEU B 1 388 ? 7.219 18.047 -4.789 1 98.75 388 LEU B CA 1
ATOM 7070 C C . LEU B 1 388 ? 6.043 18.656 -5.555 1 98.75 388 LEU B C 1
ATOM 7072 O O . LEU B 1 388 ? 5.027 17.984 -5.758 1 98.75 388 LEU B O 1
ATOM 7076 N N . PHE B 1 389 ? 6.199 19.953 -5.973 1 98.75 389 PHE B N 1
ATOM 7077 C CA . PHE B 1 389 ? 5.156 20.562 -6.785 1 98.75 389 PHE B CA 1
ATOM 7078 C C . PHE B 1 389 ? 4.977 19.797 -8.094 1 98.75 389 PHE B C 1
ATOM 7080 O O . PHE B 1 389 ? 3.848 19.516 -8.5 1 98.75 389 PHE B O 1
ATOM 7087 N N . GLN B 1 390 ? 6.059 19.438 -8.758 1 97.44 390 GLN B N 1
ATOM 7088 C CA . GLN B 1 390 ? 5.977 18.703 -10.008 1 97.44 390 GLN B CA 1
ATOM 7089 C C . GLN B 1 390 ? 5.273 17.359 -9.812 1 97.44 390 GLN B C 1
ATOM 7091 O O . GLN B 1 390 ? 4.449 16.953 -10.641 1 97.44 390 GLN B O 1
ATOM 7096 N N . LEU B 1 391 ? 5.641 16.703 -8.766 1 97.38 391 LEU B N 1
ATOM 7097 C CA . LEU B 1 391 ? 5.004 15.438 -8.453 1 97.38 391 LEU B CA 1
ATOM 7098 C C . LEU B 1 391 ? 3.51 15.617 -8.203 1 97.38 391 LEU B C 1
ATOM 7100 O O . LEU B 1 391 ? 2.691 14.859 -8.727 1 97.38 391 LEU B O 1
ATOM 7104 N N . ALA B 1 392 ? 3.145 16.594 -7.402 1 98.62 392 ALA B N 1
ATOM 7105 C CA . ALA B 1 392 ? 1.736 16.875 -7.133 1 98.62 392 ALA B CA 1
ATOM 7106 C C . ALA B 1 392 ? 0.977 17.156 -8.422 1 98.62 392 ALA B C 1
ATOM 7108 O O . ALA B 1 392 ? -0.12 16.641 -8.633 1 98.62 392 ALA B O 1
ATOM 7109 N N . LYS B 1 393 ? 1.562 18.031 -9.227 1 97.81 393 LYS B N 1
ATOM 7110 C CA . LYS B 1 393 ? 0.932 18.375 -10.492 1 97.81 393 LYS B CA 1
ATOM 7111 C C . LYS B 1 393 ? 0.637 17.141 -11.328 1 97.81 393 LYS B C 1
ATOM 7113 O O . LYS B 1 393 ? -0.476 16.969 -11.828 1 97.81 393 LYS B O 1
ATOM 7118 N N . ASN B 1 394 ? 1.595 16.281 -11.43 1 95.5 394 ASN B N 1
ATOM 7119 C CA . ASN B 1 394 ? 1.477 15.094 -12.273 1 95.5 394 ASN B CA 1
ATOM 7120 C C . ASN B 1 394 ? 0.535 14.062 -11.664 1 95.5 394 ASN B C 1
ATOM 7122 O O . ASN B 1 394 ? -0.373 13.562 -12.336 1 95.5 394 ASN B O 1
ATOM 7126 N N . LEU B 1 395 ? 0.721 13.75 -10.43 1 95.94 395 LEU B N 1
ATOM 7127 C CA . LEU B 1 395 ? 0.027 12.641 -9.773 1 95.94 395 LEU B CA 1
ATOM 7128 C C . LEU B 1 395 ? -1.374 13.062 -9.344 1 95.94 395 LEU B C 1
ATOM 7130 O O . LEU B 1 395 ? -2.342 12.328 -9.562 1 95.94 395 LEU B O 1
ATOM 7134 N N . VAL B 1 396 ? -1.499 14.203 -8.742 1 97.5 396 VAL B N 1
ATOM 7135 C CA . VAL B 1 396 ? -2.725 14.586 -8.047 1 97.5 396 VAL B CA 1
ATOM 7136 C C . VAL B 1 396 ? -3.633 15.367 -8.992 1 97.5 396 VAL B C 1
ATOM 7138 O O . VAL B 1 396 ? -4.828 15.078 -9.102 1 97.5 396 VAL B O 1
ATOM 7141 N N . TYR B 1 397 ? -3.102 16.281 -9.719 1 97.38 397 TYR B N 1
ATOM 7142 C CA . TYR B 1 397 ? -3.951 17.203 -10.469 1 97.38 397 TYR B CA 1
ATOM 7143 C C . TYR B 1 397 ? -4.145 16.719 -11.898 1 97.38 397 TYR B C 1
ATOM 7145 O O . TYR B 1 397 ? -5.258 16.766 -12.43 1 97.38 397 TYR B O 1
ATOM 7153 N N . ASP B 1 398 ? -3.061 16.188 -12.531 1 94.94 398 ASP B N 1
ATOM 7154 C CA . ASP B 1 398 ? -3.164 15.719 -13.906 1 94.94 398 ASP B CA 1
ATOM 7155 C C . ASP B 1 398 ? -3.473 14.227 -13.953 1 94.94 398 ASP B C 1
ATOM 7157 O O . ASP B 1 398 ? -3.789 13.68 -15.008 1 94.94 398 ASP B O 1
ATOM 7161 N N . LYS B 1 399 ? -3.346 13.57 -12.875 1 90.56 399 LYS B N 1
ATOM 7162 C CA . LYS B 1 399 ? -3.662 12.148 -12.734 1 90.56 399 LYS B CA 1
ATOM 7163 C C . LYS B 1 399 ? -2.889 11.312 -13.75 1 90.56 399 LYS B C 1
ATOM 7165 O O . LYS B 1 399 ? -3.459 10.445 -14.406 1 90.56 399 LYS B O 1
ATOM 7170 N N . GLN B 1 400 ? -1.552 11.656 -13.852 1 88.88 400 GLN B N 1
ATOM 7171 C CA . GLN B 1 400 ? -0.706 10.969 -14.828 1 88.88 400 GLN B CA 1
ATOM 7172 C C . GLN B 1 400 ? 0.302 10.055 -14.133 1 88.88 400 GLN B C 1
ATOM 7174 O O . GLN B 1 400 ? 1.164 9.469 -14.789 1 88.88 400 GLN B O 1
ATOM 7179 N N . GLY B 1 401 ? 0.221 9.992 -12.859 1 87.31 401 GLY B N 1
ATOM 7180 C CA . GLY B 1 401 ? 1.101 9.086 -12.141 1 87.31 401 GLY B CA 1
ATOM 7181 C C . GLY B 1 401 ? 2.338 9.766 -11.586 1 87.31 401 GLY B C 1
ATOM 7182 O O . GLY B 1 401 ? 2.354 10.992 -11.414 1 87.31 401 GLY B O 1
ATOM 7183 N N . THR B 1 402 ? 3.348 9.016 -11.227 1 87.38 402 THR B N 1
ATOM 7184 C CA . THR B 1 402 ? 4.543 9.531 -10.57 1 87.38 402 THR B CA 1
ATOM 7185 C C . THR B 1 402 ? 5.539 10.055 -11.602 1 87.38 402 THR B C 1
ATOM 7187 O O . THR B 1 402 ? 5.375 9.836 -12.805 1 87.38 402 THR B O 1
ATOM 7190 N N . ILE B 1 403 ? 6.59 10.734 -11.102 1 83.94 403 ILE B N 1
ATOM 7191 C CA . ILE B 1 403 ? 7.555 11.352 -12.008 1 83.94 403 ILE B CA 1
ATOM 7192 C C . ILE B 1 403 ? 8.938 10.734 -11.789 1 83.94 403 ILE B C 1
ATOM 7194 O O . ILE B 1 403 ? 9.891 11.086 -12.477 1 83.94 403 ILE B O 1
ATOM 7198 N N . THR B 1 404 ? 8.984 9.914 -10.828 1 86.38 404 THR B N 1
ATOM 7199 C CA . THR B 1 404 ? 10.281 9.312 -10.539 1 86.38 404 THR B CA 1
ATOM 7200 C C . THR B 1 404 ? 10.445 7.996 -11.297 1 86.38 404 THR B C 1
ATOM 7202 O O . THR B 1 404 ? 9.641 7.078 -11.141 1 86.38 404 THR B O 1
ATOM 7205 N N . ALA B 1 405 ? 11.492 7.953 -12.094 1 90.06 405 ALA B N 1
ATOM 7206 C CA . ALA B 1 405 ? 11.82 6.707 -12.781 1 90.06 405 ALA B CA 1
ATOM 7207 C C . ALA B 1 405 ? 12.43 5.691 -11.82 1 90.06 405 ALA B C 1
ATOM 7209 O O . ALA B 1 405 ? 13.25 6.043 -10.969 1 90.06 405 ALA B O 1
ATOM 7210 N N . THR B 1 406 ? 12.008 4.461 -11.992 1 88.56 406 THR B N 1
ATOM 7211 C CA . THR B 1 406 ? 12.508 3.422 -11.102 1 88.56 406 THR B CA 1
ATOM 7212 C C . THR B 1 406 ? 12.938 2.189 -11.891 1 88.56 406 THR B C 1
ATOM 7214 O O . THR B 1 406 ? 12.328 1.854 -12.906 1 88.56 406 THR B O 1
ATOM 7217 N N . ALA B 1 407 ? 14.016 1.571 -11.367 1 92.81 407 ALA B N 1
ATOM 7218 C CA . ALA B 1 407 ? 14.477 0.323 -11.969 1 92.81 407 ALA B CA 1
ATOM 7219 C C . ALA B 1 407 ? 13.422 -0.773 -11.836 1 92.81 407 ALA B C 1
ATOM 7221 O O . ALA B 1 407 ? 13.008 -1.115 -10.727 1 92.81 407 ALA B O 1
ATOM 7222 N N . ALA B 1 408 ? 13.008 -1.287 -13 1 89.56 408 ALA B N 1
ATOM 7223 C CA . ALA B 1 408 ? 11.867 -2.199 -13.008 1 89.56 408 ALA B CA 1
ATOM 7224 C C . ALA B 1 408 ? 12.328 -3.646 -13.18 1 89.56 408 ALA B C 1
ATOM 7226 O O . ALA B 1 408 ? 11.984 -4.512 -12.375 1 89.56 408 ALA B O 1
ATOM 7227 N N . GLN B 1 409 ? 13.125 -3.881 -14.281 1 92.44 409 GLN B N 1
ATOM 7228 C CA . GLN B 1 409 ? 13.484 -5.25 -14.625 1 92.44 409 GLN B CA 1
ATOM 7229 C C . GLN B 1 409 ? 14.953 -5.352 -15.016 1 92.44 409 GLN B C 1
ATOM 7231 O O . GLN B 1 409 ? 15.562 -4.359 -15.422 1 92.44 409 GLN B O 1
ATOM 7236 N N . LEU B 1 410 ? 15.43 -6.594 -14.789 1 95.56 410 LEU B N 1
ATOM 7237 C CA . LEU B 1 410 ? 16.828 -6.91 -15.062 1 95.56 410 LEU B CA 1
ATOM 7238 C C . LEU B 1 410 ? 16.953 -8.172 -15.906 1 95.56 410 LEU B C 1
ATOM 7240 O O . LEU B 1 410 ? 16.219 -9.141 -15.688 1 95.56 410 LEU B O 1
ATOM 7244 N N . PHE B 1 411 ? 17.797 -8.141 -16.938 1 96.31 411 PHE B N 1
ATOM 7245 C CA . PHE B 1 411 ? 18.125 -9.375 -17.641 1 96.31 411 PHE B CA 1
ATOM 7246 C C . PHE B 1 411 ? 19.562 -9.367 -18.094 1 96.31 411 PHE B C 1
ATOM 7248 O O . PHE B 1 411 ? 20.203 -8.312 -18.141 1 96.31 411 PHE B O 1
ATOM 7255 N N . SER B 1 412 ? 20.109 -10.516 -18.281 1 94.06 412 SER B N 1
ATOM 7256 C CA . SER B 1 412 ? 21.484 -10.68 -18.734 1 94.06 412 SER B CA 1
ATOM 7257 C C . SER B 1 412 ? 21.531 -11.141 -20.188 1 94.06 412 SER B C 1
ATOM 7259 O O . SER B 1 412 ? 20.672 -11.914 -20.625 1 94.06 412 SER B O 1
ATOM 7261 N N . ASP B 1 413 ? 22.531 -10.609 -20.922 1 92.56 413 ASP B N 1
ATOM 7262 C CA . ASP B 1 413 ? 22.781 -11 -22.297 1 92.56 413 ASP B CA 1
ATOM 7263 C C . ASP B 1 413 ? 24.266 -10.836 -22.672 1 92.56 413 ASP B C 1
ATOM 7265 O O . ASP B 1 413 ? 24.781 -9.719 -22.656 1 92.56 413 ASP B O 1
ATOM 7269 N N . ASN B 1 414 ? 24.891 -11.961 -22.984 1 88.62 414 ASN B N 1
ATOM 7270 C CA . ASN B 1 414 ? 26.25 -11.961 -23.484 1 88.62 414 ASN B CA 1
ATOM 7271 C C . ASN B 1 414 ? 27.203 -11.203 -22.562 1 88.62 414 ASN B C 1
ATOM 7273 O O . ASN B 1 414 ? 27.906 -10.305 -23 1 88.62 414 ASN B O 1
ATOM 7277 N N . GLY B 1 415 ? 27.094 -11.438 -21.281 1 90.5 415 GLY B N 1
ATOM 7278 C CA . GLY B 1 415 ? 28.031 -10.891 -20.312 1 90.5 415 GLY B CA 1
ATOM 7279 C C . GLY B 1 415 ? 27.672 -9.477 -19.875 1 90.5 415 GLY B C 1
ATOM 7280 O O . GLY B 1 415 ? 28.438 -8.836 -19.156 1 90.5 415 GLY B O 1
ATOM 7281 N N . LYS B 1 416 ? 26.578 -9.031 -20.359 1 95.69 416 LYS B N 1
ATOM 7282 C CA . LYS B 1 416 ? 26.109 -7.699 -19.984 1 95.69 416 LYS B CA 1
ATOM 7283 C C . LYS B 1 416 ? 24.812 -7.77 -19.203 1 95.69 416 LYS B C 1
ATOM 7285 O O . LYS B 1 416 ? 24.062 -8.742 -19.328 1 95.69 416 LYS B O 1
ATOM 7290 N N . LEU B 1 417 ? 24.672 -6.762 -18.391 1 96.94 417 LEU B N 1
ATOM 7291 C CA . LEU B 1 417 ? 23.438 -6.609 -17.625 1 96.94 417 LEU B CA 1
ATOM 7292 C C . LEU B 1 417 ? 22.594 -5.465 -18.172 1 96.94 417 LEU B C 1
ATOM 7294 O O . LEU B 1 417 ? 23.125 -4.391 -18.484 1 96.94 417 LEU B O 1
ATOM 7298 N N . TYR B 1 418 ? 21.375 -5.73 -18.375 1 97.44 418 TYR B N 1
ATOM 7299 C CA . TYR B 1 418 ? 20.438 -4.711 -18.828 1 97.44 418 TYR B CA 1
ATOM 7300 C C . TYR B 1 418 ? 19.391 -4.422 -17.75 1 97.44 418 TYR B C 1
ATOM 7302 O O . TYR B 1 418 ? 18.906 -5.336 -17.094 1 97.44 418 TYR B O 1
ATOM 7310 N N . VAL B 1 419 ? 19.125 -3.121 -17.5 1 97.25 419 VAL B N 1
ATOM 7311 C CA . VAL B 1 419 ? 18.094 -2.688 -16.562 1 97.25 419 VAL B CA 1
ATOM 7312 C C . VAL B 1 419 ? 17.078 -1.802 -17.281 1 97.25 419 VAL B C 1
ATOM 7314 O O . VAL B 1 419 ? 17.438 -0.814 -17.922 1 97.25 419 VAL B O 1
ATOM 7317 N N . THR B 1 420 ? 15.828 -2.15 -17.219 1 95.44 420 THR B N 1
ATOM 7318 C CA . THR B 1 420 ? 14.773 -1.323 -17.797 1 95.44 420 THR B CA 1
ATOM 7319 C C . THR B 1 420 ? 14.094 -0.488 -16.703 1 95.44 420 THR B C 1
ATOM 7321 O O . THR B 1 420 ? 14.102 -0.862 -15.539 1 95.44 420 THR B O 1
ATOM 7324 N N . PHE B 1 421 ? 13.523 0.633 -17.125 1 94.62 421 PHE B N 1
ATOM 7325 C CA . PHE B 1 421 ? 12.93 1.562 -16.172 1 94.62 421 PHE B CA 1
ATOM 7326 C C . PHE B 1 421 ? 11.461 1.808 -16.5 1 94.62 421 PHE B C 1
ATOM 7328 O O . PHE B 1 421 ? 11.078 1.891 -17.672 1 94.62 421 PHE B O 1
ATOM 7335 N N . ASP B 1 422 ? 10.641 1.902 -15.398 1 86.75 422 ASP B N 1
ATOM 7336 C CA . ASP B 1 422 ? 9.219 2.236 -15.469 1 86.75 422 ASP B CA 1
ATOM 7337 C C . ASP B 1 422 ? 8.969 3.672 -15.016 1 86.75 422 ASP B C 1
ATOM 7339 O O . ASP B 1 422 ? 9.867 4.32 -14.469 1 86.75 422 ASP B O 1
ATOM 7343 N N . HIS B 1 423 ? 7.727 4.117 -15.258 1 77.31 423 HIS B N 1
ATOM 7344 C CA . HIS B 1 423 ? 7.281 5.449 -14.875 1 77.31 423 HIS B CA 1
ATOM 7345 C C . HIS B 1 423 ? 8.117 6.527 -15.562 1 77.31 423 HIS B C 1
ATOM 7347 O O . HIS B 1 423 ? 8.531 7.5 -14.922 1 77.31 423 HIS B O 1
ATOM 7353 N N . LEU B 1 424 ? 8.492 6.195 -16.719 1 79.94 424 LEU B N 1
ATOM 7354 C CA . LEU B 1 424 ? 9.297 7.105 -17.516 1 79.94 424 LEU B CA 1
ATOM 7355 C C . LEU B 1 424 ? 8.445 7.812 -18.562 1 79.94 424 LEU B C 1
ATOM 7357 O O . LEU B 1 424 ? 7.773 7.16 -19.375 1 79.94 424 LEU B O 1
ATOM 7361 N N . HIS B 1 425 ? 8.242 9.062 -18.406 1 79.31 425 HIS B N 1
ATOM 7362 C CA . HIS B 1 425 ? 7.508 9.844 -19.391 1 79.31 425 HIS B CA 1
ATOM 7363 C C . HIS B 1 425 ? 8.461 10.461 -20.422 1 79.31 425 HIS B C 1
ATOM 7365 O O . HIS B 1 425 ? 8.016 11.023 -21.422 1 79.31 425 HIS B O 1
ATOM 7371 N N . GLU B 1 426 ? 9.766 10.312 -20.109 1 88.94 426 GLU B N 1
ATOM 7372 C CA . GLU B 1 426 ? 10.828 10.859 -20.953 1 88.94 426 GLU B CA 1
ATOM 7373 C C . GLU B 1 426 ? 12.055 9.953 -20.953 1 88.94 426 GLU B C 1
ATOM 7375 O O . GLU B 1 426 ? 12.078 8.922 -20.266 1 88.94 426 GLU B O 1
ATOM 7380 N N . LYS B 1 427 ? 13.031 10.32 -21.75 1 94.44 427 LYS B N 1
ATOM 7381 C CA . LYS B 1 427 ? 14.227 9.492 -21.859 1 94.44 427 LYS B CA 1
ATOM 7382 C C . LYS B 1 427 ? 15.164 9.695 -20.672 1 94.44 427 LYS B C 1
ATOM 7384 O O . LYS B 1 427 ? 15.125 10.75 -20.031 1 94.44 427 LYS B O 1
ATOM 7389 N N . LEU B 1 428 ? 15.914 8.68 -20.438 1 96.69 428 LEU B N 1
ATOM 7390 C CA . LEU B 1 428 ? 16.984 8.773 -19.438 1 96.69 428 LEU B CA 1
ATOM 7391 C C . LEU B 1 428 ? 18.203 9.469 -20.016 1 96.69 428 LEU B C 1
ATOM 7393 O O . LEU B 1 428 ? 18.5 9.344 -21.203 1 96.69 428 LEU B O 1
ATOM 7397 N N . VAL B 1 429 ? 18.828 10.18 -19.203 1 95.94 429 VAL B N 1
ATOM 7398 C CA . VAL B 1 429 ? 20.078 10.867 -19.562 1 95.94 429 VAL B CA 1
ATOM 7399 C C . VAL B 1 429 ? 21.156 10.555 -18.531 1 95.94 429 VAL B C 1
ATOM 7401 O O . VAL B 1 429 ? 20.906 10.578 -17.328 1 95.94 429 VAL B O 1
ATOM 7404 N N . MET B 1 430 ? 22.328 10.195 -19.125 1 96.25 430 MET B N 1
ATOM 7405 C CA . MET B 1 430 ? 23.5 9.953 -18.281 1 96.25 430 MET B CA 1
ATOM 7406 C C . MET B 1 430 ? 24.312 11.227 -18.109 1 96.25 430 MET B C 1
ATOM 7408 O O . MET B 1 430 ? 24.719 11.852 -19.078 1 96.25 430 MET B O 1
ATOM 7412 N N . GLN B 1 431 ? 24.531 11.578 -16.859 1 95.25 431 GLN B N 1
ATOM 7413 C CA . GLN B 1 431 ? 25.406 12.719 -16.578 1 95.25 431 GLN B CA 1
ATOM 7414 C C . GLN B 1 431 ? 26.734 12.258 -15.992 1 95.25 431 GLN B C 1
ATOM 7416 O O . GLN B 1 431 ? 26.812 11.188 -15.383 1 95.25 431 GLN B O 1
ATOM 7421 N N . THR B 1 432 ? 27.688 13.07 -16.234 1 90.81 432 THR B N 1
ATOM 7422 C CA . THR B 1 432 ? 29.016 12.773 -15.68 1 90.81 432 THR B CA 1
ATOM 7423 C C . THR B 1 432 ? 28.984 12.906 -14.156 1 90.81 432 THR B C 1
ATOM 7425 O O . THR B 1 432 ? 28.391 13.836 -13.617 1 90.81 432 THR B O 1
ATOM 7428 N N . ALA B 1 433 ? 29.5 11.906 -13.547 1 90.12 433 ALA B N 1
ATOM 7429 C CA . ALA B 1 433 ? 29.609 11.875 -12.094 1 90.12 433 ALA B CA 1
ATOM 7430 C C . ALA B 1 433 ? 31.031 11.547 -11.648 1 90.12 433 ALA B C 1
ATOM 7432 O O . ALA B 1 433 ? 31.75 10.82 -12.344 1 90.12 433 ALA B O 1
ATOM 7433 N N . ASN B 1 434 ? 31.328 12.109 -10.586 1 88.25 434 ASN B N 1
ATOM 7434 C CA . ASN B 1 434 ? 32.594 11.727 -9.984 1 88.25 434 ASN B CA 1
ATOM 7435 C C . ASN B 1 434 ? 32.5 10.391 -9.25 1 88.25 434 ASN B C 1
ATOM 7437 O O . ASN B 1 434 ? 31.453 10.094 -8.648 1 88.25 434 ASN B O 1
ATOM 7441 N N . GLY B 1 435 ? 33.438 9.539 -9.453 1 89.25 435 GLY B N 1
ATOM 7442 C CA . GLY B 1 435 ? 33.406 8.234 -8.812 1 89.25 435 GLY B CA 1
ATOM 7443 C C . GLY B 1 435 ? 32.75 7.164 -9.648 1 89.25 435 GLY B C 1
ATOM 7444 O O . GLY B 1 435 ? 32.75 7.234 -10.883 1 89.25 435 GLY B O 1
ATOM 7445 N N . CYS B 1 436 ? 32.312 6.113 -9.023 1 90.44 436 CYS B N 1
ATOM 7446 C CA . CYS B 1 436 ? 31.719 4.969 -9.695 1 90.44 436 CYS B CA 1
ATOM 7447 C C . CYS B 1 436 ? 30.25 4.805 -9.289 1 90.44 436 CYS B C 1
ATOM 7449 O O . CYS B 1 436 ? 29.953 4.051 -8.359 1 90.44 436 CYS B O 1
ATOM 7451 N N . PRO B 1 437 ? 29.422 5.406 -10.016 1 96.69 437 PRO B N 1
ATOM 7452 C CA . PRO B 1 437 ? 28.016 5.348 -9.609 1 96.69 437 PRO B CA 1
ATOM 7453 C C . PRO B 1 437 ? 27.375 3.977 -9.852 1 96.69 437 PRO B C 1
ATOM 7455 O O . PRO B 1 437 ? 26.297 3.697 -9.352 1 96.69 437 PRO B O 1
ATOM 7458 N N . PHE B 1 438 ? 28.016 3.072 -10.648 1 97.88 438 PHE B N 1
ATOM 7459 C CA . PHE B 1 438 ? 27.5 1.744 -10.938 1 97.88 438 PHE B CA 1
ATOM 7460 C C . PHE B 1 438 ? 28.484 0.667 -10.516 1 97.88 438 PHE B C 1
ATOM 7462 O O . PHE B 1 438 ? 29.688 0.789 -10.766 1 97.88 438 PHE B O 1
ATOM 7469 N N . GLU B 1 439 ? 27.922 -0.324 -9.859 1 97.88 439 GLU B N 1
ATOM 7470 C CA . GLU B 1 439 ? 28.672 -1.537 -9.547 1 97.88 439 GLU B CA 1
ATOM 7471 C C . GLU B 1 439 ? 27.891 -2.787 -9.914 1 97.88 439 GLU B C 1
ATOM 7473 O O . GLU B 1 439 ? 26.656 -2.818 -9.773 1 97.88 439 GLU B O 1
ATOM 7478 N N . ILE B 1 440 ? 28.562 -3.816 -10.438 1 97.75 440 ILE B N 1
ATOM 7479 C CA . ILE B 1 440 ? 27.891 -5.07 -10.766 1 97.75 440 ILE B CA 1
ATOM 7480 C C . ILE B 1 440 ? 28.609 -6.234 -10.078 1 97.75 440 ILE B C 1
ATOM 7482 O O . ILE B 1 440 ? 29.781 -6.113 -9.703 1 97.75 440 ILE B O 1
ATOM 7486 N N . SER B 1 441 ? 27.875 -7.262 -9.836 1 96.44 441 SER B N 1
ATOM 7487 C CA . SER B 1 441 ? 28.406 -8.477 -9.219 1 96.44 441 SER B CA 1
ATOM 7488 C C . SER B 1 441 ? 27.984 -9.719 -10 1 96.44 441 SER B C 1
ATOM 7490 O O . SER B 1 441 ? 27 -9.695 -10.734 1 96.44 441 SER B O 1
ATOM 7492 N N . GLY B 1 442 ? 28.828 -10.734 -9.898 1 92.56 442 GLY B N 1
ATOM 7493 C CA . GLY B 1 442 ? 28.516 -12.062 -10.406 1 92.56 442 GLY B CA 1
ATOM 7494 C C . GLY B 1 442 ? 28.266 -13.078 -9.312 1 92.56 442 GLY B C 1
ATOM 7495 O O . GLY B 1 442 ? 27.625 -12.781 -8.312 1 92.56 442 GLY B O 1
ATOM 7496 N N . GLU B 1 443 ? 28.703 -14.242 -9.508 1 85.12 443 GLU B N 1
ATOM 7497 C CA . GLU B 1 443 ? 28.453 -15.375 -8.625 1 85.12 443 GLU B CA 1
ATOM 7498 C C . GLU B 1 443 ? 29.25 -15.242 -7.324 1 85.12 443 GLU B C 1
ATOM 7500 O O . GLU B 1 443 ? 28.906 -15.867 -6.316 1 85.12 443 GLU B O 1
ATOM 7505 N N . ASP B 1 444 ? 30.266 -14.445 -7.332 1 85.38 444 ASP B N 1
ATOM 7506 C CA . ASP B 1 444 ? 31.109 -14.312 -6.148 1 85.38 444 ASP B CA 1
ATOM 7507 C C . ASP B 1 444 ? 30.5 -13.305 -5.164 1 85.38 444 ASP B C 1
ATOM 7509 O O . ASP B 1 444 ? 31.016 -13.141 -4.055 1 85.38 444 ASP B O 1
ATOM 7513 N N . ASN B 1 445 ? 29.484 -12.602 -5.648 1 88.44 445 ASN B N 1
ATOM 7514 C CA . ASN B 1 445 ? 28.766 -11.617 -4.848 1 88.44 445 ASN B CA 1
ATOM 7515 C C . ASN B 1 445 ? 29.656 -10.438 -4.477 1 88.44 445 ASN B C 1
ATOM 7517 O O . ASN B 1 445 ? 29.391 -9.75 -3.488 1 88.44 445 ASN B O 1
ATOM 7521 N N . LEU B 1 446 ? 30.781 -10.289 -5.188 1 94.12 446 LEU B N 1
ATOM 7522 C CA . LEU B 1 446 ? 31.625 -9.109 -5.043 1 94.12 446 LEU B CA 1
ATOM 7523 C C . LEU B 1 446 ? 31.25 -8.047 -6.074 1 94.12 446 LEU B C 1
ATOM 7525 O O . LEU B 1 446 ? 31.031 -8.359 -7.246 1 94.12 446 LEU B O 1
ATOM 7529 N N . PHE B 1 447 ? 31.234 -6.816 -5.656 1 96.88 447 PHE B N 1
ATOM 7530 C CA . PHE B 1 447 ? 30.812 -5.746 -6.555 1 96.88 447 PHE B CA 1
ATOM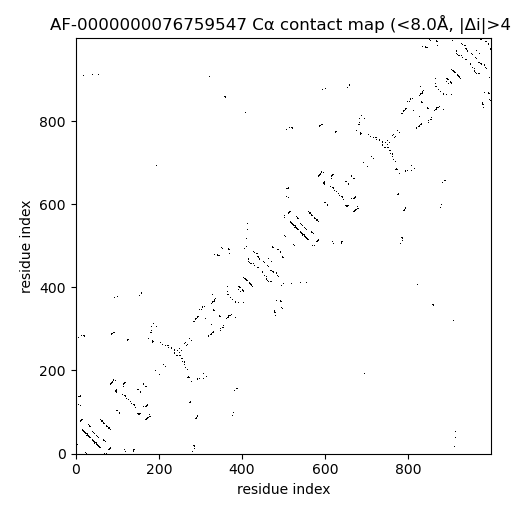 7531 C C . PHE B 1 447 ? 32.031 -5.039 -7.156 1 96.88 447 PHE B C 1
ATOM 7533 O O . PHE B 1 447 ? 32.969 -4.684 -6.438 1 96.88 447 PHE B O 1
ATOM 7540 N N . TYR B 1 448 ? 31.969 -4.801 -8.469 1 97.19 448 TYR B N 1
ATOM 7541 C CA . TYR B 1 448 ? 33 -4.117 -9.242 1 97.19 448 TYR B CA 1
ATOM 7542 C C . TYR B 1 448 ? 32.438 -2.871 -9.914 1 97.19 448 TYR B C 1
ATOM 7544 O O . TYR B 1 448 ? 31.297 -2.861 -10.359 1 97.19 448 TYR B O 1
ATOM 7552 N N . PRO B 1 449 ? 33.312 -1.812 -10 1 97.12 449 PRO B N 1
ATOM 7553 C CA . PRO B 1 449 ? 32.875 -0.659 -10.789 1 97.12 449 PRO B CA 1
ATOM 7554 C C . PRO B 1 449 ? 32.5 -1.031 -12.219 1 97.12 449 PRO B C 1
ATOM 7556 O O . PRO B 1 449 ? 33.156 -1.869 -12.836 1 97.12 449 PRO B O 1
ATOM 7559 N N . ALA B 1 450 ? 31.469 -0.421 -12.719 1 97.62 450 ALA B N 1
ATOM 7560 C CA . ALA B 1 450 ? 30.969 -0.846 -14.016 1 97.62 450 ALA B CA 1
ATOM 7561 C C . ALA B 1 450 ? 30.703 0.355 -14.922 1 97.62 450 ALA B C 1
ATOM 7563 O O . ALA B 1 450 ? 30.422 1.455 -14.445 1 97.62 450 ALA B O 1
ATOM 7564 N N . LYS B 1 451 ? 30.906 0.1 -16.172 1 96.5 451 LYS B N 1
ATOM 7565 C CA . LYS B 1 451 ? 30.469 1.062 -17.188 1 96.5 451 LYS B CA 1
ATOM 7566 C C . LYS B 1 451 ? 29 0.892 -17.516 1 96.5 451 LYS B C 1
ATOM 7568 O O . LYS B 1 451 ? 28.5 -0.233 -17.625 1 96.5 451 LYS B O 1
ATOM 7573 N N . ALA B 1 452 ? 28.266 2.041 -17.609 1 97.56 452 ALA B N 1
ATOM 7574 C CA . ALA B 1 452 ? 26.844 2.006 -17.938 1 97.56 452 ALA B CA 1
ATOM 7575 C C . ALA B 1 452 ? 26.5 2.994 -19.047 1 97.56 452 ALA B C 1
ATOM 7577 O O . ALA B 1 452 ? 27.031 4.109 -19.078 1 97.56 452 ALA B O 1
ATOM 7578 N N . ASP B 1 453 ? 25.688 2.543 -19.984 1 97.12 453 ASP B N 1
ATOM 7579 C CA . ASP B 1 453 ? 25.203 3.385 -21.062 1 97.12 453 ASP B CA 1
ATOM 7580 C C . ASP B 1 453 ? 23.672 3.299 -21.188 1 97.12 453 ASP B C 1
ATOM 7582 O O . ASP B 1 453 ? 23.094 2.223 -21.031 1 97.12 453 ASP B O 1
ATOM 7586 N N . VAL B 1 454 ? 23.062 4.508 -21.438 1 97.31 454 VAL B N 1
ATOM 7587 C CA . VAL B 1 454 ? 21.625 4.52 -21.719 1 97.31 454 VAL B CA 1
ATOM 7588 C C . VAL B 1 454 ? 21.375 4.094 -23.156 1 97.31 454 VAL B C 1
ATOM 7590 O O . VAL B 1 454 ? 21.953 4.672 -24.094 1 97.31 454 VAL B O 1
ATOM 7593 N N . ILE B 1 455 ? 20.547 3.07 -23.266 1 96.38 455 ILE B N 1
ATOM 7594 C CA . ILE B 1 455 ? 20.172 2.641 -24.609 1 96.38 455 ILE B CA 1
ATOM 7595 C C . ILE B 1 455 ? 18.656 2.672 -24.766 1 96.38 455 ILE B C 1
ATOM 7597 O O . ILE B 1 455 ? 17.922 2.443 -23.797 1 96.38 455 ILE B O 1
ATOM 7601 N N . HIS B 1 456 ? 18.141 3.053 -25.938 1 94.19 456 HIS B N 1
ATOM 7602 C CA . HIS B 1 456 ? 16.734 3.1 -26.312 1 94.19 456 HIS B CA 1
ATOM 7603 C C . HIS B 1 456 ? 15.961 4.055 -25.406 1 94.19 456 HIS B C 1
ATOM 7605 O O . HIS B 1 456 ? 14.75 3.916 -25.234 1 94.19 456 HIS B O 1
ATOM 7611 N N . GLY B 1 457 ? 16.562 4.879 -24.656 1 94.75 457 GLY B N 1
ATOM 7612 C CA . GLY B 1 457 ? 15.953 5.938 -23.859 1 94.75 457 GLY B CA 1
ATOM 7613 C C . GLY B 1 457 ? 15.5 5.469 -22.5 1 94.75 457 GLY B C 1
ATOM 7614 O O . GLY B 1 457 ? 15.359 6.273 -21.578 1 94.75 457 GLY B O 1
ATOM 7615 N N . ASN B 1 458 ? 15.211 4.199 -22.281 1 95.69 458 ASN B N 1
ATOM 7616 C CA . ASN B 1 458 ? 14.641 3.734 -21.016 1 95.69 458 ASN B CA 1
ATOM 7617 C C . ASN B 1 458 ? 15.367 2.492 -20.5 1 95.69 458 ASN B C 1
ATOM 7619 O O . ASN B 1 458 ? 14.812 1.741 -19.703 1 95.69 458 ASN B O 1
ATOM 7623 N N . MET B 1 459 ? 16.562 2.238 -21.047 1 96.5 459 MET B N 1
ATOM 7624 C CA . MET B 1 459 ? 17.297 1.033 -20.656 1 96.5 459 MET B CA 1
ATOM 7625 C C . MET B 1 459 ? 18.766 1.345 -20.422 1 96.5 459 MET B C 1
ATOM 7627 O O . MET B 1 459 ? 19.359 2.168 -21.109 1 96.5 459 MET B O 1
ATOM 7631 N N . LEU B 1 460 ? 19.312 0.637 -19.406 1 97.44 460 LEU B N 1
ATOM 7632 C CA . LEU B 1 460 ? 20.75 0.687 -19.141 1 97.44 460 LEU B CA 1
ATOM 7633 C C . LEU B 1 460 ? 21.422 -0.598 -19.609 1 97.44 460 LEU B C 1
ATOM 7635 O O . LEU B 1 460 ? 20.891 -1.692 -19.422 1 97.44 460 LEU B O 1
ATOM 7639 N N . CYS B 1 461 ? 22.531 -0.44 -20.25 1 98 461 CYS B N 1
ATOM 7640 C CA . CYS B 1 461 ? 23.469 -1.524 -20.516 1 98 461 CYS B CA 1
ATOM 7641 C C . CYS B 1 461 ? 24.703 -1.384 -19.641 1 98 461 CYS B C 1
ATOM 7643 O O . CYS B 1 461 ? 25.406 -0.371 -19.703 1 98 461 CYS B O 1
ATOM 7645 N N . ILE B 1 462 ? 25 -2.361 -18.797 1 98.19 462 ILE B N 1
ATOM 7646 C CA . ILE B 1 462 ? 26.047 -2.264 -17.781 1 98.19 462 ILE B CA 1
ATOM 7647 C C . ILE B 1 462 ? 27 -3.447 -17.906 1 98.19 462 ILE B C 1
ATOM 7649 O O . ILE B 1 462 ? 26.562 -4.586 -18.078 1 98.19 462 ILE B O 1
ATOM 7653 N N . SER B 1 463 ? 28.297 -3.137 -17.781 1 97.38 463 SER B N 1
ATOM 7654 C CA . SER B 1 463 ? 29.25 -4.23 -17.906 1 97.38 463 SER B CA 1
ATOM 7655 C C . SER B 1 463 ? 30.562 -3.896 -17.234 1 97.38 463 SER B C 1
ATOM 7657 O O . SER B 1 463 ? 30.844 -2.73 -16.938 1 97.38 463 SER B O 1
ATOM 7659 N N . ASN B 1 464 ? 31.219 -4.852 -16.828 1 97.19 464 ASN B N 1
ATOM 7660 C CA . ASN B 1 464 ? 32.625 -4.852 -16.359 1 97.19 464 ASN B CA 1
ATOM 7661 C C . ASN B 1 464 ? 33.375 -6.086 -16.859 1 97.19 464 ASN B C 1
ATOM 7663 O O . ASN B 1 464 ? 32.875 -7.215 -16.688 1 97.19 464 ASN B O 1
ATOM 7667 N N . PRO B 1 465 ? 34.594 -5.926 -17.438 1 95.31 465 PRO B N 1
ATOM 7668 C CA . PRO B 1 465 ? 35.344 -7.062 -17.984 1 95.31 465 PRO B CA 1
ATOM 7669 C C . PRO B 1 465 ? 35.625 -8.133 -16.938 1 95.31 465 PRO B C 1
ATOM 7671 O O . PRO B 1 465 ? 35.781 -9.305 -17.281 1 95.31 465 PRO B O 1
ATOM 7674 N N . ALA B 1 466 ? 35.656 -7.758 -15.734 1 94.81 466 ALA B N 1
ATOM 7675 C CA . ALA B 1 466 ? 36 -8.688 -14.656 1 94.81 466 ALA B CA 1
ATOM 7676 C C . ALA B 1 466 ? 34.781 -9.523 -14.258 1 94.81 466 ALA B C 1
ATOM 7678 O O . ALA B 1 466 ? 34.906 -10.531 -13.562 1 94.81 466 ALA B O 1
ATOM 7679 N N . VAL B 1 467 ? 33.656 -9.195 -14.672 1 96 467 VAL B N 1
ATOM 7680 C CA . VAL B 1 467 ? 32.406 -9.906 -14.312 1 96 467 VAL B CA 1
ATOM 7681 C C . VAL B 1 467 ? 31.828 -10.562 -15.555 1 96 467 VAL B C 1
ATOM 7683 O O . VAL B 1 467 ? 31.016 -9.953 -16.266 1 96 467 VAL B O 1
ATOM 7686 N N . LYS B 1 468 ? 32.031 -11.797 -15.68 1 94.44 468 LYS B N 1
ATOM 7687 C CA . LYS B 1 468 ? 31.641 -12.523 -16.891 1 94.44 468 LYS B CA 1
ATOM 7688 C C . LYS B 1 468 ? 30.156 -12.859 -16.891 1 94.44 468 LYS B C 1
ATOM 7690 O O . LYS B 1 468 ? 29.531 -12.93 -17.938 1 94.44 468 LYS B O 1
ATOM 7695 N N . PHE B 1 469 ? 29.625 -13.109 -15.719 1 95.12 469 PHE B N 1
ATOM 7696 C CA . PHE B 1 469 ? 28.219 -13.477 -15.555 1 95.12 469 PHE B CA 1
ATOM 7697 C C . PHE B 1 469 ? 27.531 -12.555 -14.555 1 95.12 469 PHE B C 1
ATOM 7699 O O . PHE B 1 469 ? 27.188 -12.977 -13.453 1 95.12 469 PHE B O 1
ATOM 7706 N N . PRO B 1 470 ? 27.297 -11.273 -15.008 1 95.69 470 PRO B N 1
ATOM 7707 C CA . PRO B 1 470 ? 26.719 -10.328 -14.062 1 95.69 470 PRO B CA 1
ATOM 7708 C C . PRO B 1 470 ? 25.297 -10.727 -13.633 1 95.69 470 PRO B C 1
ATOM 7710 O O . PRO B 1 470 ? 24.5 -11.164 -14.461 1 95.69 470 PRO B O 1
ATOM 7713 N N . SER B 1 471 ? 25.031 -10.609 -12.305 1 94.19 471 SER B N 1
ATOM 7714 C CA . SER B 1 471 ? 23.75 -11.07 -11.758 1 94.19 471 SER B CA 1
ATOM 7715 C C . SER B 1 471 ? 23.156 -10.039 -10.812 1 94.19 471 SER B C 1
ATOM 7717 O O . SER B 1 471 ? 22.047 -10.219 -10.312 1 94.19 471 SER B O 1
ATOM 7719 N N . ALA B 1 472 ? 23.828 -8.961 -10.523 1 96.25 472 ALA B N 1
ATOM 7720 C CA . ALA B 1 472 ? 23.312 -7.91 -9.648 1 96.25 472 ALA B CA 1
ATOM 7721 C C . ALA B 1 472 ? 23.953 -6.559 -9.984 1 96.25 472 ALA B C 1
ATOM 7723 O O . ALA B 1 472 ? 25.047 -6.5 -10.555 1 96.25 472 ALA B O 1
ATOM 7724 N N . VAL B 1 473 ? 23.25 -5.516 -9.68 1 97.69 473 VAL B N 1
ATOM 7725 C CA . VAL B 1 473 ? 23.734 -4.168 -9.945 1 97.69 473 VAL B CA 1
ATOM 7726 C C . VAL B 1 473 ? 23.344 -3.234 -8.805 1 97.69 473 VAL B C 1
ATOM 7728 O O . VAL B 1 473 ? 22.25 -3.359 -8.242 1 97.69 473 VAL B O 1
ATOM 7731 N N . LYS B 1 474 ? 24.25 -2.377 -8.43 1 97.75 474 LYS B N 1
ATOM 7732 C CA . LYS B 1 474 ? 24.016 -1.238 -7.543 1 97.75 474 LYS B CA 1
ATOM 7733 C C . LYS B 1 474 ? 24.203 0.082 -8.289 1 97.75 474 LYS B C 1
ATOM 7735 O O . LYS B 1 474 ? 25.125 0.222 -9.086 1 97.75 474 LYS B O 1
ATOM 7740 N N . TYR B 1 475 ? 23.312 0.965 -8.117 1 97.88 475 TYR B N 1
ATOM 7741 C CA . TYR B 1 475 ? 23.422 2.334 -8.609 1 97.88 475 TYR B CA 1
ATOM 7742 C C . TYR B 1 475 ? 23.391 3.33 -7.453 1 97.88 475 TYR B C 1
ATOM 7744 O O . TYR B 1 475 ? 22.438 3.355 -6.68 1 97.88 475 TYR B O 1
ATOM 7752 N N . ALA B 1 476 ? 24.375 4.234 -7.336 1 97.44 476 ALA B N 1
ATOM 7753 C CA . ALA B 1 476 ? 24.469 5.289 -6.328 1 97.44 476 ALA B CA 1
ATOM 7754 C C . ALA B 1 476 ? 24.203 4.738 -4.93 1 97.44 476 ALA B C 1
ATOM 7756 O O . ALA B 1 476 ? 23.438 5.328 -4.164 1 97.44 476 ALA B O 1
ATOM 7757 N N . TRP B 1 477 ? 24.828 3.578 -4.672 1 97.31 477 TRP B N 1
ATOM 7758 C CA . TRP B 1 477 ? 24.609 2.871 -3.414 1 97.31 477 TRP B CA 1
ATOM 7759 C C . TRP B 1 477 ? 25.641 3.279 -2.367 1 97.31 477 TRP B C 1
ATOM 7761 O O . TRP B 1 477 ? 26.453 2.461 -1.942 1 97.31 477 TRP B O 1
ATOM 7771 N N . TYR B 1 478 ? 25.562 4.477 -1.912 1 97.5 478 TYR B N 1
ATOM 7772 C CA . TYR B 1 478 ? 26.453 5.098 -0.935 1 97.5 478 TYR B CA 1
ATOM 7773 C C . TYR B 1 478 ? 25.734 6.195 -0.161 1 97.5 478 TYR B C 1
ATOM 7775 O O . TYR B 1 478 ? 24.625 6.594 -0.526 1 97.5 478 TYR B O 1
ATOM 7783 N N . ASN B 1 479 ? 26.312 6.617 0.92 1 97.88 479 ASN B N 1
ATOM 7784 C CA . ASN B 1 479 ? 25.766 7.719 1.703 1 97.88 479 ASN B CA 1
ATOM 7785 C C . ASN B 1 479 ? 25.938 9.055 0.982 1 97.88 479 ASN B C 1
ATOM 7787 O O . ASN B 1 479 ? 24.984 9.812 0.849 1 97.88 479 ASN B O 1
ATOM 7791 N N . PHE B 1 480 ? 27.125 9.273 0.522 1 97.25 480 PHE B N 1
ATOM 7792 C CA . PHE B 1 480 ? 27.469 10.539 -0.119 1 97.25 480 PHE B CA 1
ATOM 7793 C C . PHE B 1 480 ? 28.25 10.305 -1.405 1 97.25 480 PHE B C 1
ATOM 7795 O O . PHE B 1 480 ? 29.312 9.672 -1.386 1 97.25 480 PHE B O 1
ATOM 7802 N N . GLY B 1 481 ? 27.75 10.688 -2.469 1 96.38 481 GLY B N 1
ATOM 7803 C CA . GLY B 1 481 ? 28.328 10.562 -3.795 1 96.38 481 GLY B CA 1
ATOM 7804 C C . GLY B 1 481 ? 27.469 11.156 -4.887 1 96.38 481 GLY B C 1
ATOM 7805 O O . GLY B 1 481 ? 26.328 11.57 -4.633 1 96.38 481 GLY B O 1
ATOM 7806 N N . GLU B 1 482 ? 27.938 11.172 -6.074 1 95.75 482 GLU B N 1
ATOM 7807 C CA . GLU B 1 482 ? 27.219 11.828 -7.16 1 95.75 482 GLU B CA 1
ATOM 7808 C C . GLU B 1 482 ? 26.281 10.852 -7.867 1 95.75 482 GLU B C 1
ATOM 7810 O O . GLU B 1 482 ? 26.609 9.672 -8.023 1 95.75 482 GLU B O 1
ATOM 7815 N N . ALA B 1 483 ? 25.141 11.336 -8.258 1 95.5 483 ALA B N 1
ATOM 7816 C CA . ALA B 1 483 ? 24.219 10.594 -9.109 1 95.5 483 ALA B CA 1
ATOM 7817 C C . ALA B 1 483 ? 24.531 10.812 -10.586 1 95.5 483 ALA B C 1
ATOM 7819 O O . ALA B 1 483 ? 25.031 11.875 -10.961 1 95.5 483 ALA B O 1
ATOM 7820 N N . ALA B 1 484 ? 24.203 9.828 -11.391 1 97.06 484 ALA B N 1
ATOM 7821 C CA . ALA B 1 484 ? 24.609 9.922 -12.797 1 97.06 484 ALA B CA 1
ATOM 7822 C C . ALA B 1 484 ? 23.391 9.797 -13.711 1 97.06 484 ALA B C 1
ATOM 7824 O O . ALA B 1 484 ? 23.438 10.203 -14.875 1 97.06 484 ALA B O 1
ATOM 7825 N N . LEU B 1 485 ? 22.297 9.25 -13.188 1 96.62 485 LEU B N 1
ATOM 7826 C CA . LEU B 1 485 ? 21.172 8.914 -14.047 1 96.62 485 LEU B CA 1
ATOM 7827 C C . LEU B 1 485 ? 20 9.867 -13.797 1 96.62 485 LEU B C 1
ATOM 7829 O O . LEU B 1 485 ? 19.562 10.023 -12.656 1 96.62 485 LEU B O 1
ATOM 7833 N N . PHE B 1 486 ? 19.469 10.531 -14.828 1 95.94 486 PHE B N 1
ATOM 7834 C CA . PHE B 1 486 ? 18.391 11.5 -14.75 1 95.94 486 PHE B CA 1
ATOM 7835 C C . PHE B 1 486 ? 17.391 11.297 -15.883 1 95.94 486 PHE B C 1
ATOM 7837 O O . PHE B 1 486 ? 17.703 10.625 -16.875 1 95.94 486 PHE B O 1
ATOM 7844 N N . THR B 1 487 ? 16.188 11.805 -15.672 1 94.12 487 THR B N 1
ATOM 7845 C CA . THR B 1 487 ? 15.289 11.977 -16.812 1 94.12 487 THR B CA 1
ATOM 7846 C C . THR B 1 487 ? 15.672 13.211 -17.609 1 94.12 487 THR B C 1
ATOM 7848 O O . THR B 1 487 ? 16.438 14.055 -17.141 1 94.12 487 THR B O 1
ATOM 7851 N N . GLU B 1 488 ? 15.094 13.344 -18.812 1 92.81 488 GLU B N 1
ATOM 7852 C CA . GLU B 1 488 ? 15.383 14.492 -19.656 1 92.81 488 GLU B CA 1
ATOM 7853 C C . GLU B 1 488 ? 14.969 15.797 -18.969 1 92.81 488 GLU B C 1
ATOM 7855 O O . GLU B 1 488 ? 15.594 16.844 -19.188 1 92.81 488 GLU B O 1
ATOM 7860 N N . SER B 1 489 ? 13.984 15.695 -18.125 1 90.5 489 SER B N 1
ATOM 7861 C CA . SER B 1 489 ? 13.492 16.891 -17.438 1 90.5 489 SER B CA 1
ATOM 7862 C C . SER B 1 489 ? 14.344 17.203 -16.219 1 90.5 489 SER B C 1
ATOM 7864 O O . SER B 1 489 ? 14.094 18.188 -15.508 1 90.5 489 SER B O 1
ATOM 7866 N N . GLY B 1 490 ? 15.281 16.312 -15.945 1 92.31 490 GLY B N 1
ATOM 7867 C CA . GLY B 1 490 ? 16.25 16.641 -14.906 1 92.31 490 GLY B CA 1
ATOM 7868 C C . GLY B 1 490 ? 15.922 16 -13.562 1 92.31 490 GLY B C 1
ATOM 7869 O O . GLY B 1 490 ? 16.531 16.328 -12.547 1 92.31 490 GLY B O 1
ATOM 7870 N N . ASN B 1 491 ? 14.977 15.07 -13.508 1 94 491 ASN B N 1
ATOM 7871 C CA . ASN B 1 491 ? 14.68 14.344 -12.281 1 94 491 ASN B CA 1
ATOM 7872 C C . ASN B 1 491 ? 15.617 13.156 -12.094 1 94 491 ASN B C 1
ATOM 7874 O O . ASN B 1 491 ? 15.75 12.32 -12.992 1 94 491 ASN B O 1
ATOM 7878 N N . PRO B 1 492 ? 16.281 13.094 -10.977 1 96.12 492 PRO B N 1
ATOM 7879 C CA . PRO B 1 492 ? 17.188 11.969 -10.773 1 96.12 492 PRO B CA 1
ATOM 7880 C C . PRO B 1 492 ? 16.469 10.641 -10.578 1 96.12 492 PRO B C 1
ATOM 7882 O O . PRO B 1 492 ? 15.406 10.594 -9.961 1 96.12 492 PRO B O 1
ATOM 7885 N N . VAL B 1 493 ? 17.094 9.562 -11.102 1 96.06 493 VAL B N 1
ATOM 7886 C CA . VAL B 1 493 ? 16.641 8.211 -10.797 1 96.06 493 VAL B CA 1
ATOM 7887 C C . VAL B 1 493 ? 17.031 7.84 -9.367 1 96.06 493 VAL B C 1
ATOM 7889 O O . VAL B 1 493 ? 18.141 8.133 -8.93 1 96.06 493 VAL B O 1
ATOM 7892 N N . SER B 1 494 ? 16.078 7.277 -8.633 1 95.56 494 SER B N 1
ATOM 7893 C CA . SER B 1 494 ? 16.359 6.82 -7.281 1 95.56 494 SER B CA 1
ATOM 7894 C C . SER B 1 494 ? 17.453 5.754 -7.277 1 95.56 494 SER B C 1
ATOM 7896 O O . SER B 1 494 ? 17.484 4.883 -8.148 1 95.56 494 SER B O 1
ATOM 7898 N N . PRO B 1 495 ? 18.375 5.789 -6.301 1 96.62 495 PRO B N 1
ATOM 7899 C CA . PRO B 1 495 ? 19.344 4.695 -6.16 1 96.62 495 PRO B CA 1
ATOM 7900 C C . PRO B 1 495 ? 18.672 3.332 -6.012 1 96.62 495 PRO B C 1
ATOM 7902 O O . PRO B 1 495 ? 17.578 3.238 -5.457 1 96.62 495 PRO B O 1
ATOM 7905 N N . PHE B 1 496 ? 19.375 2.287 -6.551 1 96.69 496 PHE B N 1
ATOM 7906 C CA . PHE B 1 496 ? 18.719 0.987 -6.477 1 96.69 496 PHE B CA 1
ATOM 7907 C C . PHE B 1 496 ? 19.75 -0.138 -6.434 1 96.69 496 PHE B C 1
ATOM 7909 O O . PHE B 1 496 ? 20.891 0.05 -6.84 1 96.69 496 PHE B O 1
ATOM 7916 N N . PHE B 1 497 ? 19.391 -1.206 -5.84 1 96.44 497 PHE B N 1
ATOM 7917 C CA . PHE B 1 497 ? 20.031 -2.516 -5.895 1 96.44 497 PHE B CA 1
ATOM 7918 C C . PHE B 1 497 ? 19.094 -3.549 -6.508 1 96.44 497 PHE B C 1
ATOM 7920 O O . PHE B 1 497 ? 17.969 -3.723 -6.047 1 96.44 497 PHE B O 1
ATOM 7927 N N . LYS B 1 498 ? 19.484 -4.16 -7.586 1 95.25 498 LYS B N 1
ATOM 7928 C CA . LYS B 1 498 ? 18.656 -5.164 -8.258 1 95.25 498 LYS B CA 1
ATOM 7929 C C . LYS B 1 498 ? 19.469 -6.43 -8.547 1 95.25 498 LYS B C 1
ATOM 7931 O O . LYS B 1 498 ? 20.641 -6.352 -8.906 1 95.25 498 LYS B O 1
ATOM 7936 N N . CYS B 1 499 ? 18.875 -7.539 -8.352 1 92.75 499 CYS B N 1
ATOM 7937 C CA . CYS B 1 499 ? 19.5 -8.82 -8.648 1 92.75 499 CYS B CA 1
ATOM 7938 C C . CYS B 1 499 ? 18.578 -9.703 -9.477 1 92.75 499 CYS B C 1
ATOM 7940 O O . CYS B 1 499 ? 17.375 -9.43 -9.57 1 92.75 499 CYS B O 1
ATOM 7942 N N . VAL B 1 500 ? 19.234 -10.703 -10.055 1 89.5 500 VAL B N 1
ATOM 7943 C CA . VAL B 1 500 ? 18.484 -11.68 -10.836 1 89.5 500 VAL B CA 1
ATOM 7944 C C . VAL B 1 500 ? 17.688 -12.594 -9.898 1 89.5 500 VAL B C 1
ATOM 7946 O O . VAL B 1 500 ? 18.203 -13.008 -8.852 1 89.5 500 VAL B O 1
#

Secondary structure (DSSP, 8-state):
--EE-TT--TT-EEETTS-EEEEEE--TT-EEEEEETTEEEEEE--TTSEEEEEEPP--SEEEEEEEEE-SS-EEEEEEEEEEEEEEEEESHHHH-BGGGSTTHHHHHHH----SEEEEE----SS-SHHHHHHHHH--EEE--TTTGGGSBHHHHHHHHHHHHHHTS-EEEEEEE-TT--GGGGS-HHHHHTBHHHHHHHHHHHHHHTT--HHHHHHHHHHHHHHHHHHHHHHHHHHHH-TT--HHHHHHHH-----SPPPSTT-TTSTTHHIIIIIHHHTT---SEEEEE--GGGGGGGGGHHHHHHHHHHHHHHHTT-TT--EEEE---B---TT----SHHHHHHHHHHHHHHHBTTEEEE--TT-BBTTBSS-S--HHHHHHHHHHHIIIIIS-------EEEEEEEETTEEEEEEES-SS-EEE---SS--EEEE-TT--EEE-EEEEETTTEEEEE-TT-SS--EEEES-SSS----EEETTSPBPPPEEEE-/--EE-TT--TT-EEETTS-EEEEEE--TT-EEEEEETTEEEEEE--TTSEEEEEEPP--SEEEEEEEEE-SS-EEEEEEEEEEEEEEEEESHHHH-BGGGSTTHHHHHHH----SEEEEE----SS-SHHHHHHHHH--EEE--TTTGGGSBHHHHHHHHHHHHHHTS-EEEEEEE-TT--GGGGS-HHHHHTBHHHHHHHHHHHHHHTT--HHHHHHHHHHHHHHHHHHHHHHHHHHHH-TT--HHHHHHHH-S---SPPP-TT-TTSTTHHIIIIIHHHTT---SEEEEE--GGGGGGGGGHHHHHHHHHHHHHHHTT-TT--EEEE---B---TT----SHHHHHHHHHHHHHHHBTTEEEE--TT-BBTTBSS-S--HHHHHHHHHHHIIIIIS-------EEEEEEEETTEEEEEEES-SS-EEE---SS--EEEE-TT--EEE-EEEEETTTEEEEE-TT-SS--EEEES-SSS----EEETTSPBPPPEEEE-

Nearest PDB structures (foldseek):
  7kmm-assembly2_B  TM=8.837E-01  e=2.222E-46  Xanthomonas citri pv. citri str. 306
  7kmm-assembly1_A  TM=8.868E-01  e=9.098E-46  Xanthomonas citri pv. citri str. 306
  8f9o-assembly1_A  TM=8.027E-01  e=5.357E-36  Canis lupus familiaris
  8f9r-assembly2_B  TM=7.921E-01  e=2.942E-35  Oryctolagus cuniculus
  8f9q-assembly2_B  TM=7.501E-01  e=5.357E-36  Cavia porcellus

Radius of gyration: 30.21 Å; Cα contacts (8 Å, |Δi|>4): 2424; chains: 2; bounding box: 73×82×69 Å

pLDDT: mean 95.07, std 4.72, range [69.62, 98.94]

InterPro domains:
  IPR005181 Sialate O-acetylesterase domain [PF03629] (271-377)
  IPR013783 Immunoglobulin-like fold [G3DSA:2.60.40.10] (7-76)
  IPR036514 SGNH hydrolase superfamily [G3DSA:3.40.50.1110] (83-395)
  IPR039329 Sialate O-acetylesterase [PTHR22901] (2-498)

Sequence (1000 aa):
MLKLAGIFQDNMVIQRNKPIQVWGTGTPGTIVTISLFTATADTMVCADGSWKIALQPLCAGAGYTLVASDTAESIVIQNVAVGEVWLAGGQSNMELALKDSENGIKISEEYSGKNIRFYQVPKCSMLDENQKEQEENSTWQIADNRNVGEMSAIAFYFASRLSETLHCIVGIIDCYWGGSSITCWMSKEQLAKLESGKNYLENYAALVGEKSSQQYTKEMEEYNCAYQHWLKSTEEVKQKDPQASWKEIHKICGECPWPQPVGWQSPFRPNGLHETMIRRIAPYSLRGFLYYQGEEDVQRYADYSDMMQMLVKQWRMDWNDWNLPFLFVQLPMYLADGEKDDSYWALQREQQYIASMMIQNAGMISLADCGEYDNIHPLDKKTPGERLFQLAKNLVYDKQGTITATAAQLFSDNGKLYVTFDHLHEKLVMQTANGCPFEISGEDNLFYPAKADVIHGNMLCISNPAVKFPSAVKYAWYNFGEAALFTESGNPVSPFFKCVMLKLAGIFQDNMVIQRNKPIQVWGTGTPGTIVTISLFTATADTMVCADGSWKIALQPLCAGAGYTLVASDTAESIVIQNVAVGEVWLAGGQSNMELALKDSENGIKISEEYSGKNIRFYQVPKCSMLDENQKEQEENSTWQIADNRNVGEMSAIAFYFASRLSETLHCIVGIIDCYWGGSSITCWMSKEQLAKLESGKNYLENYAALVGEKSSQQYTKEMEEYNCAYQHWLKSTEEVKQKDPQASWKEIHKICGECPWPQPVGWQSPFRPNGLHETMIRRIAPYSLRGFLYYQGEEDVQRYADYSDMMQMLVKQWRMDWNDWNLPFLFVQLPMYLADGEKDDSYWALQREQQYIASMMIQNAGMISLADCGEYDNIHPLDKKTPGERLFQLAKNLVYDKQGTITATAAQLFSDNGKLYVTFDHLHEKLVMQTANGCPFEISGEDNLFYPAKADVIHGNMLCISNPAVKFPSAVKYAWYNFGEAALFTESGNPVSPFFKCV

Organism: NCBI:txid411473

Solvent-accessible surface area (backbone atoms only — not comparable to full-atom values): 49999 Å² total; per-residue (Å²): 103,82,43,66,40,71,76,73,39,46,46,27,58,41,28,35,74,35,48,40,49,48,48,31,39,28,49,54,73,38,55,39,39,40,37,42,83,90,28,47,35,62,36,52,18,24,90,86,18,41,34,65,45,20,25,54,54,42,67,68,48,68,72,34,50,39,37,41,29,44,96,85,51,74,48,78,30,44,48,26,27,26,17,48,21,36,36,41,26,38,7,39,72,34,45,42,24,19,42,75,29,67,67,13,50,61,51,19,62,65,39,78,62,82,39,42,28,38,30,65,58,59,90,33,41,49,90,47,71,65,39,52,52,43,40,70,68,50,61,39,36,75,40,34,40,86,55,38,27,70,35,30,22,26,56,48,38,20,42,54,55,46,22,69,72,68,70,42,41,23,24,37,38,40,50,54,40,65,76,35,41,79,51,13,60,28,50,65,71,64,31,50,41,27,41,67,38,36,47,53,49,52,52,49,50,60,69,33,56,86,64,45,73,68,56,42,50,51,51,43,53,53,47,48,52,50,37,52,52,37,51,53,43,43,49,53,50,37,72,76,34,76,79,63,47,61,68,55,43,32,70,71,47,41,74,73,75,72,77,74,70,70,38,96,59,25,55,66,32,67,19,28,33,19,65,38,40,50,57,64,49,52,45,54,43,60,61,30,39,38,37,29,61,56,79,64,37,32,93,58,22,89,54,40,26,60,49,48,50,52,39,53,51,48,52,25,57,57,49,66,30,71,73,52,33,41,36,33,48,38,66,47,23,40,41,53,78,92,57,77,78,78,30,43,55,30,49,28,39,43,23,49,49,51,30,41,46,40,35,33,63,38,38,50,45,52,25,42,78,40,56,28,80,48,33,91,64,47,40,73,30,55,62,60,8,44,49,51,37,51,37,42,46,33,36,68,73,62,63,69,41,63,70,45,35,40,84,54,47,58,28,30,46,84,41,26,32,35,39,34,49,40,56,58,93,57,37,52,38,82,47,89,46,68,78,69,42,29,29,36,17,30,78,82,70,52,74,38,70,34,53,74,43,78,41,94,38,47,28,37,44,33,39,39,93,88,33,67,40,41,43,32,41,35,31,46,71,40,18,60,68,40,50,34,49,22,33,70,89,64,46,36,40,52,55,48,76,50,67,106,104,82,43,67,42,71,75,73,40,45,45,27,58,40,29,36,74,34,47,40,48,49,47,30,37,30,50,55,72,38,55,38,38,39,35,44,81,91,28,47,34,63,36,52,19,24,89,86,20,40,34,65,44,22,25,54,53,45,68,68,49,68,73,34,47,40,39,42,30,45,97,86,52,72,48,79,31,44,48,26,28,26,17,49,20,36,36,42,27,38,7,39,70,34,45,42,23,18,43,76,27,66,65,13,50,61,51,20,61,64,41,77,63,82,38,41,28,39,30,63,59,61,88,33,40,50,90,47,71,64,40,52,51,43,39,70,68,48,62,40,36,74,39,34,39,87,55,38,26,70,35,30,23,27,56,48,37,20,43,53,55,45,22,69,70,68,72,41,42,23,25,38,39,39,49,54,41,65,76,35,40,79,52,12,60,28,51,63,71,63,31,50,40,27,43,67,39,36,48,52,50,51,53,48,50,60,71,33,57,86,63,45,73,66,56,42,51,51,50,41,51,54,45,48,53,51,37,51,51,36,51,53,42,43,49,53,48,37,73,76,34,77,80,62,46,58,68,54,42,31,69,71,47,41,74,74,76,72,76,75,69,71,38,96,61,25,55,66,31,66,19,27,32,19,66,39,41,50,58,64,51,51,45,53,45,60,61,29,39,39,37,29,62,58,80,66,37,34,92,56,24,92,54,43,26,61,50,49,51,51,40,53,52,49,52,26,58,57,48,66,29,72,73,53,34,40,37,33,48,38,66,48,23,38,42,54,78,91,57,77,79,78,28,43,54,30,50,29,39,43,22,49,50,51,29,42,46,40,36,34,61,38,36,51,46,50,24,42,78,40,57,28,81,46,33,91,64,47,40,74,31,56,62,60,8,45,47,50,37,50,38,42,46,32,36,70,73,63,62,69,41,63,69,46,36,40,86,55,48,57,27,29,47,84,42,26,32,37,39,35,50,38,57,59,93,57,38,53,38,82,47,88,46,70,79,71,41,29,29,36,16,30,77,83,69,52,74,39,69,35,52,73,44,78,42,95,38,46,28,36,44,34,40,39,93,88,32,66,39,41,42,33,38,34,30,46,70,40,18,60,66,44,49,33,49,22,34,70,90,64,50,37,41,53,56,48,74,50,68,104

Foldseek 3Di:
DWDWFLQQAAQEEAEAPDWFKTKTFADAQWKKWKDKVPWIDIDGQHPVGIDMDTTGGHHWDWFIWIWIDTPPDIDIHTTYTYHAEEEEEAADLQQQFQLQFDCSLVCLQPDDDFQEKEWEFDDFLDDDPVSVVVSNVTDIGGRHSVCRRNHRNLQSLQQVVVCVVVVGHYYYYYQYYHLADLQLQFALVLLVVDPVSVVLQVVLCVLQDPPDPVNLVVQQVVLVVLQVQLVVQLVVVCVVPVPDAPVRSCVRSNDHPDDRRRDPSDSRRGNRSNVSTVLSCPQRPHQAYEYEYQVNCLVVQPCVLVSLQSSLVRSCVRNVHLQHAAEYEQAEFEDAPPDDWPLSSVSNSVSVVVNQVPRPNYEYAYNPADDDYNDSNHSPSSVSSVQSSVQCCCCRVVVNHGQAKEFDDWDDDQQKIKTFIPNAPAFKFFADWPDQQKWWDDPVPDTDRWDWDGDPRGMIIIHDPVGRGTFKMWGSSTRDTHHTMAGPVGGGHRTDIDGD/DWDWFLQQAAQEEAEAPDWFKTKTFADAQWKKWKDKVVWIDIDGQHPVGIDMDTTGGHHWDWFIWIWIDTPPDIDIHTTYTYHAEAEEEAADLQQQFQLQFDCSLVCLQPDDDFQEKEWEFDDFLDDDPVNVVVSNVTDIDGRHSVCRRNHRNLQSLQQVVVCVVVVGHYYYYYQYYHLADLQLQFALVLLVVDPVSVVLQVVLCVLQDPPDPVNLVVQQVVLVVLQVQLVVQLVVVCVVPVPDAPVRSCVRSNDHSDDRRRDPSDSRRGNRSNVSTVLSCPQRPHQAYEYEYQVNCLVVLPCVLVSLQSSLVRSCVRNVHLQHAAEYEQAEFEDAPPDDWPLSSVSNSVSVVVSQVPRPNYEYAYNPADDDYNDSNHSPSNVSSVQSSVQCCCCRVVVNHGQAKEFDDWDDDQQKIKTFIPPAPAFKFFADWPDQQKWWDDPVPDTDRWDWDGDPRGMIIIHDPVRRGTFKMWGSSTRDTHHTMAGPVGGGHRTDIDGD